Protein 5ZZ5 (pdb70)

B-factor: mean 48.56, std 16.54, range [21.48, 124.57]

Structure (mmCIF, N/CA/C/O backbone):
data_5ZZ5
#
_entry.id   5ZZ5
#
_cell.length_a   53.577
_cell.length_b   88.464
_cell.length_c   87.967
_cell.angle_alpha   90.000
_cell.angle_beta   96.810
_cell.angle_gamma   90.000
#
_symmetry.space_group_name_H-M   'P 1 21 1'
#
loop_
_entity.id
_entity.type
_entity.pdbx_description
1 polymer 'Redox-sensing transcriptional repressor Rex'
2 non-polymer GLYCEROL
3 water water
#
loop_
_atom_site.group_PDB
_atom_site.id
_atom_site.type_symbol
_atom_site.label_atom_id
_atom_site.label_alt_id
_atom_site.label_comp_id
_atom_site.label_asym_id
_atom_site.label_entity_id
_atom_site.label_seq_id
_atom_site.pdbx_PDB_ins_code
_atom_site.Cartn_x
_atom_site.Cartn_y
_atom_site.Cartn_z
_atom_site.occupancy
_atom_site.B_iso_or_equiv
_atom_site.auth_seq_id
_atom_site.auth_comp_id
_atom_site.auth_asym_id
_atom_site.auth_atom_id
_atom_site.pdbx_PDB_model_num
ATOM 1 N N . VAL A 1 9 ? 55.152 106.064 -87.871 1.00 62.54 9 VAL A N 1
ATOM 2 C CA . VAL A 1 9 ? 55.927 104.834 -87.736 1.00 63.70 9 VAL A CA 1
ATOM 3 C C . VAL A 1 9 ? 55.772 104.310 -86.301 1.00 60.99 9 VAL A C 1
ATOM 4 O O . VAL A 1 9 ? 55.430 105.076 -85.386 1.00 55.72 9 VAL A O 1
ATOM 8 N N . SER A 1 10 ? 56.017 103.013 -86.110 1.00 54.91 10 SER A N 1
ATOM 9 C CA . SER A 1 10 ? 55.716 102.351 -84.837 1.00 51.23 10 SER A CA 1
ATOM 10 C C . SER A 1 10 ? 56.307 103.052 -83.599 1.00 45.14 10 SER A C 1
ATOM 11 O O . SER A 1 10 ? 55.576 103.359 -82.651 1.00 45.01 10 SER A O 1
ATOM 14 N N . LYS A 1 11 ? 57.606 103.330 -83.618 1.00 46.65 11 LYS A N 1
ATOM 15 C CA . LYS A 1 11 ? 58.292 103.891 -82.452 1.00 49.77 11 LYS A CA 1
ATOM 16 C C . LYS A 1 11 ? 57.690 105.218 -81.951 1.00 49.03 11 LYS A C 1
ATOM 17 O O . LYS A 1 11 ? 57.531 105.430 -80.732 1.00 41.77 11 LYS A O 1
ATOM 19 N N . ARG A 1 12 ? 57.359 106.098 -82.889 1.00 50.24 12 ARG A N 1
ATOM 20 C CA . ARG A 1 12 ? 56.755 107.399 -82.585 1.00 53.98 12 ARG A CA 1
ATOM 21 C C . ARG A 1 12 ? 55.344 107.262 -81.992 1.00 48.50 12 ARG A C 1
ATOM 22 O O . ARG A 1 12 ? 55.005 107.930 -81.000 1.00 46.45 12 ARG A O 1
ATOM 30 N N . LEU A 1 13 ? 54.530 106.405 -82.608 1.00 48.43 13 LEU A N 1
ATOM 31 C CA . LEU A 1 13 ? 53.175 106.149 -82.134 1.00 41.28 13 LEU A CA 1
ATOM 32 C C . LEU A 1 13 ? 53.163 105.654 -80.701 1.00 45.20 13 LEU A C 1
ATOM 33 O O . LEU A 1 13 ? 52.335 106.073 -79.887 1.00 41.68 13 LEU A O 1
ATOM 38 N N . VAL A 1 14 ? 54.072 104.734 -80.398 1.00 43.83 14 VAL A N 1
ATOM 39 C CA . VAL A 1 14 ? 54.152 104.196 -79.045 1.00 41.68 14 VAL A CA 1
ATOM 40 C C . VAL A 1 14 ? 54.580 105.300 -78.071 1.00 41.54 14 VAL A C 1
ATOM 41 O O . VAL A 1 14 ? 54.075 105.379 -76.952 1.00 51.96 14 VAL A O 1
ATOM 45 N N . SER A 1 15 ? 55.484 106.173 -78.504 1.00 37.71 15 SER A N 1
ATOM 46 C CA . SER A 1 15 ? 55.945 107.271 -77.643 1.00 46.46 15 SER A CA 1
ATOM 47 C C . SER A 1 15 ? 54.774 108.180 -77.237 1.00 46.75 15 SER A C 1
ATOM 48 O O . SER A 1 15 ? 54.611 108.546 -76.066 1.00 49.66 15 SER A O 1
ATOM 51 N N . TYR A 1 16 ? 53.950 108.523 -78.213 1.00 48.92 16 TYR A N 1
ATOM 52 C CA . TYR A 1 16 ? 52.686 109.204 -77.948 1.00 37.78 16 TYR A CA 1
ATOM 53 C C . TYR A 1 16 ? 51.810 108.376 -77.018 1.00 38.72 16 TYR A C 1
ATOM 54 O O . TYR A 1 16 ? 51.294 108.866 -76.026 1.00 37.35 16 TYR A O 1
ATOM 63 N N . TYR A 1 17 ? 51.653 107.103 -77.338 1.00 38.98 17 TYR A N 1
ATOM 64 C CA . TYR A 1 17 ? 50.722 106.302 -76.562 1.00 45.56 17 TYR A CA 1
ATOM 65 C C . TYR A 1 17 ? 51.121 106.262 -75.084 1.00 40.93 17 TYR A C 1
ATOM 66 O O . TYR A 1 17 ? 50.278 106.465 -74.209 1.00 37.55 17 TYR A O 1
ATOM 75 N N . MET A 1 18 ? 52.405 106.020 -74.818 1.00 40.98 18 MET A N 1
ATOM 76 C CA . MET A 1 18 ? 52.879 105.878 -73.446 1.00 43.39 18 MET A CA 1
ATOM 77 C C . MET A 1 18 ? 52.685 107.207 -72.715 1.00 45.23 18 MET A C 1
ATOM 78 O O . MET A 1 18 ? 52.302 107.234 -71.544 1.00 36.42 18 MET A O 1
ATOM 83 N N . CYS A 1 19 ? 52.921 108.312 -73.425 1.00 32.15 19 CYS A N 1
ATOM 84 C CA . CYS A 1 19 ? 52.773 109.615 -72.829 1.00 34.69 19 CYS A CA 1
ATOM 85 C C . CYS A 1 19 ? 51.320 109.907 -72.473 1.00 43.78 19 CYS A C 1
ATOM 86 O O . CYS A 1 19 ? 51.022 110.290 -71.341 1.00 40.45 19 CYS A O 1
ATOM 89 N N . LEU A 1 20 ? 50.431 109.690 -73.446 1.00 35.74 20 LEU A N 1
ATOM 90 C CA . LEU A 1 20 ? 49.007 109.953 -73.311 1.00 37.67 20 LEU A CA 1
ATOM 91 C C . LEU A 1 20 ? 48.414 109.107 -72.200 1.00 42.95 20 LEU A C 1
ATOM 92 O O . LEU A 1 20 ? 47.528 109.560 -71.472 1.00 40.12 20 LEU A O 1
ATOM 97 N N . GLU A 1 21 ? 48.908 107.877 -72.077 1.00 41.64 21 GLU A N 1
ATOM 98 C CA . GLU A 1 21 ? 48.438 106.975 -71.027 1.00 47.06 21 GLU A CA 1
ATOM 99 C C . GLU A 1 21 ? 48.726 107.591 -69.665 1.00 46.03 21 GLU A C 1
ATOM 100 O O . GLU A 1 21 ? 47.857 107.623 -68.789 1.00 40.52 21 GLU A O 1
ATOM 106 N N . ARG A 1 22 ? 49.936 108.116 -69.515 1.00 49.19 22 ARG A N 1
ATOM 107 C CA . ARG A 1 22 ? 50.356 108.757 -68.272 1.00 49.53 22 ARG A CA 1
ATOM 108 C C . ARG A 1 22 ? 49.469 109.975 -67.975 1.00 54.74 22 ARG A C 1
ATOM 109 O O . ARG A 1 22 ? 48.926 110.100 -66.879 1.00 50.38 22 ARG A O 1
ATOM 117 N N . LEU A 1 23 ? 49.289 110.836 -68.975 1.00 53.03 23 LEU A N 1
ATOM 118 C CA . LEU A 1 23 ? 48.435 112.019 -68.865 1.00 44.76 23 LEU A CA 1
ATOM 119 C C . LEU A 1 23 ? 47.028 111.652 -68.398 1.00 42.18 23 LEU A C 1
ATOM 120 O O . LEU A 1 23 ? 46.439 112.356 -67.577 1.00 39.92 23 LEU A O 1
ATOM 125 N N . LEU A 1 24 ? 46.504 110.532 -68.880 1.00 48.42 24 LEU A N 1
ATOM 126 C CA . LEU A 1 24 ? 45.190 110.087 -68.420 1.00 57.64 24 LEU A CA 1
ATOM 127 C C . LEU A 1 24 ? 45.232 109.741 -66.944 1.00 57.85 24 LEU A C 1
ATOM 128 O O . LEU A 1 24 ? 44.306 110.069 -66.208 1.00 53.76 24 LEU A O 1
ATOM 133 N N . ASP A 1 25 ? 46.293 109.058 -66.522 1.00 60.17 25 ASP A N 1
ATOM 134 C CA . ASP A 1 25 ? 46.449 108.714 -65.113 1.00 62.90 25 ASP A CA 1
ATOM 135 C C . ASP A 1 25 ? 46.645 109.992 -64.306 1.00 62.90 25 ASP A C 1
ATOM 136 O O . ASP A 1 25 ? 46.153 110.109 -63.186 1.00 73.08 25 ASP A O 1
ATOM 141 N N . GLU A 1 26 ? 47.349 110.956 -64.895 1.00 52.56 26 GLU A N 1
ATOM 142 C CA . GLU A 1 26 ? 47.516 112.268 -64.275 1.00 61.06 26 GLU A CA 1
ATOM 143 C C . GLU A 1 26 ? 46.191 113.041 -64.242 1.00 64.83 26 GLU A C 1
ATOM 144 O O . GLU A 1 26 ? 46.025 113.957 -63.438 1.00 67.87 26 GLU A O 1
ATOM 150 N N . GLY A 1 27 ? 45.253 112.671 -65.115 1.00 63.90 27 GLY A N 1
ATOM 151 C CA . GLY A 1 27 ? 43.943 113.307 -65.158 1.00 57.68 27 GLY A CA 1
ATOM 152 C C . GLY A 1 27 ? 43.789 114.436 -66.174 1.00 50.38 27 GLY A C 1
ATOM 153 O O . GLY A 1 27 ? 42.719 115.044 -66.284 1.00 46.05 27 GLY A O 1
ATOM 154 N N . VAL A 1 28 ? 44.848 114.693 -66.937 1.00 46.40 28 VAL A N 1
ATOM 155 C CA . VAL A 1 28 ? 44.858 115.743 -67.956 1.00 36.73 28 VAL A CA 1
ATOM 156 C C . VAL A 1 28 ? 43.878 115.454 -69.102 1.00 51.28 28 VAL A C 1
ATOM 157 O O . VAL A 1 28 ? 43.879 114.366 -69.691 1.00 51.28 28 VAL A O 1
ATOM 161 N N . GLU A 1 29 ? 43.051 116.442 -69.422 1.00 51.44 29 GLU A N 1
ATOM 162 C CA . GLU A 1 29 ? 42.053 116.306 -70.482 1.00 50.19 29 GLU A CA 1
ATOM 163 C C . GLU A 1 29 ? 42.562 116.844 -71.825 1.00 45.27 29 GLU A C 1
ATOM 164 O O . GLU A 1 29 ? 42.346 116.237 -72.885 1.00 48.18 29 GLU A O 1
ATOM 170 N N . VAL A 1 30 ? 43.271 117.965 -71.770 1.00 41.06 30 VAL A N 1
ATOM 171 C CA . VAL A 1 30 ? 43.817 118.592 -72.970 1.00 35.04 30 VAL A CA 1
ATOM 172 C C . VAL A 1 30 ? 45.299 118.864 -72.760 1.00 44.13 30 VAL A C 1
ATOM 173 O O . VAL A 1 30 ? 45.707 119.321 -71.694 1.00 59.00 30 VAL A O 1
ATOM 177 N N . VAL A 1 31 ? 46.107 118.579 -73.773 1.00 37.36 31 VAL A N 1
ATOM 178 C CA . VAL A 1 31 ? 47.536 118.818 -73.686 1.00 36.06 31 VAL A CA 1
ATOM 179 C C . VAL A 1 31 ? 47.973 119.597 -74.932 1.00 44.93 31 VAL A C 1
ATOM 180 O O . VAL A 1 31 ? 47.444 119.394 -76.020 1.00 48.14 31 VAL A O 1
ATOM 184 N N . SER A 1 32 ? 48.930 120.501 -74.757 1.00 46.24 32 SER A N 1
ATOM 185 C CA . SER A 1 32 ? 49.416 121.333 -75.856 1.00 44.13 32 SER A CA 1
ATOM 186 C C . SER A 1 32 ? 50.589 120.649 -76.533 1.00 43.98 32 SER A C 1
ATOM 187 O O . SER A 1 32 ? 51.192 119.749 -75.949 1.00 38.46 32 SER A O 1
ATOM 190 N N . SER A 1 33 ? 50.904 121.061 -77.759 1.00 36.46 33 SER A N 1
ATOM 191 C CA . SER A 1 33 ? 52.052 120.529 -78.469 1.00 39.60 33 SER A CA 1
ATOM 192 C C . SER A 1 33 ? 53.330 120.790 -77.685 1.00 44.39 33 SER A C 1
ATOM 193 O O . SER A 1 33 ? 54.239 119.960 -77.658 1.00 39.02 33 SER A O 1
ATOM 196 N N . GLU A 1 34 ? 53.373 121.953 -77.042 1.00 41.93 34 GLU A N 1
ATOM 197 C CA . GLU A 1 34 ? 54.523 122.382 -76.280 1.00 40.38 34 GLU A CA 1
ATOM 198 C C . GLU A 1 34 ? 54.784 121.462 -75.090 1.00 45.46 34 GLU A C 1
ATOM 199 O O . GLU A 1 34 ? 55.940 121.174 -74.760 1.00 44.90 34 GLU A O 1
ATOM 205 N N . GLU A 1 35 ? 53.716 121.041 -74.417 1.00 35.76 35 GLU A N 1
ATOM 206 C CA . GLU A 1 35 ? 53.877 120.143 -73.281 1.00 42.33 35 GLU A CA 1
ATOM 207 C C . GLU A 1 35 ? 54.313 118.762 -73.780 1.00 44.12 35 GLU A C 1
ATOM 208 O O . GLU A 1 35 ? 55.161 118.096 -73.171 1.00 42.72 35 GLU A O 1
ATOM 214 N N . LEU A 1 36 ? 53.732 118.327 -74.891 1.00 37.71 36 LEU A N 1
ATOM 215 C CA . LEU A 1 36 ? 54.169 117.076 -75.490 1.00 37.61 36 LEU A CA 1
ATOM 216 C C . LEU A 1 36 ? 55.642 117.192 -75.908 1.00 43.95 36 LEU A C 1
ATOM 217 O O . LEU A 1 36 ? 56.404 116.233 -75.767 1.00 42.09 36 LEU A O 1
ATOM 222 N N . ALA A 1 37 ? 56.042 118.360 -76.414 1.00 45.81 37 ALA A N 1
ATOM 223 C CA . ALA A 1 37 ? 57.429 118.564 -76.843 1.00 45.11 37 ALA A CA 1
ATOM 224 C C . ALA A 1 37 ? 58.431 118.360 -75.706 1.00 40.73 37 ALA A C 1
ATOM 225 O O . ALA A 1 37 ? 59.495 117.785 -75.925 1.00 45.28 37 ALA A O 1
ATOM 227 N N . ARG A 1 38 ? 58.093 118.831 -74.498 1.00 43.90 38 ARG A N 1
ATOM 228 C CA . ARG A 1 38 ? 58.998 118.718 -73.350 1.00 47.63 38 ARG A CA 1
ATOM 229 C C . ARG A 1 38 ? 59.134 117.261 -72.903 1.00 53.27 38 ARG A C 1
ATOM 230 O O . ARG A 1 38 ? 60.224 116.815 -72.564 1.00 58.78 38 ARG A O 1
ATOM 238 N N . ARG A 1 39 ? 58.010 116.544 -72.851 1.00 48.23 39 ARG A N 1
ATOM 239 C CA . ARG A 1 39 ? 58.012 115.150 -72.409 1.00 44.58 39 ARG A CA 1
ATOM 240 C C . ARG A 1 39 ? 58.643 114.180 -73.416 1.00 45.21 39 ARG A C 1
ATOM 241 O O . ARG A 1 39 ? 59.311 113.227 -73.027 1.00 45.57 39 ARG A O 1
ATOM 249 N N . LEU A 1 40 ? 58.436 114.429 -74.706 1.00 44.89 40 LEU A N 1
ATOM 250 C CA . LEU A 1 40 ? 58.849 113.466 -75.726 1.00 45.94 40 LEU A CA 1
ATOM 251 C C . LEU A 1 40 ? 60.146 113.865 -76.419 1.00 40.98 40 LEU A C 1
ATOM 252 O O . LEU A 1 40 ? 60.668 113.120 -77.253 1.00 37.93 40 LEU A O 1
ATOM 257 N N . ASP A 1 41 ? 60.644 115.046 -76.071 1.00 39.51 41 ASP A N 1
ATOM 258 C CA . ASP A 1 41 ? 61.857 115.617 -76.664 1.00 58.04 41 ASP A CA 1
ATOM 259 C C . ASP A 1 41 ? 61.810 115.665 -78.192 1.00 59.72 41 ASP A C 1
ATOM 260 O O . ASP A 1 41 ? 62.710 115.178 -78.878 1.00 60.21 41 ASP A O 1
ATOM 265 N N . LEU A 1 42 ? 60.744 116.259 -78.713 1.00 53.31 42 LEU A N 1
ATOM 266 C CA . LEU A 1 42 ? 60.585 116.454 -80.138 1.00 52.19 42 LEU A CA 1
ATOM 267 C C . LEU A 1 42 ? 60.195 117.905 -80.395 1.00 51.29 42 LEU A C 1
ATOM 268 O O . LEU A 1 42 ? 59.794 118.622 -79.466 1.00 45.53 42 LEU A O 1
ATOM 273 N N . LYS A 1 43 ? 60.301 118.342 -81.647 1.00 44.54 43 LYS A N 1
ATOM 274 C CA . LYS A 1 43 ? 59.862 119.697 -81.994 1.00 44.07 43 LYS A CA 1
ATOM 275 C C . LYS A 1 43 ? 58.351 119.797 -81.853 1.00 44.51 43 LYS A C 1
ATOM 276 O O . LYS A 1 43 ? 57.640 118.889 -82.273 1.00 50.42 43 LYS A O 1
ATOM 278 N N . ALA A 1 44 ? 57.859 120.879 -81.250 1.00 44.95 44 ALA A N 1
ATOM 279 C CA . ALA A 1 44 ? 56.420 121.095 -81.151 1.00 48.25 44 ALA A CA 1
ATOM 280 C C . ALA A 1 44 ? 55.810 121.079 -82.547 1.00 55.05 44 ALA A C 1
ATOM 281 O O . ALA A 1 44 ? 54.713 120.572 -82.746 1.00 55.48 44 ALA A O 1
ATOM 283 N N . SER A 1 45 ? 56.534 121.643 -83.510 1.00 57.20 45 SER A N 1
ATOM 284 C CA . SER A 1 45 ? 56.142 121.588 -84.916 1.00 55.80 45 SER A CA 1
ATOM 285 C C . SER A 1 45 ? 56.054 120.144 -85.429 1.00 45.75 45 SER A C 1
ATOM 286 O O . SER A 1 45 ? 55.174 119.790 -86.230 1.00 42.24 45 SER A O 1
ATOM 289 N N . GLN A 1 46 ? 56.984 119.314 -84.979 1.00 43.96 46 GLN A N 1
ATOM 290 C CA . GLN A 1 46 ? 56.974 117.895 -85.342 1.00 52.52 46 GLN A CA 1
ATOM 291 C C . GLN A 1 46 ? 55.763 117.195 -84.721 1.00 51.25 46 GLN A C 1
ATOM 292 O O . GLN A 1 46 ? 55.069 116.415 -85.383 1.00 52.40 46 GLN A O 1
ATOM 298 N N . ILE A 1 47 ? 55.510 117.479 -83.445 1.00 44.18 47 ILE A N 1
ATOM 299 C CA . ILE A 1 47 ? 54.348 116.915 -82.778 1.00 47.11 47 ILE A CA 1
ATOM 300 C C . ILE A 1 47 ? 53.056 117.322 -83.513 1.00 43.54 47 ILE A C 1
ATOM 301 O O . ILE A 1 47 ? 52.201 116.485 -83.789 1.00 38.46 47 ILE A O 1
ATOM 306 N N . ARG A 1 48 ? 52.954 118.589 -83.887 1.00 40.44 48 ARG A N 1
ATOM 307 C CA . ARG A 1 48 ? 51.778 119.062 -84.622 1.00 50.42 48 ARG A CA 1
ATOM 308 C C . ARG A 1 48 ? 51.625 118.322 -85.949 1.00 45.56 48 ARG A C 1
ATOM 309 O O . ARG A 1 48 ? 50.533 117.868 -86.276 1.00 47.91 48 ARG A O 1
ATOM 317 N N . LYS A 1 49 ? 52.722 118.176 -86.686 1.00 46.37 49 LYS A N 1
ATOM 318 C CA . LYS A 1 49 ? 52.731 117.395 -87.934 1.00 52.33 49 LYS A CA 1
ATOM 319 C C . LYS A 1 49 ? 52.287 115.933 -87.734 1.00 51.17 49 LYS A C 1
ATOM 320 O O . LYS A 1 49 ? 51.453 115.417 -88.472 1.00 44.60 49 LYS A O 1
ATOM 326 N N . ASP A 1 50 ? 52.863 115.272 -86.734 1.00 53.40 50 ASP A N 1
ATOM 327 C CA . ASP A 1 50 ? 52.527 113.890 -86.404 1.00 46.27 50 ASP A CA 1
ATOM 328 C C . ASP A 1 50 ? 51.032 113.721 -86.091 1.00 41.60 50 ASP A C 1
ATOM 329 O O . ASP A 1 50 ? 50.354 112.845 -86.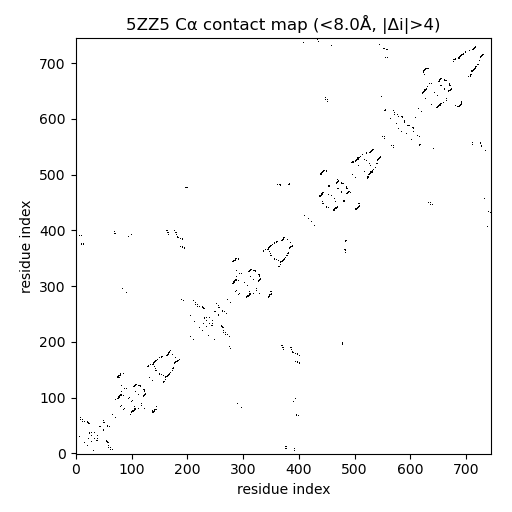623 1.00 40.16 50 ASP A O 1
ATOM 334 N N . LEU A 1 51 ? 50.538 114.549 -85.180 1.00 39.84 51 LEU A N 1
ATOM 335 C CA . LEU A 1 51 ? 49.205 114.366 -84.641 1.00 34.79 51 LEU A CA 1
ATOM 336 C C . LEU A 1 51 ? 48.104 114.819 -85.615 1.00 45.33 51 LEU A C 1
ATOM 337 O O . LEU A 1 51 ? 46.924 114.543 -85.401 1.00 51.92 51 LEU A O 1
ATOM 342 N N . SER A 1 52 ? 48.503 115.466 -86.709 1.00 52.32 52 SER A N 1
ATOM 343 C CA . SER A 1 52 ? 47.573 115.912 -87.754 1.00 47.29 52 SER A CA 1
ATOM 344 C C . SER A 1 52 ? 46.927 114.757 -88.512 1.00 44.08 52 SER A C 1
ATOM 345 O O . SER A 1 52 ? 45.920 114.934 -89.198 1.00 48.25 52 SER A O 1
ATOM 348 N N . TYR A 1 53 ? 47.518 113.574 -88.377 1.00 39.57 53 TYR A N 1
ATOM 349 C CA . TYR A 1 53 ? 46.976 112.335 -88.931 1.00 38.80 53 TYR A CA 1
ATOM 350 C C . TYR A 1 53 ? 45.524 112.087 -88.490 1.00 36.42 53 TYR A C 1
ATOM 351 O O . TYR A 1 53 ? 44.722 111.528 -89.238 1.00 36.35 53 TYR A O 1
ATOM 360 N N . PHE A 1 54 ? 45.191 112.533 -87.281 1.00 41.76 54 PHE A N 1
ATOM 361 C CA . PHE A 1 54 ? 43.878 112.271 -86.697 1.00 44.42 54 PHE A CA 1
ATOM 362 C C . PHE A 1 54 ? 42.860 113.387 -86.955 1.00 48.67 54 PHE A C 1
ATOM 363 O O . PHE A 1 54 ? 41.731 113.338 -86.457 1.00 53.99 54 PHE A O 1
ATOM 371 N N . GLY A 1 55 ? 43.262 114.390 -87.732 1.00 43.04 55 GLY A N 1
ATOM 372 C CA . GLY A 1 55 ? 42.357 115.449 -88.135 1.00 36.32 55 GLY A CA 1
ATOM 373 C C . GLY A 1 55 ? 41.842 116.314 -86.992 1.00 37.07 55 GLY A C 1
ATOM 374 O O . GLY A 1 55 ? 42.444 116.368 -85.924 1.00 42.49 55 GLY A O 1
ATOM 375 N N . GLU A 1 56 ? 40.711 116.979 -87.209 1.00 44.84 56 GLU A N 1
ATOM 376 C CA . GLU A 1 56 ? 40.162 117.870 -86.192 1.00 53.71 56 GLU A CA 1
ATOM 377 C C . GLU A 1 56 ? 39.711 117.093 -84.965 1.00 51.63 56 GLU A C 1
ATOM 378 O O . GLU A 1 56 ? 39.663 117.636 -83.869 1.00 44.28 56 GLU A O 1
ATOM 384 N N . PHE A 1 57 ? 39.394 115.818 -85.174 1.00 47.43 57 PHE A N 1
ATOM 385 C CA . PHE A 1 57 ? 39.022 114.899 -84.104 1.00 42.86 57 PHE A CA 1
ATOM 386 C C . PHE A 1 57 ? 40.049 114.874 -82.976 1.00 40.79 57 PHE A C 1
ATOM 387 O O . PHE A 1 57 ? 39.691 114.813 -81.806 1.00 43.25 57 PHE A O 1
ATOM 395 N N . GLY A 1 58 ? 41.327 114.970 -83.321 1.00 35.59 58 GLY A N 1
ATOM 396 C CA . GLY A 1 58 ? 42.376 114.947 -82.334 1.00 30.62 58 GLY A CA 1
ATOM 397 C C . GLY A 1 58 ? 42.553 116.259 -81.576 1.00 40.56 58 GLY A C 1
ATOM 398 O O . GLY A 1 58 ? 43.283 116.322 -80.591 1.00 39.43 58 GLY A O 1
ATOM 399 N N . LYS A 1 59 ? 41.876 117.302 -82.038 1.00 41.73 59 LYS A N 1
ATOM 400 C CA . LYS A 1 59 ? 42.113 118.662 -81.561 1.00 40.01 59 LYS A CA 1
ATOM 401 C C . LYS A 1 59 ? 41.069 119.123 -80.542 1.00 45.09 59 LYS A C 1
ATOM 402 O O . LYS A 1 59 ? 39.889 118.761 -80.623 1.00 46.60 59 LYS A O 1
ATOM 408 N N . ARG A 1 60 ? 41.533 119.893 -79.562 1.00 47.38 60 ARG A N 1
ATOM 409 C CA . ARG A 1 60 ? 40.661 120.692 -78.715 1.00 48.90 60 ARG A CA 1
ATOM 410 C C . ARG A 1 60 ? 41.321 122.055 -78.645 1.00 46.11 60 ARG A C 1
ATOM 411 O O . ARG A 1 60 ? 42.368 122.218 -78.008 1.00 50.91 60 ARG A O 1
ATOM 419 N N . GLY A 1 61 ? 40.714 123.034 -79.299 1.00 44.29 61 GLY A N 1
ATOM 420 C CA . GLY A 1 61 ? 41.307 124.355 -79.399 1.00 55.34 61 GLY A CA 1
ATOM 421 C C . GLY A 1 61 ? 42.596 124.259 -80.202 1.00 52.84 61 GLY A C 1
ATOM 422 O O . GLY A 1 61 ? 42.630 123.646 -81.263 1.00 58.27 61 GLY A O 1
ATOM 423 N N . VAL A 1 62 ? 43.672 124.820 -79.667 1.00 54.23 62 VAL A N 1
ATOM 424 C CA . VAL A 1 62 ? 44.976 124.746 -80.313 1.00 58.69 62 VAL A CA 1
ATOM 425 C C . VAL A 1 62 ? 45.769 123.584 -79.741 1.00 59.02 62 VAL A C 1
ATOM 426 O O . VAL A 1 62 ? 46.923 123.359 -80.115 1.00 69.89 62 VAL A O 1
ATOM 430 N N . GLY A 1 63 ? 45.145 122.830 -78.846 1.00 44.57 63 GLY A N 1
ATOM 431 C CA . GLY A 1 63 ? 45.845 121.721 -78.234 1.00 45.62 63 GLY A CA 1
ATOM 432 C C . GLY A 1 63 ? 45.206 120.412 -78.656 1.00 44.22 63 GLY A C 1
ATOM 433 O O . GLY A 1 63 ? 44.450 120.366 -79.637 1.00 44.04 63 GLY A O 1
ATOM 434 N N . TYR A 1 64 ? 45.489 119.357 -77.902 1.00 40.14 64 TYR A N 1
ATOM 435 C CA . TYR A 1 64 ? 45.048 118.038 -78.287 1.00 31.78 64 TYR A CA 1
ATOM 436 C C . TYR A 1 64 ? 44.187 117.365 -77.259 1.00 43.62 64 TYR A C 1
ATOM 437 O O . TYR A 1 64 ? 44.417 117.482 -76.053 1.00 44.95 64 TYR A O 1
ATOM 446 N N . ASN A 1 65 ? 43.187 116.650 -77.753 1.00 37.35 65 ASN A N 1
ATOM 447 C CA . ASN A 1 65 ? 42.311 115.895 -76.891 1.00 38.28 65 ASN A CA 1
ATOM 448 C C . ASN A 1 65 ? 43.008 114.611 -76.445 1.00 43.67 65 ASN A C 1
ATOM 449 O O . ASN A 1 65 ? 43.117 113.658 -77.218 1.00 42.24 65 ASN A O 1
ATOM 454 N N . VAL A 1 66 ? 43.494 114.607 -75.203 1.00 45.83 66 VAL A N 1
ATOM 455 C CA . VAL A 1 66 ? 44.259 113.488 -74.650 1.00 43.07 66 VAL A CA 1
ATOM 456 C C . VAL A 1 66 ? 43.532 112.144 -74.759 1.00 41.46 66 VAL A C 1
ATOM 457 O O . VAL A 1 66 ? 44.112 111.148 -75.206 1.00 42.60 66 VAL A O 1
ATOM 461 N N . GLU A 1 67 ? 42.258 112.129 -74.383 1.00 35.32 67 GLU A N 1
ATOM 462 C CA . GLU A 1 67 ? 41.493 110.904 -74.379 1.00 39.56 67 GLU A CA 1
ATOM 463 C C . GLU A 1 67 ? 41.254 110.392 -75.813 1.00 41.92 67 GLU A C 1
ATOM 464 O O . GLU A 1 67 ? 41.385 109.189 -76.078 1.00 36.20 67 GLU A O 1
ATOM 470 N N . HIS A 1 68 ? 40.947 111.312 -76.733 1.00 42.31 68 HIS A N 1
ATOM 471 C CA . HIS A 1 68 ? 40.710 110.974 -78.146 1.00 42.95 68 HIS A CA 1
ATOM 472 C C . HIS A 1 68 ? 41.930 110.308 -78.763 1.00 38.85 68 HIS A C 1
ATOM 473 O O . HIS A 1 68 ? 41.819 109.292 -79.453 1.00 40.66 68 HIS A O 1
ATOM 480 N N . LEU A 1 69 ? 43.092 110.902 -78.538 1.00 38.78 69 LEU A N 1
ATOM 481 C CA . LEU A 1 69 ? 44.324 110.370 -79.091 1.00 36.35 69 LEU A CA 1
ATOM 482 C C . LEU A 1 69 ? 44.748 109.054 -78.414 1.00 42.44 69 LEU A C 1
ATOM 483 O O . LEU A 1 69 ? 45.191 108.124 -79.087 1.00 42.64 69 LEU A O 1
ATOM 488 N N . TYR A 1 70 ? 44.593 108.963 -77.095 1.00 44.21 70 TYR A N 1
ATOM 489 C CA . TYR A 1 70 ? 44.868 107.711 -76.390 1.00 37.80 70 TYR A CA 1
ATOM 490 C C . TYR A 1 70 ? 44.075 106.542 -76.991 1.00 45.90 70 TYR A C 1
ATOM 491 O O . TYR A 1 70 ? 44.635 105.490 -77.323 1.00 43.31 70 TYR A O 1
ATOM 500 N N . ASP A 1 71 ? 42.775 106.748 -77.161 1.00 39.51 71 ASP A N 1
ATOM 501 C CA . ASP A 1 71 ? 41.919 105.714 -77.723 1.00 42.66 71 ASP A CA 1
ATOM 502 C C . ASP A 1 71 ? 42.288 105.360 -79.170 1.00 46.28 71 ASP A C 1
ATOM 503 O O . ASP A 1 71 ? 42.357 104.176 -79.525 1.00 40.74 71 ASP A O 1
ATOM 508 N N . ALA A 1 72 ? 42.529 106.379 -79.995 1.00 43.58 72 ALA A N 1
ATOM 509 C CA . ALA A 1 72 ? 42.762 106.172 -81.427 1.00 45.20 72 ALA A CA 1
ATOM 510 C C . ALA A 1 72 ? 44.082 105.464 -81.690 1.00 46.66 72 ALA A C 1
ATOM 511 O O . ALA A 1 72 ? 44.172 104.570 -82.535 1.00 41.27 72 ALA A O 1
ATOM 513 N N . ILE A 1 73 ? 45.119 105.885 -80.983 1.00 40.16 73 ILE A N 1
ATOM 514 C CA . ILE A 1 73 ? 46.423 105.262 -81.131 1.00 37.44 73 ILE A CA 1
ATOM 515 C C . ILE A 1 73 ? 46.402 103.867 -80.502 1.00 36.88 73 ILE A C 1
ATOM 516 O O . ILE A 1 73 ? 47.011 102.929 -81.015 1.00 39.00 73 ILE A O 1
ATOM 521 N N . GLY A 1 74 ? 45.680 103.727 -79.398 1.00 35.14 74 GLY A N 1
ATOM 522 C CA . GLY A 1 74 ? 45.522 102.426 -78.778 1.00 41.41 74 GLY A CA 1
ATOM 523 C C . GLY A 1 74 ? 44.936 101.476 -79.810 1.00 46.98 74 GLY A C 1
ATOM 524 O O . GLY A 1 74 ? 45.392 100.341 -79.954 1.00 44.47 74 GLY A O 1
ATOM 525 N N . GLU A 1 75 ? 43.947 101.968 -80.551 1.00 53.09 75 GLU A N 1
ATOM 526 C CA . GLU A 1 75 ? 43.328 101.215 -81.636 1.00 52.39 75 GLU A CA 1
ATOM 527 C C . GLU A 1 75 ? 44.350 100.771 -82.676 1.00 44.74 75 GLU A C 1
ATOM 528 O O . GLU A 1 75 ? 44.419 99.593 -83.034 1.00 43.82 75 GLU A O 1
ATOM 534 N N . ILE A 1 76 ? 45.163 101.717 -83.134 1.00 39.09 76 ILE A N 1
ATOM 535 C CA . ILE A 1 76 ? 46.191 101.441 -84.131 1.00 46.94 76 ILE A CA 1
ATOM 536 C C . ILE A 1 76 ? 47.200 100.418 -83.617 1.00 46.67 76 ILE A C 1
ATOM 537 O O . ILE A 1 76 ? 47.608 99.525 -84.360 1.00 41.00 76 ILE A O 1
ATOM 542 N N . LEU A 1 77 ? 47.542 100.501 -82.332 1.00 47.57 77 LEU A N 1
ATOM 543 C CA . LEU A 1 77 ? 48.553 99.618 -81.756 1.00 46.00 77 LEU A CA 1
ATOM 544 C C . LEU A 1 77 ? 48.012 98.262 -81.290 1.00 44.24 77 LEU A C 1
ATOM 545 O O . LEU A 1 77 ? 48.787 97.382 -80.908 1.00 40.98 77 LEU A O 1
ATOM 550 N N . GLY A 1 78 ? 46.699 98.059 -81.326 1.00 41.68 78 GLY A N 1
ATOM 551 C CA . GLY A 1 78 ? 46.197 96.752 -80.939 1.00 40.38 78 GLY A CA 1
ATOM 552 C C . GLY A 1 78 ? 46.311 96.486 -79.448 1.00 47.60 78 GLY A C 1
ATOM 553 O O . GLY A 1 78 ? 46.471 95.338 -79.017 1.00 40.82 78 GLY A O 1
ATOM 554 N N . VAL A 1 79 ? 46.251 97.543 -78.645 1.00 43.08 79 VAL A N 1
ATOM 555 C CA . VAL A 1 79 ? 46.478 97.409 -77.212 1.00 44.44 79 VAL A CA 1
ATOM 556 C C . VAL A 1 79 ? 45.499 96.479 -76.503 1.00 45.62 79 VAL A C 1
ATOM 557 O O . VAL A 1 79 ? 45.773 96.025 -75.402 1.00 55.15 79 VAL A O 1
ATOM 561 N N . LYS A 1 80 ? 44.375 96.169 -77.132 1.00 54.13 80 LYS A N 1
ATOM 562 C CA . LYS A 1 80 ? 43.394 95.288 -76.502 1.00 62.36 80 LYS A CA 1
ATOM 563 C C . LYS A 1 80 ? 43.884 93.840 -76.414 1.00 57.37 80 LYS A C 1
ATOM 564 O O . LYS A 1 80 ? 43.518 93.106 -75.494 1.00 53.46 80 LYS A O 1
ATOM 566 N N . LYS A 1 81 ? 44.722 93.439 -77.364 1.00 58.52 81 LYS A N 1
ATOM 567 C CA . LYS A 1 81 ? 45.197 92.058 -77.443 1.00 54.54 81 LYS A CA 1
ATOM 568 C C . LYS A 1 81 ? 46.103 91.661 -76.284 1.00 54.90 81 LYS A C 1
ATOM 569 O O . LYS A 1 81 ? 46.914 92.457 -75.819 1.00 52.43 81 LYS A O 1
ATOM 575 N N . GLU A 1 82 ? 45.950 90.421 -75.825 1.00 53.44 82 GLU A N 1
ATOM 576 C CA . GLU A 1 82 ? 46.865 89.830 -74.862 1.00 52.87 82 GLU A CA 1
ATOM 577 C C . GLU A 1 82 ? 47.918 89.004 -75.602 1.00 46.85 82 GLU A C 1
ATOM 578 O O . GLU A 1 82 ? 47.609 88.326 -76.579 1.00 53.64 82 GLU A O 1
ATOM 580 N N . TRP A 1 83 ? 49.162 89.079 -75.137 1.00 39.51 83 TRP A N 1
ATOM 581 C CA . TRP A 1 83 ? 50.278 88.394 -75.791 1.00 40.61 83 TRP A CA 1
ATOM 582 C C . TRP A 1 83 ? 50.945 87.431 -74.825 1.00 38.46 83 TRP A C 1
ATOM 583 O O . TRP A 1 83 ? 51.187 87.785 -73.673 1.00 41.58 83 TRP A O 1
ATOM 594 N N . LYS A 1 84 ? 51.240 86.225 -75.292 1.00 37.43 84 LYS A N 1
ATOM 595 C CA . LYS A 1 84 ? 51.937 85.234 -74.481 1.00 39.72 84 LYS A CA 1
ATOM 596 C C . LYS A 1 84 ? 53.454 85.308 -74.704 1.00 38.74 84 LYS A C 1
ATOM 597 O O . LYS A 1 84 ? 53.929 85.271 -75.842 1.00 34.72 84 LYS A O 1
ATOM 603 N N . LEU A 1 85 ? 54.203 85.385 -73.606 1.00 34.53 85 LEU A N 1
ATOM 604 C CA . LEU A 1 85 ? 55.656 85.506 -73.672 1.00 37.87 85 LEU A CA 1
ATOM 605 C C . LEU A 1 85 ? 56.364 84.323 -73.028 1.00 35.26 85 LEU A C 1
ATOM 606 O O . LEU A 1 85 ? 55.834 83.679 -72.110 1.00 40.01 85 LEU A O 1
ATOM 611 N N . VAL A 1 86 ? 57.571 84.034 -73.500 1.00 32.96 86 VAL A N 1
ATOM 612 C CA . VAL A 1 86 ? 58.504 83.267 -72.692 1.00 36.09 86 VAL A CA 1
ATOM 613 C C . VAL A 1 86 ? 59.814 84.035 -72.595 1.00 38.01 86 VAL A C 1
ATOM 614 O O . VAL A 1 86 ? 60.153 84.834 -73.482 1.00 37.54 86 VAL A O 1
ATOM 618 N N . VAL A 1 87 ? 60.545 83.783 -71.513 1.00 38.25 87 VAL A N 1
ATOM 619 C CA . VAL A 1 87 ? 61.871 84.358 -71.309 1.00 37.01 87 VAL A CA 1
ATOM 620 C C . VAL A 1 87 ? 62.889 83.234 -71.396 1.00 33.13 87 VAL A C 1
ATOM 621 O O . VAL A 1 87 ? 62.712 82.190 -70.767 1.00 35.82 87 VAL A O 1
ATOM 625 N N . VAL A 1 88 ? 63.939 83.437 -72.188 1.00 31.01 88 VAL A N 1
ATOM 626 C CA . VAL A 1 88 ? 65.044 82.478 -72.268 1.00 28.14 88 VAL A CA 1
ATOM 627 C C . VAL A 1 88 ? 66.233 83.083 -71.545 1.00 35.78 88 VAL A C 1
ATOM 628 O O . VAL A 1 88 ? 66.739 84.132 -71.939 1.00 30.63 88 VAL A O 1
ATOM 632 N N . GLY A 1 89 ? 66.678 82.417 -70.484 1.00 39.25 89 GLY A N 1
ATOM 633 C CA . GLY A 1 89 ? 67.709 82.951 -69.615 1.00 39.53 89 GLY A CA 1
ATOM 634 C C . GLY A 1 89 ? 67.087 83.347 -68.291 1.00 45.45 89 GLY A C 1
ATOM 635 O O . GLY A 1 89 ? 66.264 84.260 -68.240 1.00 46.63 89 GLY A O 1
ATOM 636 N N . ALA A 1 90 ? 67.434 82.643 -67.216 1.00 38.66 90 ALA A N 1
ATOM 637 C CA . ALA A 1 90 ? 66.849 82.974 -65.921 1.00 40.55 90 ALA A CA 1
ATOM 638 C C . ALA A 1 90 ? 67.880 83.624 -64.998 1.00 47.71 90 ALA A C 1
ATOM 639 O O . ALA A 1 90 ? 67.825 83.477 -63.779 1.00 43.53 90 ALA A O 1
ATOM 641 N N . GLY A 1 91 ? 68.801 84.381 -65.578 1.00 49.32 91 GLY A N 1
ATOM 642 C CA . GLY A 1 91 ? 69.784 85.080 -64.782 1.00 48.29 91 GLY A CA 1
ATOM 643 C C . GLY A 1 91 ? 69.260 86.434 -64.349 1.00 44.35 91 GLY A C 1
ATOM 644 O O . GLY A 1 91 ? 68.049 86.638 -64.208 1.00 46.10 91 GLY A O 1
ATOM 645 N N . ASN A 1 92 ? 70.188 87.360 -64.159 1.00 44.54 92 ASN A N 1
ATOM 646 C CA . ASN A 1 92 ? 69.895 88.705 -63.683 1.00 43.79 92 ASN A CA 1
ATOM 647 C C . ASN A 1 92 ? 68.794 89.415 -64.479 1.00 41.08 92 ASN A C 1
ATOM 648 O O . ASN A 1 92 ? 67.776 89.818 -63.914 1.00 39.24 92 ASN A O 1
ATOM 653 N N . ILE A 1 93 ? 68.973 89.537 -65.792 1.00 31.11 93 ILE A N 1
ATOM 654 C CA . ILE A 1 93 ? 67.991 90.242 -66.602 1.00 32.10 93 ILE A CA 1
ATOM 655 C C . ILE A 1 93 ? 66.682 89.459 -66.727 1.00 35.16 93 ILE A C 1
ATOM 656 O O . ILE A 1 93 ? 65.599 90.023 -66.570 1.00 35.55 93 ILE A O 1
ATOM 661 N N . GLY A 1 94 ? 66.787 88.163 -67.004 1.00 34.60 94 GLY A N 1
ATOM 662 C CA . GLY A 1 94 ? 65.618 87.305 -67.154 1.00 39.70 94 GLY A CA 1
ATOM 663 C C . GLY A 1 94 ? 64.734 87.259 -65.922 1.00 41.28 94 GLY A C 1
ATOM 664 O O . GLY A 1 94 ? 63.499 87.317 -66.028 1.00 38.92 94 GLY A O 1
ATOM 665 N N . ARG A 1 95 ? 65.358 87.131 -64.747 1.00 39.77 95 ARG A N 1
ATOM 666 C CA A ARG A 1 95 ? 64.608 87.199 -63.501 0.47 43.28 95 ARG A CA 1
ATOM 667 C CA B ARG A 1 95 ? 64.623 87.204 -63.492 0.53 44.92 95 ARG A CA 1
ATOM 668 C C . ARG A 1 95 ? 63.943 88.560 -63.388 1.00 40.61 95 ARG A C 1
ATOM 669 O O . ARG A 1 95 ? 62.772 88.655 -63.020 1.00 45.93 95 ARG A O 1
ATOM 684 N N . ALA A 1 96 ? 64.689 89.614 -63.719 1.00 37.89 96 ALA A N 1
ATOM 685 C CA . ALA A 1 96 ? 64.143 90.969 -63.636 1.00 41.70 96 ALA A CA 1
ATOM 686 C C . ALA A 1 96 ? 62.909 91.147 -64.537 1.00 42.18 96 ALA A C 1
ATOM 687 O O . ALA A 1 96 ? 61.922 91.755 -64.124 1.00 39.24 96 ALA A O 1
ATOM 689 N N . VAL A 1 97 ? 62.956 90.623 -65.761 1.00 36.29 97 VAL A N 1
ATOM 690 C CA . VAL A 1 97 ? 61.779 90.723 -66.633 1.00 33.04 97 VAL A CA 1
ATOM 691 C C . VAL A 1 97 ? 60.615 89.898 -66.074 1.00 37.47 97 VAL A C 1
ATOM 692 O O . VAL A 1 97 ? 59.466 90.361 -66.055 1.00 35.60 97 VAL A O 1
ATOM 696 N N . ALA A 1 98 ? 60.929 88.706 -65.563 1.00 31.40 98 ALA A N 1
ATOM 697 C CA . ALA A 1 98 ? 59.907 87.821 -65.015 1.00 36.89 98 ALA A CA 1
ATOM 698 C C . ALA A 1 98 ? 59.169 88.478 -63.859 1.00 44.39 98 ALA A C 1
ATOM 699 O O . ALA A 1 98 ? 57.988 88.222 -63.640 1.00 42.37 98 ALA A O 1
ATOM 701 N N . ASN A 1 99 ? 59.857 89.355 -63.136 1.00 45.28 99 ASN A N 1
ATOM 702 C CA . ASN A 1 99 ? 59.239 90.011 -62.002 1.00 45.20 99 ASN A CA 1
ATOM 703 C C . ASN A 1 99 ? 58.704 91.397 -62.316 1.00 51.00 99 ASN A C 1
ATOM 704 O O . ASN A 1 99 ? 58.264 92.114 -61.413 1.00 52.20 99 ASN A O 1
ATOM 709 N N . TYR A 1 100 ? 58.726 91.772 -63.593 1.00 40.47 100 TYR A N 1
ATOM 710 C CA . TYR A 1 100 ? 58.212 93.074 -63.988 1.00 45.26 100 TYR A CA 1
ATOM 711 C C . TYR A 1 100 ? 56.706 93.007 -64.198 1.00 51.04 100 TYR A C 1
ATOM 712 O O . TYR A 1 100 ? 56.246 92.736 -65.292 1.00 49.67 100 TYR A O 1
ATOM 721 N N . THR A 1 101 ? 55.936 93.262 -63.150 1.00 59.64 101 THR A N 1
ATOM 722 C CA . THR A 1 101 ? 54.506 92.957 -63.179 1.00 59.70 101 THR A CA 1
ATOM 723 C C . THR A 1 101 ? 53.634 93.894 -64.022 1.00 51.93 101 THR A C 1
ATOM 724 O O . THR A 1 101 ? 52.572 93.478 -64.475 1.00 58.72 101 THR A O 1
ATOM 728 N N . VAL A 1 102 ? 54.039 95.148 -64.218 1.00 48.95 102 VAL A N 1
ATOM 729 C CA . VAL A 1 102 ? 53.134 96.097 -64.878 1.00 61.51 102 VAL A CA 1
ATOM 730 C C . VAL A 1 102 ? 52.920 95.748 -66.360 1.00 58.71 102 VAL A C 1
ATOM 731 O O . VAL A 1 102 ? 51.873 96.051 -66.933 1.00 61.73 102 VAL A O 1
ATOM 735 N N . MET A 1 103 ? 53.911 95.115 -66.975 1.00 49.30 103 MET A N 1
ATOM 736 C CA . MET A 1 103 ? 53.769 94.653 -68.344 1.00 50.22 103 MET A CA 1
ATOM 737 C C . MET A 1 103 ? 52.685 93.572 -68.377 1.00 49.14 103 MET A C 1
ATOM 738 O O . MET A 1 103 ? 51.856 93.545 -69.289 1.00 50.68 103 MET A O 1
ATOM 743 N N . LYS A 1 104 ? 52.633 92.734 -67.345 1.00 57.28 104 LYS A N 1
ATOM 744 C CA . LYS A 1 104 ? 51.567 91.736 -67.254 1.00 64.08 104 LYS A CA 1
ATOM 745 C C . LYS A 1 104 ? 50.195 92.413 -67.245 1.00 64.75 104 LYS A C 1
ATOM 746 O O . LYS A 1 104 ? 49.246 91.937 -67.870 1.00 60.72 104 LYS A O 1
ATOM 748 N N . GLU A 1 105 ? 50.105 93.542 -66.554 1.00 72.12 105 GLU A N 1
ATOM 749 C CA . GLU A 1 105 ? 48.856 94.290 -66.482 1.00 76.82 105 GLU A CA 1
ATOM 750 C C . GLU A 1 105 ? 48.529 94.944 -67.822 1.00 73.48 105 GLU A C 1
ATOM 751 O O . GLU A 1 105 ? 47.372 95.247 -68.104 1.00 73.82 105 GLU A O 1
ATOM 753 N N . LYS A 1 106 ? 49.552 95.163 -68.644 1.00 70.25 106 LYS A N 1
ATOM 754 C CA . LYS A 1 106 ? 49.357 95.759 -69.968 1.00 59.29 106 LYS A CA 1
ATOM 755 C C . LYS A 1 106 ? 49.070 94.731 -71.057 1.00 56.72 106 LYS A C 1
ATOM 756 O O . LYS A 1 106 ? 48.884 95.092 -72.219 1.00 55.61 106 LYS A O 1
ATOM 762 N N . GLY A 1 107 ? 49.070 93.452 -70.699 1.00 55.50 107 GLY A N 1
ATOM 763 C CA . GLY A 1 107 ? 48.647 92.433 -71.642 1.00 55.09 107 GLY A CA 1
ATOM 764 C C . GLY A 1 107 ? 49.775 91.613 -72.231 1.00 47.81 107 GLY A C 1
ATOM 765 O O . GLY A 1 107 ? 49.616 90.962 -73.261 1.00 55.24 107 GLY A O 1
ATOM 766 N N . PHE A 1 108 ? 50.933 91.687 -71.597 1.00 43.16 108 PHE A N 1
ATOM 767 C CA . PHE A 1 108 ? 52.072 90.890 -72.003 1.00 37.26 108 PHE A CA 1
ATOM 768 C C . PHE A 1 108 ? 52.317 89.917 -70.880 1.00 44.44 108 PHE A C 1
ATOM 769 O O . PHE A 1 108 ? 52.881 90.278 -69.852 1.00 45.02 108 PHE A O 1
ATOM 777 N N . ARG A 1 109 ? 51.894 88.678 -71.077 1.00 43.34 109 ARG A N 1
ATOM 778 C CA . ARG A 1 109 ? 51.898 87.708 -69.995 1.00 48.62 109 ARG A CA 1
ATOM 779 C C . ARG A 1 109 ? 52.979 86.671 -70.186 1.00 37.94 109 ARG A C 1
ATOM 780 O O . ARG A 1 109 ? 52.944 85.935 -71.160 1.00 36.35 109 ARG A O 1
ATOM 788 N N . ILE A 1 110 ? 53.944 86.634 -69.267 1.00 39.64 110 ILE A N 1
ATOM 789 C CA . ILE A 1 110 ? 54.995 85.617 -69.272 1.00 38.52 110 ILE A CA 1
ATOM 790 C C . ILE A 1 110 ? 54.511 84.317 -68.663 1.00 40.08 110 ILE A C 1
ATOM 791 O O . ILE A 1 110 ? 54.093 84.288 -67.510 1.00 45.82 110 ILE A O 1
ATOM 796 N N . ILE A 1 111 ? 54.519 83.251 -69.450 1.00 43.61 111 ILE A N 1
ATOM 797 C CA . ILE A 1 111 ? 54.002 81.968 -68.994 1.00 45.62 111 ILE A CA 1
ATOM 798 C C . ILE A 1 111 ? 55.099 80.923 -68.866 1.00 46.24 111 ILE A C 1
ATOM 799 O O . ILE A 1 111 ? 54.839 79.786 -68.492 1.00 43.39 111 ILE A O 1
ATOM 804 N N . GLY A 1 112 ? 56.327 81.296 -69.193 1.00 44.22 112 GLY A N 1
ATOM 805 C CA . GLY A 1 112 ? 57.427 80.365 -69.053 1.00 37.09 112 GLY A CA 1
ATOM 806 C C . GLY A 1 112 ? 58.770 81.051 -69.094 1.00 39.20 112 GLY A C 1
ATOM 807 O O . GLY A 1 112 ? 58.93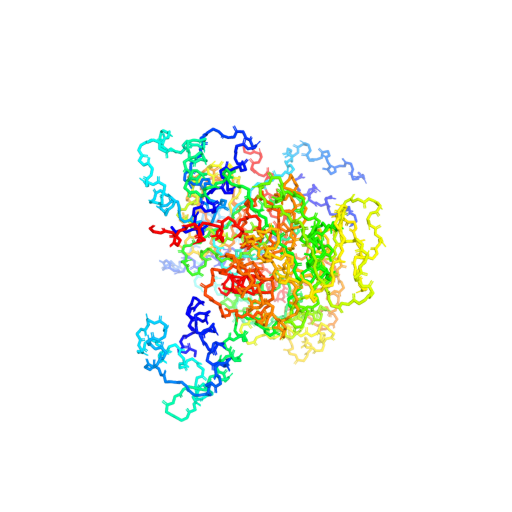2 82.116 -69.707 1.00 38.29 112 GLY A O 1
ATOM 808 N N . ILE A 1 113 ? 59.735 80.445 -68.423 1.00 39.45 113 ILE A N 1
ATOM 809 C CA . ILE A 1 113 ? 61.100 80.943 -68.430 1.00 45.54 113 ILE A CA 1
ATOM 810 C C . ILE A 1 113 ? 62.068 79.765 -68.429 1.00 49.73 113 ILE A C 1
ATOM 811 O O . ILE A 1 113 ? 61.803 78.731 -67.820 1.00 46.19 113 ILE A O 1
ATOM 816 N N . PHE A 1 114 ? 63.167 79.905 -69.157 1.00 47.09 114 PHE A N 1
ATOM 817 C CA . PHE A 1 114 ? 64.020 78.769 -69.432 1.00 46.69 114 PHE A CA 1
ATOM 818 C C . PHE A 1 114 ? 65.490 79.052 -69.140 1.00 49.52 114 PHE A C 1
ATOM 819 O O . PHE A 1 114 ? 65.964 80.181 -69.281 1.00 41.43 114 PHE A O 1
ATOM 827 N N . ASP A 1 115 ? 66.209 78.009 -68.740 1.00 43.31 115 ASP A N 1
ATOM 828 C CA . ASP A 1 115 ? 67.644 78.115 -68.542 1.00 53.41 115 ASP A CA 1
ATOM 829 C C . ASP A 1 115 ? 68.297 76.762 -68.774 1.00 56.76 115 ASP A C 1
ATOM 830 O O . ASP A 1 115 ? 67.615 75.739 -68.775 1.00 51.73 115 ASP A O 1
ATOM 835 N N . SER A 1 116 ? 69.610 76.764 -68.988 1.00 60.43 116 SER A N 1
ATOM 836 C CA . SER A 1 116 ? 70.362 75.521 -69.162 1.00 61.34 116 SER A CA 1
ATOM 837 C C . SER A 1 116 ? 71.156 75.158 -67.903 1.00 66.47 116 SER A C 1
ATOM 838 O O . SER A 1 116 ? 71.923 74.199 -67.890 1.00 74.81 116 SER A O 1
ATOM 841 N N . ASP A 1 117 ? 70.973 75.939 -66.847 1.00 61.90 117 ASP A N 1
ATOM 842 C CA . ASP A 1 117 ? 71.707 75.740 -65.607 1.00 64.69 117 ASP A CA 1
ATOM 843 C C . ASP A 1 117 ? 70.892 74.954 -64.567 1.00 66.29 117 ASP A C 1
ATOM 844 O O . ASP A 1 117 ? 69.832 75.409 -64.133 1.00 56.90 117 ASP A O 1
ATOM 849 N N . PRO A 1 118 ? 71.390 73.768 -64.163 1.00 72.11 118 PRO A N 1
ATOM 850 C CA . PRO A 1 118 ? 70.722 72.903 -63.178 1.00 70.73 118 PRO A CA 1
ATOM 851 C C . PRO A 1 118 ? 70.507 73.579 -61.815 1.00 63.18 118 PRO A C 1
ATOM 852 O O . PRO A 1 118 ? 69.524 73.290 -61.128 1.00 63.14 118 PRO A O 1
ATOM 856 N N . SER A 1 119 ? 71.419 74.467 -61.431 1.00 56.35 119 SER A N 1
ATOM 857 C CA . SER A 1 119 ? 71.256 75.240 -60.202 1.00 59.75 119 SER A CA 1
ATOM 858 C C . SER A 1 119 ? 70.039 76.153 -60.283 1.00 63.32 119 SER A C 1
ATOM 859 O O . SER A 1 119 ? 69.459 76.517 -59.258 1.00 66.27 119 SER A O 1
ATOM 861 N N . LYS A 1 120 ? 69.659 76.521 -61.506 1.00 64.33 120 LYS A N 1
ATOM 862 C CA . LYS A 1 120 ? 68.542 77.440 -61.727 1.00 64.73 120 LYS A CA 1
ATOM 863 C C . LYS A 1 120 ? 67.257 76.685 -62.073 1.00 59.06 120 LYS A C 1
ATOM 864 O O . LYS A 1 120 ? 66.168 77.065 -61.636 1.00 58.27 120 LYS A O 1
ATOM 870 N N . ILE A 1 121 ? 67.390 75.629 -62.872 1.00 54.60 121 ILE A N 1
ATOM 871 C CA . ILE A 1 121 ? 66.246 74.812 -63.271 1.00 59.85 121 ILE A CA 1
ATOM 872 C C . ILE A 1 121 ? 65.550 74.248 -62.031 1.00 65.85 121 ILE A C 1
ATOM 873 O O . ILE A 1 121 ? 66.207 73.802 -61.087 1.00 69.42 121 ILE A O 1
ATOM 878 N N . GLY A 1 122 ? 64.223 74.295 -62.022 1.00 65.75 122 GLY A N 1
ATOM 879 C CA . GLY A 1 122 ? 63.453 73.782 -60.904 1.00 61.88 122 GLY A CA 1
ATOM 880 C C . GLY A 1 122 ? 63.108 74.824 -59.862 1.00 64.06 122 GLY A C 1
ATOM 881 O O . GLY A 1 122 ? 62.064 74.738 -59.216 1.00 71.87 122 GLY A O 1
ATOM 882 N N . LYS A 1 123 ? 63.978 75.814 -59.697 1.00 54.10 123 LYS A N 1
ATOM 883 C CA . LYS A 1 123 ? 63.714 76.890 -58.755 1.00 62.54 123 LYS A CA 1
ATOM 884 C C . LYS A 1 123 ? 62.787 77.920 -59.390 1.00 64.14 123 LYS A C 1
ATOM 885 O O . LYS A 1 123 ? 62.613 77.944 -60.609 1.00 66.28 123 LYS A O 1
ATOM 887 N N . GLU A 1 124 ? 62.188 78.767 -58.562 1.00 64.80 124 GLU A N 1
ATOM 888 C CA . GLU A 1 124 ? 61.240 79.756 -59.055 1.00 64.59 124 GLU A CA 1
ATOM 889 C C . GLU A 1 124 ? 61.912 81.099 -59.360 1.00 58.67 124 GLU A C 1
ATOM 890 O O . GLU A 1 124 ? 62.621 81.666 -58.527 1.00 62.03 124 GLU A O 1
ATOM 896 N N . ALA A 1 125 ? 61.665 81.600 -60.564 1.00 52.25 125 ALA A N 1
ATOM 897 C CA . ALA A 1 125 ? 62.175 82.899 -61.004 1.00 48.20 125 ALA A CA 1
ATOM 898 C C . ALA A 1 125 ? 61.310 84.051 -60.493 1.00 48.40 125 ALA A C 1
ATOM 899 O O . ALA A 1 125 ? 61.805 85.149 -60.232 1.00 49.46 125 ALA A O 1
ATOM 901 N N . ALA A 1 126 ? 60.018 83.784 -60.354 1.00 48.56 126 ALA A N 1
ATOM 902 C CA . ALA A 1 126 ? 59.045 84.778 -59.919 1.00 55.06 126 ALA A CA 1
ATOM 903 C C . ALA A 1 126 ? 57.872 84.053 -59.260 1.00 57.25 126 ALA A C 1
ATOM 904 O O . ALA A 1 126 ? 57.783 82.832 -59.350 1.00 53.16 126 ALA A O 1
ATOM 906 N N . PRO A 1 127 ? 56.995 84.789 -58.556 1.00 68.73 127 PRO A N 1
ATOM 907 C CA . PRO A 1 127 ? 55.821 84.135 -57.965 1.00 73.17 127 PRO A CA 1
ATOM 908 C C . PRO A 1 127 ? 54.953 83.415 -58.990 1.00 65.86 127 PRO A C 1
ATOM 909 O O . PRO A 1 127 ? 54.448 84.050 -59.911 1.00 67.65 127 PRO A O 1
ATOM 913 N N . GLY A 1 128 ? 54.793 82.105 -58.834 1.00 65.33 128 GLY A N 1
ATOM 914 C CA . GLY A 1 128 ? 53.958 81.333 -59.741 1.00 64.73 128 GLY A CA 1
ATOM 915 C C . GLY A 1 128 ? 54.635 80.943 -61.039 1.00 61.57 128 GLY A C 1
ATOM 916 O O . GLY A 1 128 ? 53.996 80.417 -61.944 1.00 60.98 128 GLY A O 1
ATOM 917 N N . LEU A 1 129 ? 55.937 81.190 -61.123 1.00 66.03 129 LEU A N 1
ATOM 918 C CA . LEU A 1 129 ? 56.700 80.917 -62.334 1.00 64.59 129 LEU A CA 1
ATOM 919 C C . LEU A 1 129 ? 57.987 80.142 -62.048 1.00 60.55 129 LEU A C 1
ATOM 920 O O . LEU A 1 129 ? 58.927 80.686 -61.466 1.00 60.92 129 LEU A O 1
ATOM 925 N N . THR A 1 130 ? 58.039 78.887 -62.489 1.00 56.08 130 THR A N 1
ATOM 926 C CA . THR A 1 130 ? 59.195 78.024 -62.237 1.00 55.44 130 THR A CA 1
ATOM 927 C C . THR A 1 130 ? 60.079 77.874 -63.483 1.00 50.26 130 THR A C 1
ATOM 928 O O . THR A 1 130 ? 59.574 77.730 -64.597 1.00 53.46 130 THR A O 1
ATOM 932 N N . VAL A 1 131 ? 61.396 77.926 -63.287 1.00 52.19 131 VAL A N 1
ATOM 933 C CA . VAL A 1 131 ? 62.352 77.849 -64.397 1.00 57.53 131 VAL A CA 1
ATOM 934 C C . VAL A 1 131 ? 62.398 76.476 -65.046 1.00 61.13 131 VAL A C 1
ATOM 935 O O . VAL A 1 131 ? 62.598 75.464 -64.373 1.00 60.39 131 VAL A O 1
ATOM 939 N N . SER A 1 132 ? 62.228 76.454 -66.362 1.00 51.29 132 SER A N 1
ATOM 940 C CA . SER A 1 132 ? 62.269 75.212 -67.118 1.00 54.30 132 SER A CA 1
ATOM 941 C C . SER A 1 132 ? 63.618 74.993 -67.785 1.00 51.30 132 SER A C 1
ATOM 942 O O . SER A 1 132 ? 64.359 75.939 -68.043 1.00 55.76 132 SER A O 1
ATOM 945 N N . ASP A 1 133 ? 63.920 73.736 -68.077 1.00 50.66 133 ASP A N 1
ATOM 946 C CA . ASP A 1 133 ? 65.096 73.388 -68.860 1.00 57.27 133 ASP A CA 1
ATOM 947 C C . ASP A 1 133 ? 64.932 73.921 -70.285 1.00 53.08 133 ASP A C 1
ATOM 948 O O . ASP A 1 133 ? 63.932 73.641 -70.946 1.00 51.14 133 ASP A O 1
ATOM 953 N N . VAL A 1 134 ? 65.934 74.662 -70.753 1.00 50.86 134 VAL A N 1
ATOM 954 C CA . VAL A 1 134 ? 65.920 75.285 -72.076 1.00 43.65 134 VAL A CA 1
ATOM 955 C C . VAL A 1 134 ? 65.861 74.233 -73.181 1.00 49.72 134 VAL A C 1
ATOM 956 O O . VAL A 1 134 ? 65.551 74.539 -74.335 1.00 50.20 134 VAL A O 1
ATOM 960 N N . SER A 1 135 ? 66.153 72.986 -72.828 1.00 51.85 135 SER A N 1
ATOM 961 C CA . SER A 1 135 ? 66.033 71.895 -73.785 1.00 54.18 135 SER A CA 1
ATOM 962 C C . SER A 1 135 ? 64.590 71.751 -74.270 1.00 51.48 135 SER A C 1
ATOM 963 O O . SER A 1 135 ? 64.353 71.340 -75.398 1.00 50.01 135 SER A O 1
ATOM 966 N N . GLU A 1 136 ? 63.637 72.136 -73.422 1.00 52.87 136 GLU A N 1
ATOM 967 C CA . GLU A 1 136 ? 62.213 72.022 -73.735 1.00 56.13 136 GLU A CA 1
ATOM 968 C C . GLU A 1 136 ? 61.624 73.287 -74.367 1.00 52.84 136 GLU A C 1
ATOM 969 O O . GLU A 1 136 ? 60.406 73.407 -74.489 1.00 45.29 136 GLU A O 1
ATOM 975 N N . LEU A 1 137 ? 62.483 74.224 -74.768 1.00 49.28 137 LEU A N 1
ATOM 976 C CA . LEU A 1 137 ? 62.014 75.535 -75.236 1.00 41.50 137 LEU A CA 1
ATOM 977 C C . LEU A 1 137 ? 61.038 75.440 -76.403 1.00 40.95 137 LEU A C 1
ATOM 978 O O . LEU A 1 137 ? 59.932 75.976 -76.333 1.00 46.37 137 LEU A O 1
ATOM 983 N N . GLU A 1 138 ? 61.454 74.782 -77.477 1.00 43.03 138 GLU A N 1
ATOM 984 C CA . GLU A 1 138 ? 60.617 74.641 -78.674 1.00 43.48 138 GLU A CA 1
ATOM 985 C C . GLU A 1 138 ? 59.289 73.967 -78.356 1.00 47.55 138 GLU A C 1
ATOM 986 O O . GLU A 1 138 ? 58.215 74.411 -78.790 1.00 44.97 138 GLU A O 1
ATOM 992 N N . LYS A 1 139 ? 59.387 72.874 -77.607 1.00 44.15 139 LYS A N 1
ATOM 993 C CA . LYS A 1 139 ? 58.230 72.069 -77.261 1.00 50.71 139 LYS A CA 1
ATOM 994 C C . LYS A 1 139 ? 57.225 72.948 -76.545 1.00 51.68 139 LYS A C 1
ATOM 995 O O . LYS A 1 139 ? 56.041 72.947 -76.869 1.00 50.99 139 LYS A O 1
ATOM 1001 N N . PHE A 1 140 ? 57.714 73.736 -75.595 1.00 48.74 140 PHE A N 1
ATOM 1002 C CA . PHE A 1 140 ? 56.840 74.611 -74.843 1.00 45.93 140 PHE A CA 1
ATOM 1003 C C . PHE A 1 140 ? 56.233 75.667 -75.749 1.00 45.68 140 PHE A C 1
ATOM 1004 O O . PHE A 1 140 ? 55.033 75.942 -75.676 1.00 47.11 140 PHE A O 1
ATOM 1012 N N . VAL A 1 141 ? 57.053 76.267 -76.605 1.00 43.68 141 VAL A N 1
ATOM 1013 C CA . VAL A 1 141 ? 56.543 77.345 -77.442 1.00 39.98 141 VAL A CA 1
ATOM 1014 C C . VAL A 1 141 ? 55.420 76.844 -78.355 1.00 41.94 141 VAL A C 1
ATOM 1015 O O . VAL A 1 141 ? 54.391 77.511 -78.489 1.00 39.89 141 VAL A O 1
ATOM 1019 N N . GLU A 1 142 ? 55.586 75.656 -78.932 1.00 44.19 142 GLU A N 1
ATOM 1020 C CA . GLU A 1 142 ? 54.558 75.115 -79.826 1.00 56.72 142 GLU A CA 1
ATOM 1021 C C . GLU A 1 142 ? 53.280 74.731 -79.086 1.00 58.22 142 GLU A C 1
ATOM 1022 O O . GLU A 1 142 ? 52.176 75.022 -79.547 1.00 61.71 142 GLU A O 1
ATOM 1028 N N . GLU A 1 143 ? 53.443 74.063 -77.948 1.00 49.14 143 GLU A N 1
ATOM 1029 C CA . GLU A 1 143 ? 52.322 73.560 -77.157 1.00 55.86 143 GLU A CA 1
ATOM 1030 C C . GLU A 1 143 ? 51.507 74.657 -76.476 1.00 56.54 143 GLU A C 1
ATOM 1031 O O . GLU A 1 143 ? 50.357 74.449 -76.100 1.00 54.79 143 GLU A O 1
ATOM 1037 N N . HIS A 1 144 ? 52.126 75.799 -76.230 1.00 46.14 144 HIS A N 1
ATOM 1038 C CA . HIS A 1 144 ? 51.428 76.845 -75.522 1.00 48.10 144 HIS A CA 1
ATOM 1039 C C . HIS A 1 144 ? 51.084 78.019 -76.428 1.00 51.09 144 HIS A C 1
ATOM 1040 O O . HIS A 1 144 ? 50.575 79.040 -75.959 1.00 59.09 144 HIS A O 1
ATOM 1047 N N . GLY A 1 145 ? 51.381 77.878 -77.719 1.00 43.87 145 GLY A N 1
ATOM 1048 C CA . GLY A 1 145 ? 51.095 78.918 -78.693 1.00 41.16 145 GLY A CA 1
ATOM 1049 C C . GLY A 1 145 ? 51.779 80.236 -78.343 1.00 45.91 145 GLY A C 1
ATOM 1050 O O . GLY A 1 145 ? 51.205 81.308 -78.524 1.00 44.84 145 GLY A O 1
ATOM 1051 N N . VAL A 1 146 ? 53.006 80.165 -77.832 1.00 42.55 146 VAL A N 1
ATOM 1052 C CA . VAL A 1 146 ? 53.713 81.382 -77.410 1.00 40.02 146 VAL A CA 1
ATOM 1053 C C . VAL A 1 146 ? 54.039 82.321 -78.587 1.00 37.23 146 VAL A C 1
ATOM 1054 O O . VAL A 1 146 ? 54.598 81.913 -79.594 1.00 37.09 146 VAL A O 1
ATOM 1058 N N . GLU A 1 147 ? 53.725 83.596 -78.430 1.00 34.13 147 GLU A N 1
ATOM 1059 C CA . GLU A 1 147 ? 53.875 84.556 -79.520 1.00 36.36 147 GLU A CA 1
ATOM 1060 C C . GLU A 1 147 ? 55.199 85.332 -79.489 1.00 36.87 147 GLU A C 1
ATOM 1061 O O . GLU A 1 147 ? 55.760 85.667 -80.532 1.00 37.35 147 GLU A O 1
ATOM 1067 N N . ILE A 1 148 ? 55.676 85.644 -78.290 1.00 36.90 148 ILE A N 1
ATOM 1068 C CA . ILE A 1 148 ? 56.853 86.499 -78.135 1.00 33.06 148 ILE A CA 1
ATOM 1069 C C . ILE A 1 148 ? 57.914 85.820 -77.291 1.00 35.54 148 ILE A C 1
ATOM 1070 O O . ILE A 1 148 ? 57.629 85.260 -76.229 1.00 37.36 148 ILE A O 1
ATOM 1075 N N . GLY A 1 149 ? 59.138 85.846 -77.796 1.00 32.04 149 GLY A N 1
ATOM 1076 C CA . GLY A 1 149 ? 60.261 85.264 -77.094 1.00 31.78 149 GLY A CA 1
ATOM 1077 C C . GLY A 1 149 ? 61.139 86.402 -76.644 1.00 33.67 149 GLY A C 1
ATOM 1078 O O . GLY A 1 149 ? 61.508 87.254 -77.448 1.00 30.42 149 GLY A O 1
ATOM 1079 N N . VAL A 1 150 ? 61.451 86.418 -75.352 1.00 32.13 150 VAL A N 1
ATOM 1080 C CA . VAL A 1 150 ? 62.358 87.395 -74.774 1.00 34.42 150 VAL A CA 1
ATOM 1081 C C . VAL A 1 150 ? 63.717 86.738 -74.578 1.00 34.14 150 VAL A C 1
ATOM 1082 O O . VAL A 1 150 ? 63.838 85.734 -73.874 1.00 38.40 150 VAL A O 1
ATOM 1086 N N . ILE A 1 151 ? 64.737 87.280 -75.232 1.00 28.69 151 ILE A N 1
ATOM 1087 C CA . ILE A 1 151 ? 66.070 86.695 -75.133 1.00 30.71 151 ILE A CA 1
ATOM 1088 C C . ILE A 1 151 ? 66.908 87.424 -74.096 1.00 34.18 151 ILE A C 1
ATOM 1089 O O . ILE A 1 151 ? 67.228 88.611 -74.255 1.00 36.58 151 ILE A O 1
ATOM 1094 N N . ALA A 1 152 ? 67.229 86.697 -73.033 1.00 32.55 152 ALA A N 1
ATOM 1095 C CA . ALA A 1 152 ? 67.989 87.203 -71.897 1.00 34.76 152 ALA A CA 1
ATOM 1096 C C . ALA A 1 152 ? 69.167 86.265 -71.587 1.00 32.28 152 ALA A C 1
ATOM 1097 O O . ALA A 1 152 ? 69.404 85.895 -70.432 1.00 34.78 152 ALA A O 1
ATOM 1099 N N . VAL A 1 153 ? 69.881 85.865 -72.635 1.00 37.00 153 VAL A N 1
ATOM 1100 C CA . VAL A 1 153 ? 71.095 85.063 -72.491 1.00 39.82 153 VAL A CA 1
ATOM 1101 C C . VAL A 1 153 ? 72.256 85.919 -72.992 1.00 42.51 153 VAL A C 1
ATOM 1102 O O . VAL A 1 153 ? 72.015 86.936 -73.653 1.00 34.87 153 VAL A O 1
ATOM 1106 N N . PRO A 1 154 ? 73.510 85.523 -72.690 1.00 43.78 154 PRO A N 1
ATOM 1107 C CA . PRO A 1 154 ? 74.669 86.267 -73.209 1.00 41.71 154 PRO A CA 1
ATOM 1108 C C . PRO A 1 154 ? 74.734 86.344 -74.732 1.00 41.30 154 PRO A C 1
ATOM 1109 O O . PRO A 1 154 ? 74.145 85.504 -75.428 1.00 40.74 154 PRO A O 1
ATOM 1113 N N . ALA A 1 155 ? 75.459 87.341 -75.243 1.00 38.53 155 ALA A N 1
ATOM 1114 C CA . ALA A 1 155 ? 75.515 87.598 -76.684 1.00 38.33 155 ALA A CA 1
ATOM 1115 C C . ALA A 1 155 ? 75.925 86.367 -77.484 1.00 36.24 155 ALA A C 1
ATOM 1116 O O . ALA A 1 155 ? 75.453 86.166 -78.606 1.00 37.17 155 ALA A O 1
ATOM 1118 N N . GLU A 1 156 ? 76.802 85.557 -76.894 1.00 40.94 156 GLU A N 1
ATOM 1119 C CA . GLU A 1 156 ? 77.382 84.387 -77.555 1.00 52.07 156 GLU A CA 1
ATOM 1120 C C . GLU A 1 156 ? 76.333 83.347 -77.943 1.00 51.06 156 GLU A C 1
ATOM 1121 O O . GLU A 1 156 ? 76.516 82.619 -78.913 1.00 57.09 156 GLU A O 1
ATOM 1127 N N . HIS A 1 157 ? 75.243 83.273 -77.178 1.00 50.41 157 HIS A N 1
ATOM 1128 C CA . HIS A 1 157 ? 74.218 82.250 -77.409 1.00 45.70 157 HIS A CA 1
ATOM 1129 C C . HIS A 1 157 ? 72.897 82.791 -77.921 1.00 39.94 157 HIS A C 1
ATOM 1130 O O . HIS A 1 157 ? 71.963 82.027 -78.144 1.00 43.48 157 HIS A O 1
ATOM 1137 N N . ALA A 1 158 ? 72.821 84.103 -78.118 1.00 42.13 158 ALA A N 1
ATOM 1138 C CA . ALA A 1 158 ? 71.575 84.762 -78.512 1.00 42.07 158 ALA A CA 1
ATOM 1139 C C . ALA A 1 158 ? 71.080 84.370 -79.897 1.00 39.24 158 ALA A C 1
ATOM 1140 O O . ALA A 1 158 ? 69.874 84.141 -80.095 1.00 36.35 158 ALA A O 1
ATOM 1142 N N . GLN A 1 159 ? 71.988 84.312 -80.868 1.00 36.29 159 GLN A N 1
ATOM 1143 C CA . GLN A 1 159 ? 71.571 84.012 -82.244 1.00 31.07 159 GLN A CA 1
ATOM 1144 C C . GLN A 1 159 ? 70.928 82.622 -82.361 1.00 30.62 159 GLN A C 1
ATOM 1145 O O . GLN A 1 159 ? 69.864 82.457 -82.972 1.00 40.49 159 GLN A O 1
ATOM 1151 N N . GLU A 1 160 ? 71.570 81.630 -81.754 1.00 38.24 160 GLU A N 1
ATOM 1152 C CA . GLU A 1 160 ? 71.045 80.266 -81.761 1.00 42.58 160 GLU A CA 1
ATOM 1153 C C . GLU A 1 160 ? 69.705 80.170 -81.031 1.00 40.29 160 GLU A C 1
ATOM 1154 O O . GLU A 1 160 ? 68.812 79.468 -81.486 1.00 40.80 160 GLU A O 1
ATOM 1160 N N . ILE A 1 161 ? 69.569 80.846 -79.888 1.00 39.79 161 ILE A N 1
ATOM 1161 C CA . ILE A 1 161 ? 68.269 80.875 -79.182 1.00 42.93 161 ILE A CA 1
ATOM 1162 C C . ILE A 1 161 ? 67.203 81.490 -80.093 1.00 38.52 161 ILE A C 1
ATOM 1163 O O . ILE A 1 161 ? 66.057 81.023 -80.178 1.00 39.74 161 ILE A O 1
ATOM 1168 N N . ALA A 1 162 ? 67.587 82.539 -80.804 1.00 40.96 162 ALA A N 1
ATOM 1169 C CA . ALA A 1 162 ? 66.658 83.210 -81.703 1.00 29.65 162 ALA A CA 1
ATOM 1170 C C . ALA A 1 162 ? 66.235 82.241 -82.805 1.00 37.34 162 ALA A C 1
ATOM 1171 O O . ALA A 1 162 ? 65.092 82.229 -83.245 1.00 37.24 162 ALA A O 1
ATOM 1173 N N . GLU A 1 163 ? 67.189 81.455 -83.278 1.00 40.03 163 GLU A N 1
ATOM 1174 C CA . GLU A 1 163 ? 66.897 80.445 -84.285 1.00 43.25 163 GLU A CA 1
ATOM 1175 C C . GLU A 1 163 ? 65.964 79.373 -83.722 1.00 37.82 163 GLU A C 1
ATOM 1176 O O . GLU A 1 163 ? 65.011 78.992 -84.370 1.00 39.86 163 GLU A O 1
ATOM 1182 N N . ARG A 1 164 ? 66.201 78.920 -82.502 1.00 43.09 164 ARG A N 1
ATOM 1183 C CA . ARG A 1 164 ? 65.305 77.928 -81.904 1.00 34.89 164 ARG A CA 1
ATOM 1184 C C . ARG A 1 164 ? 63.876 78.477 -81.735 1.00 37.58 164 ARG A C 1
ATOM 1185 O O . ARG A 1 164 ? 62.882 77.774 -82.003 1.00 35.20 164 ARG A O 1
ATOM 1193 N N . LEU A 1 165 ? 63.769 79.744 -81.352 1.00 37.75 165 LEU A N 1
ATOM 1194 C CA . LEU A 1 165 ? 62.461 80.379 -81.194 1.00 37.53 165 LEU A CA 1
ATOM 1195 C C . LEU A 1 165 ? 61.718 80.400 -82.515 1.00 34.38 165 LEU A C 1
ATOM 1196 O O . LEU A 1 165 ? 60.569 79.997 -82.603 1.00 35.96 165 LEU A O 1
ATOM 1201 N N . GLU A 1 166 ? 62.409 80.839 -83.553 1.00 34.39 166 GLU A N 1
ATOM 1202 C CA . GLU A 1 166 ? 61.779 81.017 -84.842 1.00 40.96 166 GLU A CA 1
ATOM 1203 C C . GLU A 1 166 ? 61.323 79.676 -85.432 1.00 36.79 166 GLU A C 1
ATOM 1204 O O . GLU A 1 166 ? 60.225 79.574 -85.925 1.00 37.69 166 GLU A O 1
ATOM 1210 N N . LYS A 1 167 ? 62.136 78.640 -85.291 1.00 39.81 167 LYS A N 1
ATOM 1211 C CA . LYS A 1 167 ? 61.762 77.315 -85.785 1.00 40.40 167 LYS A CA 1
ATOM 1212 C C . LYS A 1 167 ? 60.510 76.793 -85.060 1.00 48.41 167 LYS A C 1
ATOM 1213 O O . LYS A 1 167 ? 59.708 76.066 -85.641 1.00 45.62 167 LYS A O 1
ATOM 1215 N N . ALA A 1 168 ? 60.340 77.198 -83.800 1.00 36.30 168 ALA A N 1
ATOM 1216 C CA . ALA A 1 168 ? 59.197 76.788 -82.995 1.00 37.90 168 ALA A CA 1
ATOM 1217 C C . ALA A 1 168 ? 57.930 77.606 -83.278 1.00 38.56 168 ALA A C 1
ATOM 1218 O O . ALA A 1 168 ? 56.882 77.342 -82.691 1.00 45.76 168 ALA A O 1
ATOM 1220 N N . GLY A 1 169 ? 58.014 78.618 -84.136 1.00 38.79 169 GLY A N 1
ATOM 1221 C CA . GLY A 1 169 ? 56.823 79.388 -84.480 1.00 33.56 169 GLY A CA 1
ATOM 1222 C C . GLY A 1 169 ? 56.638 80.705 -83.738 1.00 39.38 169 GLY A C 1
ATOM 1223 O O . GLY A 1 169 ? 55.556 81.291 -83.775 1.00 36.79 169 GLY A O 1
ATOM 1224 N N . ILE A 1 170 ? 57.689 81.189 -83.077 1.00 35.21 170 ILE A N 1
ATOM 1225 C CA . ILE A 1 170 ? 57.618 82.510 -82.431 1.00 32.74 170 ILE A CA 1
ATOM 1226 C C . ILE A 1 170 ? 57.241 83.547 -83.490 1.00 32.21 170 ILE A C 1
ATOM 1227 O O . ILE A 1 170 ? 57.562 83.385 -84.671 1.00 35.75 170 ILE A O 1
ATOM 1232 N N . LYS A 1 171 ? 56.516 84.580 -83.086 1.00 33.71 171 LYS A N 1
ATOM 1233 C CA . LYS A 1 171 ? 56.089 85.610 -84.019 1.00 30.30 171 LYS A CA 1
ATOM 1234 C C . LYS A 1 171 ? 56.953 86.873 -83.932 1.00 32.15 171 LYS A C 1
ATOM 1235 O O . LYS A 1 171 ? 57.016 87.667 -84.870 1.00 30.59 171 LYS A O 1
ATOM 1241 N N . GLY A 1 172 ? 57.614 87.048 -82.795 1.00 32.85 172 GLY A N 1
ATOM 1242 C CA . GLY A 1 172 ? 58.461 88.211 -82.574 1.00 32.85 172 GLY A CA 1
ATOM 1243 C C . GLY A 1 172 ? 59.416 87.984 -81.427 1.00 29.98 172 GLY A C 1
ATOM 1244 O O . GLY A 1 172 ? 59.173 87.144 -80.559 1.00 29.21 172 GLY A O 1
ATOM 1245 N N . ILE A 1 173 ? 60.511 88.733 -81.421 1.00 27.51 173 ILE A N 1
ATOM 1246 C CA . ILE A 1 173 ? 61.542 88.562 -80.410 1.00 28.65 173 ILE A CA 1
ATOM 1247 C C . ILE A 1 173 ? 61.901 89.903 -79.746 1.00 27.38 173 ILE A C 1
ATOM 1248 O O . ILE A 1 173 ? 62.147 90.902 -80.424 1.00 27.40 173 ILE A O 1
ATOM 1253 N N . LEU A 1 174 ? 61.903 89.909 -78.418 1.00 29.87 174 LEU A N 1
ATOM 1254 C CA . LEU A 1 174 ? 62.466 91.011 -77.635 1.00 27.79 174 LEU A CA 1
ATOM 1255 C C . LEU A 1 174 ? 63.847 90.576 -77.144 1.00 26.33 174 LEU A C 1
ATOM 1256 O O . LEU A 1 174 ? 63.973 89.620 -76.390 1.00 29.19 174 LEU A O 1
ATOM 1261 N N . ASN A 1 175 ? 64.884 91.274 -77.583 1.00 29.06 175 ASN A N 1
ATOM 1262 C CA . ASN A 1 175 ? 66.256 90.839 -77.372 1.00 24.17 175 ASN A CA 1
ATOM 1263 C C . ASN A 1 175 ? 67.010 91.755 -76.422 1.00 25.95 175 ASN A C 1
ATOM 1264 O O . ASN A 1 175 ? 67.160 92.950 -76.706 1.00 28.97 175 ASN A O 1
ATOM 1269 N N . PHE A 1 176 ? 67.493 91.206 -75.306 1.00 28.90 176 PHE A N 1
ATOM 1270 C CA . PHE A 1 176 ? 68.323 91.969 -74.369 1.00 30.14 176 PHE A CA 1
ATOM 1271 C C . PHE A 1 176 ? 69.835 91.747 -74.565 1.00 34.91 176 PHE A C 1
ATOM 1272 O O . PHE A 1 176 ? 70.646 92.376 -73.894 1.00 31.25 176 PHE A O 1
ATOM 1280 N N . ALA A 1 177 ? 70.220 90.837 -75.451 1.00 31.42 177 ALA A N 1
ATOM 1281 C CA . ALA A 1 177 ? 71.651 90.567 -75.653 1.00 24.71 177 ALA A CA 1
ATOM 1282 C C . ALA A 1 177 ? 72.284 91.620 -76.539 1.00 26.81 177 ALA A C 1
ATOM 1283 O O . ALA A 1 177 ? 71.678 92.031 -77.553 1.00 29.12 177 ALA A O 1
ATOM 1285 N N . PRO A 1 178 ? 73.507 92.063 -76.184 1.00 31.66 178 PRO A N 1
ATOM 1286 C CA . PRO A 1 178 ? 74.182 93.089 -76.997 1.00 34.41 178 PRO A CA 1
ATOM 1287 C C . PRO A 1 178 ? 74.734 92.523 -78.303 1.00 39.00 178 PRO A C 1
ATOM 1288 O O . PRO A 1 178 ? 75.944 92.461 -78.493 1.00 45.03 178 PRO A O 1
ATOM 1292 N N . VAL A 1 179 ? 73.852 92.110 -79.199 1.00 33.75 179 VAL A N 1
ATOM 1293 C CA . VAL A 1 179 ? 74.301 91.591 -80.475 1.00 37.87 179 VAL A CA 1
ATOM 1294 C C . VAL A 1 179 ? 73.141 91.767 -81.418 1.00 36.00 179 VAL A C 1
ATOM 1295 O O . VAL A 1 179 ? 71.995 91.813 -80.991 1.00 39.11 179 VAL A O 1
ATOM 1299 N N . LYS A 1 180 ? 73.424 91.907 -82.701 1.00 42.99 180 LYS A N 1
ATOM 1300 C CA . LYS A 1 180 ? 72.356 92.003 -83.667 1.00 37.87 180 LYS A CA 1
ATOM 1301 C C . LYS A 1 180 ? 71.946 90.598 -84.068 1.00 40.96 180 LYS A C 1
ATOM 1302 O O . LYS A 1 180 ? 72.774 89.797 -84.493 1.00 37.68 180 LYS A O 1
ATOM 1308 N N . ILE A 1 181 ? 70.669 90.302 -83.866 1.00 37.88 181 ILE A N 1
ATOM 1309 C CA . ILE A 1 181 ? 70.077 89.001 -84.173 1.00 35.51 181 ILE A CA 1
ATOM 1310 C C . ILE A 1 181 ? 69.619 88.978 -85.637 1.00 33.81 181 ILE A C 1
ATOM 1311 O O . ILE A 1 181 ? 69.136 89.982 -86.147 1.00 37.28 181 ILE A O 1
ATOM 1316 N N . LYS A 1 182 ? 69.770 87.839 -86.306 1.00 33.84 182 LYS A N 1
ATOM 1317 C CA . LYS A 1 182 ? 69.348 87.713 -87.699 1.00 38.07 182 LYS A CA 1
ATOM 1318 C C . LYS A 1 182 ? 68.304 86.609 -87.860 1.00 34.48 182 LYS A C 1
ATOM 1319 O O . LYS A 1 182 ? 68.645 85.438 -87.917 1.00 36.86 182 LYS A O 1
ATOM 1325 N N . VAL A 1 183 ? 67.033 86.993 -87.908 1.00 31.09 183 VAL A N 1
ATOM 1326 C CA . VAL A 1 183 ? 65.935 86.046 -88.039 1.00 35.99 183 VAL A CA 1
ATOM 1327 C C . VAL A 1 183 ? 64.902 86.680 -88.968 1.00 34.61 183 VAL A C 1
ATOM 1328 O O . VAL A 1 183 ? 65.030 87.848 -89.299 1.00 38.16 183 VAL A O 1
ATOM 1332 N N . SER A 1 184 ? 63.880 85.929 -89.386 1.00 32.70 184 SER A N 1
ATOM 1333 C CA . SER A 1 184 ? 62.854 86.507 -90.276 1.00 35.17 184 SER A CA 1
ATOM 1334 C C . SER A 1 184 ? 61.749 87.259 -89.518 1.00 44.46 184 SER A C 1
ATOM 1335 O O . SER A 1 184 ? 61.121 88.151 -90.081 1.00 40.61 184 SER A O 1
ATOM 1338 N N . VAL A 1 185 ? 61.475 86.876 -88.268 1.00 40.58 185 VAL A N 1
ATOM 1339 C CA . VAL A 1 185 ? 60.431 87.543 -87.473 1.00 31.05 185 VAL A CA 1
ATOM 1340 C C . VAL A 1 185 ? 60.905 88.923 -86.988 1.00 34.08 185 VAL A C 1
ATOM 1341 O O . VAL A 1 185 ? 62.100 89.166 -86.914 1.00 28.74 185 VAL A O 1
ATOM 1345 N N . PRO A 1 186 ? 59.972 89.834 -86.651 1.00 34.44 186 PRO A N 1
ATOM 1346 C CA . PRO A 1 186 ? 60.452 91.112 -86.113 1.00 33.21 186 PRO A CA 1
ATOM 1347 C C . PRO A 1 186 ? 61.227 90.941 -84.801 1.00 34.10 186 PRO A C 1
ATOM 1348 O O . PRO A 1 186 ? 60.953 90.024 -84.005 1.00 27.07 186 PRO A O 1
ATOM 1352 N N . VAL A 1 187 ? 62.205 91.823 -84.610 1.00 28.55 187 VAL A N 1
ATOM 1353 C CA . VAL A 1 187 ? 63.048 91.855 -83.425 1.00 30.22 187 VAL A CA 1
ATOM 1354 C C . VAL A 1 187 ? 63.048 93.281 -82.892 1.00 35.41 187 VAL A C 1
ATOM 1355 O O . VAL A 1 187 ? 63.184 94.224 -83.666 1.00 30.48 187 VAL A O 1
ATOM 1359 N N . GLU A 1 188 ? 62.848 93.441 -81.586 1.00 29.31 188 GLU A N 1
ATOM 1360 C CA . GLU A 1 188 ? 63.112 94.709 -80.895 1.00 29.32 188 GLU A CA 1
ATOM 1361 C C . GLU A 1 188 ? 64.196 94.505 -79.854 1.00 29.02 188 GLU A C 1
ATOM 1362 O O . GLU A 1 188 ? 64.117 93.588 -79.034 1.00 31.15 188 GLU A O 1
ATOM 1368 N N . ASN A 1 189 ? 65.205 95.364 -79.875 1.00 26.56 189 ASN A N 1
ATOM 1369 C CA . ASN A 1 189 ? 66.320 95.217 -78.952 1.00 30.13 189 ASN A CA 1
ATOM 1370 C C . ASN A 1 189 ? 66.200 96.154 -77.772 1.00 29.23 189 ASN A C 1
ATOM 1371 O O . ASN A 1 189 ? 65.823 97.313 -77.948 1.00 27.22 189 ASN A O 1
ATOM 1376 N N . ILE A 1 190 ? 66.523 95.658 -76.580 1.00 24.13 190 ILE A N 1
ATOM 1377 C CA . ILE A 1 190 ? 66.781 96.547 -75.449 1.00 27.29 190 ILE A CA 1
ATOM 1378 C C . ILE A 1 190 ? 68.206 96.244 -75.069 1.00 31.61 190 ILE A C 1
ATOM 1379 O O . ILE A 1 190 ? 68.546 95.112 -74.702 1.00 34.00 190 ILE A O 1
ATOM 1384 N N . ASP A 1 191 ? 69.050 97.258 -75.139 1.00 30.32 191 ASP A N 1
ATOM 1385 C CA . ASP A 1 191 ? 70.474 97.067 -74.877 1.00 28.09 191 ASP A CA 1
ATOM 1386 C C . ASP A 1 191 ? 70.844 98.228 -73.985 1.00 26.53 191 ASP A C 1
ATOM 1387 O O . ASP A 1 191 ? 71.048 99.351 -74.463 1.00 31.50 191 ASP A O 1
ATOM 1392 N N . ILE A 1 192 ? 70.918 97.942 -72.688 1.00 28.30 192 ILE A N 1
ATOM 1393 C CA . ILE A 1 192 ? 71.113 98.955 -71.661 1.00 28.69 192 ILE A CA 1
ATOM 1394 C C . ILE A 1 192 ? 72.409 99.716 -71.919 1.00 25.76 192 ILE A C 1
ATOM 1395 O O . ILE A 1 192 ? 72.451 100.938 -71.877 1.00 26.07 192 ILE A O 1
ATOM 1400 N N . THR A 1 193 ? 73.442 98.969 -72.268 1.00 26.24 193 THR A N 1
ATOM 1401 C CA . THR A 1 193 ? 74.732 99.558 -72.605 1.00 28.54 193 THR A CA 1
ATOM 1402 C C . THR A 1 193 ? 74.679 100.459 -73.846 1.00 28.63 193 THR A C 1
ATOM 1403 O O . THR A 1 193 ? 75.291 101.534 -73.854 1.00 33.26 193 THR A O 1
ATOM 1407 N N . ALA A 1 194 ? 73.976 100.030 -74.899 1.00 26.81 194 ALA A N 1
ATOM 1408 C CA . ALA A 1 194 ? 73.811 100.866 -76.084 1.00 29.29 194 ALA A CA 1
ATOM 1409 C C . ALA A 1 194 ? 73.033 102.151 -75.769 1.00 31.59 194 ALA A C 1
ATOM 1410 O O . ALA A 1 194 ? 73.375 103.218 -76.276 1.00 28.44 194 ALA A O 1
ATOM 1412 N N . SER A 1 195 ? 71.977 102.049 -74.956 1.00 27.97 195 SER A N 1
ATOM 1413 C CA . SER A 1 195 ? 71.197 103.233 -74.593 1.00 29.06 195 SER A CA 1
ATOM 1414 C C . SER A 1 195 ? 72.092 104.208 -73.817 1.00 28.33 195 SER A C 1
ATOM 1415 O O . SER A 1 195 ? 72.026 105.418 -74.029 1.00 32.16 195 SER A O 1
ATOM 1418 N N . LEU A 1 196 ? 72.920 103.670 -72.926 1.00 30.96 196 LEU A N 1
ATOM 1419 C CA . LEU A 1 196 ? 73.866 104.493 -72.168 1.00 32.92 196 LEU A CA 1
ATOM 1420 C C . LEU A 1 196 ? 74.853 105.180 -73.109 1.00 29.60 196 LEU A C 1
ATOM 1421 O O . LEU A 1 196 ? 75.181 106.359 -72.936 1.00 29.05 196 LEU A O 1
ATOM 1426 N N . ARG A 1 197 ? 75.295 104.446 -74.121 1.00 29.38 197 ARG A N 1
ATOM 1427 C CA . ARG A 1 197 ? 76.242 104.975 -75.104 1.00 35.09 197 ARG A CA 1
ATOM 1428 C C . ARG A 1 197 ? 75.621 106.123 -75.893 1.00 27.30 197 ARG A C 1
ATOM 1429 O O . ARG A 1 197 ? 76.234 107.185 -76.048 1.00 30.12 197 ARG A O 1
ATOM 1437 N N . VAL A 1 198 ? 74.374 105.948 -76.318 1.00 26.84 198 VAL A N 1
ATOM 1438 C CA . VAL A 1 198 ? 73.647 107.019 -77.002 1.00 27.81 198 VAL A CA 1
ATOM 1439 C C . VAL A 1 198 ? 73.552 108.258 -76.115 1.00 25.56 198 VAL A C 1
ATOM 1440 O O . VAL A 1 198 ? 73.781 109.376 -76.572 1.00 27.58 198 VAL A O 1
ATOM 1444 N N . LEU A 1 199 ? 73.221 108.045 -74.844 1.00 24.55 199 LEU A N 1
ATOM 1445 C CA . LEU A 1 199 ? 73.148 109.132 -73.871 1.00 26.10 199 LEU A CA 1
ATOM 1446 C C . LEU A 1 199 ? 74.506 109.852 -73.755 1.00 25.80 199 LEU A C 1
ATOM 1447 O O . LEU A 1 199 ? 74.559 111.081 -73.785 1.00 27.02 199 LEU A O 1
ATOM 1452 N N . THR A 1 200 ? 75.601 109.103 -73.629 1.00 25.81 200 THR A N 1
ATOM 1453 C CA . THR A 1 200 ? 76.912 109.745 -73.482 1.00 26.13 200 THR A CA 1
ATOM 1454 C C . THR A 1 200 ? 77.268 110.572 -74.725 1.00 31.85 200 THR A C 1
ATOM 1455 O O . THR A 1 200 ? 77.909 111.611 -74.600 1.00 28.20 200 THR A O 1
ATOM 1459 N N . PHE A 1 201 ? 76.842 110.129 -75.913 1.00 28.47 201 PHE A N 1
ATOM 1460 C CA . PHE A 1 201 ? 77.120 110.895 -77.129 1.00 32.69 201 PHE A CA 1
ATOM 1461 C C . PHE A 1 201 ? 76.549 112.307 -77.020 1.00 27.57 201 PHE A C 1
ATOM 1462 O O . PHE A 1 201 ? 77.225 113.277 -77.354 1.00 27.59 201 PHE A O 1
ATOM 1470 N N . GLU A 1 202 ? 75.309 112.414 -76.547 1.00 28.54 202 GLU A N 1
ATOM 1471 C CA . GLU A 1 202 ? 74.657 113.701 -76.342 1.00 26.09 202 GLU A CA 1
ATOM 1472 C C . GLU A 1 202 ? 75.289 114.509 -75.199 1.00 27.52 202 GLU A C 1
ATOM 1473 O O . GLU A 1 202 ? 75.368 115.740 -75.270 1.00 27.13 202 GLU A O 1
ATOM 1479 N N . ILE A 1 203 ? 75.715 113.826 -74.141 1.00 26.46 203 ILE A N 1
ATOM 1480 C CA . ILE A 1 203 ? 76.427 114.501 -73.053 1.00 23.76 203 ILE A CA 1
ATOM 1481 C C . ILE A 1 203 ? 77.687 115.148 -73.613 1.00 31.34 203 ILE A C 1
ATOM 1482 O O . ILE A 1 203 ? 77.993 116.318 -73.336 1.00 30.40 203 ILE A O 1
ATOM 1487 N N . VAL A 1 204 ? 78.431 114.371 -74.391 1.00 28.06 204 VAL A N 1
ATOM 1488 C CA . VAL A 1 204 ? 79.680 114.860 -74.950 1.00 29.06 204 VAL A CA 1
ATOM 1489 C C . VAL A 1 204 ? 79.414 116.045 -75.873 1.00 35.22 204 VAL A C 1
ATOM 1490 O O . VAL A 1 204 ? 80.109 117.048 -75.795 1.00 37.03 204 VAL A O 1
ATOM 1494 N N . ARG A 1 205 ? 78.373 115.954 -76.698 1.00 33.73 205 ARG A N 1
ATOM 1495 C CA . ARG A 1 205 ? 78.036 117.057 -77.604 1.00 33.62 205 ARG A CA 1
ATOM 1496 C C . ARG A 1 205 ? 77.705 118.343 -76.826 1.00 36.17 205 ARG A C 1
ATOM 1497 O O . ARG A 1 205 ? 78.144 119.440 -77.195 1.00 34.29 205 ARG A O 1
ATOM 1505 N N . ARG A 1 206 ? 76.953 118.201 -75.731 1.00 27.47 206 ARG A N 1
ATOM 1506 C CA . ARG A 1 206 ? 76.551 119.353 -74.921 1.00 30.30 206 ARG A CA 1
ATOM 1507 C C . ARG A 1 206 ? 77.683 119.965 -74.116 1.00 33.02 206 ARG A C 1
ATOM 1508 O O . ARG A 1 206 ? 77.559 121.073 -73.598 1.00 31.13 206 ARG A O 1
ATOM 1516 N N . ASN A 1 207 ? 78.745 119.201 -73.925 1.00 32.92 207 ASN A N 1
ATOM 1517 C CA . ASN A 1 207 ? 79.903 119.704 -73.200 1.00 39.90 207 ASN A CA 1
ATOM 1518 C C . ASN A 1 207 ? 81.072 120.106 -74.096 1.00 44.28 207 ASN A C 1
ATOM 1519 O O . ASN A 1 207 ? 82.194 120.225 -73.634 1.00 47.40 207 ASN A O 1
ATOM 1524 N N . SER A 1 208 ? 80.770 120.374 -75.363 1.00 38.90 208 SER A N 1
ATOM 1525 C CA . SER A 1 208 ? 81.757 120.791 -76.362 1.00 51.66 208 SER A CA 1
ATOM 1526 C C . SER A 1 208 ? 81.288 122.104 -76.986 1.00 52.17 208 SER A C 1
ATOM 1527 O O . SER A 1 208 ? 80.094 122.276 -77.259 1.00 47.71 208 SER A O 1
ATOM 1530 N N . GLU B 1 3 ? 95.002 124.798 -86.481 1.00 87.53 3 GLU B N 1
ATOM 1531 C CA . GLU B 1 3 ? 93.660 124.367 -86.102 1.00 86.27 3 GLU B CA 1
ATOM 1532 C C . GLU B 1 3 ? 92.643 124.639 -87.210 1.00 87.56 3 GLU B C 1
ATOM 1533 O O . GLU B 1 3 ? 91.586 125.210 -86.949 1.00 92.19 3 GLU B O 1
ATOM 1535 N N . LYS B 1 4 ? 92.952 124.211 -88.436 1.00 84.65 4 LYS B N 1
ATOM 1536 C CA . LYS B 1 4 ? 92.158 124.583 -89.613 1.00 79.41 4 LYS B CA 1
ATOM 1537 C C . LYS B 1 4 ? 91.079 123.562 -89.999 1.00 72.61 4 LYS B C 1
ATOM 1538 O O . LYS B 1 4 ? 89.900 123.905 -90.038 1.00 74.66 4 LYS B O 1
ATOM 1540 N N . ILE B 1 5 ? 91.473 122.329 -90.313 1.00 66.19 5 ILE B N 1
ATOM 1541 C CA . ILE B 1 5 ? 90.490 121.294 -90.630 1.00 57.61 5 ILE B CA 1
ATOM 1542 C C . ILE B 1 5 ? 89.602 121.079 -89.407 1.00 49.09 5 ILE B C 1
ATOM 1543 O O . ILE B 1 5 ? 90.097 120.762 -88.325 1.00 52.90 5 ILE B O 1
ATOM 1548 N N . PRO B 1 6 ? 88.285 121.285 -89.574 1.00 42.59 6 PRO B N 1
ATOM 1549 C CA . PRO B 1 6 ? 87.314 121.286 -88.476 1.00 48.76 6 PRO B CA 1
ATOM 1550 C C . PRO B 1 6 ? 86.929 119.891 -87.996 1.00 40.87 6 PRO B C 1
ATOM 1551 O O . PRO B 1 6 ? 86.849 118.965 -88.806 1.00 44.42 6 PRO B O 1
ATOM 1555 N N . LYS B 1 7 ? 86.683 119.752 -86.696 1.00 43.42 7 LYS B N 1
ATOM 1556 C CA . LYS B 1 7 ? 86.131 118.510 -86.158 1.00 41.12 7 LYS B CA 1
ATOM 1557 C C . LYS B 1 7 ? 84.776 118.246 -86.800 1.00 42.07 7 LYS B C 1
ATOM 1558 O O . LYS B 1 7 ? 83.958 119.148 -86.917 1.00 39.97 7 LYS B O 1
ATOM 1564 N N . PRO B 1 8 ? 84.540 117.018 -87.258 1.00 38.31 8 PRO B N 1
ATOM 1565 C CA . PRO B 1 8 ? 83.181 116.785 -87.754 1.00 36.99 8 PRO B CA 1
ATOM 1566 C C . PRO B 1 8 ? 82.153 116.965 -86.631 1.00 35.44 8 PRO B C 1
ATOM 1567 O O . PRO B 1 8 ? 82.457 116.693 -85.470 1.00 38.97 8 PRO B O 1
ATOM 1571 N N . VAL B 1 9 ? 80.965 117.438 -86.979 1.00 40.12 9 VAL B N 1
ATOM 1572 C CA . VAL B 1 9 ? 79.904 117.645 -86.010 1.00 41.41 9 VAL B CA 1
ATOM 1573 C C . VAL B 1 9 ? 79.407 116.314 -85.442 1.00 39.55 9 VAL B C 1
ATOM 1574 O O . VAL B 1 9 ? 79.588 115.257 -86.054 1.00 34.54 9 VAL B O 1
ATOM 1578 N N . SER B 1 10 ? 78.778 116.379 -84.272 1.00 38.76 10 SER B N 1
ATOM 1579 C CA . SER B 1 10 ? 78.397 115.187 -83.523 1.00 35.02 10 SER B CA 1
ATOM 1580 C C . SER B 1 10 ? 77.588 114.156 -84.314 1.00 33.05 10 SER B C 1
ATOM 1581 O O . SER B 1 10 ? 77.907 112.979 -84.296 1.00 34.46 10 SER B O 1
ATOM 1584 N N . LYS B 1 11 ? 76.530 114.589 -84.991 1.00 28.25 11 LYS B N 1
ATOM 1585 C CA . LYS B 1 11 ? 75.675 113.661 -85.737 1.00 38.98 11 LYS B CA 1
ATOM 1586 C C . LYS B 1 11 ? 76.454 112.836 -86.783 1.00 30.93 11 LYS B C 1
ATOM 1587 O O . LYS B 1 11 ? 76.209 111.637 -86.952 1.00 33.34 11 LYS B O 1
ATOM 1593 N N . ARG B 1 12 ? 77.389 113.489 -87.458 1.00 33.95 12 ARG B N 1
ATOM 1594 C CA . ARG B 1 12 ? 78.284 112.814 -88.408 1.00 35.25 12 ARG B CA 1
ATOM 1595 C C . ARG B 1 12 ? 79.173 111.789 -87.744 1.00 35.58 12 ARG B C 1
ATOM 1596 O O . ARG B 1 12 ? 79.255 110.639 -88.191 1.00 36.38 12 ARG B O 1
ATOM 1604 N N . LEU B 1 13 ? 79.818 112.210 -86.653 1.00 34.57 13 LEU B N 1
ATOM 1605 C CA . LEU B 1 13 ? 80.719 111.344 -85.896 1.00 33.92 13 LEU B CA 1
ATOM 1606 C C . LEU B 1 13 ? 79.995 110.105 -85.418 1.00 32.93 13 LEU B C 1
ATOM 1607 O O . LEU B 1 13 ? 80.512 108.999 -85.539 1.00 37.43 13 LEU B O 1
ATOM 1612 N N . VAL B 1 14 ? 78.784 110.282 -84.896 1.00 31.16 14 VAL B N 1
ATOM 1613 C CA . VAL B 1 14 ? 78.020 109.131 -84.433 1.00 38.44 14 VAL B CA 1
ATOM 1614 C C . VAL B 1 14 ? 77.656 108.211 -85.602 1.00 37.24 14 VAL B C 1
ATOM 1615 O O . VAL B 1 14 ? 77.747 106.984 -85.493 1.00 39.18 14 VAL B O 1
ATOM 1619 N N . SER B 1 15 ? 77.262 108.795 -86.724 1.00 33.32 15 SER B N 1
ATOM 1620 C CA . SER B 1 15 ? 76.947 107.972 -87.897 1.00 40.78 15 SER B CA 1
ATOM 1621 C C . SER B 1 15 ? 78.158 107.189 -88.403 1.00 33.57 15 SER B C 1
ATOM 1622 O O . SER B 1 15 ? 78.050 106.000 -88.707 1.00 36.66 15 SER B O 1
ATOM 1625 N N . TYR B 1 16 ? 79.308 107.847 -88.481 1.00 33.57 16 TYR B N 1
ATOM 1626 C CA . TYR B 1 16 ? 80.548 107.157 -88.845 1.00 34.96 16 TYR B CA 1
ATOM 1627 C C . TYR B 1 16 ? 80.823 106.044 -87.877 1.00 39.34 16 TYR B C 1
ATOM 1628 O O . TYR B 1 16 ? 81.188 104.941 -88.280 1.00 40.44 16 TYR B O 1
ATOM 1637 N N . TYR B 1 17 ? 80.676 106.348 -86.585 1.00 33.49 17 TYR B N 1
ATOM 1638 C CA . TYR B 1 17 ? 81.032 105.385 -85.561 1.00 36.53 17 TYR B CA 1
ATOM 1639 C C . TYR B 1 17 ? 80.206 104.097 -85.703 1.00 34.56 17 TYR B C 1
ATOM 1640 O O . TYR B 1 17 ? 80.751 102.989 -85.654 1.00 37.67 17 TYR B O 1
ATOM 1649 N N . MET B 1 18 ? 78.894 104.229 -85.857 1.00 31.50 18 MET B N 1
ATOM 1650 C CA . MET B 1 18 ? 78.042 103.042 -85.938 1.00 38.90 18 MET B CA 1
ATOM 1651 C C . MET B 1 18 ? 78.305 102.250 -87.231 1.00 46.95 18 MET B C 1
ATOM 1652 O O . MET B 1 18 ? 78.239 101.016 -87.253 1.00 53.34 18 MET B O 1
ATOM 1657 N N . CYS B 1 19 ? 78.573 102.974 -88.305 1.00 44.45 19 CYS B N 1
ATOM 1658 C CA . CYS B 1 19 ? 78.872 102.363 -89.592 1.00 47.91 19 CYS B CA 1
ATOM 1659 C C . CYS B 1 19 ? 80.197 101.601 -89.527 1.00 50.17 19 CYS B C 1
ATOM 1660 O O . CYS B 1 19 ? 80.301 100.455 -89.981 1.00 46.23 19 CYS B O 1
ATOM 1663 N N . LEU B 1 20 ? 81.213 102.251 -88.970 1.00 46.22 20 LEU B N 1
ATOM 1664 C CA . LEU B 1 20 ? 82.517 101.631 -88.822 1.00 41.52 20 LEU B CA 1
ATOM 1665 C C . LEU B 1 20 ? 82.383 100.386 -87.957 1.00 51.59 20 LEU B C 1
ATOM 1666 O O . LEU B 1 20 ? 83.061 99.385 -88.186 1.00 48.23 20 LEU B O 1
ATOM 1671 N N . GLU B 1 21 ? 81.491 100.450 -86.971 1.00 49.84 21 GLU B N 1
ATOM 1672 C CA . GLU B 1 21 ? 81.275 99.319 -86.077 1.00 47.36 21 GLU B CA 1
ATOM 1673 C C . GLU B 1 21 ? 80.770 98.103 -86.858 1.00 52.68 21 GLU B C 1
ATOM 1674 O O . GLU B 1 21 ? 81.213 96.982 -86.619 1.00 54.26 21 GLU B O 1
ATOM 1680 N N . ARG B 1 22 ? 79.836 98.326 -87.778 1.00 48.88 22 ARG B N 1
ATOM 1681 C CA . ARG B 1 22 ? 79.330 97.246 -88.630 1.00 58.54 22 ARG B CA 1
ATOM 1682 C C . ARG B 1 22 ? 80.433 96.656 -89.502 1.00 55.64 22 ARG B C 1
ATOM 1683 O O . ARG B 1 22 ? 80.605 95.441 -89.574 1.00 61.24 22 ARG B O 1
ATOM 1691 N N . LEU B 1 23 ? 81.173 97.533 -90.165 1.00 47.52 23 LEU B N 1
ATOM 1692 C CA . LEU B 1 23 ? 82.282 97.126 -91.016 1.00 48.51 23 LEU B CA 1
ATOM 1693 C C . LEU B 1 23 ? 83.285 96.262 -90.261 1.00 57.99 23 LEU B C 1
ATOM 1694 O O . LEU B 1 23 ? 83.870 95.333 -90.822 1.00 62.54 23 LEU B O 1
ATOM 1699 N N . LEU B 1 24 ? 83.498 96.585 -88.992 1.00 54.99 24 LEU B N 1
ATOM 1700 C CA . LEU B 1 24 ? 84.390 95.800 -88.159 1.00 58.80 24 LEU B CA 1
ATOM 1701 C C . LEU B 1 24 ? 83.816 94.404 -87.893 1.00 64.51 24 LEU B C 1
ATOM 1702 O O . LEU B 1 24 ? 84.538 93.409 -87.966 1.00 64.30 24 LEU B O 1
ATOM 1707 N N . ASP B 1 25 ? 82.518 94.332 -87.594 1.00 63.27 25 ASP B N 1
ATOM 1708 C CA . ASP B 1 25 ? 81.865 93.046 -87.344 1.00 65.88 25 ASP B CA 1
ATOM 1709 C C . ASP B 1 25 ? 81.870 92.188 -88.600 1.00 66.91 25 ASP B C 1
ATOM 1710 O O . ASP B 1 25 ? 81.952 90.963 -88.529 1.00 67.07 25 ASP B O 1
ATOM 1715 N N . GLU B 1 26 ? 81.754 92.849 -89.745 1.00 67.11 26 GLU B N 1
ATOM 1716 C CA . GLU B 1 26 ? 81.826 92.199 -91.048 1.00 72.21 26 GLU B CA 1
ATOM 1717 C C . GLU B 1 26 ? 83.232 91.697 -91.393 1.00 75.85 26 GLU B C 1
ATOM 1718 O O . GLU B 1 26 ? 83.394 90.830 -92.251 1.00 83.38 26 GLU B O 1
ATOM 1724 N N . GLY B 1 27 ? 84.247 92.249 -90.737 1.00 67.43 27 GLY B N 1
ATOM 1725 C CA . GLY B 1 27 ? 85.617 91.844 -90.993 1.00 64.31 27 GLY B CA 1
ATOM 1726 C C . GLY B 1 27 ? 86.326 92.768 -91.963 1.00 63.49 27 GLY B C 1
ATOM 1727 O O . GLY B 1 27 ? 87.482 92.535 -92.319 1.00 65.83 27 GLY B O 1
ATOM 1728 N N . VAL B 1 28 ? 85.636 93.821 -92.394 1.00 56.71 28 VAL B N 1
ATOM 1729 C CA . VAL B 1 28 ? 86.243 94.814 -93.279 1.00 54.97 28 VAL B CA 1
ATOM 1730 C C . VAL B 1 28 ? 87.356 95.592 -92.572 1.00 59.71 28 VAL B C 1
ATOM 1731 O O . VAL B 1 28 ? 87.140 96.164 -91.502 1.00 60.82 28 VAL B O 1
ATOM 1735 N N . GLU B 1 29 ? 88.540 95.627 -93.177 1.00 55.01 29 GLU B N 1
ATOM 1736 C CA . GLU B 1 29 ? 89.671 96.360 -92.609 1.00 58.45 29 GLU B CA 1
ATOM 1737 C C . GLU B 1 29 ? 89.822 97.736 -93.250 1.00 54.96 29 GLU B C 1
ATOM 1738 O O . GLU B 1 29 ? 90.224 98.691 -92.593 1.00 53.95 29 GLU B O 1
ATOM 1744 N N . VAL B 1 30 ? 89.533 97.810 -94.549 1.00 53.84 30 VAL B N 1
ATOM 1745 C CA . VAL B 1 30 ? 89.681 99.037 -95.324 1.00 47.43 30 VAL B CA 1
ATOM 1746 C C . VAL B 1 30 ? 88.377 99.385 -96.047 1.00 49.65 30 VAL B C 1
ATOM 1747 O O . VAL B 1 30 ? 87.736 98.522 -96.647 1.00 45.89 30 VAL B O 1
ATOM 1751 N N . VAL B 1 31 ? 87.982 100.653 -95.966 1.00 44.67 31 VAL B N 1
ATOM 1752 C CA . VAL B 1 31 ? 86.769 101.106 -96.619 1.00 41.64 31 VAL B CA 1
ATOM 1753 C C . VAL B 1 31 ? 87.068 102.400 -97.376 1.00 42.47 31 VAL B C 1
ATOM 1754 O O . VAL B 1 31 ? 87.900 103.193 -96.949 1.00 42.69 31 VAL B O 1
ATOM 1758 N N . SER B 1 32 ? 86.433 102.580 -98.536 1.00 45.70 32 SER B N 1
ATOM 1759 C CA . SER B 1 32 ? 86.641 103.781 -99.342 1.00 40.64 32 SER B CA 1
ATOM 1760 C C . SER B 1 32 ? 85.611 104.856 -99.003 1.00 36.84 32 SER B C 1
ATOM 1761 O O . SER B 1 32 ? 84.551 104.547 -98.478 1.00 38.58 32 SER B O 1
ATOM 1764 N N . SER B 1 33 ? 85.898 106.109 -99.338 1.00 43.41 33 SER B N 1
ATOM 1765 C CA . SER B 1 33 ? 84.888 107.153 -99.169 1.00 44.71 33 SER B CA 1
ATOM 1766 C C . SER B 1 33 ? 83.638 106.882 -100.009 1.00 54.14 33 SER B C 1
ATOM 1767 O O . SER B 1 33 ? 82.515 107.144 -99.557 1.00 50.48 33 SER B O 1
ATOM 1770 N N . GLU B 1 34 ? 83.827 106.353 -101.221 1.00 48.98 34 GLU B N 1
ATOM 1771 C CA . GLU B 1 34 ? 82.685 106.082 -102.087 1.00 46.69 34 GLU B CA 1
ATOM 1772 C C . GLU B 1 34 ? 81.803 105.037 -101.434 1.00 48.41 34 GLU B C 1
ATOM 1773 O O . GLU B 1 34 ? 80.581 105.152 -101.461 1.00 51.73 34 GLU B O 1
ATOM 1779 N N . GLU B 1 35 ? 82.420 104.040 -100.806 1.00 44.68 35 GLU B N 1
ATOM 1780 C CA . GLU B 1 35 ? 81.643 102.999 -100.145 1.00 33.54 35 GLU B CA 1
ATOM 1781 C C . GLU B 1 35 ? 80.921 103.577 -98.937 1.00 45.93 35 GLU B C 1
ATOM 1782 O O . GLU B 1 35 ? 79.763 103.250 -98.686 1.00 42.87 35 GLU B O 1
ATOM 1788 N N . LEU B 1 36 ? 81.593 104.456 -98.199 1.00 52.85 36 LEU B N 1
ATOM 1789 C CA . LEU B 1 36 ? 80.951 105.105 -97.058 1.00 48.73 36 LEU B CA 1
ATOM 1790 C C . LEU B 1 36 ? 79.753 105.915 -97.547 1.00 53.35 36 LEU B C 1
ATOM 1791 O O . LEU B 1 36 ? 78.687 105.886 -96.930 1.00 47.82 36 LEU B O 1
ATOM 1796 N N . ALA B 1 37 ? 79.920 106.575 -98.692 1.00 53.89 37 ALA B N 1
ATOM 1797 C CA . ALA B 1 37 ? 78.864 107.404 -99.266 1.00 51.92 37 ALA B CA 1
ATOM 1798 C C . ALA B 1 37 ? 77.593 106.612 -99.502 1.00 57.62 37 ALA B C 1
ATOM 1799 O O . ALA B 1 37 ? 76.490 107.086 -99.236 1.00 62.45 37 ALA B O 1
ATOM 1801 N N . ARG B 1 38 ? 77.750 105.396 -100.004 1.00 61.01 38 ARG B N 1
ATOM 1802 C CA . ARG B 1 38 ? 76.612 104.540 -100.292 1.00 53.63 38 ARG B CA 1
ATOM 1803 C C . ARG B 1 38 ? 75.954 103.986 -99.030 1.00 53.22 38 ARG B C 1
ATOM 1804 O O . ARG B 1 38 ? 74.732 103.969 -98.915 1.00 60.30 38 ARG B O 1
ATOM 1812 N N . ARG B 1 39 ? 76.761 103.545 -98.076 1.00 47.50 39 ARG B N 1
ATOM 1813 C CA . ARG B 1 39 ? 76.231 102.953 -96.848 1.00 49.72 39 ARG B CA 1
ATOM 1814 C C . ARG B 1 39 ? 75.543 103.997 -95.960 1.00 50.08 39 ARG B C 1
ATOM 1815 O O . ARG B 1 39 ? 74.593 103.687 -95.240 1.00 47.55 39 ARG B O 1
ATOM 1823 N N . LEU B 1 40 ? 76.039 105.229 -96.002 1.00 44.49 40 LEU B N 1
ATOM 1824 C CA . LEU B 1 40 ? 75.535 106.287 -95.129 1.00 56.85 40 LEU B CA 1
ATOM 1825 C C . LEU B 1 40 ? 74.581 107.237 -95.849 1.00 64.46 40 LEU B C 1
ATOM 1826 O O . LEU B 1 40 ? 73.978 108.104 -95.211 1.00 65.47 40 LEU B O 1
ATOM 1831 N N . ASP B 1 41 ? 74.441 107.057 -97.164 1.00 60.93 41 ASP B N 1
ATOM 1832 C CA . ASP B 1 41 ? 73.672 107.974 -98.008 1.00 56.64 41 ASP B CA 1
ATOM 1833 C C . ASP B 1 41 ? 74.157 109.404 -97.813 1.00 55.06 41 ASP B C 1
ATOM 1834 O O . ASP B 1 41 ? 73.369 110.311 -97.533 1.00 57.92 41 ASP B O 1
ATOM 1839 N N . LEU B 1 42 ? 75.463 109.595 -97.960 1.00 48.71 42 LEU B N 1
ATOM 1840 C CA . LEU B 1 42 ? 76.093 110.863 -97.633 1.00 47.33 42 LEU B CA 1
ATOM 1841 C C . LEU B 1 42 ? 77.166 111.198 -98.653 1.00 49.92 42 LEU B C 1
ATOM 1842 O O . LEU B 1 42 ? 77.975 110.344 -98.990 1.00 60.25 42 LEU B O 1
ATOM 1844 N N . LYS B 1 43 ? 77.183 112.441 -99.127 1.00 53.49 43 LYS B N 1
ATOM 1845 C CA . LYS B 1 43 ? 78.058 112.845 -100.232 1.00 59.17 43 LYS B CA 1
ATOM 1846 C C . LYS B 1 43 ? 79.538 112.547 -99.957 1.00 60.04 43 LYS B C 1
ATOM 1847 O O . LYS B 1 43 ? 80.111 113.026 -98.979 1.00 58.38 43 LYS B O 1
ATOM 1853 N N . ALA B 1 44 ? 80.142 111.753 -100.836 1.00 57.12 44 ALA B N 1
ATOM 1854 C CA . ALA B 1 44 ? 81.515 111.271 -100.658 1.00 57.48 44 ALA B CA 1
ATOM 1855 C C . ALA B 1 44 ? 82.519 112.377 -100.374 1.00 53.94 44 ALA B C 1
ATOM 1856 O O . ALA B 1 44 ? 83.430 112.190 -99.564 1.00 57.27 44 ALA B O 1
ATOM 1858 N N . SER B 1 45 ? 82.357 113.526 -101.022 1.00 42.75 45 SER B N 1
ATOM 1859 C CA . SER B 1 45 ? 83.249 114.657 -100.749 1.00 41.47 45 SER B CA 1
ATOM 1860 C C . SER B 1 45 ? 83.172 115.098 -99.290 1.00 44.98 45 SER B C 1
ATOM 1861 O O . SER B 1 45 ? 84.182 115.518 -98.724 1.00 44.15 45 SER B O 1
ATOM 1864 N N . GLN B 1 46 ? 81.973 115.034 -98.705 1.00 42.38 46 GLN B N 1
ATOM 1865 C CA . GLN B 1 46 ? 81.766 115.403 -97.298 1.00 49.45 46 GLN B CA 1
ATOM 1866 C C . GLN B 1 46 ? 82.481 114.438 -96.375 1.00 46.31 46 GLN B C 1
ATOM 1867 O O . GLN B 1 46 ? 83.088 114.835 -95.378 1.00 38.69 46 GLN B O 1
ATOM 1873 N N . ILE B 1 47 ? 82.361 113.157 -96.704 1.00 42.56 47 ILE B N 1
ATOM 1874 C CA . ILE B 1 47 ? 83.030 112.114 -95.963 1.00 43.38 47 ILE B CA 1
ATOM 1875 C C . ILE B 1 47 ? 84.528 112.332 -95.957 1.00 48.73 47 ILE B C 1
ATOM 1876 O O . ILE B 1 47 ? 85.152 112.290 -94.900 1.00 54.89 47 ILE B O 1
ATOM 1881 N N . ARG B 1 48 ? 85.108 112.625 -97.116 1.00 43.65 48 ARG B N 1
ATOM 1882 C CA . ARG B 1 48 ? 86.544 112.888 -97.164 1.00 48.44 48 ARG B CA 1
ATOM 1883 C C . ARG B 1 48 ? 86.937 114.132 -96.358 1.00 50.35 48 ARG B C 1
ATOM 1884 O O . ARG B 1 48 ? 87.965 114.137 -95.651 1.00 43.79 48 ARG B O 1
ATOM 1892 N N . LYS B 1 49 ? 86.130 115.187 -96.464 1.00 43.43 49 LYS B N 1
ATOM 1893 C CA . LYS B 1 49 ? 86.359 116.394 -95.665 1.00 42.60 49 LYS B CA 1
ATOM 1894 C C . LYS B 1 49 ? 86.358 116.074 -94.162 1.00 35.58 49 LYS B C 1
ATOM 1895 O O . LYS B 1 49 ? 87.291 116.444 -93.422 1.00 41.86 49 LYS B O 1
ATOM 1897 N N . ASP B 1 50 ? 85.296 115.411 -93.716 1.00 38.62 50 ASP B N 1
ATOM 1898 C CA . ASP B 1 50 ? 85.191 114.959 -92.329 1.00 37.51 50 ASP B CA 1
ATOM 1899 C C . ASP B 1 50 ? 86.395 114.141 -91.870 1.00 34.85 50 ASP B C 1
ATOM 1900 O O . ASP B 1 50 ? 87.038 114.452 -90.867 1.00 36.96 50 ASP B O 1
ATOM 1905 N N . LEU B 1 51 ? 86.697 113.085 -92.612 1.00 37.92 51 LEU B N 1
ATOM 1906 C CA . LEU B 1 51 ? 87.663 112.106 -92.144 1.00 40.57 51 LEU B CA 1
ATOM 1907 C C . LEU B 1 51 ? 89.101 112.596 -92.257 1.00 43.55 51 LEU B C 1
ATOM 1908 O O . LEU B 1 51 ? 90.012 111.994 -91.694 1.00 41.08 51 LEU B O 1
ATOM 1913 N N . SER B 1 52 ? 89.297 113.707 -92.957 1.00 42.07 52 SER B N 1
ATOM 1914 C CA . SER B 1 52 ? 90.618 114.307 -93.085 1.00 40.62 52 SER B CA 1
ATOM 1915 C C . SER B 1 52 ? 91.070 114.897 -91.759 1.00 41.49 52 SER B C 1
ATOM 1916 O O . SER B 1 52 ? 92.258 115.176 -91.557 1.00 44.50 52 SER B O 1
ATOM 1919 N N . TYR B 1 53 ? 90.102 115.100 -90.862 1.00 36.80 53 TYR B N 1
ATOM 1920 C CA . TYR B 1 53 ? 90.376 115.524 -89.505 1.00 40.20 53 TYR B CA 1
ATOM 1921 C C . TYR B 1 53 ? 91.365 114.554 -88.841 1.00 33.79 53 TYR B C 1
ATOM 1922 O O . TYR B 1 53 ? 92.146 114.937 -87.984 1.00 36.82 53 TYR B O 1
ATOM 1931 N N . PHE B 1 54 ? 91.328 113.288 -89.237 1.00 33.76 54 PHE B N 1
ATOM 1932 C CA . PHE B 1 54 ? 92.172 112.290 -88.583 1.00 34.36 54 PHE B CA 1
ATOM 1933 C C . PHE B 1 54 ? 93.529 112.079 -89.293 1.00 39.56 54 PHE B C 1
ATOM 1934 O O . PHE B 1 54 ? 94.332 111.253 -88.863 1.00 39.91 54 PHE B O 1
ATOM 1942 N N . GLY B 1 55 ? 93.788 112.846 -90.356 1.00 41.64 55 GLY B N 1
ATOM 1943 C CA . GLY B 1 55 ? 95.081 112.809 -91.029 1.00 37.97 55 GLY B CA 1
ATOM 1944 C C . GLY B 1 55 ? 95.419 111.478 -91.687 1.00 38.61 55 GLY B C 1
ATOM 1945 O O . GLY B 1 55 ? 94.532 110.706 -92.045 1.00 42.86 55 GLY B O 1
ATOM 1946 N N . GLU B 1 56 ? 96.712 111.221 -91.868 1.00 48.56 56 GLU B N 1
ATOM 1947 C CA . GLU B 1 56 ? 97.175 109.985 -92.501 1.00 46.26 56 GLU B CA 1
ATOM 1948 C C . GLU B 1 56 ? 96.844 108.771 -91.635 1.00 43.88 56 GLU B C 1
ATOM 1949 O O . GLU B 1 56 ? 96.657 107.669 -92.137 1.00 42.69 56 GLU B O 1
ATOM 1955 N N . PHE B 1 57 ? 96.748 108.999 -90.329 1.00 44.01 57 PHE B N 1
ATOM 1956 C CA . PHE B 1 57 ? 96.380 107.962 -89.373 1.00 40.79 57 PHE B CA 1
ATOM 1957 C C . PHE B 1 57 ? 95.072 107.279 -89.762 1.00 43.07 57 PHE B C 1
ATOM 1958 O O . PHE B 1 57 ? 94.918 106.072 -89.572 1.00 42.95 57 PHE B O 1
ATOM 1966 N N . GLY B 1 58 ? 94.141 108.050 -90.325 1.00 37.45 58 GLY B N 1
ATOM 1967 C CA . GLY B 1 58 ? 92.841 107.525 -90.693 1.00 29.59 58 GLY B CA 1
ATOM 1968 C C . GLY B 1 58 ? 92.835 106.698 -91.973 1.00 35.52 58 GLY B C 1
ATOM 1969 O O . GLY B 1 58 ? 91.850 106.012 -92.269 1.00 39.04 58 GLY B O 1
ATOM 1970 N N . LYS B 1 59 ? 93.925 106.773 -92.726 1.00 37.11 59 LYS B N 1
ATOM 1971 C CA . LYS B 1 59 ? 94.008 106.146 -94.050 1.00 43.14 59 LYS B CA 1
ATOM 1972 C C . LYS B 1 59 ? 94.857 104.877 -94.063 1.00 51.92 59 LYS B C 1
ATOM 1973 O O . LYS B 1 59 ? 95.868 104.777 -93.361 1.00 51.05 59 LYS B O 1
ATOM 1979 N N . ARG B 1 60 ? 94.394 103.895 -94.829 1.00 51.13 60 ARG B N 1
ATOM 1980 C CA . ARG B 1 60 ? 95.165 102.718 -95.212 1.00 47.99 60 ARG B CA 1
ATOM 1981 C C . ARG B 1 60 ? 94.941 102.369 -96.678 1.00 51.03 60 ARG B C 1
ATOM 1982 O O . ARG B 1 60 ? 93.816 102.077 -97.072 1.00 55.30 60 ARG B O 1
ATOM 1990 N N . GLY B 1 61 ? 95.992 102.419 -97.487 1.00 48.21 61 GLY B N 1
ATOM 1991 C CA . GLY B 1 61 ? 95.856 102.080 -98.891 1.00 54.24 61 GLY B CA 1
ATOM 1992 C C . GLY B 1 61 ? 95.055 103.063 -99.708 1.00 42.35 61 GLY B C 1
ATOM 1993 O O . GLY B 1 61 ? 95.380 104.246 -99.759 1.00 53.81 61 GLY B O 1
ATOM 1994 N N . VAL B 1 62 ? 94.039 102.570 -100.397 1.00 45.50 62 VAL B N 1
ATOM 1995 C CA . VAL B 1 62 ? 93.205 103.449 -101.209 1.00 53.81 62 VAL B CA 1
ATOM 1996 C C . VAL B 1 62 ? 91.944 103.857 -100.465 1.00 53.72 62 VAL B C 1
ATOM 1997 O O . VAL B 1 62 ? 91.082 104.531 -101.018 1.00 49.67 62 VAL B O 1
ATOM 2001 N N . GLY B 1 63 ? 91.828 103.376 -99.230 1.00 44.03 63 GLY B N 1
ATOM 2002 C CA . GLY B 1 63 ? 90.692 103.626 -98.371 1.00 42.36 63 GLY B CA 1
ATOM 2003 C C . GLY B 1 63 ? 91.038 104.212 -97.005 1.00 42.53 63 GLY B C 1
ATOM 2004 O O . GLY B 1 63 ? 92.090 104.822 -96.780 1.00 43.45 63 GLY B O 1
ATOM 2005 N N . TYR B 1 64 ? 90.135 103.978 -96.069 1.00 44.03 64 TYR B N 1
ATOM 2006 C CA . TYR B 1 64 ? 90.302 104.451 -94.705 1.00 37.32 64 TYR B CA 1
ATOM 2007 C C . TYR B 1 64 ? 90.492 103.242 -93.819 1.00 42.29 64 TYR B C 1
ATOM 2008 O O . TYR B 1 64 ? 89.900 102.187 -94.065 1.00 38.90 64 TYR B O 1
ATOM 2017 N N . ASN B 1 65 ? 91.332 103.397 -92.800 1.00 40.02 65 ASN B N 1
ATOM 2018 C CA . ASN B 1 65 ? 91.582 102.333 -91.839 1.00 38.13 65 ASN B CA 1
ATOM 2019 C C . ASN B 1 65 ? 90.391 102.228 -90.911 1.00 39.63 65 ASN B C 1
ATOM 2020 O O . ASN B 1 65 ? 90.246 103.041 -89.979 1.00 41.15 65 ASN B O 1
ATOM 2025 N N . VAL B 1 66 ? 89.544 101.230 -91.154 1.00 33.22 66 VAL B N 1
ATOM 2026 C CA . VAL B 1 66 ? 88.318 101.045 -90.375 1.00 35.81 66 VAL B CA 1
ATOM 2027 C C . VAL B 1 66 ? 88.612 101.035 -88.877 1.00 39.92 66 VAL B C 1
ATOM 2028 O O . VAL B 1 66 ? 87.918 101.691 -88.090 1.00 43.98 66 VAL B O 1
ATOM 2032 N N . GLU B 1 67 ? 89.647 100.306 -88.483 1.00 36.95 67 GLU B N 1
ATOM 2033 C CA . GLU B 1 67 ? 89.995 100.180 -87.065 1.00 37.12 67 GLU B CA 1
ATOM 2034 C C . GLU B 1 67 ? 90.527 101.485 -86.457 1.00 35.04 67 GLU B C 1
ATOM 2035 O O . GLU B 1 67 ? 90.185 101.837 -85.325 1.00 38.92 67 GLU B O 1
ATOM 2041 N N . HIS B 1 68 ? 91.386 102.189 -87.188 1.00 38.81 68 HIS B N 1
ATOM 2042 C CA . HIS B 1 68 ? 91.925 103.451 -86.681 1.00 35.20 68 HIS B CA 1
ATOM 2043 C C . HIS B 1 68 ? 90.792 104.453 -86.466 1.00 33.71 68 HIS B C 1
ATOM 2044 O O . HIS B 1 68 ? 90.722 105.111 -85.441 1.00 34.14 68 HIS B O 1
ATOM 2051 N N . LEU B 1 69 ? 89.904 104.569 -87.447 1.00 37.73 69 LEU B N 1
ATOM 2052 C CA . LEU B 1 69 ? 88.821 105.535 -87.350 1.00 36.33 69 LEU B CA 1
ATOM 2053 C C . LEU B 1 69 ? 87.825 105.157 -86.257 1.00 33.60 69 LEU B C 1
ATOM 2054 O O . LEU B 1 69 ? 87.334 106.017 -85.530 1.00 38.86 69 LEU B O 1
ATOM 2059 N N . TYR B 1 70 ? 87.533 103.871 -86.134 1.00 39.44 70 TYR B N 1
ATOM 2060 C CA . TYR B 1 70 ? 86.644 103.397 -85.082 1.00 43.36 70 TYR B CA 1
ATOM 2061 C C . TYR B 1 70 ? 87.197 103.787 -83.705 1.00 34.74 70 TYR B C 1
ATOM 2062 O O . TYR B 1 70 ? 86.467 104.290 -82.840 1.00 39.33 70 TYR B O 1
ATOM 2071 N N . ASP B 1 71 ? 88.491 103.543 -83.510 1.00 32.16 71 ASP B N 1
ATOM 2072 C CA . ASP B 1 71 ? 89.175 103.880 -82.265 1.00 40.29 71 ASP B CA 1
ATOM 2073 C C . ASP B 1 71 ? 89.174 105.402 -81.993 1.00 35.86 71 ASP B C 1
ATOM 2074 O O . ASP B 1 71 ? 88.898 105.823 -80.882 1.00 32.25 71 ASP B O 1
ATOM 2079 N N . ALA B 1 72 ? 89.509 106.210 -83.004 1.00 35.95 72 ALA B N 1
ATOM 2080 C CA . ALA B 1 72 ? 89.651 107.666 -82.839 1.00 36.12 72 ALA B CA 1
ATOM 2081 C C . ALA B 1 72 ? 88.303 108.367 -82.663 1.00 28.96 72 ALA B C 1
ATOM 2082 O O . ALA B 1 72 ? 88.168 109.278 -81.856 1.00 30.97 72 ALA B O 1
ATOM 2084 N N . ILE B 1 73 ? 87.323 107.960 -83.445 1.00 30.10 73 ILE B N 1
ATOM 2085 C CA . ILE B 1 73 ? 86.001 108.565 -83.337 1.00 24.47 73 ILE B CA 1
ATOM 2086 C C . ILE B 1 73 ? 85.367 108.161 -82.004 1.00 31.43 73 ILE B C 1
ATOM 2087 O O . ILE B 1 73 ? 84.754 108.986 -81.332 1.00 35.41 73 ILE B O 1
ATOM 2092 N N . GLY B 1 74 ? 85.565 106.914 -81.602 1.00 29.36 74 GLY B N 1
ATOM 2093 C CA . GLY B 1 74 ? 85.113 106.463 -80.288 1.00 29.69 74 GLY B CA 1
ATOM 2094 C C . GLY B 1 74 ? 85.736 107.299 -79.178 1.00 33.13 74 GLY B C 1
ATOM 2095 O O . GLY B 1 74 ? 85.065 107.726 -78.251 1.00 37.61 74 GLY B O 1
ATOM 2096 N N . GLU B 1 75 ? 87.029 107.564 -79.298 1.00 30.61 75 GLU B N 1
ATOM 2097 C CA . GLU B 1 75 ? 87.712 108.414 -78.338 1.00 34.01 75 GLU B CA 1
ATOM 2098 C C . GLU B 1 75 ? 87.060 109.802 -78.205 1.00 32.08 75 GLU B C 1
ATOM 2099 O O . GLU B 1 75 ? 86.850 110.295 -77.088 1.00 28.66 75 GLU B O 1
ATOM 2105 N N . ILE B 1 76 ? 86.776 110.438 -79.337 1.00 24.63 76 ILE B N 1
ATOM 2106 C CA . ILE B 1 76 ? 86.124 111.745 -79.344 1.00 29.95 76 ILE B CA 1
ATOM 2107 C C . ILE B 1 76 ? 84.746 111.671 -78.700 1.00 33.64 76 ILE B C 1
ATOM 2108 O O . ILE B 1 76 ? 84.341 112.582 -77.982 1.00 32.72 76 ILE B O 1
ATOM 2113 N N . LEU B 1 77 ? 84.045 110.561 -78.935 1.00 30.44 77 LEU B N 1
ATOM 2114 C CA . LEU B 1 77 ? 82.653 110.369 -78.464 1.00 33.55 77 LEU B CA 1
ATOM 2115 C C . LEU B 1 77 ? 82.565 109.866 -77.017 1.00 34.32 77 LEU B C 1
ATOM 2116 O O . LEU B 1 77 ? 81.495 109.474 -76.556 1.00 33.87 77 LEU B O 1
ATOM 2121 N N . GLY B 1 78 ? 83.714 109.831 -76.345 1.00 28.99 78 GLY B N 1
ATOM 2122 C CA . GLY B 1 78 ? 83.851 109.405 -74.957 1.00 29.10 78 GLY B CA 1
ATOM 2123 C C . GLY B 1 78 ? 83.818 107.911 -74.665 1.00 35.54 78 GLY B C 1
ATOM 2124 O O . GLY B 1 78 ? 83.687 107.514 -73.508 1.00 35.53 78 GLY B O 1
ATOM 2125 N N . VAL B 1 79 ? 84.047 107.087 -75.694 1.00 31.73 79 VAL B N 1
ATOM 2126 C CA . VAL B 1 79 ? 84.017 105.630 -75.559 1.00 35.55 79 VAL B CA 1
ATOM 2127 C C . VAL B 1 79 ? 85.152 105.100 -74.666 1.00 41.53 79 VAL B C 1
ATOM 2128 O O . VAL B 1 79 ? 85.057 104.017 -74.078 1.00 40.44 79 VAL B O 1
ATOM 2132 N N . LYS B 1 80 ? 86.223 105.875 -74.534 1.00 38.94 80 LYS B N 1
ATOM 2133 C CA . LYS B 1 80 ? 87.349 105.422 -73.722 1.00 42.05 80 LYS B CA 1
ATOM 2134 C C . LYS B 1 80 ? 87.332 106.051 -72.329 1.00 42.72 80 LYS B C 1
ATOM 2135 O O . LYS B 1 80 ? 88.155 105.741 -71.487 1.00 44.56 80 LYS B O 1
ATOM 2141 N N . LYS B 1 81 ? 86.342 106.898 -72.092 1.00 38.61 81 LYS B N 1
ATOM 2142 C CA . LYS B 1 81 ? 86.102 107.495 -70.790 1.00 39.44 81 LYS B CA 1
ATOM 2143 C C . LYS B 1 81 ? 85.447 106.447 -69.890 1.00 44.43 81 LYS B C 1
ATOM 2144 O O . LYS B 1 81 ? 84.727 105.567 -70.369 1.00 43.39 81 LYS B O 1
ATOM 2150 N N . GLU B 1 82 ? 85.724 106.504 -68.594 1.00 40.60 82 GLU B N 1
ATOM 2151 C C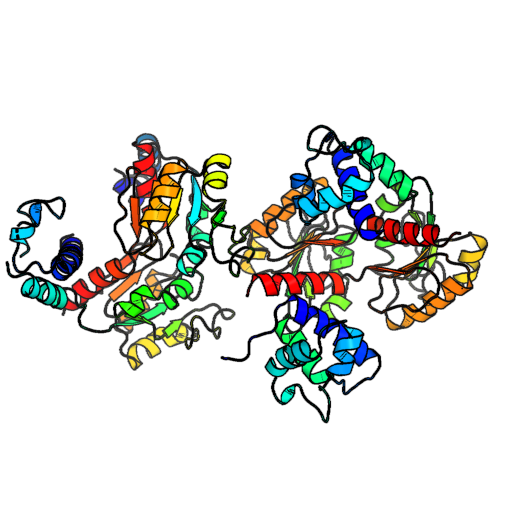A . GLU B 1 82 ? 85.057 105.636 -67.645 1.00 45.14 82 GLU B CA 1
ATOM 2152 C C . GLU B 1 82 ? 83.925 106.415 -66.993 1.00 44.16 82 GLU B C 1
ATOM 2153 O O . GLU B 1 82 ? 84.145 107.211 -66.079 1.00 53.41 82 GLU B O 1
ATOM 2159 N N . TRP B 1 83 ? 82.714 106.192 -67.473 1.00 36.99 83 TRP B N 1
ATOM 2160 C CA . TRP B 1 83 ? 81.565 106.960 -67.003 1.00 31.04 83 TRP B CA 1
ATOM 2161 C C . TRP B 1 83 ? 81.082 106.481 -65.629 1.00 31.52 83 TRP B C 1
ATOM 2162 O O . TRP B 1 83 ? 80.921 105.286 -65.412 1.00 30.88 83 TRP B O 1
ATOM 2173 N N . LYS B 1 84 ? 80.849 107.426 -64.717 1.00 27.39 84 LYS B N 1
ATOM 2174 C CA . LYS B 1 84 ? 80.340 107.116 -63.380 1.00 27.25 84 LYS B CA 1
ATOM 2175 C C . LYS B 1 84 ? 78.833 107.248 -63.313 1.00 28.70 84 LYS B C 1
ATOM 2176 O O . LYS B 1 84 ? 78.268 108.269 -63.722 1.00 30.00 84 LYS B O 1
ATOM 2182 N N . LEU B 1 85 ? 78.194 106.202 -62.811 1.00 27.27 85 LEU B N 1
ATOM 2183 C CA . LEU B 1 85 ? 76.743 106.142 -62.701 1.00 28.13 85 LEU B CA 1
ATOM 2184 C C . LEU B 1 85 ? 76.319 106.012 -61.254 1.00 31.39 85 LEU B C 1
ATOM 2185 O O . LEU B 1 85 ? 77.051 105.455 -60.431 1.00 30.30 85 LEU B O 1
ATOM 2190 N N . VAL B 1 86 ? 75.130 106.507 -60.937 1.00 27.94 86 VAL B N 1
ATOM 2191 C CA . VAL B 1 86 ? 74.459 106.090 -59.721 1.00 34.92 86 VAL B CA 1
ATOM 2192 C C . VAL B 1 86 ? 73.099 105.587 -60.141 1.00 32.70 86 VAL B C 1
ATOM 2193 O O . VAL B 1 86 ? 72.566 106.006 -61.165 1.00 27.85 86 VAL B O 1
ATOM 2197 N N . VAL B 1 87 ? 72.564 104.676 -59.345 1.00 29.21 87 VAL B N 1
ATOM 2198 C CA . VAL B 1 87 ? 71.225 104.139 -59.532 1.00 30.04 87 VAL B CA 1
ATOM 2199 C C . VAL B 1 87 ? 70.375 104.595 -58.365 1.00 30.69 87 VAL B C 1
ATOM 2200 O O . VAL B 1 87 ? 70.831 104.513 -57.210 1.00 29.96 87 VAL B O 1
ATOM 2204 N N . VAL B 1 88 ? 69.191 105.124 -58.647 1.00 26.10 88 VAL B N 1
ATOM 2205 C CA . VAL B 1 88 ? 68.237 105.493 -57.594 1.00 29.74 88 VAL B CA 1
ATOM 2206 C C . VAL B 1 88 ? 67.077 104.516 -57.678 1.00 32.74 88 VAL B C 1
ATOM 2207 O O . VAL B 1 88 ? 66.421 104.421 -58.714 1.00 30.49 88 VAL B O 1
ATOM 2211 N N . GLY B 1 89 ? 66.848 103.781 -56.601 1.00 32.77 89 GLY B N 1
ATOM 2212 C CA . GLY B 1 89 ? 65.850 102.729 -56.576 1.00 30.62 89 GLY B CA 1
ATOM 2213 C C . GLY B 1 89 ? 66.573 101.411 -56.524 1.00 35.99 89 GLY B C 1
ATOM 2214 O O . GLY B 1 89 ? 67.229 101.038 -57.481 1.00 32.91 89 GLY B O 1
ATOM 2215 N N . ALA B 1 90 ? 66.472 100.714 -55.391 1.00 30.88 90 ALA B N 1
ATOM 2216 C CA . ALA B 1 90 ? 67.150 99.442 -55.235 1.00 33.98 90 ALA B CA 1
ATOM 2217 C C . ALA B 1 90 ? 66.155 98.289 -55.254 1.00 39.02 90 ALA B C 1
ATOM 2218 O O . ALA B 1 90 ? 66.290 97.327 -54.505 1.00 36.65 90 ALA B O 1
ATOM 2220 N N . GLY B 1 91 ? 65.131 98.420 -56.082 1.00 39.14 91 GLY B N 1
ATOM 2221 C CA . GLY B 1 91 ? 64.164 97.357 -56.278 1.00 40.63 91 GLY B CA 1
ATOM 2222 C C . GLY B 1 91 ? 64.591 96.423 -57.400 1.00 40.44 91 GLY B C 1
ATOM 2223 O O . GLY B 1 91 ? 65.778 96.292 -57.698 1.00 39.35 91 GLY B O 1
ATOM 2224 N N . ASN B 1 92 ? 63.605 95.804 -58.035 1.00 36.44 92 ASN B N 1
ATOM 2225 C CA . ASN B 1 92 ? 63.811 94.798 -59.084 1.00 40.60 92 ASN B CA 1
ATOM 2226 C C . ASN B 1 92 ? 64.740 95.295 -60.196 1.00 36.88 92 ASN B C 1
ATOM 2227 O O . ASN B 1 92 ? 65.778 94.698 -60.491 1.00 41.11 92 ASN B O 1
ATOM 2232 N N . ILE B 1 93 ? 64.367 96.423 -60.780 1.00 36.75 93 ILE B N 1
ATOM 2233 C CA . ILE B 1 93 ? 65.137 97.015 -61.856 1.00 32.52 93 ILE B CA 1
ATOM 2234 C C . ILE B 1 93 ? 66.487 97.580 -61.409 1.00 36.63 93 ILE B C 1
ATOM 2235 O O . ILE B 1 93 ? 67.519 97.319 -62.046 1.00 31.06 93 ILE B O 1
ATOM 2240 N N . GLY B 1 94 ? 66.486 98.333 -60.304 1.00 38.03 94 GLY B N 1
ATOM 2241 C CA . GLY B 1 94 ? 67.709 98.950 -59.820 1.00 34.48 94 GLY B CA 1
ATOM 2242 C C . GLY B 1 94 ? 68.776 97.916 -59.543 1.00 37.31 94 GLY B C 1
ATOM 2243 O O . GLY B 1 94 ? 69.922 98.078 -59.963 1.00 37.34 94 GLY B O 1
ATOM 2244 N N . ARG B 1 95 ? 68.391 96.830 -58.865 1.00 31.92 95 ARG B N 1
ATOM 2245 C CA . ARG B 1 95 ? 69.334 95.776 -58.522 1.00 35.02 95 ARG B CA 1
ATOM 2246 C C . ARG B 1 95 ? 69.830 95.072 -59.774 1.00 30.28 95 ARG B C 1
ATOM 2247 O O . ARG B 1 95 ? 71.020 94.779 -59.905 1.00 34.72 95 ARG B O 1
ATOM 2255 N N . ALA B 1 96 ? 68.917 94.810 -60.697 1.00 34.52 96 ALA B N 1
ATOM 2256 C CA . ALA B 1 96 ? 69.285 94.181 -61.959 1.00 34.59 96 ALA B CA 1
ATOM 2257 C C . ALA B 1 96 ? 70.331 95.029 -62.685 1.00 34.46 96 ALA B C 1
ATOM 2258 O O . ALA B 1 96 ? 71.319 94.493 -63.182 1.00 32.23 96 ALA B O 1
ATOM 2260 N N . VAL B 1 97 ? 70.126 96.350 -62.715 1.00 27.88 97 VAL B N 1
ATOM 2261 C CA . VAL B 1 97 ? 71.101 97.240 -63.347 1.00 30.46 97 VAL B CA 1
ATOM 2262 C C . VAL B 1 97 ? 72.412 97.232 -62.575 1.00 34.99 97 VAL B C 1
ATOM 2263 O O . VAL B 1 97 ? 73.481 97.220 -63.190 1.00 36.49 97 VAL B O 1
ATOM 2267 N N . ALA B 1 98 ? 72.340 97.224 -61.237 1.00 35.50 98 ALA B N 1
ATOM 2268 C CA . ALA B 1 98 ? 73.548 97.171 -60.421 1.00 36.66 98 ALA B CA 1
ATOM 2269 C C . ALA B 1 98 ? 74.335 95.891 -60.662 1.00 32.23 98 ALA B C 1
ATOM 2270 O O . ALA B 1 98 ? 75.558 95.889 -60.520 1.00 38.01 98 ALA B O 1
ATOM 2272 N N . ASN B 1 99 ? 73.655 94.799 -61.015 1.00 30.65 99 ASN B N 1
ATOM 2273 C CA . ASN B 1 99 ? 74.348 93.535 -61.302 1.00 29.28 99 ASN B CA 1
ATOM 2274 C C . ASN B 1 99 ? 74.605 93.267 -62.792 1.00 39.49 99 ASN B C 1
ATOM 2275 O O . ASN B 1 99 ? 75.003 92.156 -63.183 1.00 39.56 99 ASN B O 1
ATOM 2280 N N . TYR B 1 100 ? 74.362 94.264 -63.632 1.00 36.16 100 TYR B N 1
ATOM 2281 C CA . TYR B 1 100 ? 74.503 94.052 -65.077 1.00 36.02 100 TYR B CA 1
ATOM 2282 C C . TYR B 1 100 ? 75.976 94.228 -65.468 1.00 39.71 100 TYR B C 1
ATOM 2283 O O . TYR B 1 100 ? 76.416 95.313 -65.824 1.00 37.34 100 TYR B O 1
ATOM 2292 N N . THR B 1 101 ? 76.716 93.130 -65.439 1.00 44.89 101 THR B N 1
ATOM 2293 C CA . THR B 1 101 ? 78.174 93.179 -65.462 1.00 54.76 101 THR B CA 1
ATOM 2294 C C . THR B 1 101 ? 78.749 93.616 -66.795 1.00 48.02 101 THR B C 1
ATOM 2295 O O . THR B 1 101 ? 79.834 94.184 -66.846 1.00 44.31 101 THR B O 1
ATOM 2299 N N . VAL B 1 102 ? 78.031 93.360 -67.875 1.00 42.30 102 VAL B N 1
ATOM 2300 C CA . VAL B 1 102 ? 78.603 93.623 -69.177 1.00 48.26 102 VAL B CA 1
ATOM 2301 C C . VAL B 1 102 ? 78.781 95.127 -69.408 1.00 45.92 102 VAL B C 1
ATOM 2302 O O . VAL B 1 102 ? 79.746 95.526 -70.048 1.00 47.06 102 VAL B O 1
ATOM 2306 N N . MET B 1 103 ? 77.926 95.971 -68.830 1.00 42.12 103 MET B N 1
ATOM 2307 C CA . MET B 1 103 ? 78.111 97.416 -69.015 1.00 42.36 103 MET B CA 1
ATOM 2308 C C . MET B 1 103 ? 79.418 97.876 -68.377 1.00 39.21 103 MET B C 1
ATOM 2309 O O . MET B 1 103 ? 80.006 98.872 -68.790 1.00 37.63 103 MET B O 1
ATOM 2314 N N . LYS B 1 104 ? 79.866 97.148 -67.364 1.00 35.27 104 LYS B N 1
ATOM 2315 C CA . LYS B 1 104 ? 81.118 97.460 -66.698 1.00 41.25 104 LYS B CA 1
ATOM 2316 C C . LYS B 1 104 ? 82.297 97.237 -67.643 1.00 46.74 104 LYS B C 1
ATOM 2317 O O . LYS B 1 104 ? 83.220 98.045 -67.693 1.00 45.67 104 LYS B O 1
ATOM 2323 N N . GLU B 1 105 ? 82.256 96.137 -68.389 1.00 51.17 105 GLU B N 1
ATOM 2324 C CA . GLU B 1 105 ? 83.220 95.894 -69.462 1.00 55.39 105 GLU B CA 1
ATOM 2325 C C . GLU B 1 105 ? 83.324 97.089 -70.401 1.00 54.10 105 GLU B C 1
ATOM 2326 O O . GLU B 1 105 ? 84.413 97.486 -70.804 1.00 58.93 105 GLU B O 1
ATOM 2332 N N . LYS B 1 106 ? 82.171 97.662 -70.732 1.00 45.68 106 LYS B N 1
ATOM 2333 C CA . LYS B 1 106 ? 82.077 98.686 -71.762 1.00 44.45 106 LYS B CA 1
ATOM 2334 C C . LYS B 1 106 ? 82.387 100.106 -71.251 1.00 41.95 106 LYS B C 1
ATOM 2335 O O . LYS B 1 106 ? 82.386 101.063 -72.021 1.00 42.80 106 LYS B O 1
ATOM 2341 N N . GLY B 1 107 ? 82.628 100.250 -69.950 1.00 34.26 107 GLY B N 1
ATOM 2342 C CA . GLY B 1 107 ? 83.066 101.528 -69.417 1.00 38.93 107 GLY B CA 1
ATOM 2343 C C . GLY B 1 107 ? 82.020 102.278 -68.607 1.00 38.66 107 GLY B C 1
ATOM 2344 O O . GLY B 1 107 ? 82.164 103.467 -68.343 1.00 37.79 107 GLY B O 1
ATOM 2345 N N . PHE B 1 108 ? 80.973 101.585 -68.184 1.00 29.10 108 PHE B N 1
ATOM 2346 C CA . PHE B 1 108 ? 79.963 102.224 -67.357 1.00 32.05 108 PHE B CA 1
ATOM 2347 C C . PHE B 1 108 ? 80.019 101.703 -65.922 1.00 35.94 108 PHE B C 1
ATOM 2348 O O . PHE B 1 108 ? 79.680 100.559 -65.658 1.00 37.20 108 PHE B O 1
ATOM 2356 N N . ARG B 1 109 ? 80.487 102.543 -65.006 1.00 30.05 109 ARG B N 1
ATOM 2357 C CA . ARG B 1 109 ? 80.746 102.082 -63.643 1.00 34.02 109 ARG B CA 1
ATOM 2358 C C . ARG B 1 109 ? 79.714 102.603 -62.665 1.00 30.03 109 ARG B C 1
ATOM 2359 O O . ARG B 1 109 ? 79.675 103.798 -62.379 1.00 30.07 109 ARG B O 1
ATOM 2367 N N . ILE B 1 110 ? 78.920 101.701 -62.106 1.00 27.98 110 ILE B N 1
ATOM 2368 C CA . ILE B 1 110 ? 77.974 102.104 -61.077 1.00 34.45 110 ILE B CA 1
ATOM 2369 C C . ILE B 1 110 ? 78.728 102.217 -59.745 1.00 34.71 110 ILE B C 1
ATOM 2370 O O . ILE B 1 110 ? 79.214 101.220 -59.206 1.00 35.07 110 ILE B O 1
ATOM 2375 N N . ILE B 1 111 ? 78.812 103.423 -59.202 1.00 32.36 111 ILE B N 1
ATOM 2376 C CA . ILE B 1 111 ? 79.596 103.606 -57.984 1.00 35.84 111 ILE B CA 1
ATOM 2377 C C . ILE B 1 111 ? 78.732 103.895 -56.765 1.00 38.75 111 ILE B C 1
ATOM 2378 O O . ILE B 1 111 ? 79.250 104.049 -55.669 1.00 32.22 111 ILE B O 1
ATOM 2383 N N . GLY B 1 112 ? 77.416 103.964 -56.948 1.00 38.06 112 GLY B N 1
ATOM 2384 C CA . GLY B 1 112 ? 76.515 104.133 -55.814 1.00 35.03 112 GLY B CA 1
ATOM 2385 C C . GLY B 1 112 ? 75.099 103.761 -56.207 1.00 37.67 112 GLY B C 1
ATOM 2386 O O . GLY B 1 112 ? 74.715 103.890 -57.376 1.00 30.82 112 GLY B O 1
ATOM 2387 N N . ILE B 1 113 ? 74.325 103.291 -55.238 1.00 26.91 113 ILE B N 1
ATOM 2388 C CA . ILE B 1 113 ? 72.931 102.979 -55.475 1.00 28.10 113 ILE B CA 1
ATOM 2389 C C . ILE B 1 113 ? 72.146 103.402 -54.244 1.00 34.49 113 ILE B C 1
ATOM 2390 O O . ILE B 1 113 ? 72.595 103.228 -53.109 1.00 37.89 113 ILE B O 1
ATOM 2395 N N . PHE B 1 114 ? 70.978 103.983 -54.469 1.00 33.15 114 PHE B N 1
ATOM 2396 C CA . PHE B 1 114 ? 70.306 104.701 -53.406 1.00 37.06 114 PHE B CA 1
ATOM 2397 C C . PHE B 1 114 ? 68.866 104.280 -53.310 1.00 34.77 114 PHE B C 1
ATOM 2398 O O . PHE B 1 114 ? 68.236 103.920 -54.307 1.00 33.72 114 PHE B O 1
ATOM 2406 N N . ASP B 1 115 ? 68.354 104.328 -52.085 1.00 32.31 115 ASP B N 1
ATOM 2407 C CA . ASP B 1 115 ? 66.958 104.041 -51.834 1.00 32.56 115 ASP B CA 1
ATOM 2408 C C . ASP B 1 115 ? 66.468 104.761 -50.576 1.00 39.50 115 ASP B C 1
ATOM 2409 O O . ASP B 1 115 ? 67.271 105.206 -49.745 1.00 41.35 115 ASP B O 1
ATOM 2414 N N . SER B 1 116 ? 65.152 104.878 -50.439 1.00 33.71 116 SER B N 1
ATOM 2415 C CA . SER B 1 116 ? 64.570 105.516 -49.258 1.00 47.51 116 SER B CA 1
ATOM 2416 C C . SER B 1 116 ? 63.992 104.519 -48.244 1.00 43.31 116 SER B C 1
ATOM 2417 O O . SER B 1 116 ? 63.464 104.918 -47.211 1.00 43.42 116 SER B O 1
ATOM 2420 N N . ASP B 1 117 ? 64.136 103.229 -48.522 1.00 35.94 117 ASP B N 1
ATOM 2421 C CA . ASP B 1 117 ? 63.574 102.168 -47.680 1.00 33.08 117 ASP B CA 1
ATOM 2422 C C . ASP B 1 117 ? 64.618 101.694 -46.652 1.00 40.37 117 ASP B C 1
ATOM 2423 O O . ASP B 1 117 ? 65.650 101.138 -47.018 1.00 48.37 117 ASP B O 1
ATOM 2428 N N . PRO B 1 118 ? 64.338 101.897 -45.355 1.00 46.04 118 PRO B N 1
ATOM 2429 C CA . PRO B 1 118 ? 65.273 101.536 -44.275 1.00 45.11 118 PRO B CA 1
ATOM 2430 C C . PRO B 1 118 ? 65.644 100.059 -44.264 1.00 41.95 118 PRO B C 1
ATOM 2431 O O . PRO B 1 118 ? 66.731 99.688 -43.824 1.00 55.30 118 PRO B O 1
ATOM 2435 N N . SER B 1 119 ? 64.733 99.224 -44.730 1.00 39.04 119 SER B N 1
ATOM 2436 C CA . SER B 1 119 ? 65.004 97.802 -44.882 1.00 44.53 119 SER B CA 1
ATOM 2437 C C . SER B 1 119 ? 65.836 97.470 -46.138 1.00 41.81 119 SER B C 1
ATOM 2438 O O . SER B 1 119 ? 66.274 96.335 -46.299 1.00 49.11 119 SER B O 1
ATOM 2441 N N . LYS B 1 120 ? 66.048 98.444 -47.031 1.00 35.96 120 LYS B N 1
ATOM 2442 C CA . LYS B 1 120 ? 66.935 98.236 -48.166 1.00 35.69 120 LYS B CA 1
ATOM 2443 C C . LYS B 1 120 ? 68.324 98.844 -47.934 1.00 42.02 120 LYS B C 1
ATOM 2444 O O . LYS B 1 120 ? 69.346 98.258 -48.307 1.00 43.14 120 LYS B O 1
ATOM 2450 N N . ILE B 1 121 ? 68.342 100.020 -47.319 1.00 38.14 121 ILE B N 1
ATOM 2451 C CA . ILE B 1 121 ? 69.565 100.758 -47.048 1.00 37.47 121 ILE B CA 1
ATOM 2452 C C . ILE B 1 121 ? 70.506 99.892 -46.196 1.00 41.84 121 ILE B C 1
ATOM 2453 O O . ILE B 1 121 ? 70.067 99.224 -45.263 1.00 41.10 121 ILE B O 1
ATOM 2458 N N . GLY B 1 122 ? 71.785 99.855 -46.574 1.00 43.02 122 GLY B N 1
ATOM 2459 C CA . GLY B 1 122 ? 72.776 99.059 -45.873 1.00 41.68 122 GLY B CA 1
ATOM 2460 C C . GLY B 1 122 ? 72.963 97.631 -46.383 1.00 45.75 122 GLY B C 1
ATOM 2461 O O . GLY B 1 122 ? 73.986 97.008 -46.115 1.00 42.22 122 GLY B O 1
ATOM 2462 N N . LYS B 1 123 ? 71.981 97.094 -47.105 1.00 44.20 123 LYS B N 1
ATOM 2463 C CA . LYS B 1 123 ? 72.124 95.754 -47.672 1.00 41.05 123 LYS B CA 1
ATOM 2464 C C . LYS B 1 123 ? 72.956 95.817 -48.942 1.00 43.01 123 LYS B C 1
ATOM 2465 O O . LYS B 1 123 ? 73.046 96.867 -49.565 1.00 38.45 123 LYS B O 1
ATOM 2471 N N . GLU B 1 124 ? 73.570 94.707 -49.335 1.00 48.31 124 GLU B N 1
ATOM 2472 C CA . GLU B 1 124 ? 74.311 94.718 -50.597 1.00 53.16 124 GLU B CA 1
ATOM 2473 C C . GLU B 1 124 ? 73.370 94.628 -51.793 1.00 39.74 124 GLU B C 1
ATOM 2474 O O . GLU B 1 124 ? 72.520 93.757 -51.827 1.00 40.08 124 GLU B O 1
ATOM 2480 N N . ALA B 1 125 ? 73.482 95.555 -52.740 1.00 38.27 125 ALA B N 1
ATOM 2481 C CA . ALA B 1 125 ? 72.702 95.442 -53.982 1.00 40.91 125 ALA B CA 1
ATOM 2482 C C . ALA B 1 125 ? 73.441 94.545 -54.980 1.00 38.19 125 ALA B C 1
ATOM 2483 O O . ALA B 1 125 ? 72.836 93.816 -55.768 1.00 41.39 125 ALA B O 1
ATOM 2485 N N . ALA B 1 126 ? 74.766 94.621 -54.923 1.00 37.46 126 ALA B N 1
ATOM 2486 C CA . ALA B 1 126 ? 75.649 93.879 -55.806 1.00 40.34 126 ALA B CA 1
ATOM 2487 C C . ALA B 1 126 ? 76.994 93.727 -55.109 1.00 50.37 126 ALA B C 1
ATOM 2488 O O . ALA B 1 126 ? 77.251 94.414 -54.114 1.00 54.18 126 ALA B O 1
ATOM 2490 N N . PRO B 1 127 ? 77.866 92.842 -55.622 1.00 59.75 127 PRO B N 1
ATOM 2491 C CA . PRO B 1 127 ? 79.191 92.716 -55.003 1.00 62.26 127 PRO B CA 1
ATOM 2492 C C . PRO B 1 127 ? 79.953 94.039 -54.931 1.00 58.40 127 PRO B C 1
ATOM 2493 O O . PRO B 1 127 ? 80.240 94.664 -55.949 1.00 53.24 127 PRO B O 1
ATOM 2497 N N . GLY B 1 128 ? 80.262 94.468 -53.714 1.00 57.19 128 GLY B N 1
ATOM 2498 C CA . GLY B 1 128 ? 80.991 95.705 -53.512 1.00 56.47 128 GLY B CA 1
ATOM 2499 C C . GLY B 1 128 ? 80.113 96.938 -53.586 1.00 53.17 128 GLY B C 1
ATOM 2500 O O . GLY B 1 128 ? 80.609 98.065 -53.555 1.00 56.00 128 GLY B O 1
ATOM 2501 N N . LEU B 1 129 ? 78.801 96.738 -53.660 1.00 47.07 129 LEU B N 1
ATOM 2502 C CA . LEU B 1 129 ? 77.890 97.869 -53.812 1.00 40.99 129 LEU B CA 1
ATOM 2503 C C . LEU B 1 129 ? 76.797 97.782 -52.762 1.00 42.08 129 LEU B C 1
ATOM 2504 O O . LEU B 1 129 ? 75.943 96.893 -52.802 1.00 39.23 129 LEU B O 1
ATOM 2509 N N . THR B 1 130 ? 76.840 98.729 -51.829 1.00 37.16 130 THR B N 1
ATOM 2510 C CA . THR B 1 130 ? 75.911 98.790 -50.719 1.00 34.76 130 THR B CA 1
ATOM 2511 C C . THR B 1 130 ? 74.867 99.851 -50.971 1.00 33.03 130 THR B C 1
ATOM 2512 O O . THR B 1 130 ? 75.208 100.938 -51.422 1.00 36.74 130 THR B O 1
ATOM 2516 N N . VAL B 1 131 ? 73.606 99.559 -50.667 1.00 32.33 131 VAL B N 1
ATOM 2517 C CA . VAL B 1 131 ? 72.560 100.562 -50.849 1.00 33.17 131 VAL B CA 1
ATOM 2518 C C . VAL B 1 131 ? 72.748 101.710 -49.850 1.00 34.60 131 VAL B C 1
ATOM 2519 O O . VAL B 1 131 ? 72.846 101.479 -48.630 1.00 32.24 131 VAL B O 1
ATOM 2523 N N . SER B 1 132 ? 72.806 102.935 -50.365 1.00 29.28 132 SER B N 1
ATOM 2524 C CA . SER B 1 132 ? 72.932 104.126 -49.529 1.00 32.91 132 SER B CA 1
ATOM 2525 C C . SER B 1 132 ? 71.580 104.788 -49.371 1.00 37.22 132 SER B C 1
ATOM 2526 O O . SER B 1 132 ? 70.669 104.590 -50.185 1.00 36.05 132 SER B O 1
ATOM 2529 N N . ASP B 1 133 ? 71.464 105.569 -48.306 1.00 33.13 133 ASP B N 1
ATOM 2530 C CA . ASP B 1 133 ? 70.293 106.393 -48.031 1.00 30.67 133 ASP B CA 1
ATOM 2531 C C . ASP B 1 133 ? 70.209 107.479 -49.105 1.00 30.35 133 ASP B C 1
ATOM 2532 O O . ASP B 1 133 ? 71.165 108.232 -49.296 1.00 32.77 133 ASP B O 1
ATOM 2537 N N . VAL B 1 134 ? 69.061 107.571 -49.776 1.00 31.96 134 VAL B N 1
ATOM 2538 C CA . VAL B 1 134 ? 68.868 108.534 -50.865 1.00 30.91 134 VAL B CA 1
ATOM 2539 C C . VAL B 1 134 ? 68.955 109.961 -50.326 1.00 37.39 134 VAL B C 1
ATOM 2540 O O . VAL B 1 134 ? 69.163 110.900 -51.078 1.00 35.13 134 VAL B O 1
ATOM 2544 N N . SER B 1 135 ? 68.856 110.133 -49.008 1.00 34.07 135 SER B N 1
ATOM 2545 C CA . SER B 1 135 ? 69.006 111.472 -48.461 1.00 34.39 135 SER B CA 1
ATOM 2546 C C . SER B 1 135 ? 70.391 112.004 -48.799 1.00 35.35 135 SER B C 1
ATOM 2547 O O . SER B 1 135 ? 70.601 113.208 -48.841 1.00 41.31 135 SER B O 1
ATOM 2550 N N . GLU B 1 136 ? 71.331 111.090 -49.054 1.00 39.78 136 GLU B N 1
ATOM 2551 C CA A GLU B 1 136 ? 72.714 111.436 -49.371 0.46 37.21 136 GLU B CA 1
ATOM 2552 C CA B GLU B 1 136 ? 72.700 111.479 -49.380 0.54 35.58 136 GLU B CA 1
ATOM 2553 C C . GLU B 1 136 ? 72.969 111.641 -50.869 1.00 37.07 136 GLU B C 1
ATOM 2554 O O . GLU B 1 136 ? 74.099 111.900 -51.279 1.00 39.92 136 GLU B O 1
ATOM 2565 N N . LEU B 1 137 ? 71.933 111.515 -51.683 1.00 41.51 137 LEU B N 1
ATOM 2566 C CA . LEU B 1 137 ? 72.116 111.510 -53.150 1.00 39.74 137 LEU B CA 1
ATOM 2567 C C . LEU B 1 137 ? 72.852 112.743 -53.705 1.00 29.74 137 LEU B C 1
ATOM 2568 O O . LEU B 1 137 ? 73.881 112.615 -54.376 1.00 35.48 137 LEU B O 1
ATOM 2573 N N . GLU B 1 138 ? 72.345 113.932 -53.405 1.00 38.59 138 GLU B N 1
ATOM 2574 C CA . GLU B 1 138 ? 72.958 115.164 -53.902 1.00 37.66 138 GLU B CA 1
ATOM 2575 C C . GLU B 1 138 ? 74.407 115.285 -53.499 1.00 41.90 138 GLU B C 1
ATOM 2576 O O . GLU B 1 138 ? 75.250 115.601 -54.333 1.00 38.09 138 GLU B O 1
ATOM 2582 N N . LYS B 1 139 ? 74.686 115.045 -52.216 1.00 35.70 139 LYS B N 1
ATOM 2583 C CA . LYS B 1 139 ? 76.036 115.131 -51.678 1.00 38.30 139 LYS B CA 1
ATOM 2584 C C . LYS B 1 139 ? 76.982 114.189 -52.408 1.00 34.49 139 LYS B C 1
ATOM 2585 O O . LYS B 1 139 ? 78.088 114.576 -52.808 1.00 39.06 139 LYS B O 1
ATOM 2591 N N . PHE B 1 140 ? 76.535 112.953 -52.593 1.00 30.57 140 PHE B N 1
ATOM 2592 C CA . PHE B 1 140 ? 77.343 111.942 -53.269 1.00 30.60 140 PHE B CA 1
ATOM 2593 C C . PHE B 1 140 ? 77.575 112.288 -54.754 1.00 36.81 140 PHE B C 1
ATOM 2594 O O . PHE B 1 140 ? 78.698 112.176 -55.262 1.00 40.25 140 PHE B O 1
ATOM 2602 N N . VAL B 1 141 ? 76.520 112.684 -55.455 1.00 33.40 141 VAL B N 1
ATOM 2603 C CA . VAL B 1 141 ? 76.658 112.997 -56.886 1.00 38.72 141 VAL B CA 1
ATOM 2604 C C . VAL B 1 141 ? 77.652 114.150 -57.062 1.00 44.01 141 VAL B C 1
ATOM 2605 O O . VAL B 1 141 ? 78.499 114.117 -57.958 1.00 37.22 141 VAL B O 1
ATOM 2609 N N . GLU B 1 142 ? 77.580 115.148 -56.180 1.00 43.88 142 GLU B N 1
ATOM 2610 C CA . GLU B 1 142 ? 78.510 116.277 -56.238 1.00 41.16 142 GLU B CA 1
ATOM 2611 C C . GLU B 1 142 ? 79.931 115.876 -55.853 1.00 37.43 142 GLU B C 1
ATOM 2612 O O . GLU B 1 142 ? 80.893 116.211 -56.542 1.00 41.73 142 GLU B O 1
ATOM 2618 N N . GLU B 1 143 ? 80.071 115.137 -54.761 1.00 45.72 143 GLU B N 1
ATOM 2619 C CA . GLU B 1 143 ? 81.400 114.819 -54.248 1.00 40.42 143 GLU B CA 1
ATOM 2620 C C . GLU B 1 143 ? 82.179 113.883 -55.170 1.00 48.22 143 GLU B C 1
ATOM 2621 O O . GLU B 1 143 ? 83.408 113.965 -55.251 1.00 47.71 143 GLU B O 1
ATOM 2627 N N . HIS B 1 144 ? 81.471 113.029 -55.907 1.00 35.73 144 HIS B N 1
ATOM 2628 C CA . HIS B 1 144 ? 82.149 112.042 -56.748 1.00 34.44 144 HIS B CA 1
ATOM 2629 C C . HIS B 1 144 ? 82.103 112.392 -58.218 1.00 34.41 144 HIS B C 1
ATOM 2630 O O . HIS B 1 144 ? 82.623 111.653 -59.045 1.00 44.42 144 HIS B O 1
ATOM 2637 N N . GLY B 1 145 ? 81.529 113.541 -58.547 1.00 34.63 145 GLY B N 1
ATOM 2638 C CA . GLY B 1 145 ? 81.463 113.962 -59.933 1.00 33.69 145 GLY B CA 1
ATOM 2639 C C . GLY B 1 145 ? 80.686 112.966 -60.802 1.00 41.08 145 GLY B C 1
ATOM 2640 O O . GLY B 1 145 ? 81.064 112.703 -61.945 1.00 37.77 145 GLY B O 1
ATOM 2641 N N . VAL B 1 146 ? 79.595 112.417 -60.265 1.00 34.01 146 VAL B N 1
ATOM 2642 C CA . VAL B 1 146 ? 78.812 111.421 -61.005 1.00 30.30 146 VAL B CA 1
ATOM 2643 C C . VAL B 1 146 ? 78.232 112.040 -62.269 1.00 28.32 146 VAL B C 1
ATOM 2644 O O . VAL B 1 146 ? 77.710 113.148 -62.237 1.00 30.29 146 VAL B O 1
ATOM 2648 N N . GLU B 1 147 ? 78.333 111.333 -63.392 1.00 26.11 147 GLU B N 1
ATOM 2649 C CA . GLU B 1 147 ? 77.877 111.889 -64.662 1.00 30.19 147 GLU B CA 1
ATOM 2650 C C . GLU B 1 147 ? 76.468 111.459 -65.058 1.00 29.67 147 GLU B C 1
ATOM 2651 O O . GLU B 1 147 ? 75.706 112.246 -65.605 1.00 30.33 147 GLU B O 1
ATOM 2657 N N . ILE B 1 148 ? 76.130 110.211 -64.767 1.00 29.44 148 ILE B N 1
ATOM 2658 C CA . ILE B 1 148 ? 74.867 109.632 -65.209 1.00 26.79 148 ILE B CA 1
ATOM 2659 C C . ILE B 1 148 ? 74.065 109.106 -64.024 1.00 26.70 148 ILE B C 1
ATOM 2660 O O . ILE B 1 148 ? 74.598 108.419 -63.144 1.00 32.85 148 ILE B O 1
ATOM 2665 N N . GLY B 1 149 ? 72.782 109.466 -63.998 1.00 30.42 149 GLY B N 1
ATOM 2666 C CA . GLY B 1 149 ? 71.853 108.988 -62.983 1.00 29.58 149 GLY B CA 1
ATOM 2667 C C . GLY B 1 149 ? 70.885 108.017 -63.648 1.00 33.15 149 GLY B C 1
ATOM 2668 O O . GLY B 1 149 ? 70.333 108.301 -64.725 1.00 28.57 149 GLY B O 1
ATOM 2669 N N . VAL B 1 150 ? 70.734 106.842 -63.049 1.00 30.36 150 VAL B N 1
ATOM 2670 C CA . VAL B 1 150 ? 69.758 105.857 -63.514 1.00 23.71 150 VAL B CA 1
ATOM 2671 C C . VAL B 1 150 ? 68.553 105.894 -62.600 1.00 31.64 150 VAL B C 1
ATOM 2672 O O . VAL B 1 150 ? 68.667 105.652 -61.385 1.00 29.17 150 VAL B O 1
ATOM 2676 N N . ILE B 1 151 ? 67.397 106.194 -63.169 1.00 23.80 151 ILE B N 1
ATOM 2677 C CA . ILE B 1 151 ? 66.203 106.297 -62.370 1.00 25.50 151 ILE B CA 1
ATOM 2678 C C . ILE B 1 151 ? 65.435 105.001 -62.422 1.00 28.19 151 ILE B C 1
ATOM 2679 O O . ILE B 1 151 ? 64.942 104.615 -63.485 1.00 30.91 151 ILE B O 1
ATOM 2684 N N . ALA B 1 152 ? 65.356 104.314 -61.271 1.00 27.91 152 ALA B N 1
ATOM 2685 C CA . ALA B 1 152 ? 64.659 103.028 -61.214 1.00 29.04 152 ALA B CA 1
ATOM 2686 C C . ALA B 1 152 ? 63.702 103.025 -60.046 1.00 35.20 152 ALA B C 1
ATOM 2687 O O . ALA B 1 152 ? 63.663 102.073 -59.243 1.00 32.99 152 ALA B O 1
ATOM 2689 N N . VAL B 1 153 ? 62.950 104.115 -59.935 1.00 33.29 153 VAL B N 1
ATOM 2690 C CA . VAL B 1 153 ? 61.927 104.244 -58.896 1.00 30.05 153 VAL B CA 1
ATOM 2691 C C . VAL B 1 153 ? 60.583 104.241 -59.600 1.00 36.60 153 VAL B C 1
ATOM 2692 O O . VAL B 1 153 ? 60.539 104.337 -60.838 1.00 39.83 153 VAL B O 1
ATOM 2696 N N . PRO B 1 154 ? 59.488 104.055 -58.841 1.00 48.01 154 PRO B N 1
ATOM 2697 C CA . PRO B 1 154 ? 58.156 104.138 -59.455 1.00 49.75 154 PRO B CA 1
ATOM 2698 C C . PRO B 1 154 ? 57.864 105.518 -60.045 1.00 50.45 154 PRO B C 1
ATOM 2699 O O . PRO B 1 154 ? 58.467 106.512 -59.625 1.00 51.11 154 PRO B O 1
ATOM 2703 N N . ALA B 1 155 ? 56.920 105.575 -60.982 1.00 52.50 155 ALA B N 1
ATOM 2704 C CA . ALA B 1 155 ? 56.614 106.791 -61.736 1.00 49.76 155 ALA B CA 1
ATOM 2705 C C . ALA B 1 155 ? 56.346 107.992 -60.846 1.00 43.04 155 ALA B C 1
ATOM 2706 O O . ALA B 1 155 ? 56.717 109.119 -61.172 1.00 42.78 155 ALA B O 1
ATOM 2708 N N . GLU B 1 156 ? 55.736 107.735 -59.695 1.00 46.64 156 GLU B N 1
ATOM 2709 C CA . GLU B 1 156 ? 55.303 108.781 -58.781 1.00 49.11 156 GLU B CA 1
ATOM 2710 C C . GLU B 1 156 ? 56.428 109.671 -58.259 1.00 51.17 156 GLU B C 1
ATOM 2711 O O . GLU B 1 156 ? 56.227 110.860 -58.037 1.00 55.01 156 GLU B O 1
ATOM 2717 N N . HIS B 1 157 ? 57.620 109.115 -58.096 1.00 49.11 157 HIS B N 1
ATOM 2718 C CA . HIS B 1 157 ? 58.732 109.889 -57.558 1.00 44.23 157 HIS B CA 1
ATOM 2719 C C . HIS B 1 157 ? 59.834 110.170 -58.591 1.00 42.74 157 HIS B C 1
ATOM 2720 O O . HIS B 1 157 ? 60.876 110.734 -58.244 1.00 42.94 157 HIS B O 1
ATOM 2727 N N . ALA B 1 158 ? 59.606 109.764 -59.841 1.00 37.23 158 ALA B N 1
ATOM 2728 C CA . ALA B 1 158 ? 60.624 109.860 -60.899 1.00 33.85 158 ALA B CA 1
ATOM 2729 C C . ALA B 1 158 ? 61.006 111.298 -61.211 1.00 35.08 158 ALA B C 1
ATOM 2730 O O . ALA B 1 158 ? 62.182 111.614 -61.359 1.00 36.66 158 ALA B O 1
ATOM 2732 N N . GLN B 1 159 ? 60.012 112.172 -61.328 1.00 43.58 159 GLN B N 1
ATOM 2733 C CA . GLN B 1 159 ? 60.290 113.566 -61.657 1.00 44.70 159 GLN B CA 1
ATOM 2734 C C . GLN B 1 159 ? 61.074 114.205 -60.504 1.00 38.70 159 GLN B C 1
ATOM 2735 O O . GLN B 1 159 ? 62.031 114.949 -60.721 1.00 35.42 159 GLN B O 1
ATOM 2741 N N . GLU B 1 160 ? 60.680 113.910 -59.268 1.00 49.70 160 GLU B N 1
ATOM 2742 C CA . GLU B 1 160 ? 61.389 114.460 -58.114 1.00 41.42 160 GLU B CA 1
ATOM 2743 C C . GLU B 1 160 ? 62.844 113.997 -58.062 1.00 41.70 160 GLU B C 1
ATOM 2744 O O . GLU B 1 160 ? 63.765 114.803 -57.894 1.00 37.61 160 GLU B O 1
ATOM 2750 N N . ILE B 1 161 ? 63.060 112.703 -58.248 1.00 34.92 161 ILE B N 1
ATOM 2751 C CA . ILE B 1 161 ? 64.420 112.199 -58.281 1.00 35.98 161 ILE B CA 1
ATOM 2752 C C . ILE B 1 161 ? 65.236 112.866 -59.399 1.00 33.40 161 ILE B C 1
ATOM 2753 O O . ILE B 1 161 ? 66.401 113.252 -59.189 1.00 31.35 161 ILE B O 1
ATOM 2758 N N . ALA B 1 162 ? 64.610 113.042 -60.563 1.00 32.22 162 ALA B N 1
ATOM 2759 C CA . ALA B 1 162 ? 65.311 113.608 -61.716 1.00 32.17 162 ALA B CA 1
ATOM 2760 C C . ALA B 1 162 ? 65.768 115.043 -61.425 1.00 33.43 162 ALA B C 1
ATOM 2761 O O . ALA B 1 162 ? 66.895 115.423 -61.730 1.00 32.13 162 ALA B O 1
ATOM 2763 N N . GLU B 1 163 ? 64.899 115.818 -60.788 1.00 39.18 163 GLU B N 1
ATOM 2764 C CA . GLU B 1 163 ? 65.222 117.191 -60.409 1.00 38.11 163 GLU B CA 1
ATOM 2765 C C . GLU B 1 163 ? 66.366 117.247 -59.386 1.00 38.25 163 GLU B C 1
ATOM 2766 O O . GLU B 1 163 ? 67.236 118.105 -59.485 1.00 37.95 163 GLU B O 1
ATOM 2772 N N . ARG B 1 164 ? 66.364 116.343 -58.407 1.00 31.67 164 ARG B N 1
ATOM 2773 C CA . ARG B 1 164 ? 67.471 116.266 -57.457 1.00 37.88 164 ARG B CA 1
ATOM 2774 C C . ARG B 1 164 ? 68.790 115.907 -58.154 1.00 39.14 164 ARG B C 1
ATOM 2775 O O . ARG B 1 164 ? 69.848 116.455 -57.839 1.00 33.50 164 ARG B O 1
ATOM 2783 N N . LEU B 1 165 ? 68.737 114.975 -59.095 1.00 31.51 165 LEU B N 1
ATOM 2784 C CA . LEU B 1 165 ? 69.956 114.604 -59.819 1.00 28.74 165 LEU B CA 1
ATOM 2785 C C . LEU B 1 165 ? 70.505 115.790 -60.617 1.00 29.55 165 LEU B C 1
ATOM 2786 O O . LEU B 1 165 ? 71.714 116.081 -60.585 1.00 29.95 165 LEU B O 1
ATOM 2791 N N . GLU B 1 166 ? 69.644 116.466 -61.370 1.00 33.64 166 GLU B N 1
ATOM 2792 C CA . GLU B 1 166 ? 70.175 117.550 -62.196 1.00 34.50 166 GLU B CA 1
ATOM 2793 C C . GLU B 1 166 ? 70.624 118.710 -61.287 1.00 33.35 166 GLU B C 1
ATOM 2794 O O . GLU B 1 166 ? 71.631 119.345 -61.563 1.00 35.86 166 GLU B O 1
ATOM 2800 N N . LYS B 1 167 ? 69.934 118.930 -60.167 1.00 42.22 167 LYS B N 1
ATOM 2801 C CA . LYS B 1 167 ? 70.355 119.958 -59.201 1.00 37.58 167 LYS B CA 1
ATOM 2802 C C . LYS B 1 167 ? 71.732 119.667 -58.629 1.00 35.98 167 LYS B C 1
ATOM 2803 O O . LYS B 1 167 ? 72.506 120.586 -58.351 1.00 39.24 167 LYS B O 1
ATOM 2805 N N . ALA B 1 168 ? 72.034 118.377 -58.491 1.00 33.82 168 ALA B N 1
ATOM 2806 C CA . ALA B 1 168 ? 73.298 117.893 -57.950 1.00 31.37 168 ALA B CA 1
ATOM 2807 C C . ALA B 1 168 ? 74.423 117.892 -58.961 1.00 31.16 168 ALA B C 1
ATOM 2808 O O . ALA B 1 168 ? 75.565 117.584 -58.622 1.00 32.20 168 ALA B O 1
ATOM 2810 N N . GLY B 1 169 ? 74.097 118.206 -60.213 1.00 33.28 169 GLY B N 1
ATOM 2811 C CA . GLY B 1 169 ? 75.095 118.248 -61.273 1.00 38.52 169 GLY B CA 1
ATOM 2812 C C . GLY B 1 169 ? 75.165 117.031 -62.190 1.00 34.63 169 GLY B C 1
ATOM 2813 O O . GLY B 1 169 ? 76.136 116.873 -62.933 1.00 30.06 169 GLY B O 1
ATOM 2814 N N . ILE B 1 170 ? 74.152 116.169 -62.159 1.00 29.09 170 ILE B N 1
ATOM 2815 C CA . ILE B 1 170 ? 74.100 115.047 -63.118 1.00 30.22 170 ILE B CA 1
ATOM 2816 C C . ILE B 1 170 ? 74.112 115.613 -64.550 1.00 30.25 170 ILE B C 1
ATOM 2817 O O . ILE B 1 170 ? 73.543 116.673 -64.802 1.00 32.38 170 ILE B O 1
ATOM 2822 N N . LYS B 1 171 ? 74.762 114.910 -65.471 1.00 28.09 171 LYS B N 1
ATOM 2823 C CA . LYS B 1 171 ? 74.861 115.358 -66.874 1.00 27.01 171 LYS B CA 1
ATOM 2824 C C . LYS B 1 171 ? 73.898 114.642 -67.829 1.00 29.95 171 LYS B C 1
ATOM 2825 O O . LYS B 1 171 ? 73.645 115.110 -68.938 1.00 27.01 171 LYS B O 1
ATOM 2831 N N . GLY B 1 172 ? 73.396 113.487 -67.410 1.00 29.48 172 GLY B N 1
ATOM 2832 C CA . GLY B 1 172 ? 72.458 112.732 -68.209 1.00 31.85 172 GLY B CA 1
ATOM 2833 C C . GLY B 1 172 ? 71.728 111.709 -67.362 1.00 29.16 172 GLY B C 1
ATOM 2834 O O . GLY B 1 172 ? 72.210 111.281 -66.331 1.00 24.52 172 GLY B O 1
ATOM 2835 N N . ILE B 1 173 ? 70.554 111.307 -67.816 1.00 23.93 173 ILE B N 1
ATOM 2836 C CA . ILE B 1 173 ? 69.728 110.371 -67.077 1.00 26.36 173 ILE B CA 1
ATOM 2837 C C . ILE B 1 173 ? 69.276 109.216 -67.967 1.00 28.98 173 ILE B C 1
ATOM 2838 O O . ILE B 1 173 ? 68.841 109.436 -69.088 1.00 28.34 173 ILE B O 1
ATOM 2843 N N . LEU B 1 174 ? 69.443 107.996 -67.469 1.00 27.40 174 LEU B N 1
ATOM 2844 C CA . LEU B 1 174 ? 68.829 106.801 -68.040 1.00 29.25 174 LEU B CA 1
ATOM 2845 C C . LEU B 1 174 ? 67.591 106.498 -67.209 1.00 30.20 174 LEU B C 1
ATOM 2846 O O . LEU B 1 174 ? 67.683 106.195 -66.008 1.00 26.48 174 LEU B O 1
ATOM 2851 N N . ASN B 1 175 ? 66.428 106.576 -67.841 1.00 24.22 175 ASN B N 1
ATOM 2852 C CA . ASN B 1 175 ? 65.171 106.499 -67.118 1.00 22.96 175 ASN B CA 1
ATOM 2853 C C . ASN B 1 175 ? 64.393 105.211 -67.406 1.00 31.45 175 ASN B C 1
ATOM 2854 O O . ASN B 1 175 ? 63.995 104.956 -68.562 1.00 27.12 175 ASN B O 1
ATOM 2859 N N . PHE B 1 176 ? 64.179 104.411 -66.353 1.00 27.80 176 PHE B N 1
ATOM 2860 C CA . PHE B 1 176 ? 63.344 103.205 -66.407 1.00 30.20 176 PHE B CA 1
ATOM 2861 C C . PHE B 1 176 ? 61.928 103.422 -65.880 1.00 36.49 176 PHE B C 1
ATOM 2862 O O . PHE B 1 176 ? 61.107 102.510 -65.940 1.00 42.14 176 PHE B O 1
ATOM 2870 N N . ALA B 1 177 ? 61.634 104.596 -65.330 1.00 32.16 177 ALA B N 1
ATOM 2871 C CA . ALA B 1 177 ? 60.277 104.819 -64.815 1.00 29.42 177 ALA B CA 1
ATOM 2872 C C . ALA B 1 177 ? 59.333 105.106 -65.983 1.00 37.27 177 ALA B C 1
ATOM 2873 O O . ALA B 1 177 ? 59.714 105.828 -66.916 1.00 37.19 177 ALA B O 1
ATOM 2875 N N . PRO B 1 178 ? 58.105 104.543 -65.940 1.00 43.42 178 PRO B N 1
ATOM 2876 C CA . PRO B 1 178 ? 57.101 104.726 -67.001 1.00 41.85 178 PRO B CA 1
ATOM 2877 C C . PRO B 1 178 ? 56.476 106.098 -66.947 1.00 45.75 178 PRO B C 1
ATOM 2878 O O . PRO B 1 178 ? 55.279 106.252 -66.680 1.00 44.59 178 PRO B O 1
ATOM 2882 N N . VAL B 1 179 ? 57.306 107.097 -67.195 1.00 45.26 179 VAL B N 1
ATOM 2883 C CA . VAL B 1 179 ? 56.872 108.481 -67.203 1.00 37.05 179 VAL B CA 1
ATOM 2884 C C . VAL B 1 179 ? 57.919 109.256 -67.987 1.00 43.89 179 VAL B C 1
ATOM 2885 O O . VAL B 1 179 ? 59.068 108.837 -68.069 1.00 49.03 179 VAL B O 1
ATOM 2889 N N . LYS B 1 180 ? 57.511 110.342 -68.619 1.00 41.86 180 LYS B N 1
ATOM 2890 C CA . LYS B 1 180 ? 58.454 111.182 -69.327 1.00 46.57 180 LYS B CA 1
ATOM 2891 C C . LYS B 1 180 ? 58.927 112.241 -68.365 1.00 43.93 180 LYS B C 1
ATOM 2892 O O . LYS B 1 180 ? 58.129 113.014 -67.844 1.00 48.18 180 LYS B O 1
ATOM 2898 N N . ILE B 1 181 ? 60.223 112.275 -68.104 1.00 41.44 181 ILE B N 1
ATOM 2899 C CA . ILE B 1 181 ? 60.721 113.238 -67.122 1.00 34.56 181 ILE B CA 1
ATOM 2900 C C . ILE B 1 181 ? 61.055 114.538 -67.829 1.00 35.10 181 ILE B C 1
ATOM 2901 O O . ILE B 1 181 ? 61.437 114.543 -69.012 1.00 38.99 181 ILE B O 1
ATOM 2906 N N . LYS B 1 182 ? 60.873 115.647 -67.130 1.00 30.22 182 LYS B N 1
ATOM 2907 C CA . LYS B 1 182 ? 61.134 116.957 -67.738 1.00 45.84 182 LYS B CA 1
ATOM 2908 C C . LYS B 1 182 ? 62.253 117.672 -67.021 1.00 38.89 182 LYS B C 1
ATOM 2909 O O . LYS B 1 182 ? 62.068 118.254 -65.960 1.00 42.78 182 LYS B O 1
ATOM 2915 N N . VAL B 1 183 ? 63.426 117.602 -67.623 1.00 36.78 183 VAL B N 1
ATOM 2916 C CA . VAL B 1 183 ? 64.636 118.168 -67.061 1.00 36.95 183 VAL B CA 1
ATOM 2917 C C . VAL B 1 183 ? 65.413 118.835 -68.186 1.00 37.05 183 VAL B C 1
ATOM 2918 O O . VAL B 1 183 ? 65.029 118.729 -69.353 1.00 36.45 183 VAL B O 1
ATOM 2922 N N . SER B 1 184 ? 66.477 119.551 -67.839 1.00 29.38 184 SER B N 1
ATOM 2923 C CA . SER B 1 184 ? 67.291 120.196 -68.856 1.00 34.95 184 SER B CA 1
ATOM 2924 C C . SER B 1 184 ? 68.303 119.239 -69.478 1.00 35.73 184 SER B C 1
ATOM 2925 O O . SER B 1 184 ? 68.627 119.343 -70.659 1.00 33.60 184 SER B O 1
ATOM 2928 N N . VAL B 1 185 ? 68.780 118.287 -68.689 1.00 30.38 185 VAL B N 1
ATOM 2929 C CA . VAL B 1 185 ? 69.779 117.341 -69.167 1.00 23.49 185 VAL B CA 1
ATOM 2930 C C . VAL B 1 185 ? 69.161 116.331 -70.136 1.00 24.74 185 VAL B C 1
ATOM 2931 O O . VAL B 1 185 ? 67.949 116.137 -70.148 1.00 32.86 185 VAL B O 1
ATOM 2935 N N . PRO B 1 186 ? 69.991 115.700 -70.978 1.00 27.65 186 PRO B N 1
ATOM 2936 C CA . PRO B 1 186 ? 69.445 114.672 -71.866 1.00 27.86 186 PRO B CA 1
ATOM 2937 C C . PRO B 1 186 ? 68.930 113.467 -71.099 1.00 34.35 186 PRO B C 1
ATOM 2938 O O . PRO B 1 186 ? 69.447 113.136 -70.041 1.00 26.93 186 PRO B O 1
ATOM 2942 N N . VAL B 1 187 ? 67.915 112.812 -71.643 1.00 31.14 187 VAL B N 1
ATOM 2943 C CA . VAL B 1 187 ? 67.333 111.620 -71.026 1.00 34.38 187 VAL B CA 1
ATOM 2944 C C . VAL B 1 187 ? 67.200 110.510 -72.066 1.00 32.94 187 VAL B C 1
ATOM 2945 O O . VAL B 1 187 ? 66.772 110.775 -73.189 1.00 27.71 187 VAL B O 1
ATOM 2949 N N . GLU B 1 188 ? 67.594 109.288 -71.714 1.00 27.12 188 GLU B N 1
ATOM 2950 C CA . GLU B 1 188 ? 67.277 108.112 -72.529 1.00 26.39 188 GLU B CA 1
ATOM 2951 C C . GLU B 1 188 ? 66.345 107.248 -71.707 1.00 28.64 188 GLU B C 1
ATOM 2952 O O . GLU B 1 188 ? 66.599 107.005 -70.527 1.00 27.36 188 GLU B O 1
ATOM 2958 N N . ASN B 1 189 ? 65.236 106.838 -72.301 1.00 27.91 189 ASN B N 1
ATOM 2959 C CA . ASN B 1 189 ? 64.271 106.017 -71.579 1.00 29.50 189 ASN B CA 1
ATOM 2960 C C . ASN B 1 189 ? 64.390 104.562 -71.976 1.00 34.09 189 ASN B C 1
ATOM 2961 O O . ASN B 1 189 ? 64.577 104.246 -73.153 1.00 32.12 189 ASN B O 1
ATOM 2966 N N . ILE B 1 190 ? 64.264 103.670 -71.007 1.00 26.71 190 ILE B N 1
ATOM 2967 C CA . ILE B 1 190 ? 64.048 102.266 -71.325 1.00 28.86 190 ILE B CA 1
ATOM 2968 C C . ILE B 1 190 ? 62.716 101.850 -70.717 1.00 36.49 190 ILE B C 1
ATOM 2969 O O . ILE B 1 190 ? 62.433 102.132 -69.544 1.00 34.18 190 ILE B O 1
ATOM 2974 N N . ASP B 1 191 ? 61.850 101.294 -71.552 1.00 30.32 191 ASP B N 1
ATOM 2975 C CA . ASP B 1 191 ? 60.524 100.870 -71.103 1.00 32.36 191 ASP B CA 1
ATOM 2976 C C . ASP B 1 191 ? 60.158 99.564 -71.815 1.00 27.20 191 ASP B C 1
ATOM 2977 O O . ASP B 1 191 ? 59.874 99.577 -73.018 1.00 28.55 191 ASP B O 1
ATOM 2982 N N . ILE B 1 192 ? 60.225 98.441 -71.103 1.00 29.12 192 ILE B N 1
ATOM 2983 C CA . ILE B 1 192 ? 60.015 97.160 -71.757 1.00 32.83 192 ILE B CA 1
ATOM 2984 C C . ILE B 1 192 ? 58.616 97.129 -72.372 1.00 39.55 192 ILE B C 1
ATOM 2985 O O . ILE B 1 192 ? 58.440 96.564 -73.451 1.00 34.13 192 ILE B O 1
ATOM 2990 N N . THR B 1 193 ? 57.629 97.731 -71.695 1.00 35.86 193 THR B N 1
ATOM 2991 C CA . THR B 1 193 ? 56.277 97.767 -72.246 1.00 35.65 193 THR B CA 1
ATOM 2992 C C . THR B 1 193 ? 56.228 98.550 -73.553 1.00 32.04 193 THR B C 1
ATOM 2993 O O . THR B 1 193 ? 55.589 98.103 -74.501 1.00 31.13 193 THR B O 1
ATOM 2997 N N . ALA B 1 194 ? 56.901 99.702 -73.625 1.00 28.54 194 ALA B N 1
ATOM 2998 C CA . ALA B 1 194 ? 56.942 100.456 -74.895 1.00 26.77 194 ALA B CA 1
ATOM 2999 C C . ALA B 1 194 ? 57.614 99.635 -76.015 1.00 33.17 194 ALA B C 1
ATOM 3000 O O . ALA B 1 194 ? 57.168 99.645 -77.186 1.00 27.54 194 ALA B O 1
ATOM 3002 N N . SER B 1 195 ? 58.692 98.936 -75.667 1.00 27.90 195 SER B N 1
ATOM 3003 C CA . SER B 1 195 ? 59.402 98.123 -76.653 1.00 26.00 195 SER B CA 1
ATOM 3004 C C . SER B 1 195 ? 58.513 97.006 -77.171 1.00 31.68 195 SER B C 1
ATOM 3005 O O . SER B 1 195 ? 58.518 96.703 -78.363 1.00 27.90 195 SER B O 1
ATOM 3008 N N . LEU B 1 196 ? 57.758 96.394 -76.266 1.00 27.97 196 LEU B N 1
ATOM 3009 C CA . LEU B 1 196 ? 56.829 95.338 -76.629 1.00 29.26 196 LEU B CA 1
ATOM 3010 C C . LEU B 1 196 ? 55.715 95.855 -77.530 1.00 36.51 196 LEU B C 1
ATOM 3011 O O . LEU B 1 196 ? 55.235 95.137 -78.410 1.00 36.19 196 LEU B O 1
ATOM 3016 N N . ARG B 1 197 ? 55.268 97.080 -77.275 1.00 29.85 197 ARG B N 1
ATOM 3017 C CA . ARG B 1 197 ? 54.221 97.666 -78.097 1.00 35.62 197 ARG B CA 1
ATOM 3018 C C . ARG B 1 197 ? 54.749 97.910 -79.523 1.00 29.14 197 ARG B C 1
ATOM 3019 O O . ARG B 1 197 ? 54.047 97.682 -80.502 1.00 33.42 197 ARG B O 1
ATOM 3027 N N . VAL B 1 198 ? 55.983 98.388 -79.627 1.00 25.95 198 VAL B N 1
ATOM 3028 C CA . VAL B 1 198 ? 56.637 98.524 -80.915 1.00 28.13 198 VAL B CA 1
ATOM 3029 C C . VAL B 1 198 ? 56.733 97.158 -81.610 1.00 33.43 198 VAL B C 1
ATOM 3030 O O . VAL B 1 198 ? 56.424 97.027 -82.803 1.00 30.29 198 VAL B O 1
ATOM 3034 N N . LEU B 1 199 ? 57.160 96.142 -80.859 1.00 28.98 199 LEU B N 1
ATOM 3035 C CA . LEU B 1 199 ? 57.331 94.801 -81.428 1.00 30.37 199 LEU B CA 1
ATOM 3036 C C . LEU B 1 199 ? 56.010 94.248 -81.941 1.00 30.07 199 LEU B C 1
ATOM 3037 O O . LEU B 1 199 ? 55.937 93.766 -83.064 1.00 34.42 199 LEU B O 1
ATOM 3042 N N . THR B 1 200 ? 54.966 94.307 -81.116 1.00 31.55 200 THR B N 1
ATOM 3043 C CA . THR B 1 200 ? 53.674 93.766 -81.520 1.00 31.07 200 THR B CA 1
ATOM 3044 C C . THR B 1 200 ? 53.044 94.547 -82.666 1.00 36.46 200 THR B C 1
ATOM 3045 O O . THR B 1 200 ? 52.349 93.968 -83.506 1.00 38.16 200 THR B O 1
ATOM 3049 N N . PHE B 1 201 ? 53.260 95.857 -82.712 1.00 30.60 201 PHE B N 1
ATOM 3050 C CA . PHE B 1 201 ? 52.759 96.585 -83.868 1.00 34.36 201 PHE B CA 1
ATOM 3051 C C . PHE B 1 201 ? 53.392 96.020 -85.154 1.00 33.78 201 PHE B C 1
ATOM 3052 O O . PHE B 1 201 ? 52.708 95.799 -86.149 1.00 32.29 201 PHE B O 1
ATOM 3060 N N . GLU B 1 202 ? 54.699 95.769 -85.113 1.00 33.73 202 GLU B N 1
ATOM 3061 C CA . GLU B 1 202 ? 55.412 95.244 -86.265 1.00 36.58 202 GLU B CA 1
ATOM 3062 C C . GLU B 1 202 ? 54.975 93.824 -86.632 1.00 36.52 202 GLU B C 1
ATOM 3063 O O . GLU B 1 202 ? 54.899 93.479 -87.800 1.00 40.33 202 GLU B O 1
ATOM 3069 N N . ILE B 1 203 ? 54.683 93.000 -85.636 1.00 31.18 203 ILE B N 1
ATOM 3070 C CA . ILE B 1 203 ? 54.152 91.668 -85.895 1.00 32.35 203 ILE B CA 1
ATOM 3071 C C . ILE B 1 203 ? 52.837 91.761 -86.629 1.00 39.71 203 ILE B C 1
ATOM 3072 O O . ILE B 1 203 ? 52.652 91.133 -87.683 1.00 40.47 203 ILE B O 1
ATOM 3077 N N . VAL B 1 204 ? 51.921 92.552 -86.079 1.00 38.48 204 VAL B N 1
ATOM 3078 C CA . VAL B 1 204 ? 50.598 92.670 -86.681 1.00 40.05 204 VAL B CA 1
ATOM 3079 C C . VAL B 1 204 ? 50.693 93.312 -88.064 1.00 43.48 204 VAL B C 1
ATOM 3080 O O . VAL B 1 204 ? 50.032 92.883 -89.000 1.00 40.20 204 VAL B O 1
ATOM 3084 N N . ARG B 1 205 ? 51.563 94.305 -88.196 1.00 39.62 205 ARG B N 1
ATOM 3085 C CA . ARG B 1 205 ? 51.754 94.991 -89.468 1.00 39.28 205 ARG B CA 1
ATOM 3086 C C . ARG B 1 205 ? 52.120 94.034 -90.630 1.00 43.28 205 ARG B C 1
ATOM 3087 O O . ARG B 1 205 ? 51.793 94.305 -91.787 1.00 38.98 205 ARG B O 1
ATOM 3095 N N . ARG B 1 206 ? 52.804 92.932 -90.333 1.00 42.18 206 ARG B N 1
ATOM 3096 C CA . ARG B 1 206 ? 53.200 91.971 -91.377 1.00 47.68 206 ARG B CA 1
ATOM 3097 C C . ARG B 1 206 ? 52.017 91.260 -92.058 1.00 49.48 206 ARG B C 1
ATOM 3098 O O . ARG B 1 206 ? 52.160 90.726 -93.166 1.00 46.30 206 ARG B O 1
ATOM 3106 N N . ASN B 1 207 ? 50.838 91.315 -91.442 1.00 43.84 207 ASN B N 1
ATOM 3107 C CA . ASN B 1 207 ? 49.679 90.592 -91.957 1.00 45.62 207 ASN B CA 1
ATOM 3108 C C . ASN B 1 207 ? 49.075 91.343 -93.147 1.00 50.54 207 ASN B C 1
ATOM 3109 O O . ASN B 1 207 ? 48.921 92.560 -93.094 1.00 47.47 207 ASN B O 1
ATOM 3114 N N . SER B 1 208 ? 48.809 90.628 -94.243 1.00 52.75 208 SER B N 1
ATOM 3115 C CA . SER B 1 208 ? 48.234 91.255 -95.438 1.00 57.83 208 SER B CA 1
ATOM 3116 C C . SER B 1 208 ? 47.044 90.494 -96.041 1.00 56.15 208 SER B C 1
ATOM 3117 O O . SER B 1 208 ? 46.425 89.654 -95.390 1.00 57.86 208 SER B O 1
ATOM 3120 N N . LEU C 1 13 ? 74.238 150.217 -41.948 1.00 77.22 13 LEU C N 1
ATOM 3121 C CA . LEU C 1 13 ? 73.328 149.184 -41.465 1.00 73.64 13 LEU C CA 1
ATOM 3122 C C . LEU C 1 13 ? 73.434 147.941 -42.336 1.00 74.28 13 LEU C C 1
ATOM 3123 O O . LEU C 1 13 ? 73.388 146.813 -41.837 1.00 74.54 13 LEU C O 1
ATOM 3125 N N . VAL C 1 14 ? 73.569 148.156 -43.642 1.00 66.03 14 VAL C N 1
ATOM 3126 C CA . VAL C 1 14 ? 73.805 147.061 -44.566 1.00 60.65 14 VAL C CA 1
ATOM 3127 C C . VAL C 1 14 ? 75.165 146.457 -44.262 1.00 54.85 14 VAL C C 1
ATOM 3128 O O . VAL C 1 14 ? 75.328 145.239 -44.238 1.00 49.18 14 VAL C O 1
ATOM 3130 N N . SER C 1 15 ? 76.134 147.325 -44.004 1.00 60.97 15 SER C N 1
ATOM 3131 C CA . SER C 1 15 ? 77.490 146.893 -43.696 1.00 64.43 15 SER C CA 1
ATOM 3132 C C . SER C 1 15 ? 77.530 146.040 -42.432 1.00 64.08 15 SER C C 1
ATOM 3133 O O . SER C 1 15 ? 78.327 145.104 -42.331 1.00 64.45 15 SER C O 1
ATOM 3136 N N . TYR C 1 16 ? 76.660 146.369 -41.478 1.00 60.73 16 TYR C N 1
ATOM 3137 C CA . TYR C 1 16 ? 76.560 145.630 -40.223 1.00 61.93 16 TYR C CA 1
ATOM 3138 C C . TYR C 1 16 ? 76.110 144.196 -40.473 1.00 66.93 16 TYR C C 1
ATOM 3139 O O . TYR C 1 16 ? 76.794 143.242 -40.090 1.00 61.06 16 TYR C O 1
ATOM 3148 N N . TYR C 1 17 ? 74.952 144.065 -41.118 1.00 65.25 17 TYR C N 1
ATOM 3149 C CA . TYR C 1 17 ? 74.371 142.770 -41.455 1.00 66.05 17 TYR C CA 1
ATOM 3150 C C . TYR C 1 17 ? 75.363 141.896 -42.216 1.00 61.90 17 TYR C C 1
ATOM 3151 O O . TYR C 1 17 ? 75.465 140.692 -41.977 1.00 54.52 17 TYR C O 1
ATOM 3160 N N . MET C 1 18 ? 76.095 142.501 -43.139 1.00 63.65 18 MET C N 1
ATOM 3161 C CA . MET C 1 18 ? 77.043 141.731 -43.933 1.00 61.65 18 MET C CA 1
ATOM 3162 C C . MET C 1 18 ? 78.188 141.241 -43.050 1.00 59.50 18 MET C C 1
ATOM 3163 O O . MET C 1 18 ? 78.586 140.086 -43.122 1.00 57.55 18 MET C O 1
ATOM 3168 N N . CYS C 1 19 ? 78.690 142.115 -42.194 1.00 70.70 19 CYS C N 1
ATOM 3169 C CA . CYS C 1 19 ? 79.764 141.744 -41.287 1.00 80.16 19 CYS C CA 1
ATOM 3170 C C . CYS C 1 19 ? 79.336 140.647 -40.310 1.00 84.27 19 CYS C C 1
ATOM 3171 O O . CYS C 1 19 ? 80.141 139.803 -39.914 1.00 85.12 19 CYS C O 1
ATOM 3174 N N . LEU C 1 20 ? 78.063 140.661 -39.932 1.00 83.22 20 LEU C N 1
ATOM 3175 C CA . LEU C 1 20 ? 77.544 139.720 -38.944 1.00 76.97 20 LEU C CA 1
ATOM 3176 C C . LEU C 1 20 ? 77.299 138.344 -39.554 1.00 80.03 20 LEU C C 1
ATOM 3177 O O . LEU C 1 20 ? 77.525 137.318 -38.910 1.00 77.33 20 LEU C O 1
ATOM 3182 N N . GLU C 1 21 ? 76.848 138.337 -40.805 1.00 78.84 21 GLU C N 1
ATOM 3183 C CA . GLU C 1 21 ? 76.519 137.104 -41.514 1.00 79.63 21 GLU C CA 1
ATOM 3184 C C . GLU C 1 21 ? 77.734 136.189 -41.666 1.00 85.96 21 GLU C C 1
ATOM 3185 O O . GLU C 1 21 ? 77.592 134.984 -41.878 1.00 82.10 21 GLU C O 1
ATOM 3187 N N . ARG C 1 22 ? 78.926 136.771 -41.555 1.00 93.52 22 ARG C N 1
ATOM 3188 C CA . ARG C 1 22 ? 80.171 136.017 -41.662 1.00 102.83 22 ARG C CA 1
ATOM 3189 C C . ARG C 1 22 ? 80.791 135.766 -40.288 1.00 107.14 22 ARG C C 1
ATOM 3190 O O . ARG C 1 22 ? 81.648 134.892 -40.133 1.00 110.68 22 ARG C O 1
ATOM 3192 N N . LEU C 1 23 ? 80.351 136.533 -39.292 1.00 104.14 23 LEU C N 1
ATOM 3193 C CA . LEU C 1 23 ? 80.835 136.367 -37.928 1.00 94.63 23 LEU C CA 1
ATOM 3194 C C . LEU C 1 23 ? 80.422 134.997 -37.405 1.00 98.38 23 LEU C C 1
ATOM 3195 O O . LEU C 1 23 ? 81.026 134.469 -36.466 1.00 105.86 23 LEU C O 1
ATOM 3200 N N . LEU C 1 24 ? 79.384 134.436 -38.022 1.00 93.56 24 LEU C N 1
ATOM 3201 C CA . LEU C 1 24 ? 78.940 133.078 -37.735 1.00 95.86 24 LEU C CA 1
ATOM 3202 C C . LEU C 1 24 ? 79.987 132.081 -38.211 1.00 99.17 24 LEU C C 1
ATOM 3203 O O . LEU C 1 24 ? 79.935 131.620 -39.355 1.00 100.28 24 LEU C O 1
ATOM 3205 N N . ASP C 1 25 ? 80.930 131.764 -37.325 1.00 96.60 25 ASP C N 1
ATOM 3206 C CA . ASP C 1 25 ? 82.066 130.901 -37.638 1.00 95.12 25 ASP C CA 1
ATOM 3207 C C . ASP C 1 25 ? 82.822 131.391 -38.874 1.00 92.71 25 ASP C C 1
ATOM 3208 O O . ASP C 1 25 ? 83.441 132.456 -38.855 1.00 90.23 25 ASP C O 1
ATOM 3210 N N . ASN C 1 65 ? 75.880 142.716 -29.264 1.00 91.83 65 ASN C N 1
ATOM 3211 C CA . ASN C 1 65 ? 77.027 141.936 -28.810 1.00 94.26 65 ASN C CA 1
ATOM 3212 C C . ASN C 1 65 ? 76.874 140.465 -29.186 1.00 95.41 65 ASN C C 1
ATOM 3213 O O . ASN C 1 65 ? 77.852 139.717 -29.216 1.00 104.29 65 ASN C O 1
ATOM 3215 N N . VAL C 1 66 ? 75.642 140.056 -29.473 1.00 88.48 66 VAL C N 1
ATOM 3216 C CA . VAL C 1 66 ? 75.373 138.695 -29.921 1.00 87.83 66 VAL C CA 1
ATOM 3217 C C . VAL C 1 66 ? 75.051 138.661 -31.414 1.00 98.98 66 VAL C C 1
ATOM 3218 O O . VAL C 1 66 ? 74.924 139.705 -32.059 1.00 96.41 66 VAL C O 1
ATOM 3220 N N . GLU C 1 67 ? 74.914 137.453 -31.954 1.00 108.70 67 GLU C N 1
ATOM 3221 C CA . GLU C 1 67 ? 74.482 137.268 -33.334 1.00 108.60 67 GLU C CA 1
ATOM 3222 C C . GLU C 1 67 ? 72.958 137.321 -33.417 1.00 106.02 67 GLU C C 1
ATOM 3223 O O . GLU C 1 67 ? 72.346 136.701 -34.289 1.00 107.53 67 GLU C O 1
ATOM 3225 N N . HIS C 1 68 ? 72.356 138.053 -32.484 1.00 99.42 68 HIS C N 1
ATOM 3226 C CA . HIS C 1 68 ? 70.936 138.366 -32.532 1.00 91.34 68 HIS C CA 1
ATOM 3227 C C . HIS C 1 68 ? 70.744 139.704 -33.236 1.00 85.10 68 HIS C C 1
ATOM 3228 O O . HIS C 1 68 ? 69.635 140.058 -33.633 1.00 89.07 68 HIS C O 1
ATOM 3230 N N . LEU C 1 69 ? 71.834 140.450 -33.378 1.00 77.01 69 LEU C N 1
ATOM 3231 C CA . LEU C 1 69 ? 71.809 141.706 -34.117 1.00 81.03 69 LEU C CA 1
ATOM 3232 C C . LEU C 1 69 ? 71.627 141.441 -35.613 1.00 89.64 69 LEU C C 1
ATOM 3233 O O . LEU C 1 69 ? 70.965 142.210 -36.310 1.00 88.87 69 LEU C O 1
ATOM 3235 N N . TYR C 1 70 ? 72.205 140.340 -36.091 1.00 89.73 70 TYR C N 1
ATOM 3236 C CA . TYR C 1 70 ? 72.163 139.987 -37.508 1.00 96.12 70 TYR C CA 1
ATOM 3237 C C . TYR C 1 70 ? 70.738 139.959 -38.057 1.00 103.38 70 TYR C C 1
ATOM 3238 O O . TYR C 1 70 ? 70.393 140.735 -38.947 1.00 109.03 70 TYR C O 1
ATOM 3240 N N . ASP C 1 71 ? 69.909 139.073 -37.515 1.00 100.99 71 ASP C N 1
ATOM 3241 C CA . ASP C 1 71 ? 68.541 138.921 -37.997 1.00 93.93 71 ASP C CA 1
ATOM 3242 C C . ASP C 1 71 ? 67.677 140.139 -37.676 1.00 89.18 71 ASP C C 1
ATOM 3243 O O . ASP C 1 71 ? 66.818 140.518 -38.472 1.00 84.40 71 ASP C O 1
ATOM 3248 N N . ALA C 1 72 ? 67.907 140.750 -36.516 1.00 88.09 72 ALA C N 1
ATOM 3249 C CA . ALA C 1 72 ? 67.174 141.955 -36.129 1.00 85.00 72 ALA C CA 1
ATOM 3250 C C . ALA C 1 72 ? 67.410 143.062 -37.147 1.00 77.93 72 ALA C C 1
ATOM 3251 O O . ALA C 1 72 ? 66.485 143.767 -37.547 1.00 74.08 72 ALA C O 1
ATOM 3253 N N . ILE C 1 73 ? 68.661 143.202 -37.563 1.00 71.10 73 ILE C N 1
ATOM 3254 C CA . ILE C 1 73 ? 69.011 144.140 -38.616 1.00 67.95 73 ILE C CA 1
ATOM 3255 C C . ILE C 1 73 ? 68.358 143.693 -39.922 1.00 63.03 73 ILE C C 1
ATOM 3256 O O . ILE C 1 73 ? 67.942 144.518 -40.732 1.00 60.77 73 ILE C O 1
ATOM 3261 N N . GLY C 1 74 ? 68.234 142.381 -40.102 1.00 66.58 74 GLY C N 1
ATOM 3262 C CA . GLY C 1 74 ? 67.630 141.830 -41.304 1.00 79.49 74 GLY C CA 1
ATOM 3263 C C . GLY C 1 74 ? 66.178 142.228 -41.493 1.00 83.85 74 GLY C C 1
ATOM 3264 O O . GLY C 1 74 ? 65.788 142.693 -42.568 1.00 79.20 74 GLY C O 1
ATOM 3265 N N . GLU C 1 75 ? 65.379 142.030 -40.446 1.00 89.89 75 GLU C N 1
ATOM 3266 C CA . GLU C 1 75 ? 63.976 142.430 -40.443 1.00 89.50 75 GLU C CA 1
ATOM 3267 C C . GLU C 1 75 ? 63.854 143.928 -40.696 1.00 86.29 75 GLU C C 1
ATOM 3268 O O . GLU C 1 75 ? 63.001 144.374 -41.465 1.00 87.37 75 GLU C O 1
ATOM 3270 N N . ILE C 1 76 ? 64.722 144.697 -40.045 1.00 82.23 76 ILE C N 1
ATOM 3271 C CA . ILE C 1 76 ? 64.790 146.138 -40.256 1.00 79.76 76 ILE C CA 1
ATOM 3272 C C . ILE C 1 76 ? 65.188 146.475 -41.691 1.00 78.08 76 ILE C C 1
ATOM 3273 O O . ILE C 1 76 ? 64.615 147.376 -42.306 1.00 76.90 76 ILE C O 1
ATOM 3278 N N . LEU C 1 77 ? 66.162 145.738 -42.223 1.00 78.10 77 LEU C N 1
ATOM 3279 C CA . LEU C 1 77 ? 66.653 145.963 -43.583 1.00 75.46 77 LEU C CA 1
ATOM 3280 C C . LEU C 1 77 ? 65.725 145.393 -44.652 1.00 83.37 77 LEU C C 1
ATOM 3281 O O . LEU C 1 77 ? 65.998 145.513 -45.848 1.00 81.35 77 LEU C O 1
ATOM 3286 N N . GLY C 1 78 ? 64.637 144.769 -44.213 1.00 83.70 78 GLY C N 1
ATOM 3287 C CA . GLY C 1 78 ? 63.673 144.179 -45.119 1.00 77.77 78 GLY C CA 1
ATOM 3288 C C . GLY C 1 78 ? 64.279 143.060 -45.937 1.00 77.80 78 GLY C C 1
ATOM 3289 O O . GLY C 1 78 ? 63.970 142.922 -47.119 1.00 77.30 78 GLY C O 1
ATOM 3290 N N . VAL C 1 79 ? 65.141 142.261 -45.311 1.00 81.80 79 VAL C N 1
ATOM 3291 C CA . VAL C 1 79 ? 65.834 141.185 -46.016 1.00 82.36 79 VAL C CA 1
ATOM 3292 C C . VAL C 1 79 ? 64.843 140.176 -46.594 1.00 81.15 79 VAL C C 1
ATOM 3293 O O . VAL C 1 79 ? 63.888 139.771 -45.932 1.00 81.52 79 VAL C O 1
ATOM 3297 N N . LYS C 1 80 ? 65.051 139.804 -47.851 1.00 79.35 80 LYS C N 1
ATOM 3298 C CA . LYS C 1 80 ? 64.274 138.731 -48.455 1.00 80.72 80 LYS C CA 1
ATOM 3299 C C . LYS C 1 80 ? 65.175 137.513 -48.590 1.00 80.69 80 LYS C C 1
ATOM 3300 O O . LYS C 1 80 ? 66.352 137.632 -48.949 1.00 72.14 80 LYS C O 1
ATOM 3302 N N . LYS C 1 81 ? 64.624 136.347 -48.276 1.00 85.45 81 LYS C N 1
ATOM 3303 C CA . LYS C 1 81 ? 65.405 135.122 -48.260 1.00 83.99 81 LYS C CA 1
ATOM 3304 C C . LYS C 1 81 ? 65.879 134.733 -49.661 1.00 88.97 81 LYS C C 1
ATOM 3305 O O . LYS C 1 81 ? 67.081 134.624 -49.895 1.00 99.58 81 LYS C O 1
ATOM 3311 N N . GLU C 1 82 ? 64.951 134.531 -50.591 1.00 78.14 82 GLU C N 1
ATOM 3312 C CA . GLU C 1 82 ? 65.326 133.965 -51.887 1.00 71.03 82 GLU C CA 1
ATOM 3313 C C . GLU C 1 82 ? 65.058 134.913 -53.060 1.00 62.54 82 GLU C C 1
ATOM 3314 O O . GLU C 1 82 ? 64.181 135.772 -52.988 1.00 57.65 82 GLU C O 1
ATOM 3320 N N . TRP C 1 83 ? 65.841 134.745 -54.129 1.00 59.62 83 TRP C N 1
ATOM 3321 C CA . TRP C 1 83 ? 65.811 135.617 -55.301 1.00 51.35 83 TRP C CA 1
ATOM 3322 C C . TRP C 1 83 ? 66.043 134.830 -56.581 1.00 47.32 83 TRP C C 1
ATOM 3323 O O . TRP C 1 83 ? 66.851 133.905 -56.610 1.00 41.84 83 TRP C O 1
ATOM 3334 N N . LYS C 1 84 ? 65.345 135.207 -57.644 1.00 44.14 84 LYS C N 1
ATOM 3335 C CA . LYS C 1 84 ? 65.511 134.522 -58.927 1.00 45.38 84 LYS C CA 1
ATOM 3336 C C . LYS C 1 84 ? 66.383 135.362 -59.846 1.00 34.82 84 LYS C C 1
ATOM 3337 O O . LYS C 1 84 ? 66.225 136.580 -59.946 1.00 41.46 84 LYS C O 1
ATOM 3343 N N . LEU C 1 85 ? 67.325 134.699 -60.497 1.00 42.59 85 LEU C N 1
ATOM 3344 C CA . LEU C 1 85 ? 68.306 135.366 -61.342 1.00 37.35 85 LEU C CA 1
ATOM 3345 C C . LEU C 1 85 ? 68.296 134.799 -62.749 1.00 38.47 85 LEU C C 1
ATOM 3346 O O . LEU C 1 85 ? 67.956 133.632 -62.952 1.00 38.72 85 LEU C O 1
ATOM 3351 N N . VAL C 1 86 ? 68.702 135.615 -63.714 1.00 40.25 86 VAL C N 1
ATOM 3352 C CA . VAL C 1 86 ? 69.126 135.082 -64.996 1.00 40.09 86 VAL C CA 1
ATOM 3353 C C . VAL C 1 86 ? 70.469 135.692 -65.354 1.00 37.50 86 VAL C C 1
ATOM 3354 O O . VAL C 1 86 ? 70.797 136.808 -64.956 1.00 34.35 86 VAL C O 1
ATOM 3358 N N . VAL C 1 87 ? 71.242 134.943 -66.113 1.00 33.03 87 VAL C N 1
ATOM 3359 C CA . VAL C 1 87 ? 72.521 135.423 -66.593 1.00 29.82 87 VAL C CA 1
ATOM 3360 C C . VAL C 1 87 ? 72.409 135.648 -68.101 1.00 30.22 87 VAL C C 1
ATOM 3361 O O . VAL C 1 87 ? 71.905 134.780 -68.814 1.00 35.34 87 VAL C O 1
ATOM 3365 N N . VAL C 1 88 ? 72.854 136.804 -68.586 1.00 33.17 88 VAL C N 1
ATOM 3366 C CA . VAL C 1 88 ? 72.900 137.016 -70.028 1.00 32.68 88 VAL C CA 1
ATOM 3367 C C . VAL C 1 88 ? 74.370 137.013 -70.467 1.00 28.58 88 VAL C C 1
ATOM 3368 O O . VAL C 1 88 ? 75.150 137.827 -69.994 1.00 33.26 88 VAL C O 1
ATOM 3372 N N . GLY C 1 89 ? 74.716 136.082 -71.357 1.00 36.91 89 GLY C N 1
ATOM 3373 C CA . GLY C 1 89 ? 76.089 135.847 -71.775 1.00 29.65 89 GLY C CA 1
ATOM 3374 C C . GLY C 1 89 ? 76.597 134.520 -71.241 1.00 35.38 89 GLY C C 1
ATOM 3375 O O . GLY C 1 89 ? 76.907 134.390 -70.057 1.00 34.83 89 GLY C O 1
ATOM 3376 N N . ALA C 1 90 ? 76.671 133.522 -72.108 1.00 32.21 90 ALA C N 1
ATOM 3377 C CA . ALA C 1 90 ? 77.137 132.210 -71.695 1.00 32.99 90 ALA C CA 1
ATOM 3378 C C . ALA C 1 90 ? 78.594 132.038 -72.083 1.00 36.15 90 ALA C C 1
ATOM 3379 O O . ALA C 1 90 ? 79.018 130.965 -72.506 1.00 34.84 90 ALA C O 1
ATOM 3381 N N . GLY C 1 91 ? 79.350 133.119 -71.931 1.00 39.45 91 GLY C N 1
ATOM 3382 C CA . GLY C 1 91 ? 80.785 133.070 -72.105 1.00 40.38 91 GLY C CA 1
ATOM 3383 C C . GLY C 1 91 ? 81.434 132.622 -70.810 1.00 39.88 91 GLY C C 1
ATOM 3384 O O . GLY C 1 91 ? 80.774 132.143 -69.886 1.00 36.81 91 GLY C O 1
ATOM 3385 N N . ASN C 1 92 ? 82.740 132.791 -70.747 1.00 32.46 92 ASN C N 1
ATOM 3386 C CA . ASN C 1 92 ? 83.519 132.347 -69.618 1.00 31.45 92 ASN C CA 1
ATOM 3387 C C . ASN C 1 92 ? 82.971 132.866 -68.258 1.00 34.94 92 ASN C C 1
ATOM 3388 O O . ASN C 1 92 ? 82.737 132.082 -67.336 1.00 33.69 92 ASN C O 1
ATOM 3393 N N . ILE C 1 93 ? 82.733 134.169 -68.142 1.00 31.69 93 ILE C N 1
ATOM 3394 C CA . ILE C 1 93 ? 82.243 134.744 -66.877 1.00 35.01 93 ILE C CA 1
ATOM 3395 C C . ILE C 1 93 ? 80.778 134.355 -66.595 1.00 33.43 93 ILE C C 1
ATOM 3396 O O . ILE C 1 93 ? 80.427 134.053 -65.462 1.00 31.08 93 ILE C O 1
ATOM 3401 N N . GLY C 1 94 ? 79.937 134.359 -67.625 1.00 36.36 94 GLY C N 1
ATOM 3402 C CA . GLY C 1 94 ? 78.544 133.968 -67.465 1.00 36.18 94 GLY C CA 1
ATOM 3403 C C . GLY C 1 94 ? 78.372 132.559 -66.913 1.00 30.75 94 GLY C C 1
ATOM 3404 O O . GLY C 1 94 ? 77.628 132.346 -65.963 1.00 32.62 94 GLY C O 1
ATOM 3405 N N . ARG C 1 95 ? 79.055 131.596 -67.515 1.00 29.05 95 ARG C N 1
ATOM 3406 C CA . ARG C 1 95 ? 79.059 130.217 -67.006 1.00 34.30 95 ARG C CA 1
ATOM 3407 C C . ARG C 1 95 ? 79.599 130.089 -65.594 1.00 37.45 95 ARG C C 1
ATOM 3408 O O . ARG C 1 95 ? 79.056 129.318 -64.796 1.00 35.05 95 ARG C O 1
ATOM 3416 N N . ALA C 1 96 ? 80.668 130.828 -65.280 1.00 37.19 96 ALA C N 1
ATOM 3417 C CA . ALA C 1 96 ? 81.192 130.844 -63.903 1.00 35.64 96 ALA C CA 1
ATOM 3418 C C . ALA C 1 96 ? 80.133 131.272 -62.889 1.00 35.93 96 ALA C C 1
ATOM 3419 O O . ALA C 1 96 ? 79.953 130.638 -61.848 1.00 31.82 96 ALA C O 1
ATOM 3421 N N . VAL C 1 97 ? 79.444 132.364 -63.174 1.00 35.00 97 VAL C N 1
ATOM 3422 C CA . VAL C 1 97 ? 78.381 132.816 -62.285 1.00 34.43 97 VAL C CA 1
ATOM 3423 C C . VAL C 1 97 ? 77.234 131.798 -62.141 1.00 44.18 97 VAL C C 1
ATOM 3424 O O . VAL C 1 97 ? 76.717 131.578 -61.028 1.00 30.89 97 VAL C O 1
ATOM 3428 N N . ALA C 1 98 ? 76.844 131.185 -63.260 1.00 34.38 98 ALA C N 1
ATOM 3429 C CA . ALA C 1 98 ? 75.819 130.144 -63.259 1.00 39.77 98 ALA C CA 1
ATOM 3430 C C . ALA C 1 98 ? 76.239 128.943 -62.411 1.00 39.78 98 ALA C C 1
ATOM 3431 O O . ALA C 1 98 ? 75.408 128.177 -61.939 1.00 40.60 98 ALA C O 1
ATOM 3433 N N . ASN C 1 99 ? 77.538 128.767 -62.240 1.00 32.86 99 ASN C N 1
ATOM 3434 C CA . ASN C 1 99 ? 78.045 127.603 -61.530 1.00 36.66 99 ASN C CA 1
ATOM 3435 C C . ASN C 1 99 ? 78.486 127.932 -60.119 1.00 39.45 99 ASN C C 1
ATOM 3436 O O . ASN C 1 99 ? 78.948 127.049 -59.401 1.00 38.01 99 ASN C O 1
ATOM 3441 N N . TYR C 1 100 ? 78.359 129.201 -59.731 1.00 40.30 100 TYR C N 1
ATOM 3442 C CA . TYR C 1 100 ? 78.879 129.656 -58.448 1.00 39.36 100 TYR C CA 1
ATOM 3443 C C . TYR C 1 100 ? 77.970 129.145 -57.340 1.00 46.04 100 TYR C C 1
ATOM 3444 O O . TYR C 1 100 ? 76.961 129.757 -57.019 1.00 33.37 100 TYR C O 1
ATOM 3453 N N . THR C 1 101 ? 78.348 128.020 -56.753 1.00 60.81 101 THR C N 1
ATOM 3454 C CA . THR C 1 101 ? 77.491 127.312 -55.810 1.00 69.06 101 THR C CA 1
ATOM 3455 C C . THR C 1 101 ? 77.219 128.091 -54.524 1.00 71.68 101 THR C C 1
ATOM 3456 O O . THR C 1 101 ? 76.107 128.056 -53.999 1.00 75.97 101 THR C O 1
ATOM 3460 N N . VAL C 1 102 ? 78.236 128.798 -54.038 1.00 73.46 102 VAL C N 1
ATOM 3461 C CA . VAL C 1 102 ? 78.151 129.566 -52.793 1.00 72.54 102 VAL C CA 1
ATOM 3462 C C . VAL C 1 102 ? 76.901 130.435 -52.713 1.00 68.92 102 VAL C C 1
ATOM 3463 O O . VAL C 1 102 ? 76.205 130.437 -51.696 1.00 65.98 102 VAL C O 1
ATOM 3465 N N . MET C 1 103 ? 76.616 131.160 -53.792 1.00 62.66 103 MET C N 1
ATOM 3466 C CA . MET C 1 103 ? 75.501 132.105 -53.819 1.00 55.39 103 MET C CA 1
ATOM 3467 C C . MET C 1 103 ? 74.162 131.397 -53.666 1.00 54.38 103 MET C C 1
ATOM 3468 O O . MET C 1 103 ? 73.222 131.958 -53.104 1.00 48.21 103 MET C O 1
ATOM 3473 N N . LYS C 1 104 ? 74.081 130.161 -54.156 1.00 61.05 104 LYS C N 1
ATOM 3474 C CA . LYS C 1 104 ? 72.828 129.417 -54.143 1.00 69.03 104 LYS C CA 1
ATOM 3475 C C . LYS C 1 104 ? 72.389 129.120 -52.717 1.00 75.18 104 LYS C C 1
ATOM 3476 O O . LYS C 1 104 ? 71.199 129.149 -52.397 1.00 78.92 104 LYS C O 1
ATOM 3478 N N . GLU C 1 105 ? 73.365 128.851 -51.859 1.00 77.63 105 GLU C N 1
ATOM 3479 C CA . GLU C 1 105 ? 73.104 128.559 -50.457 1.00 70.99 105 GLU C CA 1
ATOM 3480 C C . GLU C 1 105 ? 72.512 129.767 -49.724 1.00 64.71 105 GLU C C 1
ATOM 3481 O O . GLU C 1 105 ? 71.840 129.617 -48.702 1.00 72.05 105 GLU C O 1
ATOM 3487 N N . LYS C 1 106 ? 72.752 130.963 -50.252 1.00 51.11 106 LYS C N 1
ATOM 3488 C CA . LYS C 1 106 ? 72.274 132.178 -49.603 1.00 49.66 106 LYS C CA 1
ATOM 3489 C C . LYS C 1 106 ? 71.014 132.745 -50.253 1.00 47.67 106 LYS C C 1
ATOM 3490 O O . LYS C 1 106 ? 70.580 133.853 -49.924 1.00 45.30 106 LYS C O 1
ATOM 3496 N N . GLY C 1 107 ? 70.430 131.985 -51.176 1.00 50.30 107 GLY C N 1
ATOM 3497 C CA . GLY C 1 107 ? 69.111 132.311 -51.694 1.00 53.19 107 GLY C CA 1
ATOM 3498 C C . GLY C 1 107 ? 69.086 132.920 -53.087 1.00 54.58 107 GLY C C 1
ATOM 3499 O O . GLY C 1 107 ? 68.052 133.406 -53.535 1.00 55.74 107 GLY C O 1
ATOM 3500 N N . PHE C 1 108 ? 70.219 132.904 -53.776 1.00 46.27 108 PHE C N 1
ATOM 3501 C CA . PHE C 1 108 ? 70.274 133.448 -55.125 1.00 49.43 108 PHE C CA 1
ATOM 3502 C C . PHE C 1 108 ? 70.289 132.300 -56.107 1.00 47.17 108 PHE C C 1
ATOM 3503 O O . PHE C 1 108 ? 71.303 131.644 -56.263 1.00 52.77 108 PHE C O 1
ATOM 3511 N N . ARG C 1 109 ? 69.149 132.048 -56.746 1.00 37.39 109 ARG C N 1
ATOM 3512 C CA . ARG C 1 109 ? 69.020 130.936 -57.670 1.00 35.77 109 ARG C CA 1
ATOM 3513 C C . ARG C 1 109 ? 69.075 131.413 -59.125 1.00 40.33 109 ARG C C 1
ATOM 3514 O O . ARG C 1 109 ? 68.235 132.192 -59.549 1.00 41.63 109 ARG C O 1
ATOM 3516 N N . ILE C 1 110 ? 70.061 130.940 -59.879 1.00 36.11 110 ILE C N 1
ATOM 3517 C CA . ILE C 1 110 ? 70.096 131.180 -61.323 1.00 40.11 110 ILE C CA 1
ATOM 3518 C C . ILE C 1 110 ? 69.156 130.199 -62.021 1.00 36.80 110 ILE C C 1
ATOM 3519 O O . ILE C 1 110 ? 69.450 129.013 -62.092 1.00 43.99 110 ILE C O 1
ATOM 3524 N N . ILE C 1 111 ? 68.031 130.682 -62.530 1.00 35.31 111 ILE C N 1
ATOM 3525 C CA . ILE C 1 111 ? 67.059 129.792 -63.166 1.00 38.27 111 ILE C CA 1
ATOM 3526 C C . ILE C 1 111 ? 67.141 129.792 -64.712 1.00 46.61 111 ILE C C 1
ATOM 3527 O O . ILE C 1 111 ? 66.447 129.022 -65.383 1.00 35.89 111 ILE C O 1
ATOM 3532 N N . GLY C 1 112 ? 68.000 130.638 -65.270 1.00 40.77 112 GLY C N 1
ATOM 3533 C CA . GLY C 1 112 ? 68.218 130.641 -66.710 1.00 42.22 112 GLY C CA 1
ATOM 3534 C C . GLY C 1 112 ? 69.494 131.362 -67.116 1.00 38.21 112 GLY C C 1
ATOM 3535 O O . GLY C 1 112 ? 69.975 132.235 -66.387 1.00 39.71 112 GLY C O 1
ATOM 3536 N N . ILE C 1 113 ? 70.046 130.975 -68.268 1.00 35.53 113 ILE C N 1
ATOM 3537 C CA . ILE C 1 113 ? 71.219 131.628 -68.846 1.00 27.38 113 ILE C CA 1
ATOM 3538 C C . ILE C 1 113 ? 71.038 131.681 -70.377 1.00 27.11 113 ILE C C 1
ATOM 3539 O O . ILE C 1 113 ? 70.606 130.713 -70.997 1.00 30.01 113 ILE C O 1
ATOM 3544 N N . PHE C 1 114 ? 71.333 132.839 -70.956 1.00 29.06 114 PHE C N 1
ATOM 3545 C CA . PHE C 1 114 ? 70.922 133.160 -72.321 1.00 27.59 114 PHE C CA 1
ATOM 3546 C C . PHE C 1 114 ? 72.118 133.599 -73.145 1.00 37.71 114 PHE C C 1
ATOM 3547 O O . PHE C 1 114 ? 72.997 134.290 -72.632 1.00 35.18 114 PHE C O 1
ATOM 3555 N N . ASP C 1 115 ? 72.144 133.197 -74.418 1.00 36.92 115 ASP C N 1
ATOM 3556 C CA . ASP C 1 115 ? 73.164 133.651 -75.360 1.00 33.57 115 ASP C CA 1
ATOM 3557 C C . ASP C 1 115 ? 72.555 133.705 -76.771 1.00 27.92 115 ASP C C 1
ATOM 3558 O O . ASP C 1 115 ? 71.500 133.104 -77.023 1.00 33.37 115 ASP C O 1
ATOM 3563 N N . SER C 1 116 ? 73.175 134.458 -77.678 1.00 35.22 116 SER C N 1
ATOM 3564 C CA . SER C 1 116 ? 72.680 134.529 -79.064 1.00 29.10 116 SER C CA 1
ATOM 3565 C C . SER C 1 116 ? 73.370 133.520 -79.990 1.00 32.36 116 SER C C 1
ATOM 3566 O O . SER C 1 116 ? 72.870 133.209 -81.083 1.00 36.41 116 SER C O 1
ATOM 3569 N N . ASP C 1 117 ? 74.519 133.015 -79.555 1.00 34.03 117 ASP C N 1
ATOM 3570 C CA . ASP C 1 117 ? 75.339 132.119 -80.375 1.00 33.65 117 ASP C CA 1
ATOM 3571 C C . ASP C 1 117 ? 74.720 130.735 -80.467 1.00 30.43 117 ASP C C 1
ATOM 3572 O O . ASP C 1 117 ? 74.606 130.037 -79.466 1.00 36.08 117 ASP C O 1
ATOM 3577 N N . PRO C 1 118 ? 74.330 130.328 -81.684 1.00 38.16 118 PRO C N 1
ATOM 3578 C CA . PRO C 1 118 ? 73.685 129.027 -81.878 1.00 40.73 118 PRO C CA 1
ATOM 3579 C C . PRO C 1 118 ? 74.591 127.855 -81.511 1.00 38.76 118 PRO C C 1
ATOM 3580 O O . PRO C 1 118 ? 74.094 126.763 -81.261 1.00 34.59 118 PRO C O 1
ATOM 3584 N N . SER C 1 119 ? 75.900 128.067 -81.476 1.00 37.34 119 SER C N 1
ATOM 3585 C CA . SER C 1 119 ? 76.804 126.990 -81.078 1.00 32.65 119 SER C CA 1
ATOM 3586 C C . SER C 1 119 ? 76.920 126.907 -79.540 1.00 37.86 119 SER C C 1
ATOM 3587 O O . SER C 1 119 ? 77.506 125.966 -79.014 1.00 41.45 119 SER C O 1
ATOM 3590 N N . LYS C 1 120 ? 76.370 127.899 -78.836 1.00 36.44 120 LYS C N 1
ATOM 3591 C CA . LYS C 1 120 ? 76.283 127.873 -77.366 1.00 30.92 120 LYS C CA 1
ATOM 3592 C C . LYS C 1 120 ? 74.874 127.493 -76.915 1.00 36.88 120 LYS C C 1
ATOM 3593 O O . LYS C 1 120 ? 74.713 126.797 -75.912 1.00 33.73 120 LYS C O 1
ATOM 3599 N N . ILE C 1 121 ? 73.856 127.945 -77.652 1.00 34.58 121 ILE C N 1
ATOM 3600 C CA . ILE C 1 121 ? 72.457 127.631 -77.322 1.00 34.71 121 ILE C CA 1
ATOM 3601 C C . ILE C 1 121 ? 72.261 126.113 -77.306 1.00 36.21 121 ILE C C 1
ATOM 3602 O O . ILE C 1 121 ? 72.717 125.413 -78.218 1.00 34.84 121 ILE C O 1
ATOM 3607 N N . GLY C 1 122 ? 71.636 125.603 -76.245 1.00 39.40 122 GLY C N 1
ATOM 3608 C CA . GLY C 1 122 ? 71.386 124.178 -76.127 1.00 39.13 122 GLY C CA 1
ATOM 3609 C C . GLY C 1 122 ? 72.517 123.373 -75.500 1.00 45.68 122 GLY C C 1
ATOM 3610 O O . GLY C 1 122 ? 72.367 122.169 -75.267 1.00 43.42 122 GLY C O 1
ATOM 3611 N N . LYS C 1 123 ? 73.648 124.016 -75.230 1.00 31.43 123 LYS C N 1
ATOM 3612 C CA . LYS C 1 123 ? 74.752 123.326 -74.557 1.00 31.19 123 LYS C CA 1
ATOM 3613 C C . LYS C 1 123 ? 74.572 123.330 -73.038 1.00 33.32 123 LYS C C 1
ATOM 3614 O O . LYS C 1 123 ? 73.848 124.176 -72.487 1.00 33.19 123 LYS C O 1
ATOM 3620 N N . GLU C 1 124 ? 75.241 122.389 -72.369 1.00 33.30 124 GLU C N 1
ATOM 3621 C CA . GLU C 1 124 ? 75.221 122.309 -70.909 1.00 31.85 124 GLU C CA 1
ATOM 3622 C C . GLU C 1 124 ? 75.934 123.512 -70.272 1.00 35.59 124 GLU C C 1
ATOM 3623 O O . GLU C 1 124 ? 77.110 123.739 -70.531 1.00 35.81 124 GLU C O 1
ATOM 3629 N N . ALA C 1 125 ? 75.237 124.266 -69.425 1.00 26.93 125 ALA C N 1
ATOM 3630 C CA . ALA C 1 125 ? 75.853 125.446 -68.808 1.00 33.90 125 ALA C CA 1
ATOM 3631 C C . ALA C 1 125 ? 76.297 125.199 -67.364 1.00 38.75 125 ALA C C 1
ATOM 3632 O O . ALA C 1 125 ? 77.391 125.591 -66.964 1.00 35.69 125 ALA C O 1
ATOM 3634 N N . ALA C 1 126 ? 75.412 124.588 -66.589 1.00 34.29 126 ALA C N 1
ATOM 3635 C CA . ALA C 1 126 ? 75.559 124.446 -65.139 1.00 36.10 126 ALA C CA 1
ATOM 3636 C C . ALA C 1 126 ? 74.531 123.406 -64.703 1.00 44.66 126 ALA C C 1
ATOM 3637 O O . ALA C 1 126 ? 73.706 123.004 -65.544 1.00 37.28 126 ALA C O 1
ATOM 3639 N N . PRO C 1 127 ? 74.556 122.978 -63.407 1.00 37.91 127 PRO C N 1
ATOM 3640 C CA . PRO C 1 127 ? 73.530 122.037 -62.942 1.00 36.45 127 PRO C CA 1
ATOM 3641 C C . PRO C 1 127 ? 72.121 122.500 -63.257 1.00 32.72 127 PRO C C 1
ATOM 3642 O O . PRO C 1 127 ? 71.745 123.629 -62.960 1.00 40.56 127 PRO C O 1
ATOM 3646 N N . GLY C 1 128 ? 71.346 121.636 -63.897 1.00 39.76 128 GLY C N 1
ATOM 3647 C CA . GLY C 1 128 ? 69.976 121.981 -64.221 1.00 38.76 128 GLY C CA 1
ATOM 3648 C C . GLY C 1 128 ? 69.816 123.090 -65.251 1.00 43.75 128 GLY C C 1
ATOM 3649 O O . GLY C 1 128 ? 68.704 123.575 -65.442 1.00 41.05 128 GLY C O 1
ATOM 3650 N N . LEU C 1 129 ? 70.907 123.495 -65.911 1.00 37.95 129 LEU C N 1
ATOM 3651 C CA . LEU C 1 129 ? 70.835 124.608 -66.874 1.00 45.62 129 LEU C CA 1
ATOM 3652 C C . LEU C 1 129 ? 71.473 124.323 -68.233 1.00 40.66 129 LEU C C 1
ATOM 3653 O O . LEU C 1 129 ? 72.642 123.952 -68.323 1.00 35.49 129 LEU C O 1
ATOM 3658 N N . THR C 1 130 ? 70.704 124.515 -69.296 1.00 38.22 130 THR C N 1
ATOM 3659 C CA . THR C 1 130 ? 71.284 124.553 -70.630 1.00 38.25 130 THR C CA 1
ATOM 3660 C C . THR C 1 130 ? 71.124 125.978 -71.132 1.00 37.87 130 THR C C 1
ATOM 3661 O O . THR C 1 130 ? 70.205 126.687 -70.701 1.00 30.34 130 THR C O 1
ATOM 3665 N N . VAL C 1 131 ? 72.023 126.392 -72.019 1.00 32.83 131 VAL C N 1
ATOM 3666 C CA . VAL C 1 131 ? 71.996 127.750 -72.546 1.00 29.17 131 VAL C CA 1
ATOM 3667 C C . VAL C 1 131 ? 70.719 127.949 -73.350 1.00 33.50 131 VAL C C 1
ATOM 3668 O O . VAL C 1 131 ? 70.416 127.169 -74.252 1.00 36.10 131 VAL C O 1
ATOM 3672 N N . SER C 1 132 ? 69.972 128.992 -73.013 1.00 28.90 132 SER C N 1
ATOM 3673 C CA . SER C 1 132 ? 68.768 129.340 -73.769 1.00 33.57 132 SER C CA 1
ATOM 3674 C C . SER C 1 132 ? 69.038 130.440 -74.800 1.00 36.92 132 SER C C 1
ATOM 3675 O O . SER C 1 132 ? 69.983 131.218 -74.668 1.00 36.33 132 SER C O 1
ATOM 3678 N N . ASP C 1 133 ? 68.181 130.506 -75.811 1.00 38.36 133 ASP C N 1
ATOM 3679 C CA . ASP C 1 133 ? 68.233 131.562 -76.810 1.00 37.90 133 ASP C CA 1
ATOM 3680 C C . ASP C 1 133 ? 67.824 132.914 -76.214 1.00 39.67 133 ASP C C 1
ATOM 3681 O O . ASP C 1 133 ? 66.725 133.070 -75.680 1.00 38.67 133 ASP C O 1
ATOM 3686 N N . VAL C 1 134 ? 68.718 133.888 -76.335 1.00 32.36 134 VAL C N 1
ATOM 3687 C CA . VAL C 1 134 ? 68.515 135.227 -75.793 1.00 31.35 134 VAL C CA 1
ATOM 3688 C C . VAL C 1 134 ? 67.338 135.980 -76.414 1.00 38.79 134 VAL C C 1
ATOM 3689 O O . VAL C 1 134 ? 66.892 137.001 -75.875 1.00 44.57 134 VAL C O 1
ATOM 3693 N N . SER C 1 135 ? 66.837 135.488 -77.542 1.00 45.52 135 SER C N 1
ATOM 3694 C CA . SER C 1 135 ? 65.615 136.036 -78.109 1.00 53.36 135 SER C CA 1
ATOM 3695 C C . SER C 1 135 ? 64.516 135.934 -77.063 1.00 54.71 135 SER C C 1
ATOM 3696 O O . SER C 1 135 ? 63.719 136.854 -76.871 1.00 54.97 135 SER C O 1
ATOM 3699 N N . GLU C 1 136 ? 64.522 134.817 -76.350 1.00 48.13 136 GLU C N 1
ATOM 3700 C CA . GLU C 1 136 ? 63.459 134.502 -75.419 1.00 50.00 136 GLU C CA 1
ATOM 3701 C C . GLU C 1 136 ? 63.648 135.131 -74.042 1.00 48.39 136 GLU C C 1
ATOM 3702 O O . GLU C 1 136 ? 63.013 134.699 -73.080 1.00 46.73 136 GLU C O 1
ATOM 3708 N N . LEU C 1 137 ? 64.494 136.158 -73.953 1.00 43.55 137 LEU C N 1
ATOM 3709 C CA . LEU C 1 137 ? 64.877 136.718 -72.655 1.00 45.43 137 LEU C CA 1
ATOM 3710 C C . LEU C 1 137 ? 63.734 137.436 -71.946 1.00 47.48 137 LEU C C 1
ATOM 3711 O O . LEU C 1 137 ? 63.433 137.132 -70.796 1.00 51.02 137 LEU C O 1
ATOM 3716 N N . GLU C 1 138 ? 63.112 138.396 -72.621 1.00 48.99 138 GLU C N 1
ATOM 3717 C CA . GLU C 1 138 ? 62.050 139.185 -71.998 1.00 52.65 138 GLU C CA 1
ATOM 3718 C C . GLU C 1 138 ? 60.871 138.293 -71.623 1.00 52.57 138 GLU C C 1
ATOM 3719 O O . GLU C 1 138 ? 60.293 138.429 -70.554 1.00 55.14 138 GLU C O 1
ATOM 3725 N N . LYS C 1 139 ? 60.543 137.360 -72.508 1.00 57.91 139 LYS C N 1
ATOM 3726 C CA . LYS C 1 139 ? 59.467 136.405 -72.269 1.00 56.44 139 LYS C CA 1
ATOM 3727 C C . LYS C 1 139 ? 59.747 135.491 -71.061 1.00 55.70 139 LYS C C 1
ATOM 3728 O O . LYS C 1 139 ? 58.820 135.124 -70.335 1.00 51.29 139 LYS C O 1
ATOM 3734 N N . PHE C 1 140 ? 61.014 135.134 -70.838 1.00 47.70 140 PHE C N 1
ATOM 3735 C CA . PHE C 1 140 ? 61.377 134.303 -69.686 1.00 42.11 140 PHE C CA 1
ATOM 3736 C C . PHE C 1 140 ? 61.375 135.140 -68.419 1.00 37.79 140 PHE C C 1
ATOM 3737 O O . PHE C 1 140 ? 60.917 134.687 -67.369 1.00 46.17 140 PHE C O 1
ATOM 3745 N N . VAL C 1 141 ? 61.913 136.347 -68.518 1.00 39.50 141 VAL C N 1
ATOM 3746 C CA . VAL C 1 141 ? 61.963 137.257 -67.380 1.00 45.21 141 VAL C CA 1
ATOM 3747 C C . VAL C 1 141 ? 60.556 137.568 -66.877 1.00 56.05 141 VAL C C 1
ATOM 3748 O O . VAL C 1 141 ? 60.293 137.500 -65.673 1.00 58.49 141 VAL C O 1
ATOM 3752 N N . GLU C 1 142 ? 59.650 137.893 -67.796 1.00 49.84 142 GLU C N 1
ATOM 3753 C CA . GLU C 1 142 ? 58.278 138.223 -67.412 1.00 57.34 142 GLU C CA 1
ATOM 3754 C C . GLU C 1 142 ? 57.577 136.991 -66.843 1.00 51.35 142 GLU C C 1
ATOM 3755 O O . GLU C 1 142 ? 57.045 137.020 -65.737 1.00 54.32 142 GLU C O 1
ATOM 3761 N N . GLU C 1 143 ? 57.613 135.899 -67.591 1.00 43.48 143 GLU C N 1
ATOM 3762 C CA . GLU C 1 143 ? 56.958 134.663 -67.185 1.00 55.11 143 GLU C CA 1
ATOM 3763 C C . GLU C 1 143 ? 57.370 134.143 -65.805 1.00 59.06 143 GLU C C 1
ATOM 3764 O O . GLU C 1 143 ? 56.520 133.720 -65.019 1.00 59.94 143 GLU C O 1
ATOM 3770 N N . HIS C 1 144 ? 58.670 134.162 -65.513 1.00 57.25 144 HIS C N 1
ATOM 3771 C CA . HIS C 1 144 ? 59.172 133.607 -64.256 1.00 48.87 144 HIS C CA 1
ATOM 3772 C C . HIS C 1 144 ? 59.301 134.658 -63.150 1.00 52.37 144 HIS C C 1
ATOM 3773 O O . HIS C 1 144 ? 59.698 134.341 -62.019 1.00 52.60 144 HIS C O 1
ATOM 3780 N N . GLY C 1 145 ? 58.978 135.906 -63.476 1.00 55.36 145 GLY C N 1
ATOM 3781 C CA . GLY C 1 145 ? 59.115 137.003 -62.532 1.00 55.14 145 GLY C CA 1
ATOM 3782 C C . GLY C 1 145 ? 60.528 137.102 -61.974 1.00 56.08 145 GLY C C 1
ATOM 3783 O O . GLY C 1 145 ? 60.724 137.171 -60.761 1.00 52.59 145 GLY C O 1
ATOM 3784 N N . VAL C 1 146 ? 61.516 137.089 -62.864 1.00 53.91 146 VAL C N 1
ATOM 3785 C CA . VAL C 1 146 ? 62.922 137.185 -62.472 1.00 42.17 146 VAL C CA 1
ATOM 3786 C C . VAL C 1 146 ? 63.232 138.575 -61.936 1.00 42.87 146 VAL C C 1
ATOM 3787 O O . VAL C 1 146 ? 62.916 139.573 -62.584 1.00 43.08 146 VAL C O 1
ATOM 3791 N N . GLU C 1 147 ? 63.842 138.645 -60.754 1.00 43.48 147 GLU C N 1
ATOM 3792 C CA . GLU C 1 147 ? 64.098 139.938 -60.120 1.00 48.02 147 GLU C CA 1
ATOM 3793 C C . GLU C 1 147 ? 65.453 140.521 -60.507 1.00 48.39 147 GLU C C 1
ATOM 3794 O O . GLU C 1 147 ? 65.599 141.737 -60.618 1.00 46.00 147 GLU C O 1
ATOM 3800 N N . ILE C 1 148 ? 66.446 139.655 -6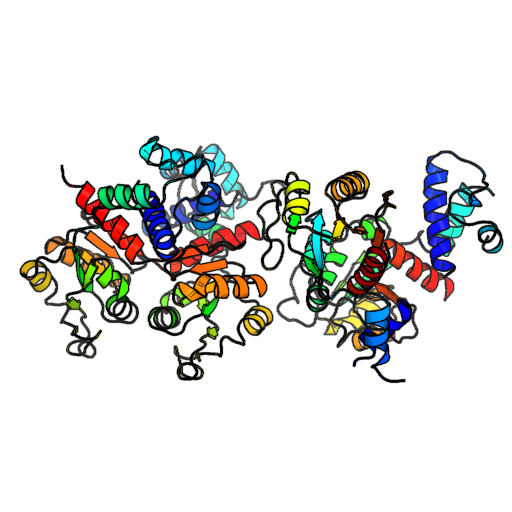0.688 1.00 43.83 148 ILE C N 1
ATOM 3801 C CA . ILE C 1 148 ? 67.815 140.124 -60.888 1.00 45.70 148 ILE C CA 1
ATOM 3802 C C . ILE C 1 148 ? 68.442 139.592 -62.178 1.00 38.21 148 ILE C C 1
ATOM 3803 O O . ILE C 1 148 ? 68.444 138.393 -62.439 1.00 38.62 148 ILE C O 1
ATOM 3808 N N . GLY C 1 149 ? 68.962 140.502 -62.990 1.00 40.48 149 GLY C N 1
ATOM 3809 C CA . GLY C 1 149 ? 69.626 140.113 -64.221 1.00 38.11 149 GLY C CA 1
ATOM 3810 C C . GLY C 1 149 ? 71.127 140.297 -64.082 1.00 38.32 149 GLY C C 1
ATOM 3811 O O . GLY C 1 149 ? 71.601 141.335 -63.627 1.00 35.55 149 GLY C O 1
ATOM 3812 N N . VAL C 1 150 ? 71.878 139.277 -64.467 1.00 36.52 150 VAL C N 1
ATOM 3813 C CA . VAL C 1 150 ? 73.327 139.387 -64.441 1.00 38.84 150 VAL C CA 1
ATOM 3814 C C . VAL C 1 150 ? 73.837 139.570 -65.867 1.00 33.61 150 VAL C C 1
ATOM 3815 O O . VAL C 1 150 ? 73.582 138.742 -66.738 1.00 35.81 150 VAL C O 1
ATOM 3819 N N . ILE C 1 151 ? 74.543 140.668 -66.091 1.00 30.37 151 ILE C N 1
ATOM 3820 C CA . ILE C 1 151 ? 75.133 140.961 -67.391 1.00 34.26 151 ILE C CA 1
ATOM 3821 C C . ILE C 1 151 ? 76.571 140.437 -67.483 1.00 32.73 151 ILE C C 1
ATOM 3822 O O . ILE C 1 151 ? 77.454 140.898 -66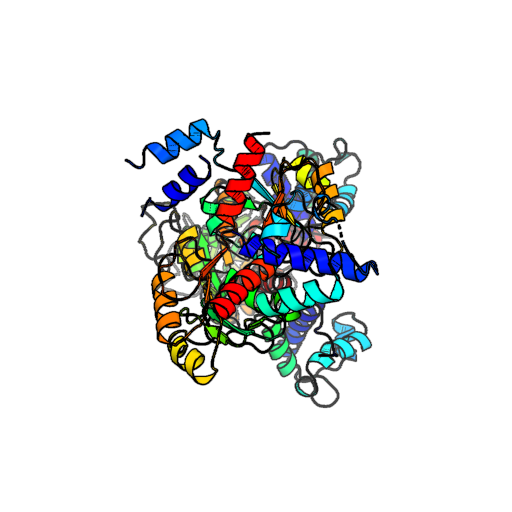.758 1.00 32.84 151 ILE C O 1
ATOM 3827 N N . ALA C 1 152 ? 76.791 139.455 -68.355 1.00 36.43 152 ALA C N 1
ATOM 3828 C CA . ALA C 1 152 ? 78.135 138.913 -68.573 1.00 36.99 152 ALA C CA 1
ATOM 3829 C C . ALA C 1 152 ? 78.417 138.858 -70.062 1.00 34.66 152 ALA C C 1
ATOM 3830 O O . ALA C 1 152 ? 78.944 137.868 -70.573 1.00 38.00 152 ALA C O 1
ATOM 3832 N N . VAL C 1 153 ? 78.046 139.934 -70.745 1.00 37.02 153 VAL C N 1
ATOM 3833 C CA . VAL C 1 153 ? 78.319 140.109 -72.172 1.00 40.89 153 VAL C CA 1
ATOM 3834 C C . VAL C 1 153 ? 79.484 141.077 -72.337 1.00 41.84 153 VAL C C 1
ATOM 3835 O O . VAL C 1 153 ? 79.851 141.770 -71.383 1.00 42.34 153 VAL C O 1
ATOM 3839 N N . PRO C 1 154 ? 80.087 141.126 -73.534 1.00 40.66 154 PRO C N 1
ATOM 3840 C CA . PRO C 1 154 ? 81.142 142.129 -73.689 1.00 41.74 154 PRO C CA 1
ATOM 3841 C C . PRO C 1 154 ? 80.604 143.560 -73.564 1.00 47.02 154 PRO C C 1
ATOM 3842 O O . PRO C 1 154 ? 79.397 143.801 -73.707 1.00 45.68 154 PRO C O 1
ATOM 3846 N N . ALA C 1 155 ? 81.505 144.495 -73.290 1.00 47.54 155 ALA C N 1
ATOM 3847 C CA . ALA C 1 155 ? 81.145 145.889 -73.052 1.00 57.76 155 ALA C CA 1
ATOM 3848 C C . ALA C 1 155 ? 80.242 146.482 -74.143 1.00 58.40 155 ALA C C 1
ATOM 3849 O O . ALA C 1 155 ? 79.343 147.269 -73.845 1.00 58.57 155 ALA C O 1
ATOM 3851 N N . GLU C 1 156 ? 80.463 146.081 -75.393 1.00 58.42 156 GLU C N 1
ATOM 3852 C CA . GLU C 1 156 ? 79.747 146.656 -76.535 1.00 59.83 156 GLU C CA 1
ATOM 3853 C C . GLU C 1 156 ? 78.240 146.441 -76.472 1.00 57.24 156 GLU C C 1
ATOM 3854 O O . GLU C 1 156 ? 77.474 147.159 -77.109 1.00 58.41 156 GLU C O 1
ATOM 3860 N N . HIS C 1 157 ? 77.811 145.443 -75.715 1.00 51.98 157 HIS C N 1
ATOM 3861 C CA . HIS C 1 157 ? 76.405 145.066 -75.716 1.00 49.69 157 HIS C CA 1
ATOM 3862 C C . HIS C 1 157 ? 75.781 145.177 -74.339 1.00 42.32 157 HIS C C 1
ATOM 3863 O O . HIS C 1 157 ? 74.604 144.856 -74.161 1.00 50.25 157 HIS C O 1
ATOM 3870 N N . ALA C 1 158 ? 76.571 145.629 -73.368 1.00 40.94 158 ALA C N 1
ATOM 3871 C CA . ALA C 1 158 ? 76.111 145.694 -71.988 1.00 42.62 158 ALA C CA 1
ATOM 3872 C C . ALA C 1 158 ? 74.897 146.606 -71.849 1.00 43.47 158 ALA C C 1
ATOM 3873 O O . ALA C 1 158 ? 73.919 146.249 -71.197 1.00 42.47 158 ALA C O 1
ATOM 3875 N N . GLN C 1 159 ? 74.954 147.774 -72.486 1.00 46.37 159 GLN C N 1
ATOM 3876 C CA . GLN C 1 159 ? 73.887 148.755 -72.347 1.00 44.99 159 GLN C CA 1
ATOM 3877 C C . GLN C 1 159 ? 72.625 148.230 -73.012 1.00 44.19 159 GLN C C 1
ATOM 3878 O O . GLN C 1 159 ? 71.554 148.246 -72.416 1.00 50.74 159 GLN C O 1
ATOM 3884 N N . GLU C 1 160 ? 72.758 147.737 -74.239 1.00 55.17 160 GLU C N 1
ATOM 3885 C CA . GLU C 1 160 ? 71.633 147.140 -74.949 1.00 52.54 160 GLU C CA 1
ATOM 3886 C C . GLU C 1 160 ? 70.940 146.058 -74.115 1.00 51.95 160 GLU C C 1
ATOM 3887 O O . GLU C 1 160 ? 69.708 146.035 -74.022 1.00 46.71 160 GLU C O 1
ATOM 3893 N N . ILE C 1 161 ? 71.726 145.164 -73.515 1.00 49.41 161 ILE C N 1
ATOM 3894 C CA . ILE C 1 161 ? 71.171 144.116 -72.650 1.00 46.62 161 ILE C CA 1
ATOM 3895 C C . ILE C 1 161 ? 70.547 144.729 -71.396 1.00 42.92 161 ILE C C 1
ATOM 3896 O O . ILE C 1 161 ? 69.500 144.277 -70.930 1.00 44.20 161 ILE C O 1
ATOM 3901 N N . ALA C 1 162 ? 71.193 145.755 -70.855 1.00 41.54 162 ALA C N 1
ATOM 3902 C CA . ALA C 1 162 ? 70.709 146.413 -69.640 1.00 38.93 162 ALA C CA 1
ATOM 3903 C C . ALA C 1 162 ? 69.300 146.966 -69.848 1.00 51.63 162 ALA C C 1
ATOM 3904 O O . ALA C 1 162 ? 68.434 146.869 -68.974 1.00 50.27 162 ALA C O 1
ATOM 3906 N N . GLU C 1 163 ? 69.074 147.526 -71.030 1.00 55.62 163 GLU C N 1
ATOM 3907 C CA . GLU C 1 163 ? 67.784 148.105 -71.359 1.00 52.07 163 GLU C CA 1
ATOM 3908 C C . GLU C 1 163 ? 66.736 147.031 -71.605 1.00 53.20 163 GLU C C 1
ATOM 3909 O O . GLU C 1 163 ? 65.586 147.199 -71.211 1.00 52.04 163 GLU C O 1
ATOM 3915 N N . ARG C 1 164 ? 67.122 145.929 -72.243 1.00 47.65 164 ARG C N 1
ATOM 3916 C CA . ARG C 1 164 ? 66.180 144.831 -72.475 1.00 51.06 164 ARG C CA 1
ATOM 3917 C C . ARG C 1 164 ? 65.727 144.216 -71.148 1.00 51.91 164 ARG C C 1
ATOM 3918 O O . ARG C 1 164 ? 64.554 143.861 -70.981 1.00 53.58 164 ARG C O 1
ATOM 3926 N N . LEU C 1 165 ? 66.664 144.079 -70.216 1.00 46.48 165 LEU C N 1
ATOM 3927 C CA . LEU C 1 165 ? 66.347 143.591 -68.874 1.00 47.91 165 LEU C CA 1
ATOM 3928 C C . LEU C 1 165 ? 65.422 144.568 -68.145 1.00 45.71 165 LEU C C 1
ATOM 3929 O O . LEU C 1 165 ? 64.445 144.165 -67.514 1.00 50.65 165 LEU C O 1
ATOM 3934 N N . GLU C 1 166 ? 65.738 145.852 -68.221 1.00 50.78 166 GLU C N 1
ATOM 3935 C CA . GLU C 1 166 ? 64.910 146.865 -67.579 1.00 48.77 166 GLU C CA 1
ATOM 3936 C C . GLU C 1 166 ? 63.478 146.811 -68.146 1.00 61.84 166 GLU C C 1
ATOM 3937 O O . GLU C 1 166 ? 62.505 146.694 -67.393 1.00 62.25 166 GLU C O 1
ATOM 3943 N N . LYS C 1 167 ? 63.366 146.848 -69.474 1.00 58.87 167 LYS C N 1
ATOM 3944 C CA . LYS C 1 167 ? 62.076 146.752 -70.152 1.00 62.18 167 LYS C CA 1
ATOM 3945 C C . LYS C 1 167 ? 61.298 145.489 -69.769 1.00 66.75 167 LYS C C 1
ATOM 3946 O O . LYS C 1 167 ? 60.066 145.515 -69.699 1.00 69.90 167 LYS C O 1
ATOM 3952 N N . ALA C 1 168 ? 62.012 144.389 -69.523 1.00 54.79 168 ALA C N 1
ATOM 3953 C CA . ALA C 1 168 ? 61.368 143.102 -69.240 1.00 49.55 168 ALA C CA 1
ATOM 3954 C C . ALA C 1 168 ? 60.859 143.006 -67.806 1.00 49.21 168 ALA C C 1
ATOM 3955 O O . ALA C 1 168 ? 60.248 142.006 -67.429 1.00 50.99 168 ALA C O 1
ATOM 3957 N N . GLY C 1 169 ? 61.127 144.036 -67.009 1.00 47.42 169 GLY C N 1
ATOM 3958 C CA . GLY C 1 169 ? 60.652 144.082 -65.634 1.00 53.89 169 GLY C CA 1
ATOM 3959 C C . GLY C 1 169 ? 61.618 143.510 -64.606 1.00 61.13 169 GLY C C 1
ATOM 3960 O O . GLY C 1 169 ? 61.195 142.910 -63.612 1.00 54.13 169 GLY C O 1
ATOM 3961 N N . ILE C 1 170 ? 62.918 143.687 -64.838 1.00 68.75 170 ILE C N 1
ATOM 3962 C CA . ILE C 1 170 ? 63.920 143.250 -63.869 1.00 68.29 170 ILE C CA 1
ATOM 3963 C C . ILE C 1 170 ? 64.004 144.270 -62.728 1.00 65.05 170 ILE C C 1
ATOM 3964 O O . ILE C 1 170 ? 63.870 145.479 -62.942 1.00 64.06 170 ILE C O 1
ATOM 3969 N N . LYS C 1 171 ? 64.200 143.779 -61.509 1.00 55.57 171 LYS C N 1
ATOM 3970 C CA . LYS C 1 171 ? 64.239 144.653 -60.341 1.00 48.98 171 LYS C CA 1
ATOM 3971 C C . LYS C 1 171 ? 65.650 145.180 -60.095 1.00 48.26 171 LYS C C 1
ATOM 3972 O O . LYS C 1 171 ? 65.828 146.257 -59.522 1.00 44.71 171 LYS C O 1
ATOM 3974 N N . GLY C 1 172 ? 66.660 144.428 -60.533 1.00 40.46 172 GLY C N 1
ATOM 3975 C CA . GLY C 1 172 ? 68.030 144.880 -60.355 1.00 39.18 172 GLY C CA 1
ATOM 3976 C C . GLY C 1 172 ? 69.060 144.191 -61.225 1.00 38.51 172 GLY C C 1
ATOM 3977 O O . GLY C 1 172 ? 68.801 143.118 -61.784 1.00 42.67 172 GLY C O 1
ATOM 3978 N N . ILE C 1 173 ? 70.239 144.803 -61.331 1.00 39.22 173 ILE C N 1
ATOM 3979 C CA . ILE C 1 173 ? 71.277 144.291 -62.232 1.00 40.48 173 ILE C CA 1
ATOM 3980 C C . ILE C 1 173 ? 72.633 144.129 -61.549 1.00 38.58 173 ILE C C 1
ATOM 3981 O O . ILE C 1 173 ? 73.088 145.016 -60.837 1.00 43.71 173 ILE C O 1
ATOM 3986 N N . LEU C 1 174 ? 73.245 142.961 -61.735 1.00 40.93 174 LEU C N 1
ATOM 3987 C CA . LEU C 1 174 ? 74.654 142.758 -61.383 1.00 34.58 174 LEU C CA 1
ATOM 3988 C C . LEU C 1 174 ? 75.445 142.786 -62.683 1.00 33.65 174 LEU C C 1
ATOM 3989 O O . LEU C 1 174 ? 75.194 141.973 -63.583 1.00 38.97 174 LEU C O 1
ATOM 3994 N N . ASN C 1 175 ? 76.364 143.737 -62.807 1.00 36.07 175 ASN C N 1
ATOM 3995 C CA . ASN C 1 175 ? 77.033 143.972 -64.083 1.00 35.18 175 ASN C CA 1
ATOM 3996 C C . ASN C 1 175 ? 78.517 143.611 -64.060 1.00 38.35 175 ASN C C 1
ATOM 3997 O O . ASN C 1 175 ? 79.299 144.195 -63.306 1.00 39.00 175 ASN C O 1
ATOM 4002 N N . PHE C 1 176 ? 78.892 142.638 -64.886 1.00 31.98 176 PHE C N 1
ATOM 4003 C CA . PHE C 1 176 ? 80.285 142.191 -64.988 1.00 31.95 176 PHE C CA 1
ATOM 4004 C C . PHE C 1 176 ? 81.000 142.829 -66.183 1.00 41.20 176 PHE C C 1
ATOM 4005 O O . PHE C 1 176 ? 82.201 142.654 -66.357 1.00 44.40 176 PHE C O 1
ATOM 4013 N N . ALA C 1 177 ? 80.270 143.548 -67.026 1.00 40.52 177 ALA C N 1
ATOM 4014 C CA . ALA C 1 177 ? 80.919 144.185 -68.165 1.00 42.36 177 ALA C CA 1
ATOM 4015 C C . ALA C 1 177 ? 81.678 145.439 -67.717 1.00 44.60 177 ALA C C 1
ATOM 4016 O O . ALA C 1 177 ? 81.184 146.206 -66.888 1.00 39.84 177 ALA C O 1
ATOM 4018 N N . PRO C 1 178 ? 82.888 145.644 -68.264 1.00 51.27 178 PRO C N 1
ATOM 4019 C CA . PRO C 1 178 ? 83.738 146.781 -67.898 1.00 53.57 178 PRO C CA 1
ATOM 4020 C C . PRO C 1 178 ? 83.240 148.076 -68.536 1.00 64.88 178 PRO C C 1
ATOM 4021 O O . PRO C 1 178 ? 83.850 148.622 -69.462 1.00 68.27 178 PRO C O 1
ATOM 4025 N N . VAL C 1 179 ? 82.115 148.553 -68.018 1.00 57.62 179 VAL C N 1
ATOM 4026 C CA . VAL C 1 179 ? 81.445 149.728 -68.525 1.00 48.96 179 VAL C CA 1
ATOM 4027 C C . VAL C 1 179 ? 80.405 150.131 -67.486 1.00 60.94 179 VAL C C 1
ATOM 4028 O O . VAL C 1 179 ? 79.915 149.281 -66.736 1.00 63.66 179 VAL C O 1
ATOM 4032 N N . LYS C 1 180 ? 80.102 151.422 -67.396 1.00 63.26 180 LYS C N 1
ATOM 4033 C CA . LYS C 1 180 ? 79.020 151.874 -66.532 1.00 59.93 180 LYS C CA 1
ATOM 4034 C C . LYS C 1 180 ? 77.719 151.846 -67.321 1.00 58.38 180 LYS C C 1
ATOM 4035 O O . LYS C 1 180 ? 77.592 152.533 -68.328 1.00 64.77 180 LYS C O 1
ATOM 4037 N N . ILE C 1 181 ? 76.762 151.033 -66.884 1.00 52.95 181 ILE C N 1
ATOM 4038 C CA . ILE C 1 181 ? 75.490 150.956 -67.575 1.00 48.86 181 ILE C CA 1
ATOM 4039 C C . ILE C 1 181 ? 74.512 151.979 -67.010 1.00 60.43 181 ILE C C 1
ATOM 4040 O O . ILE C 1 181 ? 74.289 152.050 -65.804 1.00 64.85 181 ILE C O 1
ATOM 4045 N N . LYS C 1 182 ? 73.930 152.779 -67.892 1.00 64.17 182 LYS C N 1
ATOM 4046 C CA . LYS C 1 182 ? 72.966 153.783 -67.465 1.00 65.08 182 LYS C CA 1
ATOM 4047 C C . LYS C 1 182 ? 71.557 153.209 -67.532 1.00 59.75 182 LYS C C 1
ATOM 4048 O O . LYS C 1 182 ? 71.001 153.041 -68.611 1.00 59.55 182 LYS C O 1
ATOM 4050 N N . VAL C 1 183 ? 71.001 152.874 -66.372 1.00 57.98 183 VAL C N 1
ATOM 4051 C CA . VAL C 1 183 ? 69.603 152.467 -66.277 1.00 59.13 183 VAL C CA 1
ATOM 4052 C C . VAL C 1 183 ? 68.976 153.119 -65.045 1.00 64.83 183 VAL C C 1
ATOM 4053 O O . VAL C 1 183 ? 69.623 153.911 -64.356 1.00 62.52 183 VAL C O 1
ATOM 4057 N N . SER C 1 184 ? 67.720 152.792 -64.766 1.00 66.64 184 SER C N 1
ATOM 4058 C CA . SER C 1 184 ? 67.034 153.399 -63.632 1.00 70.08 184 SER C CA 1
ATOM 4059 C C . SER C 1 184 ? 66.912 152.425 -62.470 1.00 66.09 184 SER C C 1
ATOM 4060 O O . SER C 1 184 ? 66.721 152.838 -61.331 1.00 70.98 184 SER C O 1
ATOM 4063 N N . VAL C 1 185 ? 67.020 151.132 -62.753 1.00 61.07 185 VAL C N 1
ATOM 4064 C CA . VAL C 1 185 ? 67.046 150.137 -61.685 1.00 52.97 185 VAL C CA 1
ATOM 4065 C C . VAL C 1 185 ? 68.417 150.177 -61.016 1.00 52.03 185 VAL C C 1
ATOM 4066 O O . VAL C 1 185 ? 69.378 150.681 -61.605 1.00 54.89 185 VAL C O 1
ATOM 4070 N N . PRO C 1 186 ? 68.501 149.695 -59.762 1.00 50.65 186 PRO C N 1
ATOM 4071 C CA . PRO C 1 186 ? 69.790 149.523 -59.082 1.00 52.00 186 PRO C CA 1
ATOM 4072 C C . PRO C 1 186 ? 70.792 148.680 -59.878 1.00 55.15 186 PRO C C 1
ATOM 4073 O O . PRO C 1 186 ? 70.450 147.619 -60.425 1.00 48.45 186 PRO C O 1
ATOM 4077 N N . VAL C 1 187 ? 72.027 149.167 -59.928 1.00 60.60 187 VAL C N 1
ATOM 4078 C CA . VAL C 1 187 ? 73.133 148.450 -60.548 1.00 57.73 187 VAL C CA 1
ATOM 4079 C C . VAL C 1 187 ? 74.251 148.193 -59.542 1.00 58.07 187 VAL C C 1
ATOM 4080 O O . VAL C 1 187 ? 74.656 149.090 -58.806 1.00 52.61 187 VAL C O 1
ATOM 4084 N N . GLU C 1 188 ? 74.747 146.965 -59.507 1.00 53.83 188 GLU C N 1
ATOM 4085 C CA . GLU C 1 188 ? 75.977 146.685 -58.783 1.00 51.73 188 GLU C CA 1
ATOM 4086 C C . GLU C 1 188 ? 76.995 146.145 -59.780 1.00 46.74 188 GLU C C 1
ATOM 4087 O O . GLU C 1 188 ? 76.705 145.215 -60.541 1.00 41.45 188 GLU C O 1
ATOM 4093 N N . ASN C 1 189 ? 78.175 146.753 -59.779 1.00 46.73 189 ASN C N 1
ATOM 4094 C CA . ASN C 1 189 ? 79.243 146.391 -60.693 1.00 44.40 189 ASN C CA 1
ATOM 4095 C C . ASN C 1 189 ? 80.280 145.516 -60.032 1.00 41.00 189 ASN C C 1
ATOM 4096 O O . ASN C 1 189 ? 80.728 145.799 -58.924 1.00 40.87 189 ASN C O 1
ATOM 4101 N N . ILE C 1 190 ? 80.661 144.447 -60.717 1.00 40.39 190 ILE C N 1
ATOM 4102 C CA . ILE C 1 190 ? 81.863 143.716 -60.350 1.00 37.58 190 ILE C CA 1
ATOM 4103 C C . ILE C 1 190 ? 82.845 143.836 -61.523 1.00 39.38 190 ILE C C 1
ATOM 4104 O O . ILE C 1 190 ? 82.615 143.301 -62.610 1.00 41.10 190 ILE C O 1
ATOM 4109 N N . ASP C 1 191 ? 83.911 144.597 -61.301 1.00 35.63 191 ASP C N 1
ATOM 4110 C CA . ASP C 1 191 ? 84.927 144.860 -62.315 1.00 39.59 191 ASP C CA 1
ATOM 4111 C C . ASP C 1 191 ? 86.241 144.277 -61.828 1.00 32.24 191 ASP C C 1
ATOM 4112 O O . ASP C 1 191 ? 86.931 144.907 -61.026 1.00 37.80 191 ASP C O 1
ATOM 4117 N N . ILE C 1 192 ? 86.576 143.077 -62.298 1.00 39.16 192 ILE C N 1
ATOM 4118 C CA . ILE C 1 192 ? 87.734 142.343 -61.769 1.00 42.08 192 ILE C CA 1
ATOM 4119 C C . ILE C 1 192 ? 89.028 143.115 -62.047 1.00 40.20 192 ILE C C 1
ATOM 4120 O O . ILE C 1 192 ? 89.894 143.236 -61.185 1.00 42.12 192 ILE C O 1
ATOM 4125 N N . THR C 1 193 ? 89.118 143.698 -63.232 1.00 44.62 193 THR C N 1
ATOM 4126 C CA . THR C 1 193 ? 90.300 144.464 -63.609 1.00 42.94 193 THR C CA 1
ATOM 4127 C C . THR C 1 193 ? 90.431 145.743 -62.813 1.00 38.87 193 THR C C 1
ATOM 4128 O O . THR C 1 193 ? 91.540 146.159 -62.484 1.00 39.07 193 THR C O 1
ATOM 4132 N N . ALA C 1 194 ? 89.308 146.374 -62.495 1.00 32.36 194 ALA C N 1
ATOM 4133 C CA . ALA C 1 194 ? 89.371 147.568 -61.666 1.00 38.60 194 ALA C CA 1
ATOM 4134 C C . ALA C 1 194 ? 89.809 147.195 -60.251 1.00 44.34 194 ALA C C 1
ATOM 4135 O O . ALA C 1 194 ? 90.498 147.966 -59.596 1.00 47.97 194 ALA C O 1
ATOM 4137 N N . SER C 1 195 ? 89.424 146.003 -59.793 1.00 39.92 195 SER C N 1
ATOM 4138 C CA . SER C 1 195 ? 89.849 145.540 -58.479 1.00 39.75 195 SER C CA 1
ATOM 4139 C C . SER C 1 195 ? 91.342 145.254 -58.506 1.00 35.52 195 SER C C 1
ATOM 4140 O O . SER C 1 195 ? 92.041 145.465 -57.514 1.00 37.90 195 SER C O 1
ATOM 4143 N N . LEU C 1 196 ? 91.833 144.762 -59.644 1.00 32.17 196 LEU C N 1
ATOM 4144 C CA . LEU C 1 196 ? 93.260 144.494 -59.793 1.00 37.21 196 LEU C CA 1
ATOM 4145 C C . LEU C 1 196 ? 94.088 145.782 -59.830 1.00 37.46 196 LEU C C 1
ATOM 4146 O O . LEU C 1 196 ? 95.222 145.811 -59.329 1.00 36.87 196 LEU C O 1
ATOM 4151 N N . ARG C 1 197 ? 93.530 146.843 -60.410 1.00 36.79 197 ARG C N 1
ATOM 4152 C CA . ARG C 1 197 ? 94.230 148.135 -60.468 1.00 43.53 197 ARG C CA 1
ATOM 4153 C C . ARG C 1 197 ? 94.360 148.772 -59.087 1.00 39.71 197 ARG C C 1
ATOM 4154 O O . ARG C 1 197 ? 95.384 149.377 -58.764 1.00 43.66 197 ARG C O 1
ATOM 4162 N N . VAL C 1 198 ? 93.303 148.652 -58.296 1.00 37.57 198 VAL C N 1
ATOM 4163 C CA . VAL C 1 198 ? 93.366 149.026 -56.877 1.00 44.83 198 VAL C CA 1
ATOM 4164 C C . VAL C 1 198 ? 94.530 148.300 -56.212 1.00 42.41 198 VAL C C 1
ATOM 4165 O O . VAL C 1 198 ? 95.361 148.915 -55.542 1.00 45.69 198 VAL C O 1
ATOM 4169 N N . LEU C 1 199 ? 94.612 146.991 -56.447 1.00 41.95 199 LEU C N 1
ATOM 4170 C CA . LEU C 1 199 ? 95.691 146.171 -55.906 1.00 38.61 199 LEU C CA 1
ATOM 4171 C C . LEU C 1 199 ? 97.071 146.636 -56.377 1.00 39.35 199 LEU C C 1
ATOM 4172 O O . LEU C 1 199 ? 97.973 146.770 -55.572 1.00 40.82 199 LEU C O 1
ATOM 4177 N N . THR C 1 200 ? 97.261 146.885 -57.673 1.00 42.25 200 THR C N 1
ATOM 4178 C CA . THR C 1 200 ? 98.595 147.287 -58.131 1.00 35.78 200 THR C CA 1
ATOM 4179 C C . THR C 1 200 ? 98.949 148.710 -57.665 1.00 35.00 200 THR C C 1
ATOM 4180 O O . THR C 1 200 ? 100.113 149.013 -57.471 1.00 41.45 200 THR C O 1
ATOM 4184 N N . PHE C 1 201 ? 97.953 149.567 -57.488 1.00 42.97 201 PHE C N 1
ATOM 4185 C CA . PHE C 1 201 ? 98.186 150.857 -56.851 1.00 42.88 201 PHE C CA 1
ATOM 4186 C C . PHE C 1 201 ? 98.838 150.638 -55.475 1.00 46.81 201 PHE C C 1
ATOM 4187 O O . PHE C 1 201 ? 99.866 151.232 -55.162 1.00 38.18 201 PHE C O 1
ATOM 4195 N N . GLU C 1 202 ? 98.249 149.756 -54.675 1.00 49.47 202 GLU C N 1
ATOM 4196 C CA . GLU C 1 202 ? 98.757 149.506 -53.329 1.00 55.02 202 GLU C CA 1
ATOM 4197 C C . GLU C 1 202 ? 100.148 148.895 -53.377 1.00 55.21 202 GLU C C 1
ATOM 4198 O O . GLU C 1 202 ? 101.002 149.213 -52.557 1.00 57.94 202 GLU C O 1
ATOM 4204 N N . ILE C 1 203 ? 100.375 148.022 -54.350 1.00 46.24 203 ILE C N 1
ATOM 4205 C CA . ILE C 1 203 ? 101.675 147.385 -54.525 1.00 37.06 203 ILE C CA 1
ATOM 4206 C C . ILE C 1 203 ? 102.731 148.415 -54.897 1.00 54.32 203 ILE C C 1
ATOM 4207 O O . ILE C 1 203 ? 103.835 148.411 -54.355 1.00 59.61 203 ILE C O 1
ATOM 4212 N N . VAL C 1 204 ? 102.380 149.290 -55.835 1.00 61.53 204 VAL C N 1
ATOM 4213 C CA . VAL C 1 204 ? 103.268 150.362 -56.276 1.00 59.99 204 VAL C CA 1
ATOM 4214 C C . VAL C 1 204 ? 103.497 151.371 -55.147 1.00 56.95 204 VAL C C 1
ATOM 4215 O O . VAL C 1 204 ? 104.608 151.850 -54.957 1.00 55.50 204 VAL C O 1
ATOM 4219 N N . ARG C 1 205 ? 102.447 151.665 -54.385 1.00 60.39 205 ARG C N 1
ATOM 4220 C CA . ARG C 1 205 ? 102.527 152.641 -53.298 1.00 60.72 205 ARG C CA 1
ATOM 4221 C C . ARG C 1 205 ? 103.314 152.106 -52.102 1.00 74.17 205 ARG C C 1
ATOM 4222 O O . ARG C 1 205 ? 104.000 152.864 -51.416 1.00 78.52 205 ARG C O 1
ATOM 4224 N N . ARG C 1 206 ? 103.204 150.804 -51.853 1.00 79.15 206 ARG C N 1
ATOM 4225 C CA . ARG C 1 206 ? 103.903 150.162 -50.742 1.00 78.51 206 ARG C CA 1
ATOM 4226 C C . ARG C 1 206 ? 105.408 150.140 -50.983 1.00 80.96 206 ARG C C 1
ATOM 4227 O O . ARG C 1 206 ? 106.198 150.181 -50.041 1.00 90.03 206 ARG C O 1
ATOM 4235 N N . ASN C 1 207 ? 105.801 150.086 -52.249 1.00 75.31 207 ASN C N 1
ATOM 4236 C CA . ASN C 1 207 ? 107.215 150.097 -52.603 1.00 79.04 207 ASN C CA 1
ATOM 4237 C C . ASN C 1 207 ? 107.602 151.437 -53.222 1.00 83.61 207 ASN C C 1
ATOM 4238 O O . ASN C 1 207 ? 107.016 152.473 -52.898 1.00 84.57 207 ASN C O 1
ATOM 4240 N N . PRO D 1 8 ? 89.665 153.665 -50.505 1.00 101.27 8 PRO D N 1
ATOM 4241 C CA . PRO D 1 8 ? 88.798 154.847 -50.468 1.00 100.96 8 PRO D CA 1
ATOM 4242 C C . PRO D 1 8 ? 89.138 155.858 -51.562 1.00 97.64 8 PRO D C 1
ATOM 4243 O O . PRO D 1 8 ? 88.327 156.085 -52.462 1.00 101.66 8 PRO D O 1
ATOM 4247 N N . VAL D 1 9 ? 90.322 156.457 -51.478 1.00 89.33 9 VAL D N 1
ATOM 4248 C CA . VAL D 1 9 ? 90.789 157.378 -52.503 1.00 82.15 9 VAL D CA 1
ATOM 4249 C C . VAL D 1 9 ? 91.368 156.603 -53.685 1.00 82.91 9 VAL D C 1
ATOM 4250 O O . VAL D 1 9 ? 91.324 157.068 -54.824 1.00 81.86 9 VAL D O 1
ATOM 4252 N N . SER D 1 10 ? 91.903 155.418 -53.402 1.00 87.00 10 SER D N 1
ATOM 4253 C CA . SER D 1 10 ? 92.442 154.530 -54.431 1.00 90.65 10 SER D CA 1
ATOM 4254 C C . SER D 1 10 ? 91.393 154.215 -55.493 1.00 84.34 10 SER D C 1
ATOM 4255 O O . SER D 1 10 ? 91.683 154.226 -56.688 1.00 78.83 10 SER D O 1
ATOM 4258 N N . LYS D 1 11 ? 90.173 153.938 -55.045 1.00 83.45 11 LYS D N 1
ATOM 4259 C CA . LYS D 1 11 ? 89.058 153.707 -55.951 1.00 80.91 11 LYS D CA 1
ATOM 4260 C C . LYS D 1 11 ? 88.797 154.942 -56.812 1.00 81.94 11 LYS D C 1
ATOM 4261 O O . LYS D 1 11 ? 88.453 154.825 -57.988 1.00 80.19 11 LYS D O 1
ATOM 4263 N N . ARG D 1 12 ? 88.968 156.123 -56.222 1.00 80.24 12 ARG D N 1
ATOM 4264 C CA . ARG D 1 12 ? 88.748 157.371 -56.947 1.00 79.87 12 ARG D CA 1
ATOM 4265 C C . ARG D 1 12 ? 89.828 157.592 -58.008 1.00 77.56 12 ARG D C 1
ATOM 4266 O O . ARG D 1 12 ? 89.538 158.057 -59.107 1.00 80.84 12 ARG D O 1
ATOM 4268 N N . LEU D 1 13 ? 91.071 157.255 -57.673 1.00 70.20 13 LEU D N 1
ATOM 4269 C CA . LEU D 1 13 ? 92.174 157.353 -58.624 1.00 70.03 13 LEU D CA 1
ATOM 4270 C C . LEU D 1 13 ? 91.928 156.516 -59.870 1.00 74.27 13 LEU D C 1
ATOM 4271 O O . LEU D 1 13 ? 92.125 156.986 -60.991 1.00 69.56 13 LEU D O 1
ATOM 4276 N N . VAL D 1 14 ? 91.513 155.269 -59.651 1.00 77.73 14 VAL D N 1
ATOM 4277 C CA . VAL D 1 14 ? 91.134 154.358 -60.722 1.00 76.72 14 VAL D CA 1
ATOM 4278 C C . VAL D 1 14 ? 90.012 154.989 -61.530 1.00 76.82 14 VAL D C 1
ATOM 4279 O O . VAL D 1 14 ? 89.938 154.826 -62.747 1.00 79.69 14 VAL D O 1
ATOM 4283 N N . SER D 1 15 ? 89.158 155.745 -60.850 1.00 72.86 15 SER D N 1
ATOM 4284 C CA . SER D 1 15 ? 88.037 156.397 -61.513 1.00 74.14 15 SER D CA 1
ATOM 4285 C C . SER D 1 15 ? 88.492 157.591 -62.359 1.00 66.28 15 SER D C 1
ATOM 4286 O O . SER D 1 15 ? 88.007 157.786 -63.476 1.00 63.78 15 SER D O 1
ATOM 4289 N N . TYR D 1 16 ? 89.424 158.378 -61.825 1.00 64.32 16 TYR D N 1
ATOM 4290 C CA . TYR D 1 16 ? 89.951 159.553 -62.519 1.00 64.14 16 TYR D CA 1
ATOM 4291 C C . TYR D 1 16 ? 90.583 159.134 -63.835 1.00 60.74 16 TYR D C 1
ATOM 4292 O O . TYR D 1 16 ? 90.396 159.777 -64.870 1.00 57.33 16 TYR D O 1
ATOM 4301 N N . TYR D 1 17 ? 91.337 158.043 -63.763 1.00 58.08 17 TYR D N 1
ATOM 4302 C CA . TYR D 1 17 ? 91.990 157.441 -64.915 1.00 61.00 17 TYR D CA 1
ATOM 4303 C C . TYR D 1 17 ? 90.985 156.989 -65.975 1.00 62.22 17 TYR D C 1
ATOM 4304 O O . TYR D 1 17 ? 91.131 157.313 -67.152 1.00 57.49 17 TYR D O 1
ATOM 4313 N N . MET D 1 18 ? 89.962 156.255 -65.542 1.00 63.29 18 MET D N 1
ATOM 4314 C CA . MET D 1 18 ? 88.955 155.716 -66.449 1.00 64.67 18 MET D CA 1
ATOM 4315 C C . MET D 1 18 ? 88.111 156.830 -67.041 1.00 68.91 18 MET D C 1
ATOM 4316 O O . MET D 1 18 ? 87.467 156.647 -68.076 1.00 79.26 18 MET D O 1
ATOM 4321 N N . CYS D 1 19 ? 88.128 157.990 -66.395 1.00 65.51 19 CYS D N 1
ATOM 4322 C CA . CYS D 1 19 ? 87.395 159.141 -66.900 1.00 65.24 19 CYS D CA 1
ATOM 4323 C C . CYS D 1 19 ? 88.267 159.979 -67.834 1.00 67.96 19 CYS D C 1
ATOM 4324 O O . CYS D 1 19 ? 87.787 160.516 -68.835 1.00 67.33 19 CYS D O 1
ATOM 4327 N N . LEU D 1 20 ? 89.550 160.096 -67.504 1.00 63.30 20 LEU D N 1
ATOM 4328 C CA . LEU D 1 20 ? 90.475 160.816 -68.370 1.00 58.66 20 LEU D CA 1
ATOM 4329 C C . LEU D 1 20 ? 90.685 160.047 -69.674 1.00 58.55 20 LEU D C 1
ATOM 4330 O O . LEU D 1 20 ? 91.019 160.633 -70.702 1.00 53.06 20 LEU D O 1
ATOM 4335 N N . GLU D 1 21 ? 90.474 158.736 -69.625 1.00 57.69 21 GLU D N 1
ATOM 4336 C CA . GLU D 1 21 ? 90.586 157.907 -70.814 1.00 57.19 21 GLU D CA 1
ATOM 4337 C C . GLU D 1 21 ? 89.503 158.286 -71.820 1.00 65.00 21 GLU D C 1
ATOM 4338 O 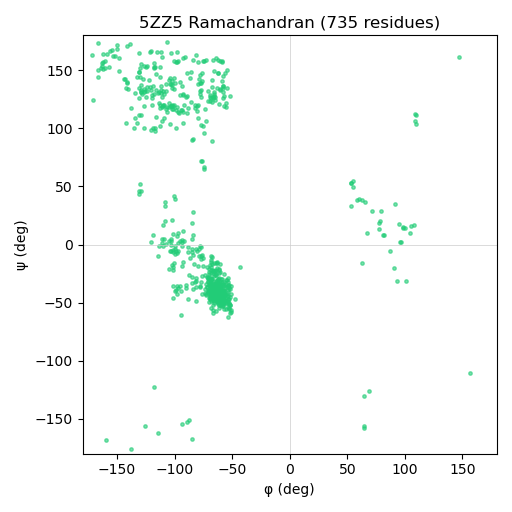O . GLU D 1 21 ? 89.777 158.414 -73.014 1.00 65.13 21 GLU D O 1
ATOM 4344 N N . ARG D 1 22 ? 88.282 158.478 -71.319 1.00 63.05 22 ARG D N 1
ATOM 4345 C CA . ARG D 1 22 ? 87.142 158.882 -72.138 1.00 59.98 22 ARG D CA 1
ATOM 4346 C C . ARG D 1 22 ? 87.318 160.304 -72.651 1.00 58.38 22 ARG D C 1
ATOM 4347 O O . ARG D 1 22 ? 87.056 160.595 -73.829 1.00 57.17 22 ARG D O 1
ATOM 4349 N N . LEU D 1 23 ? 87.781 161.183 -71.769 1.00 54.82 23 LEU D N 1
ATOM 4350 C CA . LEU D 1 23 ? 88.044 162.575 -72.130 1.00 62.45 23 LEU D CA 1
ATOM 4351 C C . LEU D 1 23 ? 89.192 162.689 -73.133 1.00 71.00 23 LEU D C 1
ATOM 4352 O O . LEU D 1 23 ? 89.212 163.598 -73.961 1.00 83.32 23 LEU D O 1
ATOM 4354 N N . LEU D 1 24 ? 90.150 161.771 -73.043 1.00 68.64 24 LEU D N 1
ATOM 4355 C CA . LEU D 1 24 ? 91.279 161.747 -73.962 1.00 61.10 24 LEU D CA 1
ATOM 4356 C C . LEU D 1 24 ? 90.767 161.432 -75.354 1.00 59.72 24 LEU D C 1
ATOM 4357 O O . LEU D 1 24 ? 91.129 162.092 -76.327 1.00 52.74 24 LEU D O 1
ATOM 4362 N N . ASP D 1 25 ? 89.893 160.433 -75.426 1.00 55.64 25 ASP D N 1
ATOM 4363 C CA . ASP D 1 25 ? 89.370 159.947 -76.691 1.00 55.16 25 ASP D CA 1
ATOM 4364 C C . ASP D 1 25 ? 88.463 160.964 -77.363 1.00 66.09 25 ASP D C 1
ATOM 4365 O O . ASP D 1 25 ? 88.159 160.847 -78.554 1.00 71.48 25 ASP D O 1
ATOM 4370 N N . GLU D 1 26 ? 88.043 161.969 -76.604 1.00 65.00 26 GLU D N 1
ATOM 4371 C CA . GLU D 1 26 ? 87.176 163.007 -77.134 1.00 66.34 26 GLU D CA 1
ATOM 4372 C C . GLU D 1 26 ? 87.998 164.134 -77.750 1.00 66.78 26 GLU D C 1
ATOM 4373 O O . GLU D 1 26 ? 87.452 165.045 -78.370 1.00 66.94 26 GLU D O 1
ATOM 4379 N N . GLY D 1 27 ? 89.313 164.063 -77.587 1.00 64.46 27 GLY D N 1
ATOM 4380 C CA . GLY D 1 27 ? 90.194 165.094 -78.108 1.00 68.57 27 GLY D CA 1
ATOM 4381 C C . GLY D 1 27 ? 90.213 166.328 -77.228 1.00 72.84 27 GLY D C 1
ATOM 4382 O O . GLY D 1 27 ? 90.581 167.418 -77.671 1.00 78.16 27 GLY D O 1
ATOM 4383 N N . VAL D 1 28 ? 89.809 166.148 -75.974 1.00 72.62 28 VAL D N 1
ATOM 4384 C CA . VAL D 1 28 ? 89.783 167.232 -74.999 1.00 67.63 28 VAL D CA 1
ATOM 4385 C C . VAL D 1 28 ? 91.163 167.439 -74.386 1.00 69.09 28 VAL D C 1
ATOM 4386 O O . VAL D 1 28 ? 91.695 166.545 -73.729 1.00 70.04 28 VAL D O 1
ATOM 4390 N N . GLU D 1 29 ? 91.735 168.621 -74.596 1.00 70.49 29 GLU D N 1
ATOM 4391 C CA . GLU D 1 29 ? 93.108 168.896 -74.185 1.00 76.42 29 GLU D CA 1
ATOM 4392 C C . GLU D 1 29 ? 93.239 169.248 -72.697 1.00 81.23 29 GLU D C 1
ATOM 4393 O O . GLU D 1 29 ? 94.093 168.697 -72.004 1.00 83.41 29 GLU D O 1
ATOM 4395 N N . VAL D 1 30 ? 92.404 170.163 -72.211 1.00 87.16 30 VAL D N 1
ATOM 4396 C CA . VAL D 1 30 ? 92.439 170.560 -70.801 1.00 87.48 30 VAL D CA 1
ATOM 4397 C C . VAL D 1 30 ? 91.092 170.323 -70.117 1.00 90.23 30 VAL D C 1
ATOM 4398 O O . VAL D 1 30 ? 90.081 170.093 -70.782 1.00 86.60 30 VAL D O 1
ATOM 4400 N N . VAL D 1 31 ? 91.087 170.373 -68.788 1.00 94.26 31 VAL D N 1
ATOM 4401 C CA . VAL D 1 31 ? 89.859 170.204 -68.014 1.00 96.26 31 VAL D CA 1
ATOM 4402 C C . VAL D 1 31 ? 89.998 170.802 -66.614 1.00 97.03 31 VAL D C 1
ATOM 4403 O O . VAL D 1 31 ? 90.710 170.268 -65.761 1.00 96.09 31 VAL D O 1
ATOM 4405 N N . SER D 1 33 ? 85.251 171.676 -63.755 1.00 93.39 33 SER D N 1
ATOM 4406 C CA . SER D 1 33 ? 85.837 170.772 -64.735 1.00 92.33 33 SER D CA 1
ATOM 4407 C C . SER D 1 33 ? 85.140 169.411 -64.721 1.00 98.74 33 SER D C 1
ATOM 4408 O O . SER D 1 33 ? 83.984 169.288 -65.129 1.00 99.95 33 SER D O 1
ATOM 4410 N N . GLU D 1 34 ? 85.852 168.391 -64.248 1.00 101.09 34 GLU D N 1
ATOM 4411 C CA . GLU D 1 34 ? 85.317 167.033 -64.192 1.00 98.97 34 GLU D CA 1
ATOM 4412 C C . GLU D 1 34 ? 84.506 166.821 -62.922 1.00 102.52 34 GLU D C 1
ATOM 4413 O O . GLU D 1 34 ? 84.060 165.703 -62.639 1.00 104.26 34 GLU D O 1
ATOM 4415 N N . GLU D 1 35 ? 84.338 167.895 -62.154 1.00 100.99 35 GLU D N 1
ATOM 4416 C CA . GLU D 1 35 ? 83.481 167.874 -60.978 1.00 97.85 35 GLU D CA 1
ATOM 4417 C C . GLU D 1 35 ? 82.102 167.373 -61.383 1.00 99.75 35 GLU D C 1
ATOM 4418 O O . GLU D 1 35 ? 81.578 166.412 -60.813 1.00 92.81 35 GLU D O 1
ATOM 4420 N N . LEU D 1 36 ? 81.537 168.022 -62.396 1.00 106.42 36 LEU D N 1
ATOM 4421 C CA . LEU D 1 36 ? 80.261 167.613 -62.961 1.00 109.87 36 LEU D CA 1
ATOM 4422 C C . LEU D 1 36 ? 80.331 166.181 -63.474 1.00 107.83 36 LEU D C 1
ATOM 4423 O O . LEU D 1 36 ? 79.446 165.368 -63.206 1.00 112.00 36 LEU D O 1
ATOM 4425 N N . ALA D 1 37 ? 81.404 165.879 -64.196 1.00 100.91 37 ALA D N 1
ATOM 4426 C CA . ALA D 1 37 ? 81.531 164.612 -64.904 1.00 92.96 37 ALA D CA 1
ATOM 4427 C C . ALA D 1 37 ? 81.497 163.387 -63.990 1.00 87.35 37 ALA D C 1
ATOM 4428 O O . ALA D 1 37 ? 80.973 162.344 -64.375 1.00 81.11 37 ALA D O 1
ATOM 4430 N N . ARG D 1 38 ? 82.041 163.507 -62.784 1.00 91.59 38 ARG D N 1
ATOM 4431 C CA . ARG D 1 38 ? 82.261 162.320 -61.957 1.00 99.63 38 ARG D CA 1
ATOM 4432 C C . ARG D 1 38 ? 81.359 162.207 -60.717 1.00 106.62 38 ARG D C 1
ATOM 4433 O O . ARG D 1 38 ? 81.658 161.426 -59.810 1.00 114.73 38 ARG D O 1
ATOM 4435 N N . ARG D 1 39 ? 80.262 162.964 -60.688 1.00 102.06 39 ARG D N 1
ATOM 4436 C CA . ARG D 1 39 ? 79.322 162.946 -59.560 1.00 91.23 39 ARG D CA 1
ATOM 4437 C C . ARG D 1 39 ? 80.033 163.232 -58.240 1.00 86.08 39 ARG D C 1
ATOM 4438 O O . ARG D 1 39 ? 79.954 162.449 -57.293 1.00 80.08 39 ARG D O 1
ATOM 4440 N N . LEU D 1 40 ? 80.739 164.360 -58.206 1.00 89.40 40 LEU D N 1
ATOM 4441 C CA . LEU D 1 40 ? 81.448 164.840 -57.023 1.00 91.09 40 LEU D CA 1
ATOM 4442 C C . LEU D 1 40 ? 81.693 166.337 -57.190 1.00 99.67 40 LEU D C 1
ATOM 4443 O O . LEU D 1 40 ? 81.128 166.950 -58.096 1.00 103.76 40 LEU D O 1
ATOM 4445 N N . ASP D 1 41 ? 82.527 166.922 -56.333 1.00 102.11 41 ASP D N 1
ATOM 4446 C CA . ASP D 1 41 ? 82.878 168.340 -56.451 1.00 105.45 41 ASP D CA 1
ATOM 4447 C C . ASP D 1 41 ? 84.015 168.737 -55.514 1.00 107.70 41 ASP D C 1
ATOM 4448 O O . ASP D 1 41 ? 83.933 168.521 -54.304 1.00 110.68 41 ASP D O 1
ATOM 4450 N N . LEU D 1 42 ? 85.077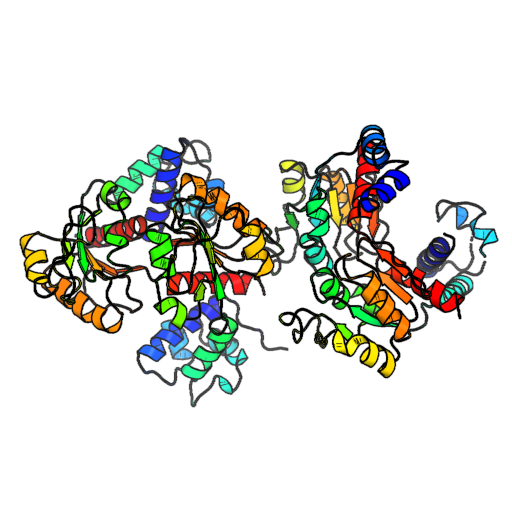 169.304 -56.086 1.00 104.51 42 LEU D N 1
ATOM 4451 C CA . LEU D 1 42 ? 86.181 169.905 -55.324 1.00 103.60 42 LEU D CA 1
ATOM 4452 C C . LEU D 1 42 ? 86.967 168.924 -54.442 1.00 99.03 42 LEU D C 1
ATOM 4453 O O . LEU D 1 42 ? 88.066 169.245 -53.982 1.00 97.86 42 LEU D O 1
ATOM 4455 N N . LYS D 1 43 ? 86.405 167.743 -54.200 1.00 92.28 43 LYS D N 1
ATOM 4456 C CA . LYS D 1 43 ? 87.115 166.678 -53.502 1.00 90.33 43 LYS D CA 1
ATOM 4457 C C . LYS D 1 43 ? 88.200 166.113 -54.410 1.00 95.11 43 LYS D C 1
ATOM 4458 O O . LYS D 1 43 ? 89.231 165.616 -53.946 1.00 95.57 43 LYS D O 1
ATOM 4460 N N . ALA D 1 44 ? 87.950 166.199 -55.715 1.00 95.39 44 ALA D N 1
ATOM 4461 C CA . ALA D 1 44 ? 88.878 165.704 -56.724 1.00 89.53 44 ALA D CA 1
ATOM 4462 C C . ALA D 1 44 ? 90.112 166.600 -56.824 1.00 95.10 44 ALA D C 1
ATOM 4463 O O . ALA D 1 44 ? 91.196 166.139 -57.184 1.00 91.57 44 ALA D O 1
ATOM 4465 N N . SER D 1 45 ? 89.941 167.877 -56.493 1.00 102.46 45 SER D N 1
ATOM 4466 C CA . SER D 1 45 ? 91.034 168.841 -56.564 1.00 111.18 45 SER D CA 1
ATOM 4467 C C . SER D 1 45 ? 92.099 168.558 -55.509 1.00 114.78 45 SER D C 1
ATOM 4468 O O . SER D 1 45 ? 93.295 168.707 -55.767 1.00 117.78 45 SER D O 1
ATOM 4470 N N . GLN D 1 46 ? 91.655 168.152 -54.322 1.00 111.00 46 GLN D N 1
ATOM 4471 C CA . GLN D 1 46 ? 92.562 167.822 -53.227 1.00 103.81 46 GLN D CA 1
ATOM 4472 C C . GLN D 1 46 ? 93.486 166.670 -53.610 1.00 99.41 46 GLN D C 1
ATOM 4473 O O . GLN D 1 46 ? 94.705 166.758 -53.447 1.00 96.71 46 GLN D O 1
ATOM 4475 N N . ILE D 1 47 ? 92.892 165.596 -54.125 1.00 96.29 47 ILE D N 1
ATOM 4476 C CA . ILE D 1 47 ? 93.639 164.411 -54.534 1.00 85.59 47 ILE D CA 1
ATOM 4477 C C . ILE D 1 47 ? 94.720 164.750 -55.563 1.00 80.34 47 ILE D C 1
ATOM 4478 O O . ILE D 1 47 ? 95.848 164.262 -55.473 1.00 77.76 47 ILE D O 1
ATOM 4480 N N . ARG D 1 48 ? 94.374 165.597 -56.527 1.00 80.31 48 ARG D N 1
ATOM 4481 C CA . ARG D 1 48 ? 95.312 165.998 -57.571 1.00 85.93 48 ARG D CA 1
ATOM 4482 C C . ARG D 1 48 ? 95.576 167.505 -57.538 1.00 86.54 48 ARG D C 1
ATOM 4483 O O . ARG D 1 48 ? 96.594 167.984 -58.044 1.00 82.46 48 ARG D O 1
ATOM 4485 N N . TYR D 1 64 ? 93.499 171.179 -65.650 1.00 84.72 64 TYR D N 1
ATOM 4486 C CA . TYR D 1 64 ? 94.771 170.491 -65.842 1.00 83.59 64 TYR D CA 1
ATOM 4487 C C . TYR D 1 64 ? 94.899 169.920 -67.254 1.00 81.26 64 TYR D C 1
ATOM 4488 O O . TYR D 1 64 ? 93.904 169.757 -67.960 1.00 82.53 64 TYR D O 1
ATOM 4490 N N . ASN D 1 65 ? 96.130 169.621 -67.661 1.00 77.36 65 ASN D N 1
ATOM 4491 C CA . ASN D 1 65 ? 96.375 168.961 -68.939 1.00 79.16 65 ASN D CA 1
ATOM 4492 C C . ASN D 1 65 ? 95.923 167.501 -68.885 1.00 85.46 65 ASN D C 1
ATOM 4493 O O . ASN D 1 65 ? 96.370 166.736 -68.027 1.00 91.59 65 ASN D O 1
ATOM 4498 N N . VAL D 1 66 ? 95.034 167.121 -69.800 1.00 78.95 66 VAL D N 1
ATOM 4499 C CA . VAL D 1 66 ? 94.426 165.791 -69.781 1.00 76.14 66 VAL D CA 1
ATOM 4500 C C . VAL D 1 66 ? 95.438 164.672 -70.039 1.00 72.90 66 VAL D C 1
ATOM 4501 O O . VAL D 1 66 ? 95.480 163.690 -69.295 1.00 67.29 66 VAL D O 1
ATOM 4505 N N . GLU D 1 67 ? 96.258 164.824 -71.076 1.00 78.29 67 GLU D N 1
ATOM 4506 C CA . GLU D 1 67 ? 97.230 163.794 -71.447 1.00 83.47 67 GLU D CA 1
ATOM 4507 C C . GLU D 1 67 ? 98.342 163.655 -70.406 1.00 81.62 67 GLU D C 1
ATOM 4508 O O . GLU D 1 67 ? 99.095 162.681 -70.417 1.00 89.46 67 GLU D O 1
ATOM 4510 N N . HIS D 1 68 ? 98.438 164.628 -69.507 1.00 71.01 68 HIS D N 1
ATOM 4511 C CA . HIS D 1 68 ? 99.439 164.591 -68.447 1.00 73.58 68 HIS D CA 1
ATOM 4512 C C . HIS D 1 68 ? 98.929 163.861 -67.205 1.00 73.41 68 HIS D C 1
ATOM 4513 O O . HIS D 1 68 ? 99.631 163.027 -66.637 1.00 72.27 68 HIS D O 1
ATOM 4520 N N . LEU D 1 69 ? 97.712 164.193 -66.780 1.00 70.71 69 LEU D N 1
ATOM 4521 C CA . LEU D 1 69 ? 97.093 163.537 -65.634 1.00 62.94 69 LEU D CA 1
ATOM 4522 C C . LEU D 1 69 ? 96.794 162.068 -65.915 1.00 61.47 69 LEU D C 1
ATOM 4523 O O . LEU D 1 69 ? 96.916 161.226 -65.020 1.00 57.10 69 LEU D O 1
ATOM 4528 N N . TYR D 1 70 ? 96.396 161.764 -67.149 1.00 54.01 70 TYR D N 1
ATOM 4529 C CA . TYR D 1 70 ? 96.080 160.390 -67.519 1.00 55.47 70 TYR D CA 1
ATOM 4530 C C . TYR D 1 70 ? 97.296 159.500 -67.294 1.00 61.72 70 TYR D C 1
ATOM 4531 O O . TYR D 1 70 ? 97.206 158.492 -66.599 1.00 66.35 70 TYR D O 1
ATOM 4540 N N . ASP D 1 71 ? 98.439 159.883 -67.855 1.00 64.88 71 ASP D N 1
ATOM 4541 C CA . ASP D 1 71 ? 99.625 159.037 -67.774 1.00 66.69 71 ASP D CA 1
ATOM 4542 C C . ASP D 1 71 ? 100.284 159.097 -66.396 1.00 64.28 71 ASP D C 1
ATOM 4543 O O . ASP D 1 71 ? 100.942 158.144 -65.980 1.00 68.32 71 ASP D O 1
ATOM 4545 N N . ALA D 1 72 ? 100.103 160.210 -65.689 1.00 56.69 72 ALA D N 1
ATOM 4546 C CA . ALA D 1 72 ? 100.624 160.349 -64.328 1.00 54.28 72 ALA D CA 1
ATOM 4547 C C . ALA D 1 72 ? 99.914 159.391 -63.372 1.00 56.76 72 ALA D C 1
ATOM 4548 O O . ALA D 1 72 ? 100.550 158.577 -62.699 1.00 56.40 72 ALA D O 1
ATOM 4550 N N . ILE D 1 73 ? 98.589 159.503 -63.321 1.00 53.74 73 ILE D N 1
ATOM 4551 C CA . ILE D 1 73 ? 97.740 158.585 -62.568 1.00 50.58 73 ILE D CA 1
ATOM 4552 C C . ILE D 1 73 ? 97.952 157.140 -63.032 1.00 49.96 73 ILE D C 1
ATOM 4553 O O . ILE D 1 73 ? 97.858 156.204 -62.241 1.00 47.65 73 ILE D O 1
ATOM 4558 N N . GLY D 1 74 ? 98.255 156.971 -64.317 1.00 47.10 74 GLY D N 1
ATOM 4559 C CA . GLY D 1 74 ? 98.598 155.667 -64.865 1.00 48.68 74 GLY D CA 1
ATOM 4560 C C . GLY D 1 74 ? 99.832 155.064 -64.203 1.00 55.91 74 GLY D C 1
ATOM 4561 O O . GLY D 1 74 ? 99.847 153.879 -63.855 1.00 55.55 74 GLY D O 1
ATOM 4562 N N . GLU D 1 75 ? 100.869 155.882 -64.030 1.00 54.11 75 GLU D N 1
ATOM 4563 C CA . GLU D 1 75 ? 102.083 155.462 -63.330 1.00 61.57 75 GLU D CA 1
ATOM 4564 C C . GLU D 1 75 ? 101.798 155.107 -61.869 1.00 56.48 75 GLU D C 1
ATOM 4565 O O . GLU D 1 75 ? 102.301 154.112 -61.354 1.00 67.05 75 GLU D O 1
ATOM 4567 N N . ILE D 1 76 ? 100.991 155.935 -61.214 1.00 49.35 76 ILE D N 1
ATOM 4568 C CA . ILE D 1 76 ? 100.570 155.718 -59.833 1.00 54.83 76 ILE D CA 1
ATOM 4569 C C . ILE D 1 76 ? 99.740 154.432 -59.681 1.00 62.87 76 ILE D C 1
ATOM 4570 O O . ILE D 1 76 ? 99.841 153.731 -58.668 1.00 57.13 76 ILE D O 1
ATOM 4575 N N . LEU D 1 77 ? 98.935 154.111 -60.693 1.00 58.34 77 LEU D N 1
ATOM 4576 C CA . LEU D 1 77 ? 98.060 152.944 -60.608 1.00 55.59 77 LEU D CA 1
ATOM 4577 C C . LEU D 1 77 ? 98.791 151.664 -60.976 1.00 55.68 77 LEU D C 1
ATOM 4578 O O . LEU D 1 77 ? 98.324 150.569 -60.675 1.00 60.48 77 LEU D O 1
ATOM 4583 N N . GLY D 1 78 ? 99.937 151.807 -61.631 1.00 53.75 78 GLY D N 1
ATOM 4584 C CA . GLY D 1 78 ? 100.709 150.664 -62.081 1.00 58.72 78 GLY D CA 1
ATOM 4585 C C . GLY D 1 78 ? 100.187 150.025 -63.357 1.00 66.49 78 GLY D C 1
ATOM 4586 O O . GLY D 1 78 ? 100.370 148.822 -63.567 1.00 65.73 78 GLY D O 1
ATOM 4587 N N . VAL D 1 79 ? 99.548 150.822 -64.216 1.00 65.44 79 VAL D N 1
ATOM 4588 C CA . VAL D 1 79 ? 98.974 150.302 -65.458 1.00 55.63 79 VAL D CA 1
ATOM 4589 C C . VAL D 1 79 ? 100.006 150.115 -66.561 1.00 59.98 79 VAL D C 1
ATOM 4590 O O . VAL D 1 79 ? 99.763 149.397 -67.532 1.00 56.41 79 VAL D O 1
ATOM 4594 N N . LYS D 1 80 ? 101.155 150.764 -66.421 1.00 67.17 80 LYS D N 1
ATOM 4595 C CA . LYS D 1 80 ? 102.136 150.794 -67.502 1.00 57.60 80 LYS D CA 1
ATOM 4596 C C . LYS D 1 80 ? 102.899 149.481 -67.643 1.00 55.52 80 LYS D C 1
ATOM 4597 O O . LYS D 1 80 ? 103.485 149.217 -68.688 1.00 67.64 80 LYS D O 1
ATOM 4599 N N . LYS D 1 81 ? 102.889 148.650 -66.608 1.00 49.42 81 LYS D N 1
ATOM 4600 C CA . LYS D 1 81 ? 103.599 147.371 -66.674 1.00 46.19 81 LYS D CA 1
ATOM 4601 C C . LYS D 1 81 ? 102.667 146.158 -66.695 1.00 39.44 81 LYS D C 1
ATOM 4602 O O . LYS D 1 81 ? 101.502 146.255 -66.331 1.00 43.88 81 LYS D O 1
ATOM 4608 N N . GLU D 1 82 ? 103.194 145.021 -67.133 1.00 37.82 82 GLU D N 1
ATOM 4609 C CA . GLU D 1 82 ? 102.493 143.757 -67.008 1.00 48.94 82 GLU D CA 1
ATOM 4610 C C . GLU D 1 82 ? 102.779 143.157 -65.637 1.00 56.20 82 GLU D C 1
ATOM 4611 O O . GLU D 1 82 ? 103.866 143.346 -65.072 1.00 55.72 82 GLU D O 1
ATOM 4617 N N . TRP D 1 83 ? 101.800 142.427 -65.115 1.00 46.88 83 TRP D N 1
ATOM 4618 C CA . TRP D 1 83 ? 101.928 141.749 -63.832 1.00 35.16 83 TRP D CA 1
ATOM 4619 C C . TRP D 1 83 ? 101.772 140.256 -64.016 1.00 39.91 83 TRP D C 1
ATOM 4620 O O . TRP D 1 83 ? 100.880 139.813 -64.737 1.00 39.19 83 TRP D O 1
ATOM 4631 N N . LYS D 1 84 ? 102.630 139.484 -63.365 1.00 36.70 84 LYS D N 1
ATOM 4632 C CA . LYS D 1 84 ? 102.552 138.028 -63.420 1.00 34.01 84 LYS D CA 1
ATOM 4633 C C . LYS D 1 84 ? 101.664 137.528 -62.302 1.00 39.26 84 LYS D C 1
ATOM 4634 O O . LYS D 1 84 ? 101.900 137.850 -61.119 1.00 32.11 84 LYS D O 1
ATOM 4640 N N . LEU D 1 85 ? 100.672 136.728 -62.685 1.00 37.60 85 LEU D N 1
ATOM 4641 C CA . LEU D 1 85 ? 99.696 136.167 -61.767 1.00 34.99 85 LEU D CA 1
ATOM 4642 C C . LEU D 1 85 ? 99.779 134.646 -61.714 1.00 35.12 85 LEU D C 1
ATOM 4643 O O . LEU D 1 85 ? 100.115 133.982 -62.708 1.00 30.11 85 LEU D O 1
ATOM 4648 N N . VAL D 1 86 ? 99.496 134.104 -60.541 1.00 30.57 86 VAL D N 1
ATOM 4649 C CA . VAL D 1 86 ? 99.086 132.709 -60.417 1.00 29.97 86 VAL D CA 1
ATOM 4650 C C . VAL D 1 86 ? 97.684 132.700 -59.852 1.00 34.65 86 VAL D C 1
ATOM 4651 O O . VAL D 1 86 ? 97.241 133.660 -59.196 1.00 31.66 86 VAL D O 1
ATOM 4655 N N . VAL D 1 87 ? 96.983 131.615 -60.120 1.00 30.09 87 VAL D N 1
ATOM 4656 C CA . VAL D 1 87 ? 95.660 131.400 -59.575 1.00 30.93 87 VAL D CA 1
ATOM 4657 C C . VAL D 1 87 ? 95.752 130.177 -58.690 1.00 31.48 87 VAL D C 1
ATOM 4658 O O . VAL D 1 87 ? 96.367 129.187 -59.081 1.00 33.96 87 VAL D O 1
ATOM 4662 N N . VAL D 1 88 ? 95.199 130.250 -57.485 1.00 33.62 88 VAL D N 1
ATOM 4663 C CA . VAL D 1 88 ? 95.145 129.062 -56.650 1.00 32.21 88 VAL D CA 1
ATOM 4664 C C . VAL D 1 88 ? 93.695 128.596 -56.554 1.00 36.04 88 VAL D C 1
ATOM 4665 O O . VAL D 1 88 ? 92.819 129.343 -56.097 1.00 30.35 88 VAL D O 1
ATOM 4669 N N . GLY D 1 89 ? 93.456 127.369 -57.017 1.00 35.99 89 GLY D N 1
ATOM 4670 C CA . GLY D 1 89 ? 92.120 126.793 -57.064 1.00 34.83 89 GLY D CA 1
ATOM 4671 C C . GLY D 1 89 ? 91.688 126.725 -58.519 1.00 42.43 89 GLY D C 1
ATOM 4672 O O . GLY D 1 89 ? 91.392 127.761 -59.122 1.00 40.09 89 GLY D O 1
ATOM 4673 N N . ALA D 1 90 ? 91.669 125.521 -59.093 1.00 36.96 90 ALA D N 1
ATOM 4674 C CA . ALA D 1 90 ? 91.309 125.365 -60.506 1.00 35.45 90 ALA D CA 1
ATOM 4675 C C . ALA D 1 90 ? 89.870 124.911 -60.666 1.00 39.83 90 ALA D C 1
ATOM 4676 O O . ALA D 1 90 ? 89.563 124.050 -61.481 1.00 45.16 90 ALA D O 1
ATOM 4678 N N . GLY D 1 91 ? 88.983 125.483 -59.879 1.00 37.11 91 GLY D N 1
ATOM 4679 C CA . GLY D 1 91 ? 87.582 125.156 -60.001 1.00 39.76 91 GLY D CA 1
ATOM 4680 C C . GLY D 1 91 ? 86.908 126.146 -60.930 1.00 35.14 91 GLY D C 1
ATOM 4681 O O . GLY D 1 91 ? 87.539 126.746 -61.794 1.00 36.51 91 GLY D O 1
ATOM 4682 N N . ASN D 1 92 ? 85.613 126.303 -60.720 1.00 33.34 92 ASN D N 1
ATOM 4683 C CA . ASN D 1 92 ? 84.775 127.203 -61.474 1.00 37.81 92 ASN D CA 1
ATOM 4684 C C . ASN D 1 92 ? 85.321 128.642 -61.577 1.00 41.09 92 ASN D C 1
ATOM 4685 O O . ASN D 1 92 ? 85.546 129.154 -62.674 1.00 39.00 92 ASN D O 1
ATOM 4690 N N . ILE D 1 93 ? 85.535 129.290 -60.437 1.00 42.40 93 ILE D N 1
ATOM 4691 C CA . ILE D 1 93 ? 86.055 130.658 -60.433 1.00 36.26 93 ILE D CA 1
ATOM 4692 C C . ILE D 1 93 ? 87.492 130.740 -60.946 1.00 30.43 93 ILE D C 1
ATOM 4693 O O . ILE D 1 93 ? 87.805 131.589 -61.777 1.00 36.08 93 ILE D O 1
ATOM 4698 N N . GLY D 1 94 ? 88.354 129.864 -60.447 1.00 33.08 94 GLY D N 1
ATOM 4699 C CA . GLY D 1 94 ? 89.745 129.836 -60.868 1.00 32.54 94 GLY D CA 1
ATOM 4700 C C . GLY D 1 94 ? 89.926 129.704 -62.372 1.00 40.81 94 GLY D C 1
ATOM 4701 O O . GLY D 1 94 ? 90.701 130.450 -62.977 1.00 33.15 94 GLY D O 1
ATOM 4702 N N . ARG D 1 95 ? 89.221 128.755 -62.985 1.00 35.19 95 ARG D N 1
ATOM 4703 C CA . ARG D 1 95 ? 89.334 128.568 -64.419 1.00 37.31 95 ARG D CA 1
ATOM 4704 C C . ARG D 1 95 ? 88.756 129.772 -65.120 1.00 33.38 95 ARG D C 1
ATOM 4705 O O . ARG D 1 95 ? 89.294 130.207 -66.135 1.00 32.31 95 ARG D O 1
ATOM 4713 N N . ALA D 1 96 ? 87.660 130.314 -64.585 1.00 29.29 96 ALA D N 1
ATOM 4714 C CA . ALA D 1 96 ? 87.078 131.496 -65.218 1.00 34.81 96 ALA D CA 1
ATOM 4715 C C . ALA D 1 96 ? 88.097 132.635 -65.255 1.00 32.91 96 ALA D C 1
ATOM 4716 O O . ALA D 1 96 ? 88.253 133.293 -66.281 1.00 32.17 96 ALA D O 1
ATOM 4718 N N . VAL D 1 97 ? 88.812 132.858 -64.151 1.00 31.50 97 VAL D N 1
ATOM 4719 C CA . VAL D 1 97 ? 89.801 133.929 -64.137 1.00 31.01 97 VAL D CA 1
ATOM 4720 C C . VAL D 1 97 ? 90.935 133.638 -65.122 1.00 29.23 97 VAL D C 1
ATOM 4721 O O . VAL D 1 97 ? 91.368 134.527 -65.850 1.00 31.15 97 VAL D O 1
ATOM 4725 N N . ALA D 1 98 ? 91.386 132.387 -65.162 1.00 31.67 98 ALA D N 1
ATOM 4726 C CA . ALA D 1 98 ? 92.439 131.960 -66.083 1.00 34.81 98 ALA D CA 1
ATOM 4727 C C . ALA D 1 98 ? 92.085 132.229 -67.558 1.00 38.50 98 ALA D C 1
ATOM 4728 O O . ALA D 1 98 ? 92.973 132.374 -68.397 1.00 33.94 98 ALA D O 1
ATOM 4730 N N . ASN D 1 99 ? 90.790 132.300 -67.866 1.00 33.49 99 ASN D N 1
ATOM 4731 C CA . ASN D 1 99 ? 90.337 132.512 -69.242 1.00 29.88 99 ASN D CA 1
ATOM 4732 C C . ASN D 1 99 ? 89.769 133.907 -69.525 1.00 32.39 99 ASN D C 1
ATOM 4733 O O . ASN D 1 99 ? 89.349 134.203 -70.650 1.00 33.21 99 ASN D O 1
ATOM 4738 N N . TYR D 1 100 ? 89.765 134.763 -68.511 1.00 35.40 100 TYR D N 1
ATOM 4739 C CA . TYR D 1 100 ? 89.168 136.094 -68.632 1.00 36.27 100 TYR D CA 1
ATOM 4740 C C . TYR D 1 100 ? 90.028 137.030 -69.495 1.00 38.79 100 TYR D C 1
ATOM 4741 O O . TYR D 1 100 ? 91.082 137.504 -69.066 1.00 34.18 100 TYR D O 1
ATOM 4750 N N . THR D 1 101 ? 89.565 137.286 -70.715 1.00 45.75 101 THR D N 1
ATOM 4751 C CA . THR D 1 101 ? 90.355 137.988 -71.728 1.00 43.90 101 THR D CA 1
ATOM 4752 C C . THR D 1 101 ? 90.644 139.445 -71.364 1.00 35.10 101 THR D C 1
ATOM 4753 O O . THR D 1 101 ? 91.709 139.968 -71.680 1.00 44.63 101 THR D O 1
ATOM 4757 N N . VAL D 1 102 ? 89.685 140.093 -70.717 1.00 35.85 102 VAL D N 1
ATOM 4758 C CA . VAL D 1 102 ? 89.816 141.484 -70.288 1.00 40.05 102 VAL D CA 1
ATOM 4759 C C . VAL D 1 102 ? 91.053 141.782 -69.414 1.00 43.32 102 VAL D C 1
ATOM 4760 O O . VAL D 1 102 ? 91.716 142.800 -69.599 1.00 40.09 102 VAL D O 1
ATOM 4764 N N . MET D 1 103 ? 91.376 140.926 -68.453 1.00 46.20 103 MET D N 1
ATOM 4765 C CA . MET D 1 103 ? 92.500 141.284 -67.600 1.00 51.52 103 MET D CA 1
ATOM 4766 C C . MET D 1 103 ? 93.817 141.034 -68.337 1.00 45.76 103 MET D C 1
ATOM 4767 O O . MET D 1 103 ? 94.776 141.780 -68.146 1.00 34.99 103 MET D O 1
ATOM 4772 N N . LYS D 1 104 ? 93.840 140.021 -69.202 1.00 38.84 104 LYS D N 1
ATOM 4773 C CA . LYS D 1 104 ? 94.954 139.817 -70.119 1.00 49.13 104 LYS D CA 1
ATOM 4774 C C . LYS D 1 104 ? 95.196 141.067 -70.970 1.00 49.51 104 LYS D C 1
ATOM 4775 O O . LYS D 1 104 ? 96.329 141.514 -71.134 1.00 49.17 104 LYS D O 1
ATOM 4777 N N . GLU D 1 105 ? 94.112 141.621 -71.504 1.00 42.63 105 GLU D N 1
ATOM 4778 C CA . GLU D 1 105 ? 94.171 142.803 -72.352 1.00 34.95 105 GLU D CA 1
ATOM 4779 C C . GLU D 1 105 ? 94.621 144.043 -71.568 1.00 45.92 105 GLU D C 1
ATOM 4780 O O . GLU D 1 105 ? 95.095 145.003 -72.151 1.00 42.56 105 GLU D O 1
ATOM 4786 N N . LYS D 1 106 ? 94.469 144.033 -70.248 1.00 45.12 106 LYS D N 1
ATOM 4787 C CA . LYS D 1 106 ? 94.901 145.190 -69.470 1.00 44.81 106 LYS D CA 1
ATOM 4788 C C . LYS D 1 106 ? 96.160 144.932 -68.632 1.00 38.40 106 LYS D C 1
ATOM 4789 O O . LYS D 1 106 ? 96.458 145.682 -67.695 1.00 40.63 106 LYS D O 1
ATOM 4795 N N . GLY D 1 107 ? 96.917 143.906 -69.002 1.00 38.39 107 GLY D N 1
ATOM 4796 C CA . GLY D 1 107 ? 98.251 143.703 -68.455 1.00 35.45 107 GLY D CA 1
ATOM 4797 C C . GLY D 1 107 ? 98.409 142.702 -67.319 1.00 47.63 107 GLY D C 1
ATOM 4798 O O . GLY D 1 107 ? 99.439 142.691 -66.659 1.00 43.78 107 GLY D O 1
ATOM 4799 N N . PHE D 1 108 ? 97.417 141.846 -67.087 1.00 41.56 108 PHE D N 1
ATOM 4800 C CA . PHE D 1 108 ? 97.543 140.837 -66.029 1.00 31.50 108 PHE D CA 1
ATOM 4801 C C . PHE D 1 108 ? 97.660 139.446 -66.633 1.00 37.43 108 PHE D C 1
ATOM 4802 O O . PHE D 1 108 ? 96.692 138.913 -67.169 1.00 38.47 108 PHE D O 1
ATOM 4810 N N . ARG D 1 109 ? 98.862 138.879 -66.585 1.00 35.13 109 ARG D N 1
ATOM 4811 C CA . ARG D 1 109 ? 99.127 137.574 -67.197 1.00 33.38 109 ARG D CA 1
ATOM 4812 C C . ARG D 1 109 ? 99.177 136.422 -66.217 1.00 34.24 109 ARG D C 1
ATOM 4813 O O . ARG D 1 109 ? 100.065 136.350 -65.363 1.00 33.81 109 ARG D O 1
ATOM 4821 N N . ILE D 1 110 ? 98.248 135.493 -66.358 1.00 32.34 110 ILE D N 1
ATOM 4822 C CA . ILE D 1 110 ? 98.255 134.307 -65.527 1.00 35.85 110 ILE D CA 1
ATOM 4823 C C . ILE D 1 110 ? 99.271 133.327 -66.085 1.00 43.39 110 ILE D C 1
ATOM 4824 O O . ILE D 1 110 ? 99.155 132.939 -67.241 1.00 35.42 110 ILE D O 1
ATOM 4829 N N . ILE D 1 111 ? 100.281 132.954 -65.294 1.00 32.12 111 ILE D N 1
ATOM 4830 C CA . ILE D 1 111 ? 101.318 132.036 -65.792 1.00 36.46 111 ILE D CA 1
ATOM 4831 C C . ILE D 1 111 ? 101.319 130.693 -65.059 1.00 38.68 111 ILE D C 1
ATOM 4832 O O . ILE D 1 111 ? 101.991 129.747 -65.467 1.00 40.89 111 ILE D O 1
ATOM 4837 N N . GLY D 1 112 ? 100.563 130.598 -63.975 1.00 41.48 112 GLY D N 1
ATOM 4838 C CA . GLY D 1 112 ? 100.419 129.331 -63.285 1.00 34.73 112 GLY D CA 1
ATOM 4839 C C . GLY D 1 112 ? 99.044 129.256 -62.662 1.00 40.07 112 GLY D C 1
ATOM 4840 O O . GLY D 1 112 ? 98.470 130.281 -62.297 1.00 40.13 112 GLY D O 1
ATOM 4841 N N . ILE D 1 113 ? 98.502 128.050 -62.562 1.00 34.61 113 ILE D N 1
ATOM 4842 C CA . ILE D 1 113 ? 97.285 127.835 -61.797 1.00 34.22 113 ILE D CA 1
ATOM 4843 C C . ILE D 1 113 ? 97.436 126.498 -61.066 1.00 38.28 113 ILE D C 1
ATOM 4844 O O . ILE D 1 113 ? 97.978 125.541 -61.619 1.00 42.81 113 ILE D O 1
ATOM 4849 N N . PHE D 1 114 ? 96.976 126.445 -59.816 1.00 35.46 114 PHE D N 1
ATOM 4850 C CA . PHE D 1 114 ? 97.289 125.344 -58.903 1.00 35.39 114 PHE D CA 1
ATOM 4851 C C . PHE D 1 114 ? 96.046 124.751 -58.254 1.00 38.08 114 PHE D C 1
ATOM 4852 O O . PHE D 1 114 ? 95.030 125.417 -58.136 1.00 41.25 114 PHE D O 1
ATOM 4860 N N . ASP D 1 115 ? 96.127 123.493 -57.831 1.00 41.10 115 ASP D N 1
ATOM 4861 C CA . ASP D 1 115 ? 95.007 122.863 -57.139 1.00 47.44 115 ASP D CA 1
ATOM 4862 C C . ASP D 1 115 ? 95.462 121.641 -56.334 1.00 43.18 115 ASP D C 1
ATOM 4863 O O . ASP D 1 115 ? 96.505 121.053 -56.613 1.00 40.77 115 ASP D O 1
ATOM 4868 N N . SER D 1 116 ? 94.676 121.262 -55.333 1.00 51.61 116 SER D N 1
ATOM 4869 C CA . SER D 1 116 ? 95.009 120.082 -54.542 1.00 59.16 116 SER D CA 1
ATOM 4870 C C . SER D 1 116 ? 94.143 118.869 -54.911 1.00 68.31 116 SER D C 1
ATOM 4871 O O . SER D 1 116 ? 94.370 117.770 -54.403 1.00 70.85 116 SER D O 1
ATOM 4874 N N . ASP D 1 117 ? 93.161 119.067 -55.791 1.00 67.74 117 ASP D N 1
ATOM 4875 C CA . ASP D 1 117 ? 92.340 117.958 -56.292 1.00 64.65 117 ASP D CA 1
ATOM 4876 C C . ASP D 1 117 ? 93.079 117.258 -57.423 1.00 69.30 117 ASP D C 1
ATOM 4877 O O . ASP D 1 117 ? 93.388 117.876 -58.440 1.00 66.32 117 ASP D O 1
ATOM 4882 N N . PRO D 1 118 ? 93.357 115.969 -57.239 1.00 73.64 118 PRO D N 1
ATOM 4883 C CA . PRO D 1 118 ? 94.131 115.190 -58.207 1.00 76.83 118 PRO D CA 1
ATOM 4884 C C . PRO D 1 118 ? 93.393 115.012 -59.544 1.00 69.36 118 PRO D C 1
ATOM 4885 O O . PRO D 1 118 ? 94.015 114.769 -60.589 1.00 57.56 118 PRO D O 1
ATOM 4887 N N . SER D 1 119 ? 92.071 115.143 -59.516 1.00 67.99 119 SER D N 1
ATOM 4888 C CA . SER D 1 119 ? 91.300 115.132 -60.754 1.00 71.56 119 SER D CA 1
ATOM 4889 C C . SER D 1 119 ? 91.544 116.414 -61.554 1.00 73.41 119 SER D C 1
ATOM 4890 O O . SER D 1 119 ? 91.530 116.400 -62.784 1.00 77.55 119 SER D O 1
ATOM 4893 N N . LYS D 1 120 ? 91.781 117.517 -60.847 1.00 66.38 120 LYS D N 1
ATOM 4894 C CA . LYS D 1 120 ? 92.011 118.807 -61.492 1.00 54.73 120 LYS D CA 1
ATOM 4895 C C . LYS D 1 120 ? 93.466 118.976 -61.925 1.00 50.66 120 LYS D C 1
ATOM 4896 O O . LYS D 1 120 ? 93.747 119.530 -62.991 1.00 47.23 120 LYS D O 1
ATOM 4902 N N . ILE D 1 121 ? 94.390 118.497 -61.100 1.00 50.41 121 ILE D N 1
ATOM 4903 C CA . ILE D 1 121 ? 95.807 118.572 -61.424 1.00 51.82 121 ILE D CA 1
ATOM 4904 C C . ILE D 1 121 ? 96.114 117.891 -62.742 1.00 48.92 121 ILE D C 1
ATOM 4905 O O . ILE D 1 121 ? 95.736 116.737 -62.947 1.00 48.90 121 ILE D O 1
ATOM 4910 N N . GLY D 1 122 ? 96.791 118.599 -63.641 1.00 51.31 122 GLY D N 1
ATOM 4911 C CA . GLY D 1 122 ? 97.080 118.054 -64.957 1.00 51.57 122 GLY D CA 1
ATOM 4912 C C . GLY D 1 122 ? 96.174 118.545 -66.085 1.00 53.27 122 GLY D C 1
ATOM 4913 O O . GLY D 1 122 ? 96.610 118.646 -67.234 1.00 48.78 122 GLY D O 1
ATOM 4914 N N . LYS D 1 123 ? 94.916 118.847 -65.769 1.00 51.64 123 LYS D N 1
ATOM 4915 C CA . LYS D 1 123 ? 93.970 119.347 -66.771 1.00 50.13 123 LYS D CA 1
ATOM 4916 C C . LYS D 1 123 ? 94.463 120.635 -67.418 1.00 55.45 123 LYS D C 1
ATOM 4917 O O . LYS D 1 123 ? 95.281 121.349 -66.835 1.00 53.80 123 LYS D O 1
ATOM 4923 N N . GLU D 1 124 ? 93.980 120.939 -68.623 1.00 47.37 124 GLU D N 1
ATOM 4924 C CA . GLU D 1 124 ? 94.311 122.223 -69.232 1.00 49.22 124 GLU D CA 1
ATOM 4925 C C . GLU D 1 124 ? 93.273 123.265 -68.824 1.00 49.80 124 GLU D C 1
ATOM 4926 O O . GLU D 1 124 ? 92.118 123.169 -69.218 1.00 48.17 124 GLU D O 1
ATOM 4932 N N . ALA D 1 125 ? 93.682 124.261 -68.047 1.00 43.50 125 ALA D N 1
ATOM 4933 C CA . ALA D 1 125 ? 92.719 125.213 -67.490 1.00 43.40 125 ALA D CA 1
ATOM 4934 C C . ALA D 1 125 ? 92.342 126.285 -68.500 1.00 39.79 125 ALA D C 1
ATOM 4935 O O . ALA D 1 125 ? 91.202 126.728 -68.555 1.00 38.70 125 ALA D O 1
ATOM 4937 N N . ALA D 1 126 ? 93.320 126.692 -69.293 1.00 38.30 126 ALA D N 1
ATOM 4938 C CA . ALA D 1 126 ? 93.144 127.697 -70.321 1.00 43.57 126 ALA D CA 1
ATOM 4939 C C . ALA D 1 126 ? 94.142 127.337 -71.399 1.00 49.12 126 ALA D C 1
ATOM 4940 O O . ALA D 1 126 ? 95.006 126.493 -71.156 1.00 48.16 126 ALA D O 1
ATOM 4942 N N . PRO D 1 127 ? 94.038 127.951 -72.590 1.00 50.60 127 PRO D N 1
ATOM 4943 C CA . PRO D 1 127 ? 95.004 127.535 -73.613 1.00 54.25 127 PRO D CA 1
ATOM 4944 C C . PRO D 1 127 ? 96.437 127.743 -73.157 1.00 59.97 127 PRO D C 1
ATOM 4945 O O . PRO D 1 127 ? 96.786 128.841 -72.729 1.00 58.06 127 PRO D O 1
ATOM 4949 N N . GLY D 1 128 ? 97.239 126.682 -73.224 1.00 54.73 128 GLY D N 1
ATOM 4950 C CA . GLY D 1 128 ? 98.644 126.756 -72.874 1.00 51.35 128 GLY D CA 1
ATOM 4951 C C . GLY D 1 128 ? 98.901 126.771 -71.380 1.00 48.85 128 GLY D C 1
ATOM 4952 O O . GLY D 1 128 ? 100.017 127.063 -70.937 1.00 52.78 128 GLY D O 1
ATOM 4953 N N . LEU D 1 129 ? 97.880 126.444 -70.595 1.00 42.88 129 LEU D N 1
ATOM 4954 C CA . LEU D 1 129 ? 97.991 126.565 -69.150 1.00 37.65 129 LEU D CA 1
ATOM 4955 C C . LEU D 1 129 ? 97.491 125.316 -68.453 1.00 40.56 129 LEU D C 1
ATOM 4956 O O . LEU D 1 129 ? 96.286 125.079 -68.343 1.00 41.12 129 LEU D O 1
ATOM 4961 N N . THR D 1 130 ? 98.435 124.523 -67.966 1.00 40.07 130 THR D N 1
ATOM 4962 C CA . THR D 1 130 ? 98.122 123.302 -67.224 1.00 40.58 130 THR D CA 1
ATOM 4963 C C . THR D 1 130 ? 98.093 123.551 -65.715 1.00 34.07 130 THR D C 1
ATOM 4964 O O . THR D 1 130 ? 98.963 124.225 -65.192 1.00 43.63 130 THR D O 1
ATOM 4968 N N . VAL D 1 131 ? 97.083 123.000 -65.046 1.00 36.59 131 VAL D N 1
ATOM 4969 C CA . VAL D 1 131 ? 96.962 123.031 -63.595 1.00 40.56 131 VAL D CA 1
ATOM 4970 C C . VAL D 1 131 ? 98.092 122.251 -62.926 1.00 52.16 131 VAL D C 1
ATOM 4971 O O . VAL D 1 131 ? 98.289 121.068 -63.221 1.00 52.89 131 VAL D O 1
ATOM 4975 N N . SER D 1 132 ? 98.825 122.910 -62.030 1.00 49.22 132 SER D N 1
ATOM 4976 C CA . SER D 1 132 ? 99.919 122.270 -61.287 1.00 49.44 132 SER D CA 1
ATOM 4977 C C . SER D 1 132 ? 99.476 121.825 -59.900 1.00 50.73 132 SER D C 1
ATOM 4978 O O . SER D 1 132 ? 98.419 122.237 -59.410 1.00 49.56 132 SER D O 1
ATOM 4981 N N . ASP D 1 133 ? 100.284 120.978 -59.264 1.00 47.42 133 ASP D N 1
ATOM 4982 C CA . ASP D 1 133 ? 100.031 120.611 -57.877 1.00 47.22 133 ASP D CA 1
ATOM 4983 C C . ASP D 1 133 ? 100.343 121.834 -57.027 1.00 46.89 133 ASP D C 1
ATOM 4984 O O . ASP D 1 133 ? 101.388 122.464 -57.193 1.00 45.79 133 ASP D O 1
ATOM 4989 N N . VAL D 1 134 ? 99.430 122.160 -56.122 1.00 42.40 134 VAL D N 1
ATOM 4990 C CA . VAL D 1 134 ? 99.572 123.324 -55.268 1.00 39.19 134 VAL D CA 1
ATOM 4991 C C . VAL D 1 134 ? 100.744 123.106 -54.301 1.00 46.60 134 VAL D C 1
ATOM 4992 O O . VAL D 1 134 ? 101.191 124.039 -53.632 1.00 42.17 134 VAL D O 1
ATOM 4996 N N . SER D 1 135 ? 101.256 121.874 -54.248 1.00 41.01 135 SER D N 1
ATOM 4997 C CA . SER D 1 135 ? 102.461 121.589 -53.466 1.00 49.12 135 SER D CA 1
ATOM 4998 C C . SER D 1 135 ? 103.648 122.327 -54.073 1.00 53.09 135 SER D C 1
ATOM 4999 O O . SER D 1 135 ? 104.631 122.602 -53.398 1.00 53.71 135 SER D O 1
ATOM 5002 N N . GLU D 1 136 ? 103.551 122.675 -55.350 1.00 47.92 136 GLU D N 1
ATOM 5003 C CA . GLU D 1 136 ? 104.651 123.398 -55.991 1.00 53.11 136 GLU D CA 1
ATOM 5004 C C . GLU D 1 136 ? 104.483 124.913 -55.906 1.00 44.42 136 GLU D C 1
ATOM 5005 O O . GLU D 1 136 ? 105.308 125.664 -56.437 1.00 43.44 136 GLU D O 1
ATOM 5011 N N . LEU D 1 137 ? 103.426 125.357 -55.229 1.00 41.64 137 LEU D N 1
ATOM 5012 C CA . LEU D 1 137 ? 103.029 126.766 -55.282 1.00 37.03 137 LEU D CA 1
ATOM 5013 C C . LEU D 1 137 ? 104.168 127.732 -54.960 1.00 38.60 137 LEU D C 1
ATOM 5014 O O . LEU D 1 137 ? 104.521 128.570 -55.789 1.00 35.91 137 LEU D O 1
ATOM 5019 N N . GLU D 1 138 ? 104.760 127.608 -53.771 1.00 38.97 138 GLU D N 1
ATOM 5020 C CA . GLU D 1 138 ? 105.812 128.547 -53.355 1.00 39.86 138 GLU D CA 1
ATOM 5021 C C . GLU D 1 138 ? 107.038 128.472 -54.251 1.00 40.86 138 GLU D C 1
ATOM 5022 O O . GLU D 1 138 ? 107.605 129.505 -54.628 1.00 38.56 138 GLU D O 1
ATOM 5028 N N . LYS D 1 139 ? 107.455 127.243 -54.558 1.00 39.28 139 LYS D N 1
ATOM 5029 C CA . LYS D 1 139 ? 108.557 127.014 -55.479 1.00 45.79 139 LYS D CA 1
ATOM 5030 C C . LYS D 1 139 ? 108.317 127.766 -56.790 1.00 48.18 139 LYS D C 1
ATOM 5031 O O . LYS D 1 139 ? 109.169 128.537 -57.251 1.00 43.43 139 LYS D O 1
ATOM 5037 N N . PHE D 1 140 ? 107.138 127.560 -57.371 1.00 47.02 140 PHE D N 1
ATOM 5038 C CA . PHE D 1 140 ? 106.773 128.258 -58.599 1.00 41.92 140 PHE D CA 1
ATOM 5039 C C . PHE D 1 140 ? 106.830 129.777 -58.408 1.00 40.96 140 PHE D C 1
ATOM 5040 O O . PHE D 1 140 ? 107.421 130.488 -59.218 1.00 39.43 140 PHE D O 1
ATOM 5048 N N . VAL D 1 141 ? 106.203 130.273 -57.344 1.00 38.36 141 VAL D N 1
ATOM 5049 C CA . VAL D 1 141 ? 106.115 131.720 -57.159 1.00 34.34 141 VAL D CA 1
ATOM 5050 C C . VAL D 1 141 ? 107.516 132.336 -57.067 1.00 43.73 141 VAL D C 1
ATOM 5051 O O . VAL D 1 141 ? 107.805 133.356 -57.701 1.00 45.50 141 VAL D O 1
ATOM 5055 N N . GLU D 1 142 ? 108.383 131.690 -56.295 1.00 37.60 142 GLU D N 1
ATOM 5056 C CA . GLU D 1 142 ? 109.761 132.145 -56.145 1.00 48.43 142 GLU D CA 1
ATOM 5057 C C . GLU D 1 142 ? 110.512 132.139 -57.476 1.00 38.98 142 GLU D C 1
ATOM 5058 O O . GLU D 1 142 ? 111.052 133.160 -57.887 1.00 43.91 142 GLU D O 1
ATOM 5064 N N . GLU D 1 143 ? 110.523 130.993 -58.150 1.00 41.58 143 GLU D N 1
ATOM 5065 C CA . GLU D 1 143 ? 111.327 130.835 -59.365 1.00 49.98 143 GLU D CA 1
ATOM 5066 C C . GLU D 1 143 ? 110.901 131.732 -60.518 1.00 49.95 143 GLU D C 1
ATOM 5067 O O . GLU D 1 143 ? 111.723 132.074 -61.362 1.00 47.84 143 GLU D O 1
ATOM 5073 N N . HIS D 1 144 ? 109.632 132.128 -60.556 1.00 50.05 144 HIS D N 1
ATOM 5074 C CA . HIS D 1 144 ? 109.145 132.959 -61.661 1.00 46.27 144 HIS D CA 1
ATOM 5075 C C . HIS D 1 144 ? 108.969 134.420 -61.280 1.00 37.70 144 HIS D C 1
ATOM 5076 O O . HIS D 1 144 ? 108.691 135.250 -62.138 1.00 41.29 144 HIS D O 1
ATOM 5083 N N . GLY D 1 145 ? 109.161 134.735 -59.998 1.00 39.28 145 GLY D N 1
ATOM 5084 C CA . GLY D 1 145 ? 108.996 136.092 -59.511 1.00 42.32 145 GLY D CA 1
ATOM 5085 C C . GLY D 1 145 ? 107.562 136.604 -59.607 1.00 41.79 145 GLY D C 1
ATOM 5086 O O . GLY D 1 145 ? 107.332 137.782 -59.870 1.00 41.44 145 GLY D O 1
ATOM 5087 N N . VAL D 1 146 ? 106.599 135.722 -59.376 1.00 41.28 146 VAL D N 1
ATOM 5088 C CA . VAL D 1 146 ? 105.175 136.080 -59.443 1.00 38.63 146 VAL D CA 1
ATOM 5089 C C . VAL D 1 146 ? 104.823 137.217 -58.482 1.00 40.03 146 VAL D C 1
ATOM 5090 O O . VAL D 1 146 ? 105.222 137.202 -57.319 1.00 39.98 146 VAL D O 1
ATOM 5094 N N . GLU D 1 147 ? 104.038 138.175 -58.965 1.00 32.79 147 GLU D N 1
ATOM 5095 C CA . GLU D 1 147 ? 103.693 139.362 -58.197 1.00 33.12 147 GLU D CA 1
ATOM 5096 C C . GLU D 1 147 ? 102.323 139.287 -57.503 1.00 36.50 147 GLU D C 1
ATOM 5097 O O . GLU D 1 147 ? 102.180 139.672 -56.342 1.00 31.37 147 GLU D O 1
ATOM 5103 N N . ILE D 1 148 ? 101.321 138.773 -58.203 1.00 32.92 148 ILE D N 1
ATOM 5104 C CA . ILE D 1 148 ? 99.973 138.759 -57.664 1.00 33.23 148 ILE D CA 1
ATOM 5105 C C . ILE D 1 148 ? 99.438 137.346 -57.649 1.00 31.89 148 ILE D C 1
ATOM 5106 O O . ILE D 1 148 ? 99.596 136.597 -58.615 1.00 34.72 148 ILE D O 1
ATOM 5111 N N . GLY D 1 149 ? 98.812 136.981 -56.537 1.00 30.13 149 GLY D N 1
ATOM 5112 C CA . GLY D 1 149 ? 98.167 135.692 -56.415 1.00 29.93 149 GLY D CA 1
ATOM 5113 C C . GLY D 1 149 ? 96.662 135.861 -56.329 1.00 32.28 149 GLY D C 1
ATOM 5114 O O . GLY D 1 149 ? 96.135 136.738 -55.625 1.00 28.60 149 GLY D O 1
ATOM 5115 N N . VAL D 1 150 ? 95.966 135.014 -57.069 1.00 30.54 150 VAL D N 1
ATOM 5116 C CA . VAL D 1 150 ? 94.514 134.998 -57.066 1.00 28.17 150 VAL D CA 1
ATOM 5117 C C . VAL D 1 150 ? 94.027 133.793 -56.277 1.00 27.83 150 VAL D C 1
ATOM 5118 O O . VAL D 1 150 ? 94.315 132.654 -56.625 1.00 30.98 150 VAL D O 1
ATOM 5122 N N . ILE D 1 151 ? 93.302 134.052 -55.198 1.00 28.01 151 ILE D N 1
ATOM 5123 C CA . ILE D 1 151 ? 92.792 132.979 -54.379 1.00 27.61 151 ILE D CA 1
ATOM 5124 C C . ILE D 1 151 ? 91.376 132.660 -54.825 1.00 34.19 151 ILE D C 1
ATOM 5125 O O . ILE D 1 151 ? 90.484 133.495 -54.747 1.00 31.67 151 ILE D O 1
ATOM 5130 N N . ALA D 1 152 ? 91.192 131.447 -55.329 1.00 35.16 152 ALA D N 1
ATOM 5131 C CA . ALA D 1 152 ? 89.888 130.990 -55.775 1.00 34.19 152 ALA D CA 1
ATOM 5132 C C . ALA D 1 152 ? 89.603 129.629 -55.156 1.00 36.49 152 ALA D C 1
ATOM 5133 O O . ALA D 1 152 ? 89.300 128.669 -55.863 1.00 34.95 152 ALA D O 1
ATOM 5135 N N . VAL D 1 153 ? 89.737 129.543 -53.833 1.00 38.20 153 VAL D N 1
ATOM 5136 C CA . VAL D 1 153 ? 89.437 128.312 -53.109 1.00 37.62 153 VAL D CA 1
ATOM 5137 C C . VAL D 1 153 ? 88.340 128.592 -52.095 1.00 40.81 153 VAL D C 1
ATOM 5138 O O . VAL D 1 153 ? 88.038 129.753 -51.829 1.00 41.21 153 VAL D O 1
ATOM 5142 N N . PRO D 1 154 ? 87.724 127.537 -51.528 1.00 44.62 154 PRO D N 1
ATOM 5143 C CA . PRO D 1 154 ? 86.701 127.820 -50.513 1.00 43.99 154 PRO D CA 1
ATOM 5144 C C . PRO D 1 154 ? 87.279 128.574 -49.321 1.00 45.63 154 PRO D C 1
ATOM 5145 O O . PRO D 1 154 ? 88.489 128.538 -49.083 1.00 41.74 154 PRO D O 1
ATOM 5149 N N . ALA D 1 155 ? 86.408 129.257 -48.589 1.00 38.48 155 ALA D N 1
ATOM 5150 C CA . ALA D 1 155 ? 86.820 130.083 -47.468 1.00 48.88 155 ALA D CA 1
ATOM 5151 C C . ALA D 1 155 ? 87.673 129.301 -46.464 1.00 53.80 155 ALA D C 1
ATOM 5152 O O . ALA D 1 155 ? 88.548 129.873 -45.822 1.00 52.98 155 ALA D O 1
ATOM 5154 N N . GLU D 1 156 ? 87.436 127.992 -46.379 1.00 55.21 156 GLU D N 1
ATOM 5155 C CA . GLU D 1 156 ? 88.085 127.112 -45.402 1.00 65.24 156 GLU D CA 1
ATOM 5156 C C . GLU D 1 156 ? 89.616 127.121 -45.454 1.00 57.69 156 GLU D C 1
ATOM 5157 O O . GLU D 1 156 ? 90.274 126.986 -44.425 1.00 52.50 156 GLU D O 1
ATOM 5159 N N . HIS D 1 157 ? 90.187 127.266 -46.644 1.00 48.31 157 HIS D N 1
ATOM 5160 C CA . HIS D 1 157 ? 91.636 127.154 -46.784 1.00 52.84 157 HIS D CA 1
ATOM 5161 C C . HIS D 1 157 ? 92.261 128.442 -47.314 1.00 45.26 157 HIS D C 1
ATOM 5162 O O . HIS D 1 157 ? 93.453 128.488 -47.636 1.00 45.06 157 HIS D O 1
ATOM 5169 N N . ALA D 1 158 ? 91.448 129.488 -47.395 1.00 40.64 158 ALA D N 1
ATOM 5170 C CA . ALA D 1 158 ? 91.856 130.724 -48.048 1.00 47.28 158 ALA D CA 1
ATOM 5171 C C . ALA D 1 158 ? 92.981 131.406 -47.286 1.00 40.63 158 ALA D C 1
ATOM 5172 O O . ALA D 1 158 ? 93.954 131.846 -47.879 1.00 34.92 158 ALA D O 1
ATOM 5174 N N . GLN D 1 159 ? 92.853 131.476 -45.965 1.00 38.95 159 GLN D N 1
ATOM 5175 C CA . GLN D 1 159 ? 93.870 132.125 -45.159 1.00 36.27 159 GLN D CA 1
ATOM 5176 C C . GLN D 1 159 ? 95.203 131.402 -45.312 1.00 33.25 159 GLN D C 1
ATOM 5177 O O . GLN D 1 159 ? 96.254 132.038 -45.435 1.00 32.47 159 GLN D O 1
ATOM 5183 N N . GLU D 1 160 ? 95.152 130.073 -45.320 1.00 40.47 160 GLU D N 1
ATOM 5184 C CA . GLU D 1 160 ? 96.362 129.258 -45.387 1.00 49.08 160 GLU D CA 1
ATOM 5185 C C . GLU D 1 160 ? 97.098 129.475 -46.696 1.00 42.74 160 GLU D C 1
ATOM 5186 O O . GLU D 1 160 ? 98.316 129.650 -46.724 1.00 44.61 160 GLU D O 1
ATOM 5192 N N . ILE D 1 161 ? 96.340 129.454 -47.785 1.00 38.49 161 ILE D N 1
ATOM 5193 C CA . ILE D 1 161 ? 96.876 129.763 -49.097 1.00 35.98 161 ILE D CA 1
ATOM 5194 C C . ILE D 1 161 ? 97.447 131.178 -49.117 1.00 34.82 161 ILE D C 1
ATOM 5195 O O . ILE D 1 161 ? 98.545 131.390 -49.621 1.00 37.03 161 ILE D O 1
ATOM 5200 N N . ALA D 1 162 ? 96.725 132.142 -48.547 1.00 28.30 162 ALA D N 1
ATOM 5201 C CA . ALA D 1 162 ? 97.262 133.505 -48.455 1.00 33.60 162 ALA D CA 1
ATOM 5202 C C . ALA D 1 162 ? 98.640 133.525 -47.778 1.00 36.64 162 ALA D C 1
ATOM 5203 O O . ALA D 1 162 ? 99.577 134.197 -48.239 1.00 33.28 162 ALA D O 1
ATOM 5205 N N . GLU D 1 163 ? 98.761 132.768 -46.690 1.00 37.69 163 GLU D N 1
ATOM 5206 C CA . GLU D 1 163 ? 100.006 132.729 -45.927 1.00 38.71 163 GLU D CA 1
ATOM 5207 C C . GLU D 1 163 ? 101.130 132.050 -46.700 1.00 37.99 163 GLU D C 1
ATOM 5208 O O . GLU D 1 163 ? 102.296 132.456 -46.595 1.00 33.59 163 GLU D O 1
ATOM 5214 N N . ARG D 1 164 ? 100.786 131.035 -47.493 1.00 35.73 164 ARG D N 1
ATOM 5215 C CA . ARG D 1 164 ? 101.766 130.424 -48.374 1.00 33.23 164 ARG D CA 1
ATOM 5216 C C . ARG D 1 164 ? 102.233 131.412 -49.447 1.00 38.95 164 ARG D C 1
ATOM 5217 O O . ARG D 1 164 ? 103.431 131.531 -49.710 1.00 36.15 164 ARG D O 1
ATOM 5225 N N . LEU D 1 165 ? 101.285 132.108 -50.076 1.00 35.49 165 LEU D N 1
ATOM 5226 C CA . LEU D 1 165 ? 101.621 133.127 -51.054 1.00 34.88 165 LEU D CA 1
ATOM 5227 C C . LEU D 1 165 ? 102.500 134.199 -50.418 1.00 36.13 165 LEU D C 1
ATOM 5228 O O . LEU D 1 165 ? 103.464 134.666 -51.027 1.00 36.17 165 LEU D O 1
ATOM 5233 N N . GLU D 1 166 ? 102.159 134.575 -49.187 1.00 31.50 166 GLU D N 1
ATOM 5234 C CA . GLU D 1 166 ? 102.913 135.595 -48.460 1.00 39.04 166 GLU D CA 1
ATOM 5235 C C . GLU D 1 166 ? 104.353 135.117 -48.273 1.00 40.55 166 GLU D C 1
ATOM 5236 O O . GLU D 1 166 ? 105.295 135.820 -48.636 1.00 38.94 166 GLU D O 1
ATOM 5242 N N . LYS D 1 167 ? 104.508 133.906 -47.739 1.00 38.17 167 LYS D N 1
ATOM 5243 C CA . LYS D 1 167 ? 105.828 133.357 -47.462 1.00 43.74 167 LYS D CA 1
ATOM 5244 C C . LYS D 1 167 ? 106.691 133.320 -48.711 1.00 43.89 167 LYS D C 1
ATOM 5245 O O . LYS D 1 167 ? 107.884 133.635 -48.660 1.00 41.63 167 LYS D O 1
ATOM 5251 N N . ALA D 1 168 ? 106.077 132.958 -49.834 1.00 40.85 168 ALA D N 1
ATOM 5252 C CA . ALA D 1 168 ? 106.789 132.807 -51.087 1.00 40.74 168 ALA D CA 1
ATOM 5253 C C . ALA D 1 168 ? 107.110 134.139 -51.752 1.00 39.85 168 ALA D C 1
ATOM 5254 O O . ALA D 1 168 ? 107.732 134.160 -52.798 1.00 46.35 168 ALA D O 1
ATOM 5256 N N . GLY D 1 169 ? 106.683 135.249 -51.162 1.00 41.14 169 GLY D N 1
ATOM 5257 C CA . GLY D 1 169 ? 107.064 136.552 -51.692 1.00 41.04 169 GLY D CA 1
ATOM 5258 C C . GLY D 1 169 ? 106.103 137.236 -52.655 1.00 40.39 169 GLY D C 1
ATOM 5259 O O . GLY D 1 169 ? 106.497 138.173 -53.357 1.00 36.17 169 GLY D O 1
ATOM 5260 N N . ILE D 1 170 ? 104.842 136.792 -52.677 1.00 35.76 170 ILE D N 1
ATOM 5261 C CA . ILE D 1 170 ? 103.803 137.457 -53.460 1.00 32.38 170 ILE D CA 1
ATOM 5262 C C . ILE D 1 170 ? 103.753 138.937 -53.067 1.00 36.48 170 ILE D C 1
ATOM 5263 O O . ILE D 1 170 ? 104.061 139.289 -51.930 1.00 33.77 170 ILE D O 1
ATOM 5268 N N . LYS D 1 171 ? 103.369 139.820 -53.980 1.00 31.69 171 LYS D N 1
ATOM 5269 C CA . LYS D 1 171 ? 103.303 141.240 -53.622 1.00 32.54 171 LYS D CA 1
ATOM 5270 C C . LYS D 1 171 ? 101.876 141.703 -53.313 1.00 33.07 171 LYS D C 1
ATOM 5271 O O . LYS D 1 171 ? 101.662 142.769 -52.739 1.00 36.01 171 LYS D O 1
ATOM 5277 N N . GLY D 1 172 ? 100.891 140.918 -53.711 1.00 35.68 172 GLY D N 1
ATOM 5278 C CA . GLY D 1 172 ? 99.516 141.308 -53.455 1.00 30.55 172 GLY D CA 1
ATOM 5279 C C . GLY D 1 172 ? 98.592 140.168 -53.806 1.00 33.02 172 GLY D C 1
ATOM 5280 O O . GLY D 1 172 ? 98.973 139.239 -54.521 1.00 28.46 172 GLY D O 1
ATOM 5281 N N . ILE D 1 173 ? 97.368 140.242 -53.307 1.00 27.53 173 ILE D N 1
ATOM 5282 C CA . ILE D 1 173 ? 96.440 139.132 -53.436 1.00 26.99 173 ILE D CA 1
ATOM 5283 C C . ILE D 1 173 ? 95.081 139.644 -53.866 1.00 33.50 173 ILE D C 1
ATOM 5284 O O . ILE D 1 173 ? 94.570 140.614 -53.293 1.00 30.03 173 ILE D O 1
ATOM 5289 N N . LEU D 1 174 ? 94.519 139.012 -54.899 1.00 28.65 174 LEU D N 1
ATOM 5290 C CA . LEU D 1 174 ? 93.113 139.171 -55.238 1.00 23.28 174 LEU D CA 1
ATOM 5291 C C . LEU D 1 174 ? 92.350 137.949 -54.703 1.00 31.94 174 LEU D C 1
ATOM 5292 O O . LEU D 1 174 ? 92.634 136.810 -55.089 1.00 33.83 174 LEU D O 1
ATOM 5297 N N . ASN D 1 175 ? 91.384 138.183 -53.815 1.00 26.73 175 ASN D N 1
ATOM 5298 C CA . ASN D 1 175 ? 90.732 137.097 -53.088 1.00 29.11 175 ASN D CA 1
ATOM 5299 C C . ASN D 1 175 ? 89.271 136.932 -53.458 1.00 28.14 175 ASN D C 1
ATOM 5300 O O . ASN D 1 175 ? 88.477 137.863 -53.274 1.00 29.80 175 ASN D O 1
ATOM 5305 N N . PHE D 1 176 ? 88.894 135.747 -53.936 1.00 31.13 176 PHE D N 1
ATOM 5306 C CA . PHE D 1 176 ? 87.491 135.492 -54.269 1.00 32.59 176 PHE D CA 1
ATOM 5307 C C . PHE D 1 176 ? 86.756 134.723 -53.196 1.00 41.92 176 PHE D C 1
ATOM 5308 O O . PHE D 1 176 ? 85.536 134.539 -53.290 1.00 38.08 176 PHE D O 1
ATOM 5316 N N . ALA D 1 177 ? 87.488 134.237 -52.199 1.00 39.59 177 ALA D N 1
ATOM 5317 C CA . ALA D 1 177 ? 86.848 133.460 -51.140 1.00 36.15 177 ALA D CA 1
ATOM 5318 C C . ALA D 1 177 ? 86.102 134.383 -50.197 1.00 39.39 177 ALA D C 1
ATOM 5319 O O . ALA D 1 177 ? 86.581 135.481 -49.879 1.00 34.67 177 ALA D O 1
ATOM 5321 N N . PRO D 1 178 ? 84.911 133.945 -49.739 1.00 45.12 178 PRO D N 1
ATOM 5322 C CA . PRO D 1 178 ? 84.089 134.784 -48.859 1.00 39.42 178 PRO D CA 1
ATOM 5323 C C . PRO D 1 178 ? 84.595 134.799 -47.409 1.00 47.90 178 PRO D C 1
ATOM 5324 O O . PRO D 1 178 ? 83.959 134.215 -46.540 1.00 47.98 178 PRO D O 1
ATOM 5328 N N . VAL D 1 179 ? 85.722 135.471 -47.174 1.00 46.17 179 VAL D N 1
ATOM 5329 C CA . VAL D 1 179 ? 86.386 135.501 -45.876 1.00 44.18 179 VAL D CA 1
ATOM 5330 C C . VAL D 1 179 ? 87.435 136.605 -45.881 1.00 45.90 179 VAL D C 1
ATOM 5331 O O . VAL D 1 179 ? 88.067 136.870 -46.904 1.00 41.89 179 VAL D O 1
ATOM 5335 N N . LYS D 1 180 ? 87.595 137.267 -44.741 1.00 37.85 180 LYS D N 1
ATOM 5336 C CA . LYS D 1 180 ? 88.586 138.319 -44.584 1.00 42.68 180 LYS D CA 1
ATOM 5337 C C . LYS D 1 180 ? 89.943 137.665 -44.404 1.00 49.70 180 LYS D C 1
ATOM 5338 O O . LYS D 1 180 ? 90.101 136.764 -43.595 1.00 57.89 180 LYS D O 1
ATOM 5344 N N . ILE D 1 181 ? 90.912 138.117 -45.182 1.00 42.44 181 ILE D N 1
ATOM 5345 C CA . ILE D 1 181 ? 92.244 137.537 -45.193 1.00 39.90 181 ILE D CA 1
ATOM 5346 C C . ILE D 1 181 ? 93.182 138.446 -44.421 1.00 37.89 181 ILE D C 1
ATOM 5347 O O . ILE D 1 181 ? 93.114 139.668 -44.581 1.00 43.11 181 ILE D O 1
ATOM 5352 N N . LYS D 1 182 ? 94.059 137.858 -43.602 1.00 35.95 182 LYS D N 1
ATOM 5353 C CA . LYS D 1 182 ? 94.978 138.625 -42.762 1.00 36.57 182 LYS D CA 1
ATOM 5354 C C . LYS D 1 182 ? 96.446 138.350 -43.084 1.00 35.91 182 LYS D C 1
ATOM 5355 O O . LYS D 1 182 ? 97.016 137.354 -42.631 1.00 38.19 182 LYS D O 1
ATOM 5361 N N . VAL D 1 183 ? 97.066 139.252 -43.840 1.00 34.18 183 VAL D N 1
ATOM 5362 C CA . VAL D 1 183 ? 98.436 139.058 -44.310 1.00 31.70 183 VAL D CA 1
ATOM 5363 C C . VAL D 1 183 ? 99.086 140.420 -44.447 1.00 30.46 183 VAL D C 1
ATOM 5364 O O . VAL D 1 183 ? 98.422 141.444 -44.319 1.00 31.18 183 VAL D O 1
ATOM 5368 N N . SER D 1 184 ? 100.387 140.433 -44.704 1.00 37.15 184 SER D N 1
ATOM 5369 C CA . SER D 1 184 ? 101.149 141.675 -44.718 1.00 42.40 184 SER D CA 1
ATOM 5370 C C . SER D 1 184 ? 101.115 142.358 -46.073 1.00 47.87 184 SER D C 1
ATOM 5371 O O . SER D 1 184 ? 101.526 143.514 -46.209 1.00 51.66 184 SER D O 1
ATOM 5374 N N . VAL D 1 185 ? 100.627 141.647 -47.081 1.00 38.72 185 VAL D N 1
ATOM 5375 C CA . VAL D 1 185 ? 100.558 142.227 -48.409 1.00 33.34 185 VAL D CA 1
ATOM 5376 C C . VAL D 1 185 ? 99.152 142.760 -48.653 1.00 32.44 185 VAL D C 1
ATOM 5377 O O . VAL D 1 185 ? 98.199 142.326 -48.002 1.00 33.04 185 VAL D O 1
ATOM 5381 N N . PRO D 1 186 ? 99.022 143.723 -49.578 1.00 34.35 186 PRO D N 1
ATOM 5382 C CA . PRO D 1 186 ? 97.701 144.258 -49.918 1.00 39.59 186 PRO D CA 1
ATOM 5383 C C . PRO D 1 186 ? 96.762 143.159 -50.424 1.00 37.88 186 PRO D C 1
ATOM 5384 O O . PRO D 1 186 ? 97.204 142.260 -51.153 1.00 32.85 186 PRO D O 1
ATOM 5388 N N . VAL D 1 187 ? 95.498 143.229 -50.018 1.00 34.94 187 VAL D N 1
ATOM 5389 C CA . VAL D 1 187 ? 94.469 142.296 -50.464 1.00 42.45 187 VAL D CA 1
ATOM 5390 C C . VAL D 1 187 ? 93.270 143.057 -51.025 1.00 44.17 187 VAL D C 1
ATOM 5391 O O . VAL D 1 187 ? 92.798 144.006 -50.409 1.00 36.42 187 VAL D O 1
ATOM 5395 N N . GLU D 1 188 ? 92.809 142.665 -52.214 1.00 40.40 188 GLU D N 1
ATOM 5396 C CA . GLU D 1 188 ? 91.512 143.096 -52.715 1.00 32.25 188 GLU D CA 1
ATOM 5397 C C . GLU D 1 188 ? 90.592 141.886 -52.751 1.00 37.12 188 GLU D C 1
ATOM 5398 O O . GLU D 1 188 ? 90.959 140.822 -53.262 1.00 38.02 188 GLU D O 1
ATOM 5404 N N . ASN D 1 189 ? 89.384 142.070 -52.243 1.00 32.35 189 ASN D N 1
ATOM 5405 C CA . ASN D 1 189 ? 88.369 141.032 -52.239 1.00 31.42 189 ASN D CA 1
ATOM 5406 C C . ASN D 1 189 ? 87.273 141.222 -53.282 1.00 33.03 189 ASN D C 1
ATOM 5407 O O . ASN D 1 189 ? 86.842 142.339 -53.556 1.00 38.60 189 ASN D O 1
ATOM 5412 N N . ILE D 1 190 ? 86.815 140.117 -53.848 1.00 30.76 190 ILE D N 1
ATOM 5413 C CA . ILE D 1 190 ? 85.656 140.146 -54.718 1.00 41.22 190 ILE D CA 1
ATOM 5414 C C . ILE D 1 190 ? 84.710 139.116 -54.147 1.00 40.85 190 ILE D C 1
ATOM 5415 O O . ILE D 1 190 ? 85.050 137.943 -54.041 1.00 43.38 190 ILE D O 1
ATOM 5420 N N . ASP D 1 191 ? 83.533 139.566 -53.741 1.00 40.04 191 ASP D N 1
ATOM 5421 C CA . ASP D 1 191 ? 82.564 138.667 -53.154 1.00 37.93 191 ASP D CA 1
ATOM 5422 C C . ASP D 1 191 ? 81.249 138.823 -53.912 1.00 37.94 191 ASP D C 1
ATOM 5423 O O . ASP D 1 191 ? 80.513 139.776 -53.684 1.00 37.00 191 ASP D O 1
ATOM 5428 N N . ILE D 1 192 ? 80.970 137.895 -54.823 1.00 41.41 192 ILE D N 1
ATOM 5429 C CA . ILE D 1 192 ? 79.781 138.008 -55.661 1.00 39.41 192 ILE D CA 1
ATOM 5430 C C . ILE D 1 192 ? 78.492 137.996 -54.821 1.00 41.00 192 ILE D C 1
ATOM 5431 O O . ILE D 1 192 ? 77.560 138.756 -55.088 1.00 45.12 192 ILE D O 1
ATOM 5436 N N . THR D 1 193 ? 78.439 137.145 -53.802 1.00 40.78 193 THR D N 1
ATOM 5437 C CA . THR D 1 193 ? 77.250 137.109 -52.944 1.00 44.88 193 THR D CA 1
ATOM 5438 C C . THR D 1 193 ? 77.070 138.430 -52.193 1.00 43.54 193 THR D C 1
ATOM 5439 O O . THR D 1 193 ? 75.956 138.951 -52.091 1.00 44.05 193 THR D O 1
ATOM 5443 N N . ALA D 1 194 ? 78.163 138.990 -51.689 1.00 39.79 194 ALA D N 1
ATOM 5444 C CA . ALA D 1 194 ? 78.091 140.247 -50.955 1.00 42.18 194 ALA D CA 1
ATOM 5445 C C . ALA D 1 194 ? 77.598 141.369 -51.849 1.00 52.83 194 ALA D C 1
ATOM 5446 O O . ALA D 1 194 ? 76.811 142.210 -51.410 1.00 51.18 194 ALA D O 1
ATOM 5448 N N . SER D 1 195 ? 78.078 141.387 -53.092 1.00 43.21 195 SER D N 1
ATOM 5449 C CA . SER D 1 195 ? 77.571 142.310 -54.101 1.00 42.78 195 SER D CA 1
ATOM 5450 C C . SER D 1 195 ? 76.066 142.124 -54.343 1.00 37.77 195 SER D C 1
ATOM 5451 O O . SER D 1 195 ? 75.334 143.094 -54.497 1.00 44.58 195 SER D O 1
ATOM 5454 N N . LEU D 1 196 ? 75.611 140.881 -54.397 1.00 36.65 196 LEU D N 1
ATOM 5455 C CA . LEU D 1 196 ? 74.196 140.634 -54.654 1.00 44.68 196 LEU D CA 1
ATOM 5456 C C . LEU D 1 196 ? 73.351 141.087 -53.452 1.00 47.45 196 LEU D C 1
ATOM 5457 O O . LEU D 1 196 ? 72.246 141.593 -53.636 1.00 53.07 196 LEU D O 1
ATOM 5462 N N . ARG D 1 197 ? 73.881 140.935 -52.236 1.00 51.78 197 ARG D N 1
ATOM 5463 C CA . ARG D 1 197 ? 73.194 141.409 -51.020 1.00 52.24 197 ARG D CA 1
ATOM 5464 C C . ARG D 1 197 ? 73.045 142.919 -51.011 1.00 50.31 197 ARG D C 1
ATOM 5465 O O . ARG D 1 197 ? 71.979 143.454 -50.701 1.00 48.63 197 ARG D O 1
ATOM 5473 N N . VAL D 1 198 ? 74.127 143.609 -51.344 1.00 44.53 198 VAL D N 1
ATOM 5474 C CA . VAL D 1 198 ? 74.089 145.055 -51.478 1.00 52.89 198 VAL D CA 1
ATOM 5475 C C . VAL D 1 198 ? 73.037 145.447 -52.525 1.00 62.10 198 VAL D C 1
ATOM 5476 O O . VAL D 1 198 ? 72.333 146.451 -52.376 1.00 65.64 198 VAL D O 1
ATOM 5480 N N . LEU D 1 199 ? 72.910 144.634 -53.570 1.00 53.10 199 LEU D N 1
ATOM 5481 C CA . LEU D 1 199 ? 71.934 144.905 -54.621 1.00 48.38 199 LEU D CA 1
ATOM 5482 C C . LEU D 1 199 ? 70.509 144.684 -54.123 1.00 52.03 199 LEU D C 1
ATOM 5483 O O . LEU D 1 199 ? 69.650 145.539 -54.310 1.00 60.37 199 LEU D O 1
ATOM 5488 N N . THR D 1 200 ? 70.260 143.538 -53.492 1.00 49.65 200 THR D N 1
ATOM 5489 C CA . THR D 1 200 ? 68.915 143.212 -53.022 1.00 52.91 200 THR D CA 1
ATOM 5490 C C . THR D 1 200 ? 68.446 144.114 -51.881 1.00 58.77 200 THR D C 1
ATOM 5491 O O . THR D 1 200 ? 67.246 144.343 -51.729 1.00 58.74 200 THR D O 1
ATOM 5495 N N . PHE D 1 201 ? 69.377 144.614 -51.070 1.00 56.08 201 PHE D N 1
ATOM 5496 C CA . PHE D 1 201 ? 68.992 145.534 -50.008 1.00 56.36 201 PHE D CA 1
ATOM 5497 C C . PHE D 1 201 ? 68.580 146.863 -50.625 1.00 62.28 201 PHE D C 1
ATOM 5498 O O . PHE D 1 201 ? 67.701 147.551 -50.109 1.00 63.81 201 PHE D O 1
ATOM 5506 N N . GLU D 1 202 ? 69.194 147.212 -51.748 1.00 62.05 202 GLU D N 1
ATOM 5507 C CA . GLU D 1 202 ? 68.839 148.450 -52.434 1.00 65.75 202 GLU D CA 1
ATOM 5508 C C . GLU D 1 202 ? 67.544 148.282 -53.228 1.00 69.50 202 GLU D C 1
ATOM 5509 O O . GLU D 1 202 ? 66.740 149.209 -53.311 1.00 72.69 202 GLU D O 1
ATOM 5515 N N . ILE D 1 203 ? 67.340 147.095 -53.795 1.00 72.20 203 ILE D N 1
ATOM 5516 C CA . ILE D 1 203 ? 66.101 146.777 -54.506 1.00 73.42 203 ILE D CA 1
ATOM 5517 C C . ILE D 1 203 ? 64.890 146.893 -53.585 1.00 82.73 203 ILE D C 1
ATOM 5518 O O . ILE D 1 203 ? 63.883 147.511 -53.934 1.00 81.92 203 ILE D O 1
ATOM 5523 N N . VAL D 1 204 ? 65.009 146.286 -52.407 1.00 82.22 204 VAL D N 1
ATOM 5524 C CA . VAL D 1 204 ? 63.956 146.289 -51.398 1.00 77.78 204 VAL D CA 1
ATOM 5525 C C . VAL D 1 204 ? 63.637 147.709 -50.926 1.00 82.76 204 VAL D C 1
ATOM 5526 O O . VAL D 1 204 ? 62.471 148.069 -50.763 1.00 89.91 204 VAL D O 1
ATOM 5530 N N . ARG D 1 205 ? 64.674 148.520 -50.741 1.00 81.60 205 ARG D N 1
ATOM 5531 C CA . ARG D 1 205 ? 64.498 149.900 -50.301 1.00 83.78 205 ARG D CA 1
ATOM 5532 C C . ARG D 1 205 ? 63.824 150.776 -51.363 1.00 91.57 205 ARG D C 1
ATOM 5533 O O . ARG D 1 205 ? 63.439 151.909 -51.081 1.00 94.32 205 ARG D O 1
ATOM 5541 N N . ARG D 1 206 ? 63.681 150.255 -52.579 1.00 95.04 206 ARG D N 1
ATOM 5542 C CA . ARG D 1 206 ? 62.992 150.981 -53.645 1.00 96.45 206 ARG D CA 1
ATOM 5543 C C . ARG D 1 206 ? 61.484 150.753 -53.578 1.00 96.40 206 ARG D C 1
ATOM 5544 O O . ARG D 1 206 ? 61.018 149.618 -53.461 1.00 95.06 206 ARG D O 1
#

Secondary structure (DSSP, 8-state):
-HHHHHHHHHHHHHHHHHT-SEE-HHHHHHHHTS-HHHHHHHHGGGGGGGEETTEEEHHHHHHHHHHHHTTT--EEEEEE--SHHHHHHHT-HHHHHTTEEEEEEEES-TTTTTSEEETTEEEEEGGGHHHHHHHTT--EEEE-S-HHHHHHHHHHHHHTT--EEEE-SSS----SS-EEE--HHHHHHHHHHHHHHHT-/--SPPPPHHHHHHHHHHHHHHHHHT--EE-HHHHHHHHT--HHHHHHHHGGGGGGGEETTEEEHHHHHHHHHHHTTTTS-EEEEEE--SHHHHHHHT-HHHHHTTEEEEEEEES-TTTTTSEEETTEEEEEGGGHHHHHHHHT--EEEE-S-HHHHHHHHHHHHHTT--EEEE-SSS----SS-EEE--HHHHHHHHHHHHHHT--/-HHHHHHHHHH----TTHHHHHHHHTT--S-EEEEEE--SHHHHHHHT-HHHHHTTEEEEEEEES-TTTTTSEEETTEEPEEGGGHHHHHHHHT--EEEE-S-HHHHHHHHHHHHHTT-SEEEE-SSS----SS-EEE--HHHHHHHHHHHHHHH-/-HHHHHHHHHHHHHHHHHTT--B--HHHHTT--SHHHHH--BHHHHHHHHHHHHT-SS-EEEEEE--SHHHHHHHH-HHHHHTTEEEEEEEES-TTTTTSEEETTEEEEEGGGHHHHHHHHT--EEEE-S-HHHHHHHHHHHHHTT--EEEE-SSS----SS-EEE--HHHHHHHHHHHHHT-

Nearest PDB structures (foldseek):
  5zz5-assembly2_C  TM=1.006E+00  e=9.349E-31  Thermotoga maritima MSB8
  5zz6-assembly2_C  TM=9.840E-01  e=2.649E-27  Thermotoga maritima MSB8
  5zz5-assembly2_D  TM=9.423E-01  e=5.613E-27  Thermotoga maritima MSB8
  5zz6-assembly2_D  TM=9.348E-01  e=3.448E-26  Thermotoga maritima MSB8
  5zz6-assembly1_A  TM=9.365E-01  e=5.019E-26  Thermotoga maritima MSB8

InterPro domains:
  IPR003781 CoA-binding [PF02629] (81-179)
  IPR003781 CoA-binding [SM00881] (78-180)
  IPR009718 Rex DNA-binding, C-terminal domain [PF06971] (4-52)
  IPR022876 Redox-sensing transcriptional repressor Rex [MF_01131] (2-207)
  IPR022876 Redox-sensing transcriptional repressor Rex [NF003995] (2-206)
  IPR022876 Redox-sensing transcriptional repressor Rex [PTHR35786] (3-207)
  IPR036291 NAD(P)-binding domain superfamily [SSF51735] (81-201)
  IPR036388 Winged helix-like DNA-binding domain superfamily [G3DSA:1.10.10.10] (1-75)
  IPR036390 Winged helix DNA-binding domain superfamily [SSF46785] (6-78)
  IPR058236 Redox-sensing transcriptional repressor Rex, actinobacterial-type [NF003993] (3-206)

Solvent-accessible surface area: 34706 Å² total; per-residue (Å²): 130,7,61,79,31,3,31,4,6,19,1,1,22,62,1,54,110,73,61,51,107,53,6,41,4,88,28,1,19,141,22,19,125,46,56,23,67,56,0,106,139,33,3,75,173,26,38,140,113,0,76,113,68,140,4,7,13,0,101,66,0,53,84,19,0,2,144,66,10,34,49,106,82,71,8,80,0,0,0,1,5,4,28,57,23,0,119,14,9,14,44,36,107,60,1,36,87,62,18,6,141,26,54,3,0,0,18,86,48,113,92,81,53,54,55,97,1,8,125,77,20,67,8,32,50,19,77,89,0,52,120,34,2,113,112,81,38,4,20,0,0,0,0,16,25,80,39,135,91,0,56,105,13,0,85,50,0,54,88,9,48,6,83,0,0,0,0,21,4,55,61,155,7,150,33,86,16,24,40,48,83,9,30,7,10,47,23,0,27,77,2,0,10,47,4,32,82,36,72,78,160,95,93,100,97,8,102,29,168,76,4,38,49,5,9,78,1,3,57,128,1,52,128,106,54,44,110,52,5,38,8,104,43,2,15,164,98,40,135,29,151,15,62,76,0,107,56,18,2,45,88,22,36,132,104,0,85,109,79,146,4,5,16,0,89,64,0,45,64,16,0,0,106,40,3,8,32,96,90,82,4,69,0,0,0,1,4,1,28,61,45,0,92,9,3,16,49,24,102,36,2,96,138,115,6,0,88,21,60,4,0,1,19,86,44,115,69,76,50,55,121,104,3,9,122,78,18,68,2,30,51,18,81,87,0,50,142,37,2,112,122,76,40,3,16,0,0,0,0,14,24,81,18,126,91,0,52,96,12,0,87,52,0,22,66,6,24,3,59,0,0,0,0,22,6,58,11,26,10,76,33,40,13,12,39,52,62,15,21,17,4,20,20,0,8,16,0,4,24,49,10,72,137,146,115,164,72,34,74,138,40,57,78,29,50,68,128,77,141,162,66,76,65,37,20,96,53,26,0,84,142,38,32,52,38,138,113,16,72,0,0,0,2,5,1,27,55,21,0,74,5,2,13,40,24,100,34,2,62,141,101,5,1,33,24,56,5,0,1,21,82,49,113,71,72,49,27,35,29,5,6,60,19,20,32,3,40,54,19,63,83,0,56,134,40,2,132,116,80,39,3,42,0,0,0,0,14,22,85,38,139,91,0,61,104,14,0,66,55,0,52,157,13,57,6,36,0,0,0,1,13,5,38,57,90,15,81,37,104,28,29,46,47,78,10,28,6,0,21,20,0,17,24,1,1,34,55,17,55,62,150,118,157,66,8,59,31,28,6,54,43,14,81,42,22,70,55,20,63,123,132,68,58,73,68,62,106,44,36,94,74,49,104,59,71,82,70,36,76,94,68,89,72,82,1,62,117,45,42,63,39,10,2,65,80,0,6,39,97,82,111,10,80,0,0,0,2,3,5,16,54,20,0,93,5,2,15,44,24,88,26,0,62,137,67,15,6,109,29,42,3,0,0,15,94,65,86,70,73,52,49,124,106,1,10,123,79,19,79,3,37,58,16,69,71,0,27,116,39,2,106,121,76,45,3,33,0,0,0,0,15,27,95,38,87,102,0,54,101,14,0,88,53,0,52,157,8,39,4,112,0,0,0,0,10,5,63,55,127,2,141,36,85,25,10,37,48,65,10,43,6,10,30,20,0,24,56,2,2,15,67,19,59,183,108

Foldseek 3Di:
DVVVLVLLLVVLVVCVVVVHQWDALVRSCVSSVDDSVVSCVVQCVCPCQQDDPRTGGSVSSNVVSCVVVVQVEAAEEEEEDLPDVSLVVQAPCVVVVSRDDYDAYEYCDPVQAQPASYVPYGYHHCVCVLVVCQVVVHAEYEYDDEPVCRQVSVVSCVVSPHQEYEYAYPDDHDDDHHYHYDDPVVVVVVVVVVVVVVVD/DPLDADDDVVLVLLLVVLVVCVVVVNQWDALVRVCVVSVHDSVVVCSNQCVVPCQQDDDRGGGSVSSNVVSCVVVCQVEQAEEEEEDLPDVSLCVQAVCVVVVRRYDYPAYEYCDPVQAQPASYVVYGYHHCVCVLVVCQVVVHAEYEYDDEPVCRQVVVVSCVVSPHQEYEYAYPDDHDDDHYYHYDYVVVVVVVVVVVVVVPDD/DVVVLVVLVVVPCVDSVVNVVVCVVVVPDQAAEEEEEDLPDVSLCVQAVVVVVVRHYHHQAYEYQDPVQAQDDRYVVYGYHHCVCVLVCCQVVVHAEYEYDDEPVCRQVVVVSCVVSPHQEYEYAYPDDHDDDHYYHYDDPVVVVVVVVVCVVVVD/DVLVVLVVLLVVLVVCVVVVNFDDPCCVVRVHPPVVVVVHIGSVVSNVVSCVVNVQVAAAEEEEEDLDDVRLCVQAPVVVVVRRYHYAAYEYCDPVQAQDASYVPYGYHHCVCVLVVCQVVVHAEYEYDDEPPCRQVVVVSCQVSPHQEYEYAYPDDHDHDHHYHYDDVVVVVVVVVVVVVVD

Radius of gyration: 31.43 Å; Cα contacts (8 Å, |Δi|>4): 1384; chains: 4; bounding box: 72×99×73 Å

Organism: Thermotoga maritima (strai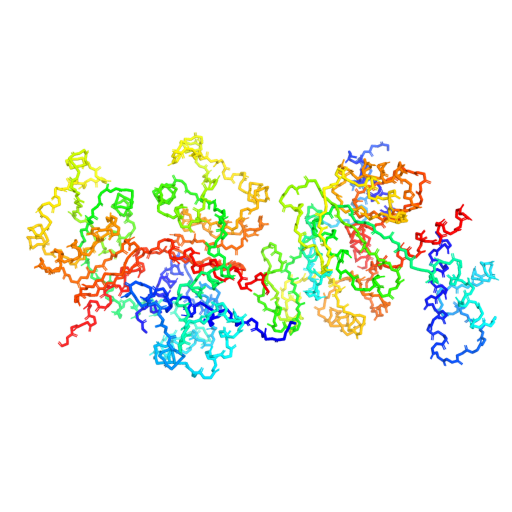n ATCC 43589 / DSM 3109 / JCM 10099 / NBRC 100826 / MSB8) (NCBI:txid243274)

Sequence (745 aa):
VSKRLVSYYMCLERLLDEGVEVVSSEELARRLDLKASQIRKDLSYFGEFGKRGVGYNVEHLYDAIGEILGVKKEWKLVVVGAGNIGRRAVANYTVMKEKGFRIIGIFDSDPSKIGKEAAPGLTVSDVSELEKFVEEHGVEIGVIAVPAEHAQEIAERLEKAGIKGILNFAPVKIKVSVPVENIDITASLRVLTFEIVRRNSEKIPKPVSKRLVSYYMCLERLLDEGVEVVSSEELARRLDLKASQIRKDLSYFGEFGKRGVGYNVEHLYDAIGEILGVKKEWKLVVVGAGNIGRAVANYTVMKEKGFRIIGIFDSDPSKIGKEAAPGLTVSDVSEELEKFVEEHGVEIGVIAVPAEHAQEIAERLEKAGIKGILNFAPVKIKVSVPVENIDITASLRVLTFEIVRRNSLVSYYMCLERLLDNVEHLYDAIGEILGVKKEWKLVVVGAGNIGRAVANYTVMKEKGFRIIGIFDSDPSKIGKEAAPGLTVSDVSELEKFVEEHGVEIGVIAVPAEHAQEIAERLEKAGIKGILNFAPVKIKVSVPVENIDITASLRVLTFEIVRRNPVSKRLVSYYMCLERLLDEGVEVVSEELARRLDLKASQIRYNVEHLYDAIGEILGVKKEWKLVVVGAGNIGRAVANYTVMKEKGFRIIGIFDSDPSKIGKEAAPGLTVSDVSELEKFVEEHGVEIGVIAVPAEHAQEIAERLEKAGIKGILNFAPVKIKVSVPVENIDITASLRVLTFEIVRR

CATH classification: 1.10.10.10